Protein AF-E0U7B2-F1 (afdb_monomer_lite)

Sequence (1190 aa):
MTLYLAHFDTKLRQDLELREPIKNCLAEYLFPDAKFTLGEINPDTVKAEDLRAYKGMSLQFASGKRMYFSERPVRDLLYPNASDGAAYGSLPFTPCQKFSEVRQARVLIIDDSTGASDGILPLQEAKKLVGDCYGKMSLELAEQLTSSKNAPIQFRLGIRPQNDCDVYRIAKGTLAPDRRLETLTSAVISGREKMKVGYDLILPTSSFKGRKGADAIKPGEYLLNIGIGVKAIAQYGKQSLGTQVLVNYPQGVEADILPILERKAKELANAQSDLHALAKHFLQNYQQRTITTEEEYLKDLDLSPEDTLAEEDAENIQKGERIFYDLLKTDLEHHGQLLEHPFVIDELKKFLQRQWMDIATGRAIKFQSALAQPSLDLGENEVCVPRMPNGAELIVTRSPLVNSNGVITLTNRHLPGLMHLEGTIHIHPETAAKHLQADFDGDRLAFERADKYPTLTAEIKESLLPQNRYPDVVKPDKVAYQGSFEEIATSAVKNDIGKIANQIMRAVSLRWETVLMPQEKKESYVGQVAKYYREILDKDASPDNHFSIPQKYKQTIQEIANLPQELTAQQIETALQQMRDIQYKIVGDLSNELQVAVDGPKSANRPNTAILNACREIGGYQPVAWLSGRDKSRNPQVYRTHPLESKNYSPIDRMIGVANEKWQENRLISRPVHQFREFFPSVKNPNLTEIAGEIKETYNDYLKKARTLTDLKTEHPELIEPYIEVTSATSQRKIYLTRLDRFGGLESGLLNPNKPCTLDLRVVKNTIEPEIPNTLLAVATLNIDEKLVEQPVGAIATSSVEQHNLKAGRSLIQASAITRPGITDGRIEGIYSELDEYVNMLRQQHPVNERRELAAALWHNAHTRDEYQTKKALLAFKLFPDEVIQQLSKLQFTELKVVGLHFPTNEHGNKQWRGEEVDCEIALHPIPDKSGQLEEKRIIKVENKVLAPLTNESPAMAVGTKFKASILAEPSSGVIATTPKGNTLKIGQIKNFAYRKHSWQGQEAKINIALVNNGRGRAIPLVTLDGNALGVLDKESEMNLKERNLLSAKGLTLVARLSNTPSTTAQVIVKPETVLYPWQQRELEKQMEAKRGVYRQQYEAYASDVGRNSSLAGASPHLIDVEVARLAYADTGDSHEVATILSQSDQVRQWRASVPNALSWDEYVNQAKEYVRYVQSAAKERSNQVSFER

Radius of gyration: 39.27 Å; chains: 1; bounding box: 117×91×112 Å

Structure (mmCIF, N/CA/C/O backbone):
data_AF-E0U7B2-F1
#
_entry.id   AF-E0U7B2-F1
#
loop_
_atom_site.group_PDB
_atom_site.id
_atom_site.type_symbol
_atom_site.label_atom_id
_atom_site.label_alt_id
_atom_site.label_comp_id
_atom_site.label_asym_id
_atom_site.label_entity_id
_atom_site.label_seq_id
_atom_site.pdbx_PDB_ins_code
_atom_site.Cartn_x
_atom_site.Cartn_y
_atom_site.Cartn_z
_atom_site.occupancy
_atom_site.B_iso_or_equiv
_atom_site.auth_seq_id
_atom_site.auth_comp_id
_atom_site.auth_asym_id
_atom_site.auth_atom_id
_atom_site.pdbx_PDB_model_num
ATOM 1 N N . MET A 1 1 ? 9.296 -26.436 -0.646 1.00 72.38 1 MET A N 1
ATOM 2 C CA . MET A 1 1 ? 10.727 -26.112 -0.577 1.00 72.38 1 MET A CA 1
ATOM 3 C C . MET A 1 1 ? 10.807 -24.756 0.112 1.00 72.38 1 MET A C 1
ATOM 5 O O . MET A 1 1 ? 10.079 -23.852 -0.303 1.00 72.38 1 MET A O 1
ATOM 9 N N . THR A 1 2 ? 11.508 -24.702 1.248 1.00 86.81 2 THR A N 1
ATOM 10 C CA . THR A 1 2 ? 11.641 -23.508 2.097 1.00 86.81 2 THR A CA 1
ATOM 11 C C . THR A 1 2 ? 13.084 -23.382 2.588 1.00 86.81 2 THR A C 1
ATOM 13 O O . THR A 1 2 ? 13.569 -24.246 3.320 1.00 86.81 2 THR A O 1
ATOM 16 N N . LEU A 1 3 ? 13.740 -22.278 2.238 1.00 90.56 3 LEU A N 1
ATOM 17 C CA . LEU A 1 3 ? 15.028 -21.853 2.779 1.00 90.56 3 LEU A CA 1
ATOM 18 C C . LEU A 1 3 ? 14.807 -20.996 4.034 1.00 90.56 3 LEU A C 1
ATOM 20 O O . LEU A 1 3 ? 13.928 -20.145 4.037 1.00 90.56 3 LEU A O 1
ATOM 24 N N . TYR A 1 4 ? 15.626 -21.173 5.071 1.00 91.19 4 TYR A N 1
ATOM 25 C CA . TYR A 1 4 ? 15.591 -20.339 6.278 1.00 91.19 4 TYR A CA 1
ATOM 26 C C . TYR A 1 4 ? 16.851 -19.481 6.377 1.00 91.19 4 TYR A C 1
ATOM 28 O O . TYR A 1 4 ? 17.958 -20.022 6.394 1.00 91.19 4 TYR A O 1
ATOM 36 N N . LEU A 1 5 ? 16.685 -18.163 6.483 1.00 91.50 5 LEU A N 1
ATOM 37 C CA . LEU A 1 5 ? 17.777 -17.213 6.681 1.00 91.50 5 LEU A CA 1
ATOM 38 C C . LEU A 1 5 ? 17.860 -16.810 8.151 1.00 91.50 5 LEU A C 1
ATOM 40 O O . LEU A 1 5 ? 16.911 -16.257 8.694 1.00 91.50 5 LEU A O 1
ATOM 44 N N . ALA A 1 6 ? 18.993 -17.069 8.804 1.00 93.62 6 ALA A N 1
ATOM 45 C CA . ALA A 1 6 ? 19.252 -16.510 10.132 1.00 93.62 6 ALA A CA 1
ATOM 46 C C . ALA A 1 6 ? 19.836 -15.095 10.013 1.00 93.62 6 ALA A C 1
ATOM 48 O O . ALA A 1 6 ? 20.694 -14.872 9.158 1.00 93.62 6 ALA A O 1
ATOM 49 N N . HIS A 1 7 ? 19.410 -14.166 10.874 1.00 94.38 7 HIS A N 1
ATOM 50 C CA . HIS A 1 7 ? 19.854 -12.766 10.819 1.00 94.38 7 HIS A CA 1
ATOM 51 C C . HIS A 1 7 ? 20.941 -12.464 11.856 1.00 94.38 7 HIS A C 1
ATOM 53 O O . HIS A 1 7 ? 20.918 -12.989 12.976 1.00 94.38 7 HIS A O 1
ATOM 59 N N . PHE A 1 8 ? 21.859 -11.561 11.513 1.00 95.06 8 PHE A N 1
ATOM 60 C CA . PHE A 1 8 ? 22.853 -11.012 12.436 1.00 95.06 8 PHE A CA 1
ATOM 61 C C . PHE A 1 8 ? 23.101 -9.517 12.174 1.00 95.06 8 PHE A C 1
ATOM 63 O O . PHE A 1 8 ? 22.940 -9.037 11.056 1.00 95.06 8 PHE A O 1
ATOM 70 N N . ASP A 1 9 ? 23.509 -8.777 13.204 1.00 93.19 9 ASP A N 1
ATOM 71 C CA . ASP A 1 9 ? 23.921 -7.372 13.101 1.00 93.19 9 ASP A CA 1
ATOM 72 C C . ASP A 1 9 ? 25.355 -7.292 12.557 1.00 93.19 9 ASP A C 1
ATOM 74 O O . ASP A 1 9 ? 26.285 -7.844 13.161 1.00 93.19 9 ASP A O 1
ATOM 78 N N . THR A 1 10 ? 25.560 -6.625 11.417 1.00 92.94 10 THR A N 1
ATOM 79 C CA . THR A 1 10 ? 26.874 -6.605 10.754 1.00 92.94 10 THR A CA 1
ATOM 80 C C . THR A 1 10 ? 27.918 -5.784 11.502 1.00 92.94 10 THR A C 1
ATOM 82 O O . THR A 1 10 ? 29.107 -6.076 11.379 1.00 92.94 10 THR A O 1
ATOM 85 N N . LYS A 1 11 ? 27.506 -4.789 12.294 1.00 89.56 11 LYS A N 1
ATOM 86 C CA . LYS A 1 11 ? 28.419 -3.923 13.049 1.00 89.56 11 LYS A CA 1
ATOM 87 C C . LYS A 1 11 ? 28.779 -4.532 14.398 1.00 89.56 11 LYS A C 1
ATOM 89 O O . LYS A 1 11 ? 29.959 -4.632 14.724 1.00 89.56 11 LYS A O 1
ATOM 94 N N . LEU A 1 12 ? 27.787 -5.014 15.153 1.00 87.94 12 LEU A N 1
ATOM 95 C CA . LEU A 1 12 ? 28.017 -5.721 16.422 1.00 87.94 12 LEU A CA 1
ATOM 96 C C . LEU A 1 12 ? 28.531 -7.145 16.247 1.00 87.94 12 LEU A C 1
ATOM 98 O O . LEU A 1 12 ? 29.043 -7.723 17.204 1.00 87.94 12 LEU A O 1
ATOM 102 N N . ARG A 1 13 ? 28.404 -7.724 15.048 1.00 88.88 13 ARG A N 1
ATOM 103 C CA . ARG A 1 13 ? 28.817 -9.105 14.755 1.00 88.88 13 ARG A CA 1
ATOM 104 C C . ARG A 1 13 ? 28.083 -10.108 15.649 1.00 88.88 13 ARG A C 1
ATOM 106 O O . ARG A 1 13 ? 28.686 -11.027 16.211 1.00 88.88 13 ARG A O 1
ATOM 113 N N . GLN A 1 14 ? 26.771 -9.934 15.781 1.00 88.94 14 GLN A N 1
ATOM 114 C CA . GLN A 1 14 ? 25.951 -10.686 16.726 1.00 88.94 14 GLN A CA 1
ATOM 115 C C . GLN A 1 14 ? 24.678 -11.238 16.078 1.00 88.94 14 GLN A C 1
ATOM 117 O O . GLN A 1 14 ? 23.971 -10.499 15.400 1.00 88.94 14 GLN A O 1
ATOM 122 N N . ASP A 1 15 ? 24.354 -12.507 16.349 1.00 92.31 15 ASP A N 1
ATOM 123 C CA . ASP A 1 15 ? 23.072 -13.108 15.962 1.00 92.31 15 ASP A CA 1
ATOM 124 C C . ASP A 1 15 ? 21.895 -12.327 16.565 1.00 92.31 15 ASP A C 1
ATOM 126 O O . ASP A 1 15 ? 21.910 -11.955 17.742 1.00 92.31 15 ASP A O 1
ATOM 130 N N . LEU A 1 16 ? 20.847 -12.132 15.767 1.00 90.62 16 LEU A N 1
ATOM 131 C CA . LEU A 1 16 ? 19.623 -11.451 16.194 1.00 90.62 16 LEU A CA 1
ATOM 132 C C . LEU A 1 16 ? 18.539 -12.408 16.699 1.00 90.62 16 LEU A C 1
ATOM 134 O O . LEU A 1 16 ? 17.477 -11.940 17.098 1.00 90.62 16 LEU A O 1
ATOM 138 N N . GLU A 1 17 ? 18.814 -13.718 16.694 1.00 88.00 17 GLU A N 1
ATOM 139 C CA . GLU A 1 17 ? 17.859 -14.783 17.042 1.00 88.00 17 GLU A CA 1
ATOM 140 C C . GLU A 1 17 ? 16.564 -14.716 16.211 1.00 88.00 17 GLU A C 1
ATOM 142 O O . GLU A 1 17 ? 15.483 -14.979 16.723 1.00 88.00 17 GLU A O 1
ATOM 147 N N . LEU A 1 18 ? 16.692 -14.364 14.926 1.00 87.62 18 LEU A N 1
ATOM 148 C CA . LEU A 1 18 ? 15.594 -14.315 13.958 1.00 87.62 18 LEU A CA 1
ATOM 149 C C . LEU A 1 18 ? 15.837 -15.287 12.810 1.00 87.62 18 LEU A C 1
ATOM 151 O O . LEU A 1 18 ? 16.980 -15.435 12.356 1.00 87.62 18 LEU A O 1
ATOM 155 N N . ARG A 1 19 ? 14.761 -15.909 12.326 1.00 87.94 19 ARG A N 1
ATOM 156 C CA . ARG A 1 19 ? 14.742 -16.782 11.151 1.00 87.94 19 ARG A CA 1
ATOM 157 C C . ARG A 1 19 ? 13.649 -16.368 10.170 1.00 87.94 19 ARG A C 1
ATOM 159 O O . ARG A 1 19 ? 12.468 -16.445 10.480 1.00 87.94 19 ARG A O 1
ATOM 166 N N . GLU A 1 20 ? 14.051 -16.001 8.961 1.00 87.50 20 GLU A N 1
ATOM 167 C CA . GLU A 1 20 ? 13.140 -15.632 7.876 1.00 87.50 20 GLU A CA 1
ATOM 168 C C . GLU A 1 20 ? 12.960 -16.808 6.893 1.00 87.50 20 GLU A C 1
ATOM 170 O O . GLU A 1 20 ? 13.958 -17.324 6.373 1.00 87.50 20 GLU A O 1
ATOM 175 N N . PRO A 1 21 ? 11.720 -17.266 6.628 1.00 86.06 21 PRO A N 1
ATOM 176 C CA . PRO A 1 21 ? 11.449 -18.324 5.660 1.00 86.06 21 PRO A CA 1
ATOM 177 C C . PRO A 1 21 ? 11.250 -17.781 4.234 1.00 86.06 21 PRO A C 1
ATOM 179 O O . PRO A 1 21 ? 10.289 -17.068 3.956 1.00 86.06 21 PRO A O 1
ATOM 182 N N . ILE A 1 22 ? 12.065 -18.240 3.283 1.00 85.25 22 ILE A N 1
ATOM 183 C CA . ILE A 1 22 ? 11.914 -17.973 1.847 1.00 85.25 22 ILE A CA 1
ATOM 184 C C . ILE A 1 22 ? 11.416 -19.233 1.143 1.00 85.25 22 ILE A C 1
ATOM 186 O O . ILE A 1 22 ? 12.109 -20.250 1.072 1.00 85.25 22 ILE A O 1
ATOM 190 N N . LYS A 1 23 ? 10.210 -19.172 0.578 1.00 85.31 23 LYS A N 1
ATOM 191 C CA . LYS A 1 23 ? 9.592 -20.309 -0.119 1.00 85.31 23 LYS A CA 1
ATOM 192 C C . LYS A 1 23 ? 9.936 -20.307 -1.604 1.00 85.31 23 LYS A C 1
ATOM 194 O O . LYS A 1 23 ? 9.918 -19.260 -2.246 1.00 85.31 23 LYS A O 1
ATOM 199 N N . ASN A 1 24 ? 10.133 -21.502 -2.166 1.00 90.81 24 ASN A N 1
ATOM 200 C CA . ASN A 1 24 ? 10.180 -21.728 -3.616 1.00 90.81 24 ASN A CA 1
ATOM 201 C C . ASN A 1 24 ? 11.214 -20.847 -4.357 1.00 90.81 24 ASN A C 1
ATOM 203 O O . ASN A 1 24 ? 10.909 -20.294 -5.414 1.00 90.81 24 ASN A O 1
ATOM 207 N N . CYS A 1 25 ? 12.420 -20.685 -3.812 1.00 92.00 25 CYS A N 1
ATOM 208 C CA . CYS A 1 25 ? 13.454 -19.832 -4.404 1.00 92.00 25 CYS A CA 1
ATOM 209 C C . CYS A 1 25 ? 14.521 -20.631 -5.172 1.00 92.00 25 CYS A C 1
ATOM 211 O O . CYS A 1 25 ? 14.677 -21.845 -5.018 1.00 92.00 25 CYS A O 1
ATOM 213 N N . LEU A 1 26 ? 15.289 -19.936 -6.016 1.00 95.75 26 LEU A N 1
ATOM 214 C CA . LEU A 1 26 ? 16.351 -20.551 -6.816 1.00 95.75 26 LEU A CA 1
ATOM 215 C C . LEU A 1 26 ? 17.573 -20.960 -5.987 1.00 95.75 26 LEU A C 1
ATOM 217 O O . LEU A 1 26 ? 18.252 -21.910 -6.365 1.00 95.75 26 LEU A O 1
ATOM 221 N N . ALA A 1 27 ? 17.861 -20.269 -4.883 1.00 95.81 27 ALA A N 1
ATOM 222 C CA . ALA A 1 27 ? 18.982 -20.578 -4.001 1.00 95.81 27 ALA A CA 1
ATOM 223 C C . ALA A 1 27 ? 18.856 -21.998 -3.433 1.00 95.81 27 ALA A C 1
ATOM 225 O O . ALA A 1 27 ? 19.819 -22.758 -3.484 1.00 95.81 27 ALA A O 1
ATOM 226 N N . GLU A 1 28 ? 17.654 -22.381 -2.994 1.00 94.19 28 GLU A N 1
ATOM 227 C CA . GLU A 1 28 ? 17.362 -23.730 -2.496 1.00 94.19 28 GLU A CA 1
ATOM 228 C C . GLU A 1 28 ? 17.499 -24.795 -3.596 1.00 94.19 28 GLU A C 1
ATOM 230 O O . GLU A 1 28 ? 18.041 -25.871 -3.358 1.00 94.19 28 GLU A O 1
ATOM 235 N N . TYR A 1 29 ? 17.063 -24.494 -4.824 1.00 95.81 29 TYR A N 1
ATOM 236 C CA . TYR A 1 29 ? 17.183 -25.425 -5.951 1.00 95.81 29 TYR A CA 1
ATOM 237 C C . TYR A 1 29 ? 18.633 -25.603 -6.437 1.00 95.81 29 TYR A C 1
ATOM 239 O O . TYR A 1 29 ? 19.066 -26.719 -6.736 1.00 95.81 29 TYR A O 1
ATOM 247 N N . LEU A 1 30 ? 19.385 -24.504 -6.556 1.00 96.25 30 LEU A N 1
ATOM 248 C CA . LEU A 1 30 ? 20.748 -24.502 -7.095 1.00 96.25 30 LEU A CA 1
ATOM 249 C C . LEU A 1 30 ? 21.775 -24.975 -6.065 1.00 96.25 30 LEU A C 1
ATOM 251 O O . LEU A 1 30 ? 22.728 -25.659 -6.437 1.00 96.25 30 LEU A O 1
ATOM 255 N N . PHE A 1 31 ? 21.577 -24.636 -4.790 1.00 96.00 31 PHE A N 1
ATOM 256 C CA . PHE A 1 31 ? 22.528 -24.888 -3.709 1.00 96.00 31 PHE A CA 1
ATOM 257 C C . PHE A 1 31 ? 21.844 -25.490 -2.468 1.00 96.00 31 PHE A C 1
ATOM 259 O O . PHE A 1 31 ? 21.923 -24.901 -1.391 1.00 96.00 31 PHE A O 1
ATOM 266 N N . PRO A 1 32 ? 21.211 -26.674 -2.580 1.00 92.94 32 PRO A N 1
ATOM 267 C CA . PRO A 1 32 ? 20.438 -27.271 -1.483 1.00 92.94 32 PRO A CA 1
ATOM 268 C C . PRO A 1 32 ? 21.268 -27.551 -0.219 1.00 92.94 32 PRO A C 1
ATOM 270 O O . PRO A 1 32 ? 20.725 -27.573 0.880 1.00 92.94 32 PRO A O 1
ATOM 273 N N . ASP A 1 33 ? 22.585 -27.731 -0.366 1.00 92.06 33 ASP A N 1
ATOM 274 C CA . ASP A 1 33 ? 23.500 -28.020 0.745 1.00 92.06 33 ASP A CA 1
ATOM 275 C C . ASP A 1 33 ? 24.195 -26.771 1.317 1.00 92.06 33 ASP A C 1
ATOM 277 O O . ASP A 1 33 ? 25.012 -26.897 2.228 1.00 92.06 33 ASP A O 1
ATOM 281 N N . ALA A 1 34 ? 23.957 -25.581 0.751 1.00 94.00 34 ALA A N 1
ATOM 282 C CA . ALA A 1 34 ? 24.547 -24.338 1.244 1.00 94.00 34 ALA A CA 1
ATOM 283 C C . ALA A 1 34 ? 23.663 -23.715 2.330 1.00 94.00 34 ALA A C 1
ATOM 285 O O . ALA A 1 34 ? 22.443 -23.625 2.179 1.00 94.00 34 ALA A O 1
ATOM 286 N N . LYS A 1 35 ? 24.274 -23.235 3.412 1.00 94.50 35 LYS A N 1
ATOM 287 C CA . LYS A 1 35 ? 23.597 -22.410 4.409 1.00 94.50 35 LYS A CA 1
ATOM 288 C C . LYS A 1 35 ? 23.727 -20.945 4.021 1.00 94.50 35 LYS A C 1
ATOM 290 O O . LYS A 1 35 ? 24.720 -20.501 3.441 1.00 94.50 35 LYS A O 1
ATOM 295 N N . PHE A 1 36 ? 22.688 -20.196 4.356 1.00 95.75 36 PHE A N 1
ATOM 296 C CA . PHE A 1 36 ? 22.609 -18.772 4.087 1.00 95.75 36 PHE A CA 1
ATOM 297 C C . PHE A 1 36 ? 22.228 -18.018 5.357 1.00 95.75 36 PHE A C 1
ATOM 299 O O . PHE A 1 36 ? 21.405 -18.483 6.148 1.00 95.75 36 PHE A O 1
ATOM 306 N N . THR A 1 37 ? 22.836 -16.852 5.554 1.00 95.75 37 THR A N 1
ATOM 307 C CA . THR A 1 37 ? 22.488 -15.914 6.629 1.00 95.75 37 THR A CA 1
ATOM 308 C C . THR A 1 37 ? 22.363 -14.501 6.077 1.00 95.75 37 THR A C 1
ATOM 310 O O . THR A 1 37 ? 22.941 -14.185 5.034 1.00 95.75 37 THR A O 1
ATOM 313 N N . LEU A 1 38 ? 21.576 -13.665 6.752 1.00 95.12 38 LEU A N 1
ATOM 314 C CA . LEU A 1 38 ? 21.330 -12.283 6.365 1.00 95.12 38 LEU A CA 1
ATOM 315 C C . LEU A 1 38 ? 22.021 -11.323 7.338 1.00 95.12 38 LEU A C 1
ATOM 317 O O . LEU A 1 38 ? 21.808 -11.384 8.549 1.00 95.12 38 LEU A O 1
ATOM 321 N N . GLY A 1 39 ? 22.856 -10.436 6.805 1.00 95.31 39 GLY A N 1
ATOM 322 C CA . GLY A 1 39 ? 23.438 -9.328 7.551 1.00 95.31 39 GLY A CA 1
ATOM 323 C C . GLY A 1 39 ? 22.518 -8.110 7.527 1.00 95.31 39 GLY A C 1
ATOM 324 O O . GLY A 1 39 ? 22.237 -7.576 6.454 1.00 95.31 39 GLY A O 1
ATOM 325 N N . GLU A 1 40 ? 22.085 -7.657 8.701 1.00 94.12 40 GLU A N 1
ATOM 326 C CA . GLU A 1 40 ? 21.317 -6.423 8.879 1.00 94.12 40 GLU A CA 1
ATOM 327 C C . GLU A 1 40 ? 22.239 -5.204 8.869 1.00 94.12 40 GLU A C 1
ATOM 329 O O . GLU A 1 40 ? 23.200 -5.139 9.641 1.00 94.12 40 GLU A O 1
ATOM 334 N N . ILE A 1 41 ? 21.924 -4.227 8.014 1.00 91.94 41 ILE A N 1
ATOM 335 C CA . ILE A 1 41 ? 22.726 -3.015 7.816 1.00 91.94 41 ILE A CA 1
ATOM 336 C C . ILE A 1 41 ? 21.883 -1.741 7.917 1.00 91.94 41 ILE A C 1
ATOM 338 O O . ILE A 1 41 ? 20.688 -1.731 7.615 1.00 91.94 41 ILE A O 1
ATOM 342 N N . ASN A 1 42 ? 22.544 -0.625 8.232 1.00 89.44 42 ASN A N 1
ATOM 343 C CA . ASN A 1 42 ? 22.033 0.698 7.894 1.00 89.44 42 ASN A CA 1
ATOM 344 C C . ASN A 1 42 ? 22.609 1.143 6.534 1.00 89.44 42 ASN A C 1
ATOM 346 O O . ASN A 1 42 ? 23.827 1.319 6.426 1.00 89.44 42 ASN A O 1
ATOM 350 N N . PRO A 1 43 ? 21.773 1.369 5.504 1.00 84.75 43 PRO A N 1
ATOM 351 C CA . PRO A 1 43 ? 22.235 1.766 4.173 1.00 84.75 43 PRO A CA 1
ATOM 352 C C . PRO A 1 43 ? 23.026 3.082 4.137 1.00 84.75 43 PRO A C 1
ATOM 354 O O . PRO A 1 43 ? 23.849 3.270 3.242 1.00 84.75 43 PRO A O 1
ATOM 357 N N . ASP A 1 44 ? 22.796 3.987 5.091 1.00 83.62 44 ASP A N 1
ATOM 358 C CA . ASP A 1 44 ? 23.397 5.324 5.079 1.00 83.62 44 ASP A CA 1
ATOM 359 C C . ASP A 1 44 ? 24.822 5.359 5.654 1.00 83.62 44 ASP A C 1
ATOM 361 O O . ASP A 1 44 ? 25.570 6.304 5.394 1.00 83.62 44 ASP A O 1
ATOM 365 N N . THR A 1 45 ? 25.215 4.350 6.437 1.00 86.62 45 THR A N 1
ATOM 366 C CA . THR A 1 45 ? 26.470 4.367 7.212 1.00 86.62 45 THR A CA 1
ATOM 367 C C . THR A 1 45 ? 27.326 3.111 7.049 1.00 86.62 45 THR A C 1
ATOM 369 O O . THR A 1 45 ? 28.457 3.107 7.536 1.00 86.62 45 THR A O 1
ATOM 372 N N . VAL A 1 46 ? 26.798 2.046 6.433 1.00 91.19 46 VAL A N 1
ATOM 373 C CA . VAL A 1 46 ? 27.501 0.766 6.281 1.00 91.19 46 VAL A CA 1
ATOM 374 C C . VAL A 1 46 ? 28.839 0.947 5.563 1.00 91.19 46 VAL A C 1
ATOM 376 O O . VAL A 1 46 ? 28.940 1.659 4.560 1.00 91.19 46 VAL A O 1
ATOM 379 N N . LYS A 1 47 ? 29.870 0.269 6.066 1.00 92.44 47 LYS A N 1
ATOM 380 C CA . LYS A 1 47 ? 31.209 0.230 5.473 1.00 92.44 47 LYS A CA 1
ATOM 381 C C . LYS A 1 47 ? 31.569 -1.189 5.047 1.00 92.44 47 LYS A C 1
ATOM 383 O O . LYS A 1 47 ? 31.033 -2.164 5.566 1.00 92.44 47 LYS A O 1
ATOM 388 N N . ALA A 1 48 ? 32.518 -1.317 4.120 1.00 94.44 48 ALA A N 1
ATOM 389 C CA . ALA A 1 48 ? 32.972 -2.622 3.635 1.00 94.44 48 ALA A CA 1
ATOM 390 C C . ALA A 1 48 ? 33.487 -3.524 4.777 1.00 94.44 48 ALA A C 1
ATOM 392 O O . ALA A 1 48 ? 33.216 -4.722 4.802 1.00 94.44 48 ALA A O 1
ATOM 393 N N . GLU A 1 49 ? 34.154 -2.937 5.773 1.00 92.56 49 GLU A N 1
ATOM 394 C CA . GLU A 1 49 ? 34.639 -3.632 6.972 1.00 92.56 49 GLU A CA 1
ATOM 395 C C . GLU A 1 49 ? 33.525 -4.283 7.811 1.00 92.56 49 GLU A C 1
ATOM 397 O O . GLU A 1 49 ? 33.762 -5.325 8.431 1.00 92.56 49 GLU A O 1
ATOM 402 N N . ASP A 1 50 ? 32.304 -3.737 7.793 1.00 92.75 50 ASP A N 1
ATOM 403 C CA . ASP A 1 50 ? 31.142 -4.302 8.492 1.00 92.75 50 ASP A CA 1
ATOM 404 C C . ASP A 1 50 ? 30.690 -5.620 7.839 1.00 92.75 50 ASP A C 1
ATOM 406 O O . ASP A 1 50 ? 30.194 -6.530 8.509 1.00 92.75 50 ASP A O 1
ATOM 410 N N . LEU A 1 51 ? 30.927 -5.762 6.531 1.00 95.75 51 LEU A N 1
ATOM 411 C CA . LEU A 1 51 ? 30.503 -6.900 5.713 1.00 95.75 51 LEU A CA 1
ATOM 412 C C . LEU A 1 51 ? 31.528 -8.044 5.660 1.00 95.75 51 LEU A C 1
ATOM 414 O O . LEU A 1 51 ? 31.347 -9.008 4.917 1.00 95.75 51 LEU A O 1
ATOM 418 N N . ARG A 1 52 ? 32.586 -7.984 6.478 1.00 94.44 52 ARG A N 1
ATOM 419 C CA . ARG A 1 52 ? 33.606 -9.042 6.576 1.00 94.44 52 ARG A CA 1
ATOM 420 C C . ARG A 1 52 ? 33.018 -10.396 6.997 1.00 94.44 52 ARG A C 1
ATOM 422 O O . ARG A 1 52 ? 31.959 -10.465 7.627 1.00 94.44 52 ARG A O 1
ATOM 429 N N . ALA A 1 53 ? 33.750 -11.482 6.745 1.00 95.31 53 ALA A N 1
ATOM 430 C CA . ALA A 1 53 ? 33.297 -12.848 7.024 1.00 95.31 53 ALA A CA 1
ATOM 431 C C . ALA A 1 53 ? 32.888 -13.084 8.494 1.00 95.31 53 ALA A C 1
ATOM 433 O O . ALA A 1 53 ? 33.627 -12.743 9.421 1.00 95.31 53 ALA A O 1
ATOM 434 N N . TYR A 1 54 ? 31.703 -13.660 8.714 1.00 95.00 54 TYR A N 1
ATOM 435 C CA . TYR A 1 54 ? 31.096 -13.931 10.020 1.00 95.00 54 TYR A CA 1
ATOM 436 C C . TYR A 1 54 ? 30.914 -15.433 10.235 1.00 95.00 54 TYR A C 1
ATOM 438 O O . TYR A 1 54 ? 30.306 -16.097 9.405 1.00 95.00 54 TYR A O 1
ATOM 446 N N . LYS A 1 55 ? 31.439 -15.987 11.339 1.00 94.50 55 LYS A N 1
ATOM 447 C CA . LYS A 1 55 ? 31.315 -17.422 11.689 1.00 94.50 55 LYS A CA 1
ATOM 448 C C . LYS A 1 55 ? 31.629 -18.385 10.523 1.00 94.50 55 LYS A C 1
ATOM 450 O O . LYS A 1 55 ? 30.954 -19.390 10.335 1.00 94.50 55 LYS A O 1
ATOM 455 N N . GLY A 1 56 ? 32.664 -18.071 9.739 1.00 93.75 56 GLY A N 1
ATOM 456 C CA . GLY A 1 56 ? 33.075 -18.871 8.577 1.00 93.75 56 GLY A CA 1
ATOM 457 C C . GLY A 1 56 ? 32.247 -18.653 7.303 1.00 93.75 56 GLY A C 1
ATOM 458 O O . GLY A 1 56 ? 32.513 -19.311 6.305 1.00 93.75 56 GLY A O 1
ATOM 459 N N . MET A 1 57 ? 31.283 -17.730 7.311 1.00 96.19 57 MET A N 1
ATOM 460 C CA . MET A 1 57 ? 30.489 -17.333 6.146 1.00 96.19 57 MET A CA 1
ATOM 461 C C . MET A 1 57 ? 30.978 -15.991 5.601 1.00 96.19 57 MET A C 1
ATOM 463 O O . MET A 1 57 ? 31.217 -15.065 6.373 1.00 96.19 57 MET A O 1
ATOM 467 N N . SER A 1 58 ? 31.111 -15.856 4.286 1.00 96.75 58 SER A N 1
ATOM 468 C CA . SER A 1 58 ? 31.488 -14.602 3.616 1.00 96.75 58 SER A CA 1
ATOM 469 C C . SER A 1 58 ? 30.328 -14.046 2.796 1.00 96.75 58 SER A C 1
ATOM 471 O O . SER A 1 58 ? 29.395 -14.780 2.466 1.00 96.75 58 SER A O 1
ATOM 473 N N . LEU A 1 59 ? 30.368 -12.749 2.479 1.00 97.62 59 LEU A N 1
ATOM 474 C CA . LEU A 1 59 ? 29.335 -12.099 1.680 1.00 97.62 59 LEU A CA 1
ATOM 475 C C . LEU A 1 59 ? 29.329 -12.684 0.259 1.00 97.62 59 LEU A C 1
ATOM 477 O O . LEU A 1 59 ? 30.332 -12.631 -0.453 1.00 97.62 59 LEU A O 1
ATOM 481 N N . GLN A 1 60 ? 28.190 -13.236 -0.157 1.00 97.00 60 GLN A N 1
ATOM 482 C CA . GLN A 1 60 ? 28.015 -13.862 -1.469 1.00 97.00 60 GLN A CA 1
ATOM 483 C C . GLN A 1 60 ? 27.083 -13.062 -2.377 1.00 97.00 60 GLN A C 1
ATOM 485 O O . GLN A 1 60 ? 27.370 -12.902 -3.559 1.00 97.00 60 GLN A O 1
ATOM 490 N N . PHE A 1 61 ? 26.001 -12.495 -1.850 1.00 95.94 61 PHE A N 1
ATOM 491 C CA . PHE A 1 61 ? 25.084 -11.685 -2.654 1.00 95.94 61 PHE A CA 1
ATOM 492 C C . PHE A 1 61 ? 24.661 -10.431 -1.898 1.00 95.94 61 PHE A C 1
ATOM 494 O O . PHE A 1 61 ? 24.597 -10.436 -0.671 1.00 95.94 61 PHE A O 1
ATOM 501 N N . ALA A 1 62 ? 24.341 -9.368 -2.631 1.00 92.12 62 ALA A N 1
ATOM 502 C CA . ALA A 1 62 ? 23.822 -8.128 -2.065 1.00 92.12 62 ALA A CA 1
ATOM 503 C C . ALA A 1 62 ? 22.633 -7.634 -2.892 1.00 92.12 62 ALA A C 1
ATOM 505 O O . ALA A 1 62 ? 22.643 -7.736 -4.117 1.00 92.12 62 ALA A O 1
ATOM 506 N N . SER A 1 63 ? 21.603 -7.110 -2.229 1.00 87.88 63 SER A N 1
ATOM 507 C CA . SER A 1 63 ? 20.459 -6.475 -2.886 1.00 87.88 63 SER A CA 1
ATOM 508 C C . SER A 1 63 ? 19.846 -5.413 -1.981 1.00 87.88 63 SER A C 1
ATOM 510 O O . SER A 1 63 ? 19.110 -5.730 -1.045 1.00 87.88 63 SER A O 1
ATOM 512 N N . GLY A 1 64 ? 20.129 -4.140 -2.263 1.00 83.44 64 GLY A N 1
ATOM 513 C CA . GLY A 1 64 ? 19.680 -3.036 -1.416 1.00 83.44 64 GLY A CA 1
ATOM 514 C C . GLY A 1 64 ? 20.171 -3.223 0.022 1.00 83.44 64 GLY A C 1
ATOM 515 O O . GLY A 1 64 ? 21.369 -3.340 0.255 1.00 83.44 64 GLY A O 1
ATOM 516 N N . LYS A 1 65 ? 19.245 -3.291 0.984 1.00 85.94 65 LYS A N 1
ATOM 517 C CA . LYS A 1 65 ? 19.566 -3.504 2.407 1.00 85.94 65 LYS A CA 1
ATOM 518 C C . LYS A 1 65 ? 19.898 -4.965 2.763 1.00 85.94 65 LYS A C 1
ATOM 520 O O . LYS A 1 65 ? 20.321 -5.223 3.882 1.00 85.94 65 LYS A O 1
ATOM 525 N N . ARG A 1 66 ? 19.691 -5.923 1.852 1.00 90.31 66 ARG A N 1
ATOM 526 C CA . ARG A 1 66 ? 19.812 -7.365 2.128 1.00 90.31 66 ARG A CA 1
ATOM 527 C C . ARG A 1 66 ? 21.201 -7.880 1.747 1.00 90.31 66 ARG A C 1
ATOM 529 O O . ARG A 1 66 ? 21.568 -7.850 0.571 1.00 90.31 66 ARG A O 1
ATOM 536 N N . MET A 1 67 ? 21.956 -8.359 2.737 1.00 95.19 67 MET A N 1
ATOM 537 C CA . MET A 1 67 ? 23.328 -8.860 2.582 1.00 95.19 67 MET A CA 1
ATOM 538 C C . MET A 1 67 ? 23.386 -10.359 2.874 1.00 95.19 67 MET A C 1
ATOM 540 O O . MET A 1 67 ? 23.275 -10.767 4.025 1.00 95.19 67 MET A O 1
ATOM 544 N N . TYR A 1 68 ? 23.553 -11.186 1.844 1.00 96.62 68 TYR A N 1
ATOM 545 C CA . TYR A 1 68 ? 23.486 -12.643 1.958 1.00 96.62 68 TYR A CA 1
ATOM 546 C C . TYR A 1 68 ? 24.879 -13.248 2.104 1.00 96.62 68 TYR A C 1
ATOM 548 O O . TYR A 1 68 ? 25.720 -13.144 1.205 1.00 96.62 68 TYR A O 1
ATOM 556 N N . PHE A 1 69 ? 25.097 -13.934 3.217 1.00 97.75 69 PHE A N 1
ATOM 557 C CA . PHE A 1 69 ? 26.332 -14.631 3.545 1.00 97.75 69 PHE A CA 1
ATOM 558 C C . PHE A 1 69 ? 26.159 -16.138 3.364 1.00 97.75 69 PHE A C 1
ATOM 560 O O . PHE A 1 69 ? 25.079 -16.672 3.608 1.00 97.75 69 PHE A O 1
ATOM 567 N N . SER A 1 70 ? 27.225 -16.830 2.963 1.00 97.31 70 SER A N 1
ATOM 568 C CA . SER A 1 70 ? 27.270 -18.297 2.916 1.00 97.31 70 SER A CA 1
ATOM 569 C C . SER A 1 70 ? 28.674 -18.808 3.225 1.00 97.31 70 SER A C 1
ATOM 571 O O . SER A 1 70 ? 29.667 -18.113 3.008 1.00 97.31 70 SER A O 1
ATOM 573 N N . GLU A 1 71 ? 28.766 -20.034 3.730 1.00 95.62 71 GLU A N 1
ATOM 574 C CA . GLU A 1 71 ? 30.023 -20.760 3.940 1.00 95.62 71 GLU A CA 1
ATOM 575 C C . GLU A 1 71 ? 30.643 -21.283 2.637 1.00 95.62 71 GLU A C 1
ATOM 577 O O . GLU A 1 71 ? 31.797 -21.712 2.623 1.00 95.62 71 GLU A O 1
ATOM 582 N N . ARG A 1 72 ? 29.891 -21.252 1.531 1.00 94.56 72 ARG A N 1
ATOM 583 C CA . ARG A 1 72 ? 30.361 -21.648 0.200 1.00 94.56 72 ARG A CA 1
ATOM 584 C C . ARG A 1 72 ? 30.471 -20.424 -0.716 1.00 94.56 72 ARG A C 1
ATOM 586 O O . ARG A 1 72 ? 29.615 -19.543 -0.644 1.00 94.56 72 ARG A O 1
ATOM 593 N N . PRO A 1 73 ? 31.446 -20.387 -1.647 1.00 94.38 73 PRO A N 1
ATOM 594 C CA . PRO A 1 73 ? 31.608 -19.298 -2.614 1.00 94.38 73 PRO A CA 1
ATOM 595 C C . PRO A 1 73 ? 30.584 -19.398 -3.763 1.00 94.38 73 PRO A C 1
ATOM 597 O O . PRO A 1 73 ? 30.928 -19.460 -4.942 1.00 94.38 73 PRO A O 1
ATOM 600 N N . VAL A 1 74 ? 29.297 -19.500 -3.427 1.00 95.94 74 VAL A N 1
ATOM 601 C CA . VAL A 1 74 ? 28.205 -19.731 -4.385 1.00 95.94 74 VAL A CA 1
ATOM 602 C C . VAL A 1 74 ? 27.988 -18.563 -5.343 1.00 95.94 74 VAL A C 1
ATOM 604 O O . VAL A 1 74 ? 27.459 -18.775 -6.436 1.00 95.94 74 VAL A O 1
ATOM 607 N N . ARG A 1 75 ? 28.436 -17.349 -4.989 1.00 95.56 75 ARG A N 1
ATOM 608 C CA . ARG A 1 75 ? 28.424 -16.204 -5.903 1.00 95.56 75 ARG A CA 1
ATOM 609 C C . ARG A 1 75 ? 29.225 -16.507 -7.148 1.00 95.56 75 ARG A C 1
ATOM 611 O O . ARG A 1 75 ? 28.678 -16.409 -8.234 1.00 95.56 75 ARG A O 1
ATOM 618 N N . ASP A 1 76 ? 30.481 -16.914 -6.996 1.00 94.56 76 ASP A N 1
ATOM 619 C CA . ASP A 1 76 ? 31.408 -17.100 -8.119 1.00 94.56 76 ASP A CA 1
ATOM 620 C C . ASP A 1 76 ? 30.952 -18.224 -9.055 1.00 94.56 76 ASP A C 1
ATOM 622 O O . ASP A 1 76 ? 31.281 -18.244 -10.242 1.00 94.56 76 ASP A O 1
ATOM 626 N N . LEU A 1 77 ? 30.120 -19.139 -8.545 1.00 94.88 77 LEU A N 1
ATOM 627 C CA . LEU A 1 77 ? 29.476 -20.168 -9.350 1.00 94.88 77 LEU A CA 1
ATOM 628 C C . LEU A 1 77 ? 28.447 -19.580 -10.335 1.00 94.88 77 LEU A C 1
ATOM 630 O O . LEU A 1 77 ? 28.384 -20.064 -11.466 1.00 94.88 77 LEU A O 1
ATOM 634 N N . LEU A 1 78 ? 27.702 -18.532 -9.960 1.00 94.31 78 LEU A N 1
ATOM 635 C CA . LEU A 1 78 ? 26.685 -17.872 -10.803 1.00 94.31 78 LEU A CA 1
ATOM 636 C C . LEU A 1 78 ? 27.187 -16.595 -11.493 1.00 94.31 78 LEU A C 1
ATOM 638 O O . LEU A 1 78 ? 26.934 -16.367 -12.677 1.00 94.31 78 LEU A O 1
ATOM 642 N N . TYR A 1 79 ? 27.898 -15.764 -10.744 1.00 93.69 79 TYR A N 1
ATOM 643 C CA . TYR A 1 79 ? 28.351 -14.424 -11.087 1.00 93.69 79 TYR A CA 1
ATOM 644 C C . TYR A 1 79 ? 29.863 -14.309 -10.832 1.00 93.69 79 TYR A C 1
ATOM 646 O O . TYR A 1 79 ? 30.271 -13.763 -9.807 1.00 93.69 79 TYR A O 1
ATOM 654 N N . PRO A 1 80 ? 30.720 -14.791 -11.756 1.00 90.69 80 PRO A N 1
ATOM 655 C CA . PRO A 1 80 ? 32.171 -14.630 -11.621 1.00 90.69 80 PRO A CA 1
ATOM 656 C C . PRO A 1 80 ? 32.607 -13.161 -11.516 1.00 90.69 80 PRO A C 1
ATOM 658 O O . PRO A 1 80 ? 33.616 -12.849 -10.893 1.00 90.69 80 PRO A O 1
ATOM 661 N N . ASN A 1 81 ? 31.840 -12.247 -12.118 1.00 89.38 81 ASN A N 1
ATOM 662 C CA . ASN A 1 81 ? 32.005 -10.816 -11.909 1.00 89.38 81 ASN A CA 1
ATOM 663 C C . ASN A 1 81 ? 31.244 -10.385 -10.646 1.00 89.38 81 ASN A C 1
ATOM 665 O O . ASN A 1 81 ? 30.013 -10.435 -10.611 1.00 89.38 81 ASN A O 1
ATOM 669 N N . ALA A 1 82 ? 31.973 -9.891 -9.645 1.00 89.88 82 ALA A N 1
ATOM 670 C CA . ALA A 1 82 ? 31.419 -9.409 -8.382 1.00 89.88 82 ALA A CA 1
ATOM 671 C C . ALA A 1 82 ? 30.327 -8.334 -8.570 1.00 89.88 82 ALA A C 1
ATOM 673 O O . ALA A 1 82 ? 29.334 -8.338 -7.847 1.00 89.88 82 ALA A O 1
ATOM 674 N N . SER A 1 83 ? 30.442 -7.477 -9.593 1.00 88.88 83 SER A N 1
ATOM 675 C CA . SER A 1 83 ? 29.426 -6.470 -9.934 1.00 88.88 83 SER A CA 1
ATOM 676 C C . SER A 1 83 ? 28.046 -7.088 -10.203 1.00 88.88 83 SER A C 1
ATOM 678 O O . SER A 1 83 ? 27.027 -6.496 -9.850 1.00 88.88 83 SER A O 1
ATOM 680 N N . ASP A 1 84 ? 27.993 -8.278 -10.808 1.00 88.81 84 ASP A N 1
ATOM 681 C CA . ASP A 1 84 ? 26.731 -8.966 -11.103 1.00 88.81 84 ASP A CA 1
ATOM 682 C C . ASP A 1 84 ? 26.103 -9.567 -9.831 1.00 88.81 84 ASP A C 1
ATOM 684 O O . ASP A 1 84 ? 24.878 -9.607 -9.713 1.00 88.81 84 ASP A O 1
ATOM 688 N N . GLY A 1 85 ? 26.920 -9.947 -8.840 1.00 89.56 85 GLY A N 1
ATOM 689 C CA . GLY A 1 85 ? 26.455 -10.423 -7.530 1.00 89.56 85 GLY A CA 1
ATOM 690 C C . GLY A 1 85 ? 25.746 -9.358 -6.683 1.00 89.56 85 GLY A C 1
ATOM 691 O O . GLY A 1 85 ? 24.970 -9.714 -5.798 1.00 89.56 85 GLY A O 1
ATOM 692 N N . ALA A 1 86 ? 25.979 -8.072 -6.970 1.00 87.69 86 ALA A N 1
ATOM 693 C CA . ALA A 1 86 ? 25.252 -6.947 -6.376 1.00 87.69 86 ALA A CA 1
ATOM 694 C C . ALA A 1 86 ? 24.072 -6.498 -7.257 1.00 87.69 86 ALA A C 1
ATOM 696 O O . ALA A 1 86 ? 22.978 -6.254 -6.758 1.00 87.69 86 ALA A O 1
ATOM 697 N N . ALA A 1 87 ? 24.251 -6.457 -8.583 1.00 84.25 87 ALA A N 1
ATOM 698 C CA . ALA A 1 87 ? 23.193 -6.050 -9.512 1.00 84.25 87 ALA A CA 1
ATOM 699 C C . ALA A 1 87 ? 22.020 -7.047 -9.586 1.00 84.25 87 ALA A C 1
ATOM 701 O O . ALA A 1 87 ? 20.884 -6.661 -9.874 1.00 84.25 87 ALA A O 1
ATOM 702 N N . TYR A 1 88 ? 22.297 -8.334 -9.357 1.00 87.50 88 TYR A N 1
ATOM 703 C CA . TYR A 1 88 ? 21.340 -9.437 -9.471 1.00 87.50 88 TYR A CA 1
ATOM 704 C C . TYR A 1 88 ? 21.329 -10.344 -8.231 1.00 87.50 88 TYR A C 1
ATOM 706 O O . TYR A 1 88 ? 20.882 -11.495 -8.302 1.00 87.50 88 TYR A O 1
ATOM 714 N N . GLY A 1 89 ? 21.811 -9.835 -7.092 1.00 89.31 89 GLY A N 1
ATOM 715 C CA . GLY A 1 89 ? 21.962 -10.603 -5.857 1.00 89.31 89 GLY A CA 1
ATOM 716 C C . GLY A 1 89 ? 20.651 -11.089 -5.241 1.00 89.31 89 GLY A C 1
ATOM 717 O O . GLY A 1 89 ? 20.656 -12.089 -4.532 1.00 89.31 89 GLY A O 1
ATOM 718 N N . SER A 1 90 ? 19.516 -10.458 -5.559 1.00 88.38 90 SER A N 1
ATOM 719 C CA . SER A 1 90 ? 18.185 -10.910 -5.124 1.00 88.38 90 SER A CA 1
ATOM 720 C C . SER A 1 90 ? 17.632 -12.088 -5.922 1.00 88.38 90 SER A C 1
ATOM 722 O O . SER A 1 90 ? 16.743 -12.782 -5.430 1.00 88.38 90 SER A O 1
ATOM 724 N N . LEU A 1 91 ? 18.116 -12.346 -7.145 1.00 91.00 91 LEU A N 1
ATOM 725 C CA . LEU A 1 91 ? 17.507 -13.359 -8.017 1.00 91.00 91 LEU A CA 1
ATOM 726 C C . LEU A 1 91 ? 17.514 -14.776 -7.426 1.00 91.00 91 LEU A C 1
ATOM 728 O O . LEU A 1 91 ? 16.491 -15.448 -7.562 1.00 91.00 91 LEU A O 1
ATOM 732 N N . PRO A 1 92 ? 18.586 -15.246 -6.753 1.00 94.69 92 PRO A N 1
ATOM 733 C CA . PRO A 1 92 ? 18.564 -16.545 -6.087 1.00 94.69 92 PRO A CA 1
ATOM 734 C C . PRO A 1 92 ? 17.502 -16.633 -4.981 1.00 94.69 92 PRO A C 1
ATOM 736 O O . PRO A 1 92 ? 16.902 -17.686 -4.792 1.00 94.69 92 PRO A O 1
ATOM 739 N N . PHE A 1 93 ? 17.240 -15.533 -4.276 1.00 93.25 93 PHE A N 1
ATOM 740 C CA . PHE A 1 93 ? 16.403 -15.507 -3.072 1.00 93.25 93 PHE A CA 1
ATOM 741 C C . PHE A 1 93 ? 14.976 -15.015 -3.323 1.00 93.25 93 PHE A C 1
ATOM 743 O O . PHE A 1 93 ? 14.176 -15.005 -2.400 1.00 93.25 93 PHE A O 1
ATOM 750 N N . THR A 1 94 ? 14.634 -14.629 -4.555 1.00 87.25 94 THR A N 1
ATOM 751 C CA . THR A 1 94 ? 13.279 -14.168 -4.883 1.00 87.25 94 THR A CA 1
ATOM 752 C C . THR A 1 94 ? 12.280 -15.319 -4.689 1.00 87.25 94 THR A C 1
ATOM 754 O O . THR A 1 94 ? 12.428 -16.346 -5.368 1.00 87.25 94 THR A O 1
ATOM 757 N N . PRO A 1 95 ? 11.268 -15.180 -3.813 1.00 86.69 95 PRO A N 1
ATOM 758 C CA . PRO A 1 95 ? 10.239 -16.198 -3.658 1.00 86.69 95 PRO A CA 1
ATOM 759 C C . PRO A 1 95 ? 9.402 -16.323 -4.937 1.00 86.69 95 PRO A C 1
ATOM 761 O O . PRO A 1 95 ? 9.186 -15.352 -5.666 1.00 86.69 95 PRO A O 1
ATOM 764 N N . CYS A 1 96 ? 8.945 -17.539 -5.231 1.00 85.75 96 CYS A N 1
ATOM 765 C CA . CYS A 1 96 ? 8.056 -17.821 -6.359 1.00 85.75 96 CYS A CA 1
ATOM 766 C C . CYS A 1 96 ? 6.743 -18.438 -5.863 1.00 85.75 96 CYS A C 1
ATOM 768 O O . CYS A 1 96 ? 6.726 -19.220 -4.910 1.00 85.75 96 CYS A O 1
ATOM 770 N N . GLN A 1 97 ? 5.638 -18.162 -6.554 1.00 85.50 97 GLN A N 1
ATOM 771 C CA . GLN A 1 97 ? 4.326 -18.734 -6.220 1.00 85.50 97 GLN A CA 1
ATOM 772 C C . GLN A 1 97 ? 4.362 -20.260 -6.291 1.00 85.50 97 GLN A C 1
ATOM 774 O O . GLN A 1 97 ? 3.856 -20.972 -5.424 1.00 85.50 97 GLN A O 1
ATOM 779 N N . LYS A 1 98 ? 5.020 -20.757 -7.337 1.00 88.94 98 LYS A N 1
ATOM 780 C CA . LYS A 1 98 ? 5.212 -22.171 -7.620 1.00 88.94 98 LYS A CA 1
ATOM 781 C C . LYS A 1 98 ? 6.609 -22.385 -8.170 1.00 88.94 98 LYS A C 1
ATOM 783 O O . LYS A 1 98 ? 7.144 -21.534 -8.878 1.00 88.94 98 LYS A O 1
ATOM 788 N N . PHE A 1 99 ? 7.168 -23.547 -7.866 1.00 93.88 99 PHE A N 1
ATOM 789 C CA . PHE A 1 99 ? 8.449 -23.991 -8.390 1.00 93.88 99 PHE A CA 1
ATOM 790 C C . PHE A 1 99 ? 8.301 -25.390 -8.979 1.00 93.88 99 PHE A C 1
ATOM 792 O O . PHE A 1 99 ? 7.560 -26.221 -8.450 1.00 93.88 99 PHE A O 1
ATOM 799 N N . SER A 1 100 ? 8.967 -25.664 -10.093 1.00 94.38 100 SER A N 1
ATOM 800 C CA . SER A 1 100 ? 8.926 -26.967 -10.759 1.00 94.38 100 SER A CA 1
ATOM 801 C C . SER A 1 100 ? 10.281 -27.292 -11.375 1.00 94.38 100 SER A C 1
ATOM 803 O O . SER A 1 100 ? 10.948 -26.415 -11.915 1.00 94.38 100 SER A O 1
ATOM 805 N N . GLU A 1 101 ? 10.696 -28.556 -11.298 1.00 95.62 101 GLU A N 1
ATOM 806 C CA . GLU A 1 101 ? 11.836 -29.062 -12.066 1.00 95.62 101 GLU A CA 1
ATOM 807 C C . GLU A 1 101 ? 11.305 -29.682 -13.363 1.00 95.62 101 GLU A C 1
ATOM 809 O O . GLU A 1 101 ? 10.487 -30.603 -13.322 1.00 95.62 101 GLU A O 1
ATOM 814 N N . VAL A 1 102 ? 11.758 -29.177 -14.509 1.00 95.06 102 VAL A N 1
ATOM 815 C CA . VAL A 1 102 ? 11.458 -29.743 -15.829 1.00 95.06 102 VAL A CA 1
ATOM 816 C C . VAL A 1 102 ? 12.695 -30.499 -16.293 1.00 95.06 102 VAL A C 1
ATOM 818 O O . VAL A 1 102 ? 13.769 -29.917 -16.456 1.00 95.06 102 VAL A O 1
ATOM 821 N N . ARG A 1 103 ? 12.560 -31.816 -16.453 1.00 93.25 103 ARG A N 1
ATOM 822 C CA . ARG A 1 103 ? 13.658 -32.704 -16.853 1.00 93.25 103 ARG A CA 1
ATOM 823 C C . ARG A 1 103 ? 13.688 -32.862 -18.361 1.00 93.25 103 ARG A C 1
ATOM 825 O O . ARG A 1 103 ? 12.636 -33.028 -18.966 1.00 93.25 103 ARG A O 1
ATOM 832 N N . GLN A 1 104 ? 14.894 -32.871 -18.929 1.00 91.12 104 GLN A N 1
ATOM 833 C CA . GLN A 1 104 ? 15.117 -33.009 -20.372 1.00 91.12 104 GLN A CA 1
ATOM 834 C C . GLN A 1 104 ? 14.272 -32.007 -21.185 1.00 91.12 104 GLN A C 1
ATOM 836 O O . GLN A 1 104 ? 13.694 -32.362 -22.208 1.00 91.12 104 GLN A O 1
ATOM 841 N N . ALA A 1 105 ? 14.177 -30.763 -20.705 1.00 93.31 105 ALA A N 1
ATOM 842 C CA . ALA A 1 105 ? 13.495 -29.688 -21.409 1.00 93.31 105 ALA A CA 1
ATOM 843 C C . ALA A 1 105 ? 14.266 -29.355 -22.687 1.00 93.31 105 ALA A C 1
ATOM 845 O O . ALA A 1 105 ? 15.474 -29.099 -22.631 1.00 93.31 105 ALA A O 1
ATOM 846 N N . ARG A 1 106 ? 13.579 -29.331 -23.829 1.00 93.00 106 ARG A N 1
ATOM 847 C CA . ARG A 1 106 ? 14.173 -28.916 -25.100 1.00 93.00 106 ARG A CA 1
ATOM 848 C C . ARG A 1 106 ? 14.075 -27.399 -25.222 1.00 93.00 106 ARG A C 1
ATOM 850 O O . ARG A 1 106 ? 12.980 -26.848 -25.338 1.00 93.00 106 ARG A O 1
ATOM 857 N N . VAL A 1 107 ? 15.216 -26.722 -25.166 1.00 95.38 107 VAL A N 1
ATOM 858 C CA . VAL A 1 107 ? 15.309 -25.260 -25.091 1.00 95.38 107 VAL A CA 1
ATOM 859 C C . VAL A 1 107 ? 16.050 -24.722 -26.310 1.00 95.38 107 VAL A C 1
ATOM 861 O O . VAL A 1 107 ? 17.165 -25.155 -26.592 1.00 95.38 107 VAL A O 1
ATOM 864 N N . LEU A 1 108 ? 15.453 -23.758 -27.009 1.00 95.62 108 LEU A N 1
ATOM 865 C CA . LEU A 1 108 ? 16.117 -22.991 -28.063 1.00 95.62 108 LEU A CA 1
ATOM 866 C C . LEU A 1 108 ? 16.570 -21.638 -27.511 1.00 95.62 108 LEU A C 1
ATOM 868 O O . LEU A 1 108 ? 15.751 -20.848 -27.040 1.00 95.62 108 LEU A O 1
ATOM 872 N N . ILE A 1 109 ? 17.866 -21.359 -27.587 1.00 97.00 109 ILE A N 1
ATOM 873 C CA . ILE A 1 109 ? 18.438 -20.065 -27.214 1.00 97.00 109 ILE A CA 1
ATOM 874 C C . ILE A 1 109 ? 18.610 -19.213 -28.470 1.00 97.00 109 ILE A C 1
ATOM 876 O O . ILE A 1 109 ? 19.215 -19.663 -29.445 1.00 97.00 109 ILE A O 1
ATOM 880 N N . ILE A 1 110 ? 18.095 -17.984 -28.437 1.00 97.19 110 ILE A N 1
ATOM 881 C CA . ILE A 1 110 ? 18.172 -17.024 -29.546 1.00 97.19 110 ILE A CA 1
ATOM 882 C C . ILE A 1 110 ? 18.836 -15.737 -29.057 1.00 97.19 110 ILE A C 1
ATOM 884 O O . ILE A 1 110 ? 18.527 -15.242 -27.976 1.00 97.19 110 ILE A O 1
ATOM 888 N N . ASP A 1 111 ? 19.733 -15.169 -29.854 1.00 96.38 111 ASP A N 1
ATOM 889 C CA . ASP A 1 111 ? 20.205 -13.801 -29.639 1.00 96.38 111 ASP A CA 1
ATOM 890 C C . ASP A 1 111 ? 19.096 -12.820 -30.035 1.00 96.38 111 ASP A C 1
ATOM 892 O O . ASP A 1 111 ? 18.731 -12.704 -31.203 1.00 96.38 111 ASP A O 1
ATOM 896 N N . ASP A 1 112 ? 18.536 -12.116 -29.060 1.00 94.19 112 ASP A N 1
ATOM 897 C CA . ASP A 1 112 ? 17.421 -11.190 -29.237 1.00 94.19 112 ASP A CA 1
ATOM 898 C C . ASP A 1 112 ? 17.796 -9.899 -29.984 1.00 94.19 112 ASP A C 1
ATOM 900 O O . ASP A 1 112 ? 16.930 -9.239 -30.566 1.00 94.19 112 ASP A O 1
ATOM 904 N N . SER A 1 113 ? 19.087 -9.566 -30.061 1.00 91.81 113 SER A N 1
ATOM 905 C CA . SER A 1 113 ? 19.569 -8.421 -30.834 1.00 91.81 113 SER A CA 1
ATOM 906 C C . SER A 1 113 ? 19.705 -8.754 -32.326 1.00 91.81 113 SER A C 1
ATOM 908 O O . SER A 1 113 ? 19.253 -7.978 -33.183 1.00 91.81 113 SER A O 1
ATOM 910 N N . THR A 1 114 ? 20.252 -9.933 -32.648 1.00 94.50 114 THR A N 1
ATOM 911 C CA . THR A 1 114 ? 20.595 -10.341 -34.025 1.00 94.50 114 THR A CA 1
ATOM 912 C C . THR A 1 114 ? 19.617 -11.334 -34.660 1.00 94.50 114 THR A C 1
ATOM 914 O O . THR A 1 114 ? 19.546 -11.420 -35.885 1.00 94.50 114 THR A O 1
ATOM 917 N N . GLY A 1 115 ? 18.854 -12.076 -33.858 1.00 93.94 115 GLY A N 1
ATOM 918 C CA . GLY A 1 115 ? 18.046 -13.221 -34.285 1.00 93.94 115 GLY A CA 1
ATOM 919 C C . GLY A 1 115 ? 18.849 -14.514 -34.482 1.00 93.94 115 GLY A C 1
ATOM 920 O O . GLY A 1 115 ? 18.308 -15.493 -34.997 1.00 93.94 115 GLY A O 1
ATOM 921 N N . ALA A 1 116 ? 20.139 -14.549 -34.125 1.00 96.25 116 ALA A N 1
ATOM 922 C CA . ALA A 1 116 ? 20.963 -15.743 -34.299 1.00 96.25 116 ALA A CA 1
ATOM 923 C C . ALA A 1 116 ? 20.429 -16.912 -33.455 1.00 96.25 116 ALA A C 1
ATOM 925 O O . ALA A 1 116 ? 20.128 -16.750 -32.276 1.00 96.25 116 ALA A O 1
ATOM 926 N N . SER A 1 117 ? 20.329 -18.092 -34.069 1.00 92.69 117 SER A N 1
ATOM 927 C CA . SER A 1 117 ? 19.802 -19.332 -33.473 1.00 92.69 117 SER A CA 1
ATOM 928 C C . SER A 1 117 ? 20.607 -20.562 -33.918 1.00 92.69 117 SER A C 1
ATOM 930 O O . SER A 1 117 ? 20.057 -21.641 -34.096 1.00 92.69 117 SER A O 1
ATOM 932 N N . ASP A 1 118 ? 21.903 -20.376 -34.188 1.00 91.19 118 ASP A N 1
ATOM 933 C CA . ASP A 1 118 ? 22.794 -21.399 -34.769 1.00 91.19 118 ASP A CA 1
ATOM 934 C C . ASP A 1 118 ? 22.288 -21.989 -36.104 1.00 91.19 118 ASP A C 1
ATOM 936 O O . ASP A 1 118 ? 22.406 -23.173 -36.397 1.00 91.19 118 ASP A O 1
ATOM 940 N N . GLY A 1 119 ? 21.652 -21.147 -36.926 1.00 86.81 119 GLY A N 1
ATOM 941 C CA . GLY A 1 119 ? 21.113 -21.548 -38.229 1.00 86.81 119 GLY A CA 1
ATOM 942 C C . GLY A 1 119 ? 19.815 -22.363 -38.173 1.00 86.81 119 GLY A C 1
ATOM 943 O O . GLY A 1 119 ? 19.337 -22.783 -39.224 1.00 86.81 119 GLY A O 1
ATOM 944 N N . ILE A 1 120 ? 19.220 -22.555 -36.989 1.00 87.69 120 ILE A N 1
ATOM 945 C CA . ILE A 1 120 ? 17.965 -23.304 -36.819 1.00 87.69 120 ILE A CA 1
ATOM 946 C C . ILE A 1 120 ? 16.785 -22.556 -37.451 1.00 87.69 120 ILE A C 1
ATOM 948 O O . ILE A 1 120 ? 15.932 -23.177 -38.084 1.00 87.69 120 ILE A O 1
ATOM 952 N N . LEU A 1 121 ? 16.738 -21.229 -37.299 1.00 88.94 121 LEU A N 1
ATOM 953 C CA . LEU A 1 121 ? 15.688 -20.366 -37.842 1.00 88.94 121 LEU A CA 1
ATOM 954 C C . LEU A 1 121 ? 16.270 -19.197 -38.650 1.00 88.94 121 LEU A C 1
ATOM 956 O O . LEU A 1 121 ? 17.337 -18.679 -38.299 1.00 88.94 121 LEU A O 1
ATOM 960 N N . PRO A 1 122 ? 15.548 -18.696 -39.671 1.00 91.44 122 PRO A N 1
ATOM 961 C CA . PRO A 1 122 ? 15.879 -17.430 -40.317 1.00 91.44 122 PRO A CA 1
ATOM 962 C C . PRO A 1 122 ? 15.917 -16.280 -39.303 1.00 91.44 122 PRO A C 1
ATOM 964 O O . PRO A 1 122 ? 15.005 -16.141 -38.488 1.00 91.44 122 PRO A O 1
ATOM 967 N N . LEU A 1 123 ? 16.931 -15.410 -39.390 1.00 92.75 123 LEU A N 1
ATOM 968 C CA . LEU A 1 123 ? 17.183 -14.347 -38.400 1.00 92.75 123 LEU A CA 1
ATOM 969 C C . LEU A 1 123 ? 15.949 -13.474 -38.113 1.00 92.75 123 LEU A C 1
ATOM 971 O O . LEU A 1 123 ? 15.639 -13.184 -36.961 1.00 92.75 123 LEU A O 1
ATOM 975 N N . GLN A 1 124 ? 15.217 -13.079 -39.158 1.00 90.38 124 GLN A N 1
ATOM 976 C CA . GLN A 1 124 ? 14.034 -12.222 -39.020 1.00 90.38 124 GLN A CA 1
ATOM 977 C C . GLN A 1 124 ? 12.854 -12.942 -38.360 1.00 90.38 124 GLN A C 1
ATOM 979 O O . GLN A 1 124 ? 12.092 -12.324 -37.622 1.00 90.38 124 GLN A O 1
ATOM 984 N N . GLU A 1 125 ? 12.701 -14.244 -38.595 1.00 89.75 125 GLU A N 1
ATOM 985 C CA . GLU A 1 125 ? 11.650 -15.043 -37.961 1.00 89.75 125 GLU A CA 1
ATOM 986 C C . GLU A 1 125 ? 11.995 -15.333 -36.500 1.00 89.75 125 GLU A C 1
ATOM 988 O O . GLU A 1 125 ? 11.150 -15.163 -35.622 1.00 89.75 125 GLU A O 1
ATOM 993 N N . ALA A 1 126 ? 13.257 -15.678 -36.231 1.00 92.00 126 ALA A N 1
ATOM 994 C CA . ALA A 1 126 ? 13.792 -15.883 -34.891 1.00 92.00 126 ALA A CA 1
ATOM 995 C C . ALA A 1 126 ? 13.604 -14.640 -34.011 1.00 92.00 126 ALA A C 1
ATOM 997 O O . ALA A 1 126 ? 13.117 -14.741 -32.886 1.00 92.00 126 ALA A O 1
ATOM 998 N N . LYS A 1 127 ? 13.900 -13.450 -34.549 1.00 92.94 127 LYS A N 1
ATOM 999 C CA . LYS A 1 127 ? 13.765 -12.177 -33.831 1.00 92.94 127 LYS A CA 1
ATOM 1000 C C . LYS A 1 127 ? 12.321 -11.846 -33.435 1.00 92.94 127 LYS A C 1
ATOM 1002 O O . LYS A 1 127 ? 12.112 -11.121 -32.474 1.00 92.94 127 LYS A O 1
ATOM 1007 N N . LYS A 1 128 ? 11.310 -12.401 -34.114 1.00 91.94 128 LYS A N 1
ATOM 1008 C CA . LYS A 1 128 ? 9.892 -12.250 -33.721 1.00 91.94 128 LYS A CA 1
ATOM 1009 C C . LYS A 1 128 ? 9.467 -13.177 -32.579 1.00 91.94 128 LYS A C 1
ATOM 1011 O O . LYS A 1 128 ? 8.363 -13.032 -32.053 1.00 91.94 128 LYS A O 1
ATOM 1016 N N . LEU A 1 129 ? 10.290 -14.164 -32.224 1.00 93.00 129 LEU A N 1
ATOM 1017 C CA . LEU A 1 129 ? 10.008 -15.106 -31.138 1.00 93.00 129 LEU A CA 1
ATOM 1018 C C . LEU A 1 129 ? 10.562 -14.630 -29.793 1.00 93.00 129 LEU A C 1
ATOM 1020 O O . LEU A 1 129 ? 10.107 -15.117 -28.764 1.00 93.00 129 LEU A O 1
ATOM 1024 N N . VAL A 1 130 ? 11.500 -13.684 -29.791 1.00 95.19 130 VAL A N 1
ATOM 1025 C CA . VAL A 1 130 ? 12.192 -13.209 -28.588 1.00 95.19 130 VAL A CA 1
ATOM 1026 C C . VAL A 1 130 ? 12.266 -11.682 -28.526 1.00 95.19 130 VAL A C 1
ATOM 1028 O O . VAL A 1 130 ? 11.978 -10.989 -29.496 1.00 95.19 130 VAL A O 1
ATOM 1031 N N . GLY A 1 131 ? 12.641 -11.153 -27.367 1.00 93.06 131 GLY A N 1
ATOM 1032 C CA . GLY A 1 131 ? 12.957 -9.741 -27.138 1.00 93.06 131 GLY A CA 1
ATOM 1033 C C . GLY A 1 131 ? 13.802 -9.590 -25.872 1.00 93.06 131 GLY A C 1
ATOM 1034 O O . GLY A 1 131 ? 14.174 -10.603 -25.277 1.00 93.06 131 GLY A O 1
ATOM 1035 N N . ASP A 1 132 ? 14.074 -8.359 -25.429 1.00 91.31 132 ASP A N 1
ATOM 1036 C CA . ASP A 1 132 ? 14.862 -8.120 -24.208 1.00 91.31 132 ASP A CA 1
ATOM 1037 C C . ASP A 1 132 ? 14.194 -8.782 -22.992 1.00 91.31 132 ASP A C 1
ATOM 1039 O O . ASP A 1 132 ? 13.156 -8.331 -22.513 1.00 91.31 132 ASP A O 1
ATOM 1043 N N . CYS A 1 133 ? 14.778 -9.886 -22.518 1.00 94.44 133 CYS A N 1
ATOM 1044 C CA . CYS A 1 133 ? 14.251 -10.750 -21.460 1.00 94.44 133 CYS A CA 1
ATOM 1045 C C . CYS A 1 133 ? 12.875 -11.383 -21.745 1.00 94.44 133 CYS A C 1
ATOM 1047 O O . CYS A 1 133 ? 12.221 -11.863 -20.817 1.00 94.44 133 CYS A O 1
ATOM 1049 N N . TYR A 1 134 ? 12.445 -11.420 -23.005 1.00 97.50 134 TYR A N 1
ATOM 1050 C CA . TYR A 1 134 ? 11.184 -12.015 -23.436 1.00 97.50 134 TYR A CA 1
ATOM 1051 C C . TYR A 1 134 ? 11.400 -13.299 -24.243 1.00 97.50 134 TYR A C 1
ATOM 1053 O O . TYR A 1 134 ? 12.126 -13.295 -25.239 1.00 97.50 134 TYR A O 1
ATOM 1061 N N . GLY A 1 135 ? 10.722 -14.379 -23.848 1.00 97.38 135 GLY A N 1
ATOM 1062 C CA . GLY A 1 135 ? 10.747 -15.669 -24.535 1.00 97.38 135 GLY A CA 1
ATOM 1063 C C . GLY A 1 135 ? 9.368 -16.313 -24.714 1.00 97.38 135 GLY A C 1
ATOM 1064 O O . GLY A 1 135 ? 8.325 -15.734 -24.396 1.00 97.38 135 GLY A O 1
ATOM 1065 N N . LYS A 1 136 ? 9.365 -17.556 -25.206 1.00 97.38 136 LYS A N 1
ATOM 1066 C CA . LYS A 1 136 ? 8.159 -18.363 -25.456 1.00 97.38 136 LYS A CA 1
ATOM 1067 C C . LYS A 1 136 ? 8.190 -19.683 -24.702 1.00 97.38 136 LYS A C 1
ATOM 1069 O O . LYS A 1 136 ? 9.262 -20.239 -24.475 1.00 97.38 136 LYS A O 1
ATOM 1074 N N . MET A 1 137 ? 7.012 -20.210 -24.385 1.00 97.38 137 MET A N 1
ATOM 1075 C CA . MET A 1 137 ? 6.841 -21.560 -23.846 1.00 97.38 137 MET A CA 1
ATOM 1076 C C . MET A 1 137 ? 5.765 -22.340 -24.603 1.00 97.38 137 MET A C 1
ATOM 1078 O O . MET A 1 137 ? 4.860 -21.746 -25.193 1.00 97.38 137 MET A O 1
ATOM 1082 N N . SER A 1 138 ? 5.874 -23.668 -24.614 1.00 96.06 138 SER A N 1
ATOM 1083 C CA . SER A 1 138 ? 4.846 -24.532 -25.201 1.00 96.06 138 SER A CA 1
ATOM 1084 C C . SER A 1 138 ? 3.532 -24.435 -24.415 1.00 96.06 138 SER A C 1
ATOM 1086 O O . SER A 1 138 ? 3.525 -24.078 -23.233 1.00 96.06 138 SER A O 1
ATOM 1088 N N . LEU A 1 139 ? 2.403 -24.770 -25.051 1.00 95.81 139 LEU A N 1
ATOM 1089 C CA . LEU A 1 139 ? 1.104 -24.754 -24.366 1.00 95.81 139 LEU A CA 1
ATOM 1090 C C . LEU A 1 139 ? 1.040 -25.811 -23.252 1.00 95.81 139 LEU A C 1
ATOM 1092 O O . LEU A 1 139 ? 0.414 -25.578 -22.222 1.00 95.81 139 LEU A O 1
ATOM 1096 N N . GLU A 1 140 ? 1.707 -26.953 -23.447 1.00 93.44 140 GLU A N 1
ATOM 1097 C CA . GLU A 1 140 ? 1.844 -28.010 -22.437 1.00 93.44 140 GLU A CA 1
ATOM 1098 C C . GLU A 1 140 ? 2.577 -27.496 -21.191 1.00 93.44 140 GLU A C 1
ATOM 1100 O O . GLU A 1 140 ? 2.101 -27.676 -20.070 1.00 93.44 140 GLU A O 1
ATOM 1105 N N . LEU A 1 141 ? 3.704 -26.798 -21.376 1.00 95.12 141 LEU A N 1
ATOM 1106 C CA . LEU A 1 141 ? 4.452 -26.233 -20.257 1.00 95.12 141 LEU A CA 1
ATOM 1107 C C . LEU A 1 141 ? 3.674 -25.096 -19.579 1.00 95.12 141 LEU A C 1
ATOM 1109 O O . LEU A 1 141 ? 3.662 -25.014 -18.351 1.00 95.12 141 LEU A O 1
ATOM 1113 N N . ALA A 1 142 ? 2.981 -24.255 -20.351 1.00 95.88 142 ALA A N 1
ATOM 1114 C CA . ALA A 1 142 ? 2.098 -23.222 -19.812 1.00 95.88 142 ALA A CA 1
ATOM 1115 C C . ALA A 1 142 ? 1.014 -23.821 -18.899 1.00 95.88 142 ALA A C 1
ATOM 1117 O O . ALA A 1 142 ? 0.866 -23.384 -17.754 1.00 95.88 142 ALA A O 1
ATOM 1118 N N . GLU A 1 143 ? 0.325 -24.868 -19.366 1.00 95.31 143 GLU A N 1
ATOM 1119 C CA . GLU A 1 143 ? -0.702 -25.589 -18.608 1.00 95.31 143 GLU A CA 1
ATOM 1120 C C . GLU A 1 143 ? -0.111 -26.236 -17.349 1.00 95.31 143 GLU A C 1
ATOM 1122 O O . GLU A 1 143 ? -0.677 -26.109 -16.265 1.00 95.31 143 GLU A O 1
ATOM 1127 N N . GLN A 1 144 ? 1.076 -26.843 -17.439 1.00 94.31 144 GLN A N 1
ATOM 1128 C CA . GLN A 1 144 ? 1.760 -27.415 -16.278 1.00 94.31 144 GLN A CA 1
ATOM 1129 C C . GLN A 1 144 ? 2.107 -26.357 -15.217 1.00 94.31 144 GLN A C 1
ATOM 1131 O O . GLN A 1 144 ? 1.982 -26.615 -14.012 1.00 94.31 144 GLN A O 1
ATOM 1136 N N . LEU A 1 145 ? 2.585 -25.181 -15.632 1.00 93.81 145 LEU A N 1
ATOM 1137 C CA . LEU A 1 145 ? 3.050 -24.138 -14.718 1.00 93.81 145 LEU A CA 1
ATOM 1138 C C . LEU A 1 145 ? 1.890 -23.344 -14.116 1.00 93.81 145 LEU A C 1
ATOM 1140 O O . LEU A 1 145 ? 1.881 -23.138 -12.902 1.00 93.81 145 LEU A O 1
ATOM 1144 N N . THR A 1 146 ? 0.903 -22.972 -14.931 1.00 92.00 146 THR A N 1
ATOM 1145 C CA . THR A 1 146 ? -0.149 -22.004 -14.574 1.00 92.00 146 THR A CA 1
ATOM 1146 C C . THR A 1 146 ? -1.547 -22.606 -14.457 1.00 92.00 146 THR A C 1
ATOM 1148 O O . THR A 1 146 ? -2.431 -21.974 -13.894 1.00 92.00 146 THR A O 1
ATOM 1151 N N . SER A 1 147 ? -1.764 -23.836 -14.931 1.00 92.31 147 SER A N 1
ATOM 1152 C CA . SER A 1 147 ? -3.100 -24.418 -15.171 1.00 92.31 147 SER A CA 1
ATOM 1153 C C . SER A 1 147 ? -3.890 -23.741 -16.305 1.00 92.31 147 SER A C 1
ATOM 1155 O O . SER A 1 147 ? -5.071 -24.027 -16.476 1.00 92.31 147 SER A O 1
ATOM 1157 N N . SER A 1 148 ? -3.244 -22.881 -17.104 1.00 92.75 148 SER A N 1
ATOM 1158 C CA . SER A 1 148 ? -3.802 -22.224 -18.292 1.00 92.75 148 SER A CA 1
ATOM 1159 C C . SER A 1 148 ? -2.853 -22.361 -19.488 1.00 92.75 148 SER A C 1
ATOM 1161 O O . SER A 1 148 ? -1.633 -22.303 -19.354 1.00 92.75 148 SER A O 1
ATOM 1163 N N . LYS A 1 149 ? -3.410 -22.516 -20.695 1.00 94.81 149 LYS A N 1
ATOM 1164 C CA . LYS A 1 149 ? -2.637 -22.511 -21.956 1.00 94.81 149 LYS A CA 1
ATOM 1165 C C . LYS A 1 149 ? -2.380 -21.109 -22.499 1.00 94.81 149 LYS A C 1
ATOM 1167 O O . LYS A 1 149 ? -1.633 -20.962 -23.458 1.00 94.81 149 LYS A O 1
ATOM 1172 N N . ASN A 1 150 ? -3.006 -20.102 -21.902 1.00 94.88 150 ASN A N 1
ATOM 1173 C CA . ASN A 1 150 ? -3.104 -18.751 -22.443 1.00 94.88 150 ASN A CA 1
ATOM 1174 C C . ASN A 1 150 ? -2.413 -17.701 -21.575 1.00 94.88 150 ASN A C 1
ATOM 1176 O O . ASN A 1 150 ? -2.401 -16.535 -21.957 1.00 94.88 150 ASN A O 1
ATOM 1180 N N . ALA A 1 151 ? -1.861 -18.095 -20.425 1.00 93.06 151 ALA A N 1
ATOM 1181 C CA . ALA A 1 151 ? -1.333 -17.177 -19.428 1.00 93.06 151 ALA A CA 1
ATOM 1182 C C . ALA A 1 151 ? 0.194 -17.018 -19.552 1.00 93.06 151 ALA A C 1
ATOM 1184 O O . ALA A 1 151 ? 0.944 -17.961 -19.268 1.00 93.06 151 ALA A O 1
ATOM 1185 N N . PRO A 1 152 ? 0.695 -15.837 -19.960 1.00 96.38 152 PRO A N 1
ATOM 1186 C CA . PRO A 1 152 ? 2.103 -15.501 -19.818 1.00 96.38 152 PRO A CA 1
ATOM 1187 C C . PRO A 1 152 ? 2.531 -15.432 -18.357 1.00 96.38 152 PRO A C 1
ATOM 1189 O O . PRO A 1 152 ? 1.721 -15.204 -17.462 1.00 96.38 152 PRO A O 1
ATOM 1192 N N . ILE A 1 153 ? 3.827 -15.596 -18.114 1.00 95.00 153 ILE A N 1
ATOM 1193 C CA . ILE A 1 153 ? 4.395 -15.572 -16.764 1.00 95.00 153 ILE A CA 1
ATOM 1194 C C . ILE A 1 153 ? 5.643 -14.705 -16.691 1.00 95.00 153 ILE A C 1
ATOM 1196 O O . ILE A 1 153 ? 6.407 -14.624 -17.651 1.00 95.00 153 ILE A O 1
ATOM 1200 N N . GLN A 1 154 ? 5.898 -14.126 -15.519 1.00 96.19 154 GLN A N 1
ATOM 1201 C CA . GLN A 1 154 ? 7.241 -13.706 -15.130 1.00 96.19 154 GLN A CA 1
ATOM 1202 C C . GLN A 1 154 ? 7.929 -14.884 -14.439 1.00 96.19 154 GLN A C 1
ATOM 1204 O O . GLN A 1 154 ? 7.392 -15.446 -13.481 1.00 96.19 154 GLN A O 1
ATOM 1209 N N . PHE A 1 155 ? 9.130 -15.242 -14.886 1.00 95.75 155 PHE A N 1
ATOM 1210 C CA . PHE A 1 155 ? 9.818 -16.439 -14.410 1.00 95.75 155 PHE A CA 1
ATOM 1211 C C . PHE A 1 155 ? 11.165 -16.146 -13.744 1.00 95.75 155 PHE A C 1
ATOM 1213 O O . PHE A 1 155 ? 11.798 -15.099 -13.941 1.00 95.75 155 PHE A O 1
ATOM 1220 N N . ARG A 1 156 ? 11.614 -17.122 -12.956 1.00 95.75 156 ARG A N 1
ATOM 1221 C CA . ARG A 1 156 ? 12.984 -17.284 -12.464 1.00 95.75 156 ARG A CA 1
ATOM 1222 C C . ARG A 1 156 ? 13.438 -18.689 -12.837 1.00 95.75 156 ARG A C 1
ATOM 1224 O O . ARG A 1 156 ? 12.720 -19.641 -12.567 1.00 95.75 156 ARG A O 1
ATOM 1231 N N . LEU A 1 157 ? 14.585 -18.833 -13.489 1.00 97.62 157 LEU A N 1
ATOM 1232 C CA . LEU A 1 157 ? 15.067 -20.126 -13.975 1.00 97.62 157 LEU A CA 1
ATOM 1233 C C . LEU A 1 157 ? 16.499 -20.374 -13.517 1.00 97.62 157 LEU A C 1
ATOM 1235 O O . LEU A 1 157 ? 17.349 -19.493 -13.625 1.00 97.62 157 LEU A O 1
ATOM 1239 N N . GLY A 1 158 ? 16.760 -21.582 -13.025 1.00 97.06 158 GLY A N 1
ATOM 1240 C CA . GLY A 1 158 ? 18.074 -22.043 -12.595 1.00 97.06 158 GLY A CA 1
ATOM 1241 C C . GLY A 1 158 ? 18.490 -23.327 -13.302 1.00 97.06 158 GLY A C 1
ATOM 1242 O O . GLY A 1 158 ? 17.679 -24.231 -13.508 1.00 97.06 158 GLY A O 1
ATOM 1243 N N . ILE A 1 159 ? 19.774 -23.421 -13.635 1.00 97.06 159 ILE A N 1
ATOM 1244 C CA . ILE A 1 159 ? 20.388 -24.580 -14.287 1.00 97.06 159 ILE A CA 1
ATOM 1245 C C . ILE A 1 159 ? 21.577 -25.026 -13.441 1.00 97.06 159 ILE A C 1
ATOM 1247 O O . ILE A 1 159 ? 22.443 -24.213 -13.110 1.00 97.06 159 ILE A O 1
ATOM 1251 N N . ARG A 1 160 ? 21.602 -26.311 -13.080 1.00 96.31 160 ARG A N 1
ATOM 1252 C CA . ARG A 1 160 ? 22.737 -26.960 -12.411 1.00 96.31 160 ARG A CA 1
ATOM 1253 C C . ARG A 1 160 ? 23.693 -27.542 -13.468 1.00 96.31 160 ARG A C 1
ATOM 1255 O O . ARG A 1 160 ? 23.211 -27.882 -14.550 1.00 96.31 160 ARG A O 1
ATOM 1262 N N . PRO A 1 161 ? 24.998 -27.686 -13.166 1.00 95.62 161 PRO A N 1
ATOM 1263 C CA . PRO A 1 161 ? 25.951 -28.356 -14.046 1.00 95.62 161 PRO A CA 1
ATOM 1264 C C . PRO A 1 161 ? 25.446 -29.720 -14.529 1.00 95.62 161 PRO A C 1
ATOM 1266 O O . PRO A 1 161 ? 25.028 -30.553 -13.722 1.00 95.62 161 PRO A O 1
ATOM 1269 N N . GLN A 1 162 ? 25.472 -29.933 -15.841 1.00 93.81 162 GLN A N 1
ATOM 1270 C CA . GLN A 1 162 ? 25.011 -31.137 -16.532 1.00 93.81 162 GLN A CA 1
ATOM 1271 C C . GLN A 1 162 ? 25.642 -31.239 -17.931 1.00 93.81 162 GLN A C 1
ATOM 1273 O O . GLN A 1 162 ? 26.416 -30.375 -18.342 1.00 93.81 162 GLN A O 1
ATOM 1278 N N . ASN A 1 163 ? 25.302 -32.293 -18.676 1.00 84.81 163 ASN A N 1
ATOM 1279 C CA . ASN A 1 163 ? 25.707 -32.422 -20.077 1.00 84.81 163 ASN A CA 1
ATOM 1280 C C . ASN A 1 163 ? 25.230 -31.195 -20.877 1.00 84.81 163 ASN A C 1
ATOM 1282 O O . ASN A 1 163 ? 24.133 -30.697 -20.641 1.00 84.81 163 ASN A O 1
ATOM 1286 N N . ASP A 1 164 ? 26.079 -30.686 -21.771 1.00 77.56 164 ASP A N 1
ATOM 1287 C CA . ASP A 1 164 ? 25.851 -29.481 -22.590 1.00 77.56 164 ASP A CA 1
ATOM 1288 C C . ASP A 1 164 ? 25.753 -28.144 -21.817 1.00 77.56 164 ASP A C 1
ATOM 1290 O O . ASP A 1 164 ? 25.651 -27.076 -22.424 1.00 77.56 164 ASP A O 1
ATOM 1294 N N . CYS A 1 165 ? 25.849 -28.164 -20.480 1.00 88.38 165 CYS A N 1
ATOM 1295 C CA . CYS A 1 165 ? 25.945 -26.977 -19.627 1.00 88.38 165 CYS A CA 1
ATOM 1296 C C . CYS A 1 165 ? 26.677 -27.310 -18.315 1.00 88.38 165 CYS A C 1
ATOM 1298 O O . CYS A 1 165 ? 26.051 -27.608 -17.302 1.00 88.38 165 CYS A O 1
ATOM 1300 N N . ASP A 1 166 ? 28.005 -27.228 -18.312 1.00 91.88 166 ASP A N 1
ATOM 1301 C CA . ASP A 1 166 ? 28.892 -27.616 -17.201 1.00 91.88 166 ASP A CA 1
ATOM 1302 C C . ASP A 1 166 ? 28.977 -26.597 -16.047 1.00 91.88 166 ASP A C 1
ATOM 1304 O O . ASP A 1 166 ? 29.608 -26.854 -15.020 1.00 91.88 166 ASP A O 1
ATOM 1308 N N . VAL A 1 167 ? 28.310 -25.450 -16.179 1.00 94.44 167 VAL A N 1
ATOM 1309 C CA . VAL A 1 167 ? 28.281 -24.376 -15.178 1.00 94.44 167 VAL A CA 1
ATOM 1310 C C . VAL A 1 167 ? 26.877 -24.133 -14.631 1.00 94.44 167 VAL A C 1
ATOM 1312 O O . VAL A 1 167 ? 25.870 -24.417 -15.280 1.00 94.44 167 VAL A O 1
ATOM 1315 N N . TYR A 1 168 ? 26.805 -23.542 -13.435 1.00 95.81 168 TYR A N 1
ATOM 1316 C CA . TYR A 1 168 ? 25.547 -23.020 -12.906 1.00 95.81 168 TYR A CA 1
ATOM 1317 C C . TYR A 1 168 ? 25.100 -21.803 -13.720 1.00 95.81 168 TYR A C 1
ATOM 1319 O O . TYR A 1 168 ? 25.905 -20.916 -14.019 1.00 95.81 168 TYR A O 1
ATOM 1327 N N . ARG A 1 169 ? 23.807 -21.726 -14.045 1.00 96.31 169 ARG A N 1
ATOM 1328 C CA . ARG A 1 169 ? 23.222 -20.572 -14.745 1.00 96.31 169 ARG A CA 1
ATOM 1329 C C . ARG A 1 169 ? 21.929 -20.120 -14.091 1.00 96.31 169 ARG A C 1
ATOM 1331 O O . ARG A 1 169 ? 21.189 -20.922 -13.523 1.00 96.31 169 ARG A O 1
ATOM 1338 N N . ILE A 1 170 ? 21.657 -18.827 -14.225 1.00 96.06 170 ILE A N 1
ATOM 1339 C CA . ILE A 1 170 ? 20.423 -18.191 -13.778 1.00 96.06 170 ILE A CA 1
ATOM 1340 C C . ILE A 1 170 ? 19.862 -17.296 -14.879 1.00 96.06 170 ILE A C 1
ATOM 1342 O O . ILE A 1 170 ? 20.600 -16.548 -15.532 1.00 96.06 170 ILE A O 1
ATOM 1346 N N . ALA A 1 171 ? 18.551 -17.374 -15.071 1.00 95.94 171 ALA A N 1
ATOM 1347 C CA . ALA A 1 171 ? 17.815 -16.571 -16.026 1.00 95.94 171 ALA A CA 1
ATOM 1348 C C . ALA A 1 171 ? 16.549 -15.977 -15.400 1.00 95.94 171 ALA A C 1
ATOM 1350 O O . ALA A 1 171 ? 15.956 -16.534 -14.472 1.00 95.94 171 ALA A O 1
ATOM 1351 N N . LYS A 1 172 ? 16.135 -14.824 -15.923 1.00 94.75 172 LYS A N 1
ATOM 1352 C CA . LYS A 1 172 ? 14.867 -14.173 -15.593 1.00 94.75 172 LYS A CA 1
ATOM 1353 C C . LYS A 1 172 ? 14.241 -13.576 -16.845 1.00 94.75 172 LYS A C 1
ATOM 1355 O O . LYS A 1 172 ? 14.943 -13.276 -17.813 1.00 94.75 172 LYS A O 1
ATOM 1360 N N . GLY A 1 173 ? 12.944 -13.331 -16.782 1.00 95.38 173 GLY A N 1
ATOM 1361 C CA . GLY A 1 173 ? 12.240 -12.649 -17.852 1.00 95.38 173 GLY A CA 1
ATOM 1362 C C . GLY A 1 173 ? 10.756 -12.946 -17.834 1.00 95.38 173 GLY A C 1
ATOM 1363 O O . GLY A 1 173 ? 10.206 -13.341 -16.800 1.00 95.38 173 GLY A O 1
ATOM 1364 N N . THR A 1 174 ? 10.143 -12.806 -19.003 1.00 97.62 174 THR A N 1
ATOM 1365 C CA . THR A 1 174 ? 8.759 -13.200 -19.251 1.00 97.62 174 THR A CA 1
ATOM 1366 C C . THR A 1 174 ? 8.671 -14.297 -20.314 1.00 97.62 174 THR A C 1
ATOM 1368 O O . THR A 1 174 ? 9.509 -14.380 -21.213 1.00 97.62 174 THR A O 1
ATOM 1371 N N . LEU A 1 175 ? 7.674 -15.173 -20.187 1.00 97.94 175 LEU A N 1
ATOM 1372 C CA . LEU A 1 175 ? 7.378 -16.249 -21.136 1.00 97.94 175 LEU A CA 1
ATOM 1373 C C . LEU A 1 175 ? 5.925 -16.148 -21.575 1.00 97.94 175 LEU A C 1
ATOM 1375 O O . LEU A 1 175 ? 5.038 -16.152 -20.724 1.00 97.94 175 LEU A O 1
ATOM 1379 N N . ALA A 1 176 ? 5.682 -16.112 -22.884 1.00 97.06 176 ALA A N 1
ATOM 1380 C CA . ALA A 1 176 ? 4.337 -16.220 -23.444 1.00 97.06 176 ALA A CA 1
ATOM 1381 C C . ALA A 1 176 ? 4.098 -17.612 -24.056 1.00 97.06 176 ALA A C 1
ATOM 1383 O O . ALA A 1 176 ? 4.968 -18.102 -24.785 1.00 97.06 176 ALA A O 1
ATOM 1384 N N . PRO A 1 177 ? 2.932 -18.238 -23.819 1.00 96.75 177 PRO A N 1
ATOM 1385 C CA . PRO A 1 177 ? 2.522 -19.431 -24.547 1.00 96.75 177 PRO A CA 1
ATOM 1386 C C . PRO A 1 177 ? 2.488 -19.184 -26.057 1.00 96.75 177 PRO A C 1
ATOM 1388 O O . PRO A 1 177 ? 2.032 -18.134 -26.515 1.00 96.75 177 PRO A O 1
ATOM 1391 N N . ASP A 1 178 ? 2.975 -20.140 -26.845 1.00 94.06 178 ASP A N 1
ATOM 1392 C CA . ASP A 1 178 ? 2.932 -20.047 -28.303 1.00 94.06 178 ASP A CA 1
ATOM 1393 C C . ASP A 1 178 ? 2.884 -21.433 -28.946 1.00 94.06 178 ASP A C 1
ATOM 1395 O O . ASP A 1 178 ? 3.809 -22.239 -28.827 1.00 94.06 178 ASP A O 1
ATOM 1399 N N . ARG A 1 179 ? 1.794 -21.709 -29.669 1.00 91.12 179 ARG A N 1
ATOM 1400 C CA . ARG A 1 179 ? 1.548 -23.014 -30.294 1.00 91.12 179 ARG A CA 1
ATOM 1401 C C . ARG A 1 179 ? 2.625 -23.409 -31.305 1.00 91.12 179 ARG A C 1
ATOM 1403 O O . ARG A 1 179 ? 2.837 -24.597 -31.527 1.00 91.12 179 ARG A O 1
ATOM 1410 N N . ARG A 1 180 ? 3.329 -22.444 -31.912 1.00 89.25 180 ARG A N 1
ATOM 1411 C CA . ARG A 1 180 ? 4.381 -22.736 -32.900 1.00 89.25 180 ARG A CA 1
ATOM 1412 C C . ARG A 1 180 ? 5.477 -23.626 -32.319 1.00 89.25 180 ARG A C 1
ATOM 1414 O O . ARG A 1 180 ? 6.035 -24.433 -33.059 1.00 89.25 180 ARG A O 1
ATOM 1421 N N . LEU A 1 181 ? 5.739 -23.528 -31.013 1.00 91.81 181 LEU A N 1
ATOM 1422 C CA . LEU A 1 181 ? 6.756 -24.326 -30.326 1.00 91.81 181 LEU A CA 1
ATOM 1423 C C . LEU A 1 181 ? 6.477 -25.828 -30.392 1.00 91.81 181 LEU A C 1
ATOM 1425 O O . LEU A 1 181 ? 7.426 -26.594 -30.411 1.00 91.81 181 LEU A O 1
ATOM 1429 N N . GLU A 1 182 ? 5.220 -26.262 -30.496 1.00 87.19 182 GLU A N 1
ATOM 1430 C CA . GLU A 1 182 ? 4.863 -27.690 -30.558 1.00 87.19 182 GLU A CA 1
ATOM 1431 C C . GLU A 1 182 ? 5.293 -28.351 -31.877 1.00 87.19 182 GLU A C 1
ATOM 1433 O O . GLU A 1 182 ? 5.490 -29.562 -31.943 1.00 87.19 182 GLU A O 1
ATOM 1438 N N . THR A 1 183 ? 5.442 -27.555 -32.937 1.00 84.12 183 THR A N 1
ATOM 1439 C CA . THR A 1 183 ? 5.786 -28.032 -34.286 1.00 84.12 183 THR A CA 1
ATOM 1440 C C . THR A 1 183 ? 7.166 -27.587 -34.752 1.00 84.12 183 THR A C 1
ATOM 1442 O O . THR A 1 183 ? 7.673 -28.109 -35.742 1.00 84.12 183 THR A O 1
ATOM 1445 N N . LEU A 1 184 ? 7.769 -26.606 -34.078 1.00 82.75 184 LEU A N 1
ATOM 1446 C CA . LEU A 1 184 ? 9.058 -26.047 -34.459 1.00 82.75 184 LEU A CA 1
ATOM 1447 C C . LEU A 1 184 ? 10.179 -27.052 -34.170 1.00 82.75 184 LEU A C 1
ATOM 1449 O O . LEU A 1 184 ? 10.373 -27.470 -33.032 1.00 82.75 184 LEU A O 1
ATOM 1453 N N . THR A 1 185 ? 10.937 -27.434 -35.193 1.00 72.38 185 THR A N 1
ATOM 1454 C CA . THR A 1 185 ? 12.076 -28.349 -35.048 1.00 72.38 185 THR A CA 1
ATOM 1455 C C . THR A 1 185 ? 13.239 -27.891 -35.910 1.00 72.38 185 THR A C 1
ATOM 1457 O O . THR A 1 185 ? 13.017 -27.445 -37.035 1.00 72.38 185 THR A O 1
ATOM 1460 N N . SER A 1 186 ? 14.468 -28.111 -35.451 1.00 66.25 186 SER A N 1
ATOM 1461 C CA . SER A 1 186 ? 15.648 -28.162 -36.315 1.00 66.25 186 SER A CA 1
ATOM 1462 C C . SER A 1 186 ? 15.458 -29.269 -37.367 1.00 66.25 186 SER A C 1
ATOM 1464 O O . SER A 1 186 ? 15.434 -30.458 -37.055 1.00 66.25 186 SER A O 1
ATOM 1466 N N . ALA A 1 187 ? 15.217 -28.915 -38.630 1.00 53.28 187 ALA A N 1
ATOM 1467 C CA . ALA A 1 187 ? 15.073 -29.912 -39.687 1.00 53.28 187 ALA A CA 1
ATOM 1468 C C . ALA A 1 187 ? 16.440 -30.577 -39.960 1.00 53.28 187 ALA A C 1
ATOM 1470 O O . ALA A 1 187 ? 17.283 -29.968 -40.607 1.00 53.28 187 ALA A O 1
ATOM 1471 N N . VAL A 1 188 ? 16.619 -31.801 -39.428 1.00 46.47 188 VAL A N 1
ATOM 1472 C CA . VAL A 1 188 ? 17.579 -32.901 -39.724 1.00 46.47 188 VAL A CA 1
ATOM 1473 C C . VAL A 1 188 ? 18.065 -33.524 -38.402 1.00 46.47 188 VAL A C 1
ATOM 1475 O O . VAL A 1 188 ? 19.055 -33.092 -37.826 1.00 46.47 188 VAL A O 1
ATOM 1478 N N . ILE A 1 189 ? 17.424 -34.611 -37.954 1.00 43.22 189 ILE A N 1
ATOM 1479 C CA . ILE A 1 189 ? 18.128 -35.669 -37.211 1.00 43.22 189 ILE A CA 1
ATOM 1480 C C . ILE A 1 189 ? 17.852 -36.992 -37.916 1.00 43.22 189 ILE A C 1
ATOM 1482 O O . ILE A 1 189 ? 16.797 -37.615 -37.801 1.00 43.22 189 ILE A O 1
ATOM 1486 N N . SER A 1 190 ? 18.857 -37.392 -38.681 1.00 41.19 190 SER A N 1
ATOM 1487 C CA . SER A 1 190 ? 19.116 -38.742 -39.138 1.00 41.19 190 SER A CA 1
ATOM 1488 C C . SER A 1 190 ? 19.149 -39.719 -37.953 1.00 41.19 190 SER A C 1
ATOM 1490 O O . SER A 1 190 ? 20.081 -39.741 -37.154 1.00 41.19 190 SER A O 1
ATOM 1492 N N . GLY A 1 191 ? 18.132 -40.578 -37.868 1.00 44.06 191 GLY A N 1
ATOM 1493 C CA . GLY A 1 191 ? 18.288 -41.949 -37.374 1.00 44.06 191 GLY A CA 1
ATOM 1494 C C . GLY A 1 191 ? 18.690 -42.165 -35.910 1.00 44.06 191 GLY A C 1
ATOM 1495 O O . GLY A 1 191 ? 19.352 -43.163 -35.633 1.00 44.06 191 GLY A O 1
ATOM 1496 N N . ARG A 1 192 ? 18.288 -41.308 -34.962 1.00 40.94 192 ARG A N 1
ATOM 1497 C CA . ARG A 1 192 ? 18.351 -41.634 -33.521 1.00 40.94 192 ARG A CA 1
ATOM 1498 C C . ARG A 1 192 ? 16.971 -41.523 -32.870 1.00 40.94 192 ARG A C 1
ATOM 1500 O O . ARG A 1 192 ? 16.154 -40.698 -33.264 1.00 40.94 192 ARG A O 1
ATOM 1507 N N . GLU A 1 193 ? 16.700 -42.441 -31.948 1.00 47.00 193 GLU A N 1
ATOM 1508 C CA . GLU A 1 193 ? 15.381 -42.750 -31.386 1.00 47.00 193 GLU A CA 1
ATOM 1509 C C . GLU A 1 193 ? 14.662 -41.559 -30.718 1.00 47.00 193 GLU A C 1
ATOM 1511 O O . GLU A 1 193 ? 15.287 -40.707 -30.095 1.00 47.00 193 GLU A O 1
ATOM 1516 N N . LYS A 1 194 ? 13.321 -41.563 -30.845 1.00 49.09 194 LYS A N 1
ATOM 1517 C CA . LYS A 1 194 ? 12.282 -40.810 -30.104 1.00 49.09 194 LYS A CA 1
ATOM 1518 C C . LYS A 1 194 ? 12.750 -39.578 -29.296 1.00 49.09 194 LYS A C 1
ATOM 1520 O O . LYS A 1 194 ? 12.665 -39.579 -28.070 1.00 49.09 194 LYS A O 1
ATOM 1525 N N . MET A 1 195 ? 13.134 -38.490 -29.965 1.00 55.56 195 MET A N 1
ATOM 1526 C CA . MET A 1 195 ? 13.147 -37.158 -29.337 1.00 55.56 195 MET A CA 1
ATOM 1527 C C . MET A 1 195 ? 11.764 -36.491 -29.405 1.00 55.56 195 MET A C 1
ATOM 1529 O O . MET A 1 195 ? 10.998 -36.725 -30.342 1.00 55.56 195 MET A O 1
ATOM 1533 N N . LYS A 1 196 ? 11.444 -35.663 -28.399 1.00 61.81 196 LYS A N 1
ATOM 1534 C CA . LYS A 1 196 ? 10.224 -34.839 -28.345 1.00 61.81 196 LYS A CA 1
ATOM 1535 C C . LYS A 1 196 ? 10.206 -33.871 -29.541 1.00 61.81 196 LYS A C 1
ATOM 1537 O O . LYS A 1 196 ? 11.164 -33.130 -29.751 1.00 61.81 196 LYS A O 1
ATOM 1542 N N . VAL A 1 197 ? 9.134 -33.902 -30.336 1.00 75.25 197 VAL A N 1
ATOM 1543 C CA . VAL A 1 197 ? 8.887 -32.927 -31.416 1.00 75.25 197 VAL A CA 1
ATOM 1544 C C . VAL A 1 197 ? 8.510 -31.587 -30.776 1.00 75.25 197 VAL A C 1
ATOM 1546 O O . VAL A 1 197 ? 7.759 -31.575 -29.804 1.00 75.25 197 VAL A O 1
ATOM 1549 N N . GLY A 1 198 ? 9.035 -30.480 -31.304 1.00 86.75 198 GLY A N 1
ATOM 1550 C CA . GLY A 1 198 ? 8.836 -29.149 -30.729 1.00 86.75 198 GLY A CA 1
ATOM 1551 C C . GLY A 1 198 ? 9.884 -28.743 -29.685 1.00 86.75 198 GLY A C 1
ATOM 1552 O O . GLY A 1 198 ? 10.741 -29.545 -29.314 1.00 86.75 198 GLY A O 1
ATOM 1553 N N . TYR A 1 199 ? 9.798 -27.502 -29.208 1.00 93.75 199 TYR A N 1
ATOM 1554 C CA . TYR A 1 199 ? 10.558 -26.955 -28.079 1.00 93.75 199 TYR A CA 1
ATOM 1555 C C . TYR A 1 199 ? 9.641 -26.750 -26.869 1.00 93.75 199 TYR A C 1
ATOM 1557 O O . TYR A 1 199 ? 8.478 -26.380 -27.017 1.00 93.75 199 TYR A O 1
ATOM 1565 N N . ASP A 1 200 ? 10.172 -26.927 -25.663 1.00 95.75 200 ASP A N 1
ATOM 1566 C CA . ASP A 1 200 ? 9.480 -26.552 -24.426 1.00 95.75 200 ASP A CA 1
ATOM 1567 C C . ASP A 1 200 ? 9.599 -25.049 -24.162 1.00 95.75 200 ASP A C 1
ATOM 1569 O O . ASP A 1 200 ? 8.640 -24.409 -23.728 1.00 95.75 200 ASP A O 1
ATOM 1573 N N . LEU A 1 201 ? 10.776 -24.485 -24.455 1.00 97.19 201 LEU A N 1
ATOM 1574 C CA . LEU A 1 201 ? 11.107 -23.081 -24.235 1.00 97.19 201 LEU A CA 1
ATOM 1575 C C . LEU A 1 201 ? 11.906 -22.503 -25.404 1.00 97.19 201 LEU A C 1
ATOM 1577 O O . LEU A 1 201 ? 12.799 -23.152 -25.948 1.00 97.19 201 LEU A O 1
ATOM 1581 N N . ILE A 1 202 ? 11.644 -21.235 -25.711 1.00 97.75 202 ILE A N 1
ATOM 1582 C CA . ILE A 1 202 ? 12.549 -20.369 -26.468 1.00 97.75 202 ILE A CA 1
ATOM 1583 C C . ILE A 1 202 ? 12.952 -19.226 -25.542 1.00 97.75 202 ILE A C 1
ATOM 1585 O O . ILE A 1 202 ? 12.083 -18.504 -25.053 1.00 97.75 202 ILE A O 1
ATOM 1589 N N . LEU A 1 203 ? 14.250 -19.060 -25.291 1.00 97.88 203 LEU A N 1
ATOM 1590 C CA . LEU A 1 203 ? 14.771 -18.032 -24.390 1.00 97.88 203 LEU A CA 1
ATOM 1591 C C . LEU A 1 203 ? 15.741 -17.096 -25.119 1.00 97.88 203 LEU A C 1
ATOM 1593 O O . LEU A 1 203 ? 16.578 -17.570 -25.893 1.00 97.88 203 LEU A O 1
ATOM 1597 N N . PRO A 1 204 ? 15.684 -15.783 -24.848 1.00 97.31 204 PRO A N 1
ATOM 1598 C CA . PRO A 1 204 ? 16.672 -14.852 -25.360 1.00 97.31 204 PRO A CA 1
ATOM 1599 C C . PRO A 1 204 ? 17.987 -14.956 -24.584 1.00 97.31 204 PRO A C 1
ATOM 1601 O O . PRO A 1 204 ? 18.000 -15.246 -23.382 1.00 97.31 204 PRO A O 1
ATOM 1604 N N . THR A 1 205 ? 19.103 -14.620 -25.229 1.00 96.31 205 THR A N 1
ATOM 1605 C CA . THR A 1 205 ? 20.395 -14.480 -24.540 1.00 96.31 205 THR A CA 1
ATOM 1606 C C . THR A 1 205 ? 20.343 -13.438 -23.419 1.00 96.31 205 THR A C 1
ATOM 1608 O O . THR A 1 205 ? 20.927 -13.655 -22.355 1.00 96.31 205 THR A O 1
ATOM 1611 N N . SER A 1 206 ? 19.576 -12.355 -23.595 1.00 94.31 206 SER A N 1
ATOM 1612 C CA . SER A 1 206 ? 19.398 -11.308 -22.582 1.00 94.31 206 SER A CA 1
ATOM 1613 C C . SER A 1 206 ? 18.729 -11.789 -21.290 1.00 94.31 206 SER A C 1
ATOM 1615 O O . SER A 1 206 ? 18.941 -11.172 -20.242 1.00 94.31 206 SER A O 1
ATOM 1617 N N . SER A 1 207 ? 17.995 -12.911 -21.289 1.00 95.88 207 SER A N 1
ATOM 1618 C CA . SER A 1 207 ? 17.400 -13.469 -20.064 1.00 95.88 207 SER A CA 1
ATOM 1619 C C . SER A 1 207 ? 18.439 -13.969 -19.057 1.00 95.88 207 SER A C 1
ATOM 1621 O O . SER A 1 207 ? 18.154 -13.979 -17.857 1.00 95.88 207 SER A O 1
ATOM 1623 N N . PHE A 1 208 ? 19.640 -14.357 -19.495 1.00 95.25 208 PHE A N 1
ATOM 1624 C CA . PHE A 1 208 ? 20.682 -14.917 -18.629 1.00 95.25 208 PHE A CA 1
ATOM 1625 C C . PHE A 1 208 ? 21.485 -13.802 -17.944 1.00 95.25 208 PHE A C 1
ATOM 1627 O O . PHE A 1 208 ? 22.048 -12.928 -18.599 1.00 95.25 208 PHE A O 1
ATOM 1634 N N . LYS A 1 209 ? 21.525 -13.802 -16.602 1.00 90.62 209 LYS A N 1
ATOM 1635 C CA . LYS A 1 209 ? 22.048 -12.662 -15.811 1.00 90.62 209 LYS A CA 1
ATOM 1636 C C . LYS A 1 209 ? 23.438 -12.867 -15.209 1.00 90.62 209 LYS A C 1
ATOM 1638 O O . LYS A 1 209 ? 23.997 -11.926 -14.656 1.00 90.62 209 LYS A O 1
ATOM 1643 N N . GLY A 1 210 ? 24.013 -14.057 -15.356 1.00 86.94 210 GLY A N 1
ATOM 1644 C CA . GLY A 1 210 ? 25.371 -14.389 -14.920 1.00 86.94 210 GLY A CA 1
ATOM 1645 C C . GLY A 1 210 ? 26.179 -15.061 -16.024 1.00 86.94 210 GLY A C 1
ATOM 1646 O O . GLY A 1 210 ? 25.646 -15.311 -17.104 1.00 86.94 210 GLY A O 1
ATOM 1647 N N . ARG A 1 211 ? 27.458 -15.357 -15.749 1.00 89.56 211 ARG A N 1
ATOM 1648 C CA . ARG A 1 211 ? 28.374 -16.025 -16.699 1.00 89.56 211 ARG A CA 1
ATOM 1649 C C . ARG A 1 211 ? 28.402 -15.346 -18.082 1.00 89.56 211 ARG A C 1
ATOM 1651 O O . ARG A 1 211 ? 28.102 -15.973 -19.087 1.00 89.56 211 ARG A O 1
ATOM 1658 N N . LYS A 1 212 ? 28.708 -14.045 -18.131 1.00 85.88 212 LYS A N 1
ATOM 1659 C CA . LYS A 1 212 ? 28.815 -13.267 -19.385 1.00 85.88 212 LYS A CA 1
ATOM 1660 C C . LYS A 1 212 ? 30.174 -13.484 -20.074 1.00 85.88 212 LYS A C 1
ATOM 1662 O O . LYS A 1 212 ? 31.096 -14.032 -19.477 1.00 85.88 212 LYS A O 1
ATOM 1667 N N . GLY A 1 213 ? 30.325 -12.997 -21.307 1.00 85.56 213 GLY A N 1
ATOM 1668 C CA . GLY A 1 213 ? 31.585 -13.082 -22.056 1.00 85.56 213 GLY A CA 1
ATOM 1669 C C . GLY A 1 213 ? 31.826 -14.482 -22.624 1.00 85.56 213 GLY A C 1
ATOM 1670 O O . GLY A 1 213 ? 30.931 -15.044 -23.245 1.00 85.56 213 GLY A O 1
ATOM 1671 N N . ALA A 1 214 ? 33.019 -15.046 -22.420 1.00 85.00 214 ALA A N 1
ATOM 1672 C CA . ALA A 1 214 ? 33.379 -16.367 -22.951 1.00 85.00 214 ALA A CA 1
ATOM 1673 C C . ALA A 1 214 ? 32.478 -17.506 -22.427 1.00 85.00 214 ALA A C 1
ATOM 1675 O O . ALA A 1 214 ? 32.197 -18.446 -23.168 1.00 85.00 214 ALA A O 1
ATOM 1676 N N . ASP A 1 215 ? 31.980 -17.375 -21.192 1.00 88.19 215 ASP A N 1
ATOM 1677 C CA . ASP A 1 215 ? 31.079 -18.340 -20.548 1.00 88.19 215 ASP A CA 1
ATOM 1678 C C . ASP A 1 215 ? 29.594 -18.102 -20.892 1.00 88.19 215 ASP A C 1
ATOM 1680 O O . ASP A 1 215 ? 28.720 -18.815 -20.376 1.00 88.19 215 ASP A O 1
ATOM 1684 N N . ALA A 1 216 ? 29.275 -17.103 -21.727 1.00 92.19 216 ALA A N 1
ATOM 1685 C CA . ALA A 1 216 ? 27.898 -16.806 -22.112 1.00 92.19 216 ALA A CA 1
ATOM 1686 C C . ALA A 1 216 ? 27.243 -18.028 -22.760 1.00 92.19 216 ALA A C 1
ATOM 1688 O O . ALA A 1 216 ? 27.872 -18.768 -23.520 1.00 92.19 216 ALA A O 1
ATOM 1689 N N . ILE A 1 217 ? 25.963 -18.248 -22.448 1.00 94.00 217 ILE A N 1
ATOM 1690 C CA . ILE A 1 217 ? 25.196 -19.276 -23.148 1.00 94.00 217 ILE A CA 1
ATOM 1691 C C . ILE A 1 217 ? 25.093 -18.873 -24.620 1.00 94.00 217 ILE A C 1
ATOM 1693 O O . ILE A 1 217 ? 24.788 -17.721 -24.936 1.00 94.00 217 ILE A O 1
ATOM 1697 N N . LYS A 1 218 ? 25.421 -19.801 -25.514 1.00 94.56 218 LYS A N 1
ATOM 1698 C CA . LYS A 1 218 ? 25.440 -19.531 -26.950 1.00 94.56 218 LYS A CA 1
ATOM 1699 C C . LYS A 1 218 ? 24.039 -19.751 -27.527 1.00 94.56 218 LYS A C 1
ATOM 1701 O O . LYS A 1 218 ? 23.284 -20.555 -26.982 1.00 94.56 218 LYS A O 1
ATOM 1706 N N . PRO A 1 219 ? 23.670 -19.056 -28.613 1.00 96.00 219 PRO A N 1
ATOM 1707 C CA . PRO A 1 219 ? 22.490 -19.430 -29.376 1.00 96.00 219 PRO A CA 1
ATOM 1708 C C . PRO A 1 219 ? 22.591 -20.874 -29.875 1.00 96.00 219 PRO A C 1
ATOM 1710 O O . PRO A 1 219 ? 23.684 -21.320 -30.222 1.00 96.00 219 PRO A O 1
ATOM 1713 N N . GLY A 1 220 ? 21.466 -21.584 -29.909 1.00 93.69 220 GLY A N 1
ATOM 1714 C CA . GLY A 1 220 ? 21.414 -22.990 -30.307 1.00 93.69 220 GLY A CA 1
ATOM 1715 C C . GLY A 1 220 ? 20.404 -23.810 -29.508 1.00 93.69 220 GLY A C 1
ATOM 1716 O O . GLY A 1 220 ? 19.670 -23.288 -28.665 1.00 93.69 220 GLY A O 1
ATOM 1717 N N . GLU A 1 221 ? 20.352 -25.105 -29.803 1.00 91.69 221 GLU A N 1
ATOM 1718 C CA . GLU A 1 221 ? 19.453 -26.063 -29.160 1.00 91.69 221 GLU A CA 1
ATOM 1719 C C . GLU A 1 221 ? 20.133 -26.778 -27.989 1.00 91.69 221 GLU A C 1
ATOM 1721 O O . GLU A 1 221 ? 21.276 -27.219 -28.091 1.00 91.69 221 GLU A O 1
ATOM 1726 N N . TYR A 1 222 ? 19.396 -26.928 -26.889 1.00 92.94 222 TYR A N 1
ATOM 1727 C CA . TYR A 1 222 ? 19.863 -27.577 -25.672 1.00 92.94 222 TYR A CA 1
ATOM 1728 C C . TYR A 1 222 ? 18.814 -28.539 -25.111 1.00 92.94 222 TYR A C 1
ATOM 1730 O O . TYR A 1 222 ? 17.610 -28.287 -25.200 1.00 92.94 222 TYR A O 1
ATOM 1738 N N . LEU A 1 223 ? 19.282 -29.606 -24.457 1.00 92.94 223 LEU A N 1
ATOM 1739 C CA . LEU A 1 223 ? 18.453 -30.521 -23.676 1.00 92.94 223 LEU A CA 1
ATOM 1740 C C . LEU A 1 223 ? 18.832 -30.415 -22.195 1.00 92.9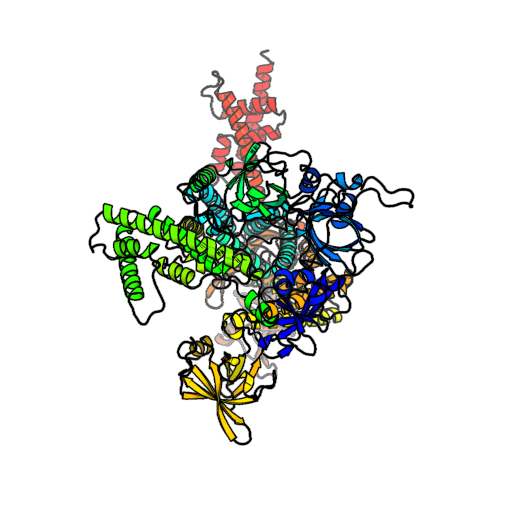4 223 LEU A C 1
ATOM 1742 O O . LEU A 1 223 ? 19.868 -30.920 -21.771 1.00 92.94 223 LEU A O 1
ATOM 1746 N N . LEU A 1 224 ? 18.011 -29.725 -21.402 1.00 94.44 224 LEU A N 1
ATOM 1747 C CA . LEU A 1 224 ? 18.402 -29.251 -20.071 1.00 94.44 224 LEU A CA 1
ATOM 1748 C C . LEU A 1 224 ? 17.438 -29.731 -18.991 1.00 94.44 224 LEU A C 1
ATOM 1750 O O . LEU A 1 224 ? 16.222 -29.663 -19.143 1.00 94.44 224 LEU A O 1
ATOM 1754 N N . ASN A 1 225 ? 17.965 -30.141 -17.840 1.00 95.75 225 ASN A N 1
ATOM 1755 C CA . ASN A 1 225 ? 17.182 -30.166 -16.608 1.00 95.75 225 ASN A CA 1
ATOM 1756 C C . ASN A 1 225 ? 17.194 -28.760 -15.998 1.00 95.75 225 ASN A C 1
ATOM 1758 O O . ASN A 1 225 ? 18.265 -28.223 -15.695 1.00 95.75 225 ASN A O 1
ATOM 1762 N N . ILE A 1 226 ? 16.018 -28.159 -15.826 1.00 96.62 226 ILE A N 1
ATOM 1763 C CA . ILE A 1 226 ? 15.863 -26.777 -15.360 1.00 96.62 226 ILE A CA 1
ATOM 1764 C C . ILE A 1 226 ? 14.945 -26.713 -14.142 1.00 96.62 226 ILE A C 1
ATOM 1766 O O . ILE A 1 226 ? 13.941 -27.418 -14.068 1.00 96.62 226 ILE A O 1
ATOM 1770 N N . GLY A 1 227 ? 15.273 -25.840 -13.194 1.00 97.38 227 GLY A N 1
ATOM 1771 C CA . GLY A 1 227 ? 14.342 -25.415 -12.153 1.00 97.38 227 GLY A CA 1
ATOM 1772 C C . GLY A 1 227 ? 13.686 -24.118 -12.594 1.00 97.38 227 GLY A C 1
ATOM 1773 O O . GLY A 1 227 ? 14.398 -23.150 -12.856 1.00 97.38 227 GLY A O 1
ATOM 1774 N N . ILE A 1 228 ? 12.361 -24.089 -12.695 1.00 97.56 228 ILE A N 1
ATOM 1775 C CA . ILE A 1 228 ? 11.593 -22.907 -13.086 1.00 97.56 228 ILE A CA 1
ATOM 1776 C C . ILE A 1 228 ? 10.622 -22.511 -11.973 1.00 97.56 228 ILE A C 1
ATOM 1778 O O . ILE A 1 228 ? 9.795 -23.299 -11.512 1.00 97.56 228 ILE A O 1
ATOM 1782 N N . GLY A 1 229 ? 10.749 -21.266 -11.533 1.00 95.31 229 GLY A N 1
ATOM 1783 C CA . GLY A 1 229 ? 9.858 -20.596 -10.605 1.00 95.31 229 GLY A CA 1
ATOM 1784 C C . GLY A 1 229 ? 8.935 -19.634 -11.345 1.00 95.31 229 GLY A C 1
ATOM 1785 O O . GLY A 1 229 ? 9.392 -18.811 -12.142 1.00 95.31 229 GLY A O 1
ATOM 1786 N N . VAL A 1 230 ? 7.637 -19.721 -11.061 1.00 94.12 230 VAL A N 1
ATOM 1787 C CA . VAL A 1 230 ? 6.633 -18.746 -11.501 1.00 94.12 230 VAL A CA 1
ATOM 1788 C C . VAL A 1 230 ? 6.615 -17.616 -10.471 1.00 94.12 230 VAL A C 1
ATOM 1790 O O . VAL A 1 230 ? 6.091 -17.797 -9.371 1.00 94.12 230 VAL A O 1
ATOM 1793 N N . LYS A 1 231 ? 7.216 -16.465 -10.803 1.00 87.88 231 LYS A N 1
ATOM 1794 C CA . LYS A 1 231 ? 7.151 -15.262 -9.952 1.00 87.88 231 LYS A CA 1
ATOM 1795 C C . LYS A 1 231 ? 5.768 -14.622 -10.062 1.00 87.88 231 LYS A C 1
ATOM 1797 O O . LYS A 1 231 ? 5.144 -14.323 -9.050 1.00 87.88 231 LYS A O 1
ATOM 1802 N N . ALA A 1 232 ? 5.298 -14.445 -11.293 1.00 86.44 232 ALA A N 1
ATOM 1803 C CA . ALA A 1 232 ? 4.029 -13.806 -11.621 1.00 86.44 232 ALA A CA 1
ATOM 1804 C C . ALA A 1 232 ? 3.302 -14.591 -12.703 1.00 86.44 232 ALA A C 1
ATOM 1806 O O . ALA A 1 232 ? 3.956 -15.072 -13.630 1.00 86.44 232 ALA A O 1
ATOM 1807 N N . ILE A 1 233 ? 1.974 -14.609 -12.651 1.00 89.62 233 ILE A N 1
ATOM 1808 C CA . ILE A 1 233 ? 1.129 -14.913 -13.807 1.00 89.62 233 ILE A CA 1
ATOM 1809 C C . ILE A 1 233 ? 0.599 -13.572 -14.341 1.00 89.62 233 ILE A C 1
ATOM 1811 O O . ILE A 1 233 ? 0.368 -12.632 -13.575 1.00 89.62 233 ILE A O 1
ATOM 1815 N N . ALA A 1 234 ? 0.544 -13.423 -15.663 1.00 89.88 234 ALA A N 1
ATOM 1816 C CA . ALA A 1 234 ? 0.109 -12.193 -16.304 1.00 89.88 234 ALA A CA 1
ATOM 1817 C C . ALA A 1 234 ? -1.394 -11.997 -16.114 1.00 89.88 234 ALA A C 1
ATOM 1819 O O . ALA A 1 234 ? -2.197 -12.849 -16.472 1.00 89.88 234 ALA A O 1
ATOM 1820 N N . GLN A 1 235 ? -1.766 -10.822 -15.615 1.00 85.06 235 GLN A N 1
ATOM 1821 C CA . GLN A 1 235 ? -3.147 -10.461 -15.323 1.00 85.06 235 GLN A CA 1
ATOM 1822 C C . GLN A 1 235 ? -3.432 -9.014 -15.691 1.00 85.06 235 GLN A C 1
ATOM 1824 O O . GLN A 1 235 ? -2.542 -8.159 -15.675 1.00 85.06 235 GLN A O 1
ATOM 1829 N N . TYR A 1 236 ? -4.702 -8.716 -15.955 1.00 86.25 236 TYR A N 1
ATOM 1830 C CA . TYR A 1 236 ? -5.157 -7.333 -15.972 1.00 86.25 236 TYR A CA 1
ATOM 1831 C C . TYR A 1 236 ? -5.271 -6.829 -14.534 1.00 86.25 236 TYR A C 1
ATOM 1833 O O . TYR A 1 236 ? -5.862 -7.481 -13.685 1.00 86.25 236 TYR A O 1
ATOM 1841 N N . GLY A 1 237 ? -4.682 -5.675 -14.255 1.00 83.00 237 GLY A N 1
ATOM 1842 C CA . GLY A 1 237 ? -4.699 -5.032 -12.948 1.00 83.00 237 GLY A CA 1
ATOM 1843 C C . GLY A 1 237 ? -5.207 -3.599 -13.030 1.00 83.00 237 GLY A C 1
ATOM 1844 O O . GLY A 1 237 ? -5.712 -3.143 -14.060 1.00 83.00 237 GLY A O 1
ATOM 1845 N N . LYS A 1 238 ? -5.058 -2.875 -11.919 1.00 82.44 238 LYS A N 1
ATOM 1846 C CA . LYS A 1 238 ? -5.286 -1.431 -11.844 1.00 82.44 238 LYS A CA 1
ATOM 1847 C C . LYS A 1 238 ? -4.063 -0.748 -11.258 1.00 82.44 238 LYS A C 1
ATOM 1849 O O . LYS A 1 238 ? -3.597 -1.140 -10.193 1.00 82.44 238 LYS A O 1
ATOM 1854 N N . GLN A 1 239 ? -3.612 0.316 -11.904 1.00 83.31 239 GLN A N 1
ATOM 1855 C CA . GLN A 1 239 ? -2.538 1.177 -11.425 1.00 83.31 239 GLN A CA 1
ATOM 1856 C C . GLN A 1 239 ? -3.090 2.568 -11.136 1.00 83.31 239 GLN A C 1
ATOM 1858 O O . GLN A 1 239 ? -3.963 3.064 -11.851 1.00 83.31 239 GLN A O 1
ATOM 1863 N N . SER A 1 240 ? -2.628 3.185 -10.051 1.00 87.12 240 SER A N 1
ATOM 1864 C CA . SER A 1 240 ? -2.987 4.566 -9.761 1.00 87.12 240 SER A CA 1
ATOM 1865 C C . SER A 1 240 ? -2.206 5.515 -10.669 1.00 87.12 240 SER A C 1
ATOM 1867 O O . SER A 1 240 ? -1.034 5.274 -10.939 1.00 87.12 240 SER A O 1
ATOM 1869 N N . LEU A 1 241 ? -2.840 6.588 -11.148 1.00 86.38 241 LEU A N 1
ATOM 1870 C CA . LEU A 1 241 ? -2.071 7.675 -11.766 1.00 86.38 241 LEU A CA 1
ATOM 1871 C C . LEU A 1 241 ? -1.299 8.459 -10.697 1.00 86.38 241 LEU A C 1
ATOM 1873 O O . LEU A 1 241 ? -0.117 8.759 -10.858 1.00 86.38 241 LEU A O 1
ATOM 1877 N N . GLY A 1 242 ? -1.977 8.765 -9.585 1.00 89.44 242 GLY A N 1
ATOM 1878 C CA . GLY A 1 242 ? -1.377 9.401 -8.417 1.00 89.44 242 GLY A CA 1
ATOM 1879 C C . GLY A 1 242 ? -0.761 10.775 -8.698 1.00 89.44 242 GLY A C 1
ATOM 1880 O O . GLY A 1 242 ? -0.933 11.380 -9.759 1.00 89.44 242 GLY A O 1
ATOM 1881 N N . THR A 1 243 ? -0.012 11.284 -7.720 1.00 91.62 243 THR A N 1
ATOM 1882 C CA . THR A 1 243 ? 0.535 12.646 -7.781 1.00 91.62 243 THR A CA 1
ATOM 1883 C C . THR A 1 243 ? 1.628 12.811 -8.829 1.00 91.62 243 THR A C 1
ATOM 1885 O O . THR A 1 243 ? 1.764 13.895 -9.377 1.00 91.62 243 THR A O 1
ATOM 1888 N N . GLN A 1 244 ? 2.414 11.767 -9.114 1.00 89.06 244 GLN A N 1
ATOM 1889 C CA . GLN A 1 244 ? 3.563 11.873 -10.021 1.00 89.06 244 GLN A CA 1
ATOM 1890 C C . GLN A 1 244 ? 3.129 12.114 -11.471 1.00 89.06 244 GLN A C 1
ATOM 1892 O O . GLN A 1 244 ? 3.789 12.868 -12.179 1.00 89.06 244 GLN A O 1
ATOM 1897 N N . VAL A 1 245 ? 1.994 11.536 -11.887 1.00 93.56 245 VAL A N 1
ATOM 1898 C CA . VAL A 1 245 ? 1.394 11.787 -13.202 1.00 93.56 245 VAL A CA 1
ATOM 1899 C C . VAL A 1 245 ? 0.578 13.077 -13.179 1.00 93.56 245 VAL A C 1
ATOM 1901 O O . VAL A 1 245 ? 0.861 13.995 -13.947 1.00 93.56 245 VAL A O 1
ATOM 1904 N N . LEU A 1 246 ? -0.406 13.174 -12.278 1.00 96.31 246 LEU A N 1
ATOM 1905 C CA . LEU A 1 246 ? -1.438 14.219 -12.325 1.00 96.31 246 LEU A CA 1
ATOM 1906 C C . LEU A 1 246 ? -0.920 15.628 -12.013 1.00 96.31 246 LEU A C 1
ATOM 1908 O O . LEU A 1 246 ? -1.536 16.602 -12.433 1.00 96.31 246 LEU A O 1
ATOM 1912 N N . VAL A 1 247 ? 0.232 15.766 -11.345 1.00 95.56 247 VAL A N 1
ATOM 1913 C CA . VAL A 1 247 ? 0.853 17.084 -11.120 1.00 95.56 247 VAL A CA 1
ATOM 1914 C C . VAL A 1 247 ? 1.223 17.787 -12.432 1.00 95.56 247 VAL A C 1
ATOM 1916 O O . VAL A 1 247 ? 1.348 19.005 -12.444 1.00 95.56 247 VAL A O 1
ATOM 1919 N N . ASN A 1 248 ? 1.381 17.049 -13.538 1.00 96.62 248 ASN A N 1
ATOM 1920 C CA . ASN A 1 248 ? 1.782 17.607 -14.831 1.00 96.62 248 ASN A CA 1
ATOM 1921 C C . ASN A 1 248 ? 0.618 18.192 -15.648 1.00 96.62 248 ASN A C 1
ATOM 1923 O O . ASN A 1 248 ? 0.896 18.930 -16.587 1.00 96.62 248 ASN A O 1
ATOM 1927 N N . TYR A 1 249 ? -0.637 17.881 -15.304 1.00 97.56 249 TYR A N 1
ATOM 1928 C CA . TYR A 1 249 ? -1.795 18.062 -16.193 1.00 97.56 249 TYR A CA 1
ATOM 1929 C C . TYR A 1 249 ? -2.920 18.878 -15.531 1.00 97.56 249 TYR A C 1
ATOM 1931 O O . TYR A 1 249 ? -3.942 18.312 -15.133 1.00 97.56 249 TYR A O 1
ATOM 1939 N N . PRO A 1 250 ? -2.740 20.194 -15.317 1.00 97.25 250 PRO A N 1
ATOM 1940 C CA . PRO A 1 250 ? -3.734 21.041 -14.660 1.00 97.25 250 PRO A CA 1
ATOM 1941 C C . PRO A 1 250 ? -5.099 21.064 -15.347 1.00 97.25 250 PRO A C 1
ATOM 1943 O O . PRO A 1 250 ? -6.112 21.040 -14.648 1.00 97.25 250 PRO A O 1
ATOM 1946 N N . GLN A 1 251 ? -5.148 21.121 -16.680 1.00 97.81 251 GLN A N 1
ATOM 1947 C CA . GLN A 1 251 ? -6.419 21.229 -17.402 1.00 97.81 251 GLN A CA 1
ATOM 1948 C C . GLN A 1 251 ? -7.181 19.904 -17.363 1.00 97.81 251 GLN A C 1
ATOM 1950 O O . GLN A 1 251 ? -8.375 19.881 -17.063 1.00 97.81 251 GLN A O 1
ATOM 1955 N N . GLY A 1 252 ? -6.478 18.793 -17.594 1.00 97.94 252 GLY A N 1
ATOM 1956 C CA . GLY A 1 252 ? -7.021 17.448 -17.459 1.00 97.94 252 GLY A CA 1
ATOM 1957 C C . GLY A 1 252 ? -7.486 17.158 -16.035 1.00 97.94 252 GLY A C 1
ATOM 1958 O O . GLY A 1 252 ? -8.544 16.555 -15.849 1.00 97.94 252 GLY A O 1
ATOM 1959 N N . VAL A 1 253 ? -6.746 17.629 -15.022 1.00 98.25 253 VAL A N 1
ATOM 1960 C CA . VAL A 1 253 ? -7.174 17.501 -13.625 1.00 98.25 253 VAL A CA 1
ATOM 1961 C C . VAL A 1 253 ? -8.486 18.242 -13.389 1.00 98.25 253 VAL A C 1
ATOM 1963 O O . VAL A 1 253 ? -9.428 17.634 -12.887 1.00 98.25 253 VAL A O 1
ATOM 1966 N N . GLU A 1 254 ? -8.565 19.512 -13.780 1.00 97.94 254 GLU A N 1
ATOM 1967 C CA . GLU A 1 254 ? -9.758 20.339 -13.582 1.00 97.94 254 GLU A CA 1
ATOM 1968 C C . GLU A 1 254 ? -11.000 19.739 -14.255 1.00 97.94 254 GLU A C 1
ATOM 1970 O O . GLU A 1 254 ? -12.034 19.568 -13.612 1.00 97.94 254 GLU A O 1
ATOM 1975 N N . ALA A 1 255 ? -10.896 19.402 -15.542 1.00 98.12 255 ALA A N 1
ATOM 1976 C CA . ALA A 1 255 ? -12.050 19.033 -16.354 1.00 98.12 255 ALA A CA 1
ATOM 1977 C C . ALA A 1 255 ? -12.453 17.559 -16.214 1.00 98.12 255 ALA A C 1
ATOM 1979 O O . ALA A 1 255 ? -13.644 17.256 -16.145 1.00 98.12 255 ALA A O 1
ATOM 1980 N N . ASP A 1 256 ? -11.483 16.641 -16.157 1.00 98.31 256 ASP A N 1
ATOM 1981 C CA . ASP A 1 256 ? -11.767 15.204 -16.229 1.00 98.31 256 ASP A CA 1
ATOM 1982 C C . ASP A 1 256 ? -11.602 14.498 -14.869 1.00 98.31 256 ASP A C 1
ATOM 1984 O O . ASP A 1 256 ? -12.301 13.522 -14.587 1.00 98.31 256 ASP A O 1
ATOM 1988 N N . ILE A 1 257 ? -10.691 14.962 -14.000 1.00 98.25 257 ILE A N 1
ATOM 1989 C CA . ILE A 1 257 ? -10.349 14.263 -12.746 1.00 98.25 257 ILE A CA 1
ATOM 1990 C C . ILE A 1 257 ? -11.161 14.755 -11.548 1.00 98.25 257 ILE A C 1
ATOM 1992 O O . ILE A 1 257 ? -11.721 13.924 -10.824 1.00 98.25 257 ILE A O 1
ATOM 1996 N N . LEU A 1 258 ? -11.245 16.071 -11.318 1.00 98.25 258 LEU A N 1
ATOM 1997 C CA . LEU A 1 258 ? -11.959 16.628 -10.164 1.00 98.25 258 LEU A CA 1
ATOM 1998 C C . LEU A 1 258 ? -13.420 16.158 -10.089 1.00 98.25 258 LEU A C 1
ATOM 2000 O O . LEU A 1 258 ? -13.795 15.681 -9.017 1.00 98.25 258 LEU A O 1
ATOM 2004 N N . PRO A 1 259 ? -14.217 16.117 -11.180 1.00 98.12 259 PRO A N 1
ATOM 2005 C CA . PRO A 1 259 ? -15.595 15.622 -11.103 1.00 98.12 259 PRO A CA 1
ATOM 2006 C C . PRO A 1 259 ? -15.697 14.166 -10.615 1.00 98.12 259 PRO A C 1
ATOM 2008 O O . PRO A 1 259 ? -16.634 13.780 -9.906 1.00 98.12 259 PRO A O 1
ATOM 2011 N N . ILE A 1 260 ? -14.712 13.327 -10.958 1.00 97.44 260 ILE A N 1
ATOM 2012 C CA . ILE A 1 260 ? -14.641 11.939 -10.485 1.00 97.44 260 ILE A CA 1
ATOM 2013 C C . ILE A 1 260 ? -14.323 11.908 -8.986 1.00 97.44 260 ILE A C 1
ATOM 2015 O O . ILE A 1 260 ? -14.945 11.140 -8.243 1.00 97.44 260 ILE A O 1
ATOM 2019 N N . LEU A 1 261 ? -13.362 12.722 -8.544 1.00 97.81 261 LEU A N 1
ATOM 2020 C CA . LEU A 1 261 ? -12.950 12.805 -7.145 1.00 97.81 261 LEU A CA 1
ATOM 2021 C C . LEU A 1 261 ? -14.043 13.398 -6.256 1.00 97.81 261 LEU A C 1
ATOM 2023 O O . LEU A 1 261 ? -14.287 12.854 -5.186 1.00 97.81 261 LEU A O 1
ATOM 2027 N N . GLU A 1 262 ? -14.757 14.426 -6.708 1.00 98.12 262 GLU A N 1
ATOM 2028 C CA . GLU A 1 262 ? -15.887 15.031 -5.996 1.00 98.12 262 GLU A CA 1
ATOM 2029 C C . GLU A 1 262 ? -17.004 14.020 -5.748 1.00 98.12 262 GLU A C 1
ATOM 2031 O O . GLU A 1 262 ? -17.513 13.901 -4.629 1.00 98.12 262 GLU A O 1
ATOM 2036 N N . ARG A 1 263 ? -17.359 13.232 -6.770 1.00 96.81 263 ARG A N 1
ATOM 2037 C CA . ARG A 1 263 ? -18.341 12.153 -6.624 1.00 96.81 263 ARG A CA 1
ATOM 2038 C C . ARG A 1 263 ? -17.880 11.120 -5.597 1.00 96.81 263 ARG A C 1
ATOM 2040 O O . ARG A 1 263 ? -18.651 10.779 -4.702 1.00 96.81 263 ARG A O 1
ATOM 2047 N N . LYS A 1 264 ? -16.626 10.662 -5.682 1.00 95.19 264 LYS A N 1
ATOM 2048 C CA . LYS A 1 264 ? -16.047 9.705 -4.722 1.00 95.19 264 LYS A CA 1
ATOM 2049 C C . LYS A 1 264 ? -15.984 10.275 -3.301 1.00 95.19 264 LYS A C 1
ATOM 2051 O O . LYS A 1 264 ? -16.323 9.574 -2.354 1.00 95.19 264 LYS A O 1
ATOM 2056 N N . ALA A 1 265 ? -15.605 11.543 -3.147 1.00 97.19 265 ALA A N 1
ATOM 2057 C CA . ALA A 1 265 ? -15.571 12.246 -1.868 1.00 97.19 265 ALA A CA 1
ATOM 2058 C C . ALA A 1 265 ? -16.972 12.366 -1.261 1.00 97.19 265 ALA A C 1
ATOM 2060 O O . ALA A 1 265 ? -17.148 12.114 -0.073 1.00 97.19 265 ALA A O 1
ATOM 2061 N N . LYS A 1 266 ? -17.989 12.674 -2.075 1.00 95.62 266 LYS A N 1
ATOM 2062 C CA . LYS A 1 266 ? -19.392 12.715 -1.643 1.00 95.62 266 LYS A CA 1
ATOM 2063 C C . LYS A 1 266 ? -19.900 11.338 -1.214 1.00 95.62 266 LYS A C 1
ATOM 2065 O O . LYS A 1 266 ? -20.549 11.228 -0.176 1.00 95.62 266 LYS A O 1
ATOM 2070 N N . GLU A 1 267 ? -19.609 10.292 -1.986 1.00 92.38 267 GLU A N 1
ATOM 2071 C CA . GLU A 1 267 ? -19.945 8.905 -1.632 1.00 92.38 267 GLU A CA 1
ATOM 2072 C C . GLU A 1 267 ? -19.309 8.506 -0.291 1.00 92.38 267 GLU A C 1
ATOM 2074 O O . GLU A 1 267 ? -20.003 8.000 0.594 1.00 92.38 267 GLU A O 1
ATOM 2079 N N . LEU A 1 268 ? -18.020 8.807 -0.105 1.00 95.00 268 LEU A N 1
ATOM 2080 C CA . LEU A 1 268 ? -17.289 8.499 1.121 1.00 95.00 268 LEU A CA 1
ATOM 2081 C C . LEU A 1 268 ? -17.798 9.308 2.321 1.00 95.00 268 LEU A C 1
ATOM 2083 O O . LEU A 1 268 ? -18.040 8.733 3.380 1.00 95.00 268 LEU A O 1
ATOM 2087 N N . ALA A 1 269 ? -18.032 10.612 2.155 1.00 94.25 269 ALA A N 1
ATOM 2088 C CA . ALA A 1 269 ? -18.563 11.483 3.204 1.00 94.25 269 ALA A CA 1
ATOM 2089 C C . ALA A 1 269 ? -19.954 11.044 3.685 1.00 94.25 269 ALA A C 1
ATOM 2091 O O . ALA A 1 269 ? -20.242 11.107 4.879 1.00 94.25 269 ALA A O 1
ATOM 2092 N N . ASN A 1 270 ? -20.800 10.543 2.779 1.00 89.88 270 ASN A N 1
ATOM 2093 C CA . ASN A 1 270 ? -22.114 10.002 3.130 1.00 89.88 270 ASN A CA 1
ATOM 2094 C C . ASN A 1 270 ? -22.022 8.665 3.886 1.00 89.88 270 ASN A C 1
ATOM 2096 O O . ASN A 1 270 ? -22.908 8.352 4.678 1.00 89.88 270 ASN A O 1
ATOM 2100 N N . ALA A 1 271 ? -20.974 7.871 3.644 1.00 88.94 271 ALA A N 1
ATOM 2101 C CA . ALA A 1 271 ? -20.782 6.567 4.278 1.00 88.94 271 ALA A CA 1
ATOM 2102 C C . ALA A 1 271 ? -20.003 6.639 5.604 1.00 88.94 271 ALA A C 1
ATOM 2104 O O . ALA A 1 271 ? -20.237 5.820 6.485 1.00 88.94 271 ALA A O 1
ATOM 2105 N N . GLN A 1 272 ? -19.098 7.609 5.781 1.00 90.38 272 GLN A N 1
ATOM 2106 C CA . GLN A 1 272 ? -18.078 7.599 6.845 1.00 90.38 272 GLN A CA 1
ATOM 2107 C C . GLN A 1 272 ? -18.606 7.578 8.288 1.00 90.38 272 GLN A C 1
ATOM 2109 O O . GLN A 1 272 ? -17.865 7.209 9.198 1.00 90.38 272 GLN A O 1
ATOM 2114 N N . SER A 1 273 ? -19.856 7.995 8.508 1.00 84.75 273 SER A N 1
ATOM 2115 C CA . SER A 1 273 ? -20.489 8.021 9.836 1.00 84.75 273 SER A CA 1
ATOM 2116 C C . SER A 1 273 ? -21.504 6.894 10.057 1.00 84.75 273 SER A C 1
ATOM 2118 O O . SER A 1 273 ? -22.030 6.762 11.158 1.00 84.75 273 SER A O 1
ATOM 2120 N N . ASP A 1 274 ? -21.779 6.071 9.043 1.00 86.69 274 ASP A N 1
ATOM 2121 C CA . ASP A 1 274 ? -22.657 4.906 9.151 1.00 86.69 274 ASP A CA 1
ATOM 2122 C C . ASP A 1 274 ? -21.808 3.641 8.999 1.00 86.69 274 ASP A C 1
ATOM 2124 O O . ASP A 1 274 ? -21.289 3.343 7.925 1.00 86.69 274 ASP A O 1
ATOM 2128 N N . LEU A 1 275 ? -21.662 2.891 10.094 1.00 89.12 275 LEU A N 1
ATOM 2129 C CA . LEU A 1 275 ? -20.829 1.686 10.151 1.00 89.12 275 LEU A CA 1
ATOM 2130 C C . LEU A 1 275 ? -21.174 0.666 9.071 1.00 89.12 275 LEU A C 1
ATOM 2132 O O . LEU A 1 275 ? -20.283 0.091 8.452 1.00 89.12 275 LEU A O 1
ATOM 2136 N N . HIS A 1 276 ? -22.465 0.456 8.834 1.00 89.31 276 HIS A N 1
ATOM 2137 C CA . HIS A 1 276 ? -22.930 -0.512 7.858 1.00 89.31 276 HIS A CA 1
ATOM 2138 C C . HIS A 1 276 ? -22.697 0.003 6.430 1.00 89.31 276 HIS A C 1
ATOM 2140 O O . HIS A 1 276 ? -22.246 -0.753 5.568 1.00 89.31 276 HIS A O 1
ATOM 2146 N N . ALA A 1 277 ? -22.950 1.289 6.167 1.00 89.25 277 ALA A N 1
ATOM 2147 C CA . ALA A 1 277 ? -22.650 1.891 4.868 1.00 89.25 277 ALA A CA 1
ATOM 2148 C C . ALA A 1 277 ? -21.145 1.870 4.563 1.00 89.25 277 ALA A C 1
ATOM 2150 O O . ALA A 1 277 ? -20.755 1.517 3.451 1.00 89.25 277 ALA A O 1
ATOM 2151 N N . LEU A 1 278 ? -20.300 2.188 5.548 1.00 92.88 278 LEU A N 1
ATOM 2152 C CA . LEU A 1 278 ? -18.848 2.154 5.410 1.00 92.88 278 LEU A CA 1
ATOM 2153 C C . LEU A 1 278 ? -18.329 0.728 5.203 1.00 92.88 278 LEU A C 1
ATOM 2155 O O . LEU A 1 278 ? -17.481 0.516 4.340 1.00 92.88 278 LEU A O 1
ATOM 2159 N N . ALA A 1 279 ? -18.860 -0.255 5.934 1.00 93.00 279 ALA A N 1
ATOM 2160 C CA . ALA A 1 279 ? -18.512 -1.659 5.740 1.00 93.00 279 ALA A CA 1
ATOM 2161 C C . ALA A 1 279 ? -18.944 -2.162 4.349 1.00 93.00 279 ALA A C 1
ATOM 2163 O O . ALA A 1 279 ? -18.142 -2.777 3.650 1.00 93.00 279 ALA A O 1
ATOM 2164 N N . LYS A 1 280 ? -20.149 -1.813 3.869 1.00 90.62 280 LYS A N 1
ATOM 2165 C CA . LYS A 1 280 ? -20.557 -2.074 2.475 1.00 90.62 280 LYS A CA 1
ATOM 2166 C C . LYS A 1 280 ? -19.623 -1.396 1.469 1.00 90.62 280 LYS A C 1
ATOM 2168 O O . LYS A 1 280 ? -19.263 -2.013 0.470 1.00 90.62 280 LYS A O 1
ATOM 2173 N N . HIS A 1 281 ? -19.206 -0.156 1.729 1.00 91.31 281 HIS A N 1
ATOM 2174 C CA . HIS A 1 281 ? -18.262 0.554 0.868 1.00 91.31 281 HIS A CA 1
ATOM 2175 C C . HIS A 1 281 ? -16.893 -0.139 0.834 1.00 91.31 281 HIS A C 1
ATOM 2177 O O . HIS A 1 281 ? -16.304 -0.270 -0.238 1.00 91.31 281 HIS A O 1
ATOM 2183 N N . PHE A 1 282 ? -16.416 -0.655 1.972 1.00 91.69 282 PHE A N 1
ATOM 2184 C CA . PHE A 1 282 ? -15.224 -1.501 2.034 1.00 91.69 282 PHE A CA 1
ATOM 2185 C C . PHE A 1 282 ? -15.379 -2.750 1.155 1.00 91.69 282 PHE A C 1
ATOM 2187 O O . PHE A 1 282 ? -14.518 -2.997 0.313 1.00 91.69 282 PHE A O 1
ATOM 2194 N N . LEU A 1 283 ? -16.492 -3.489 1.277 1.00 90.69 283 LEU A N 1
ATOM 2195 C CA . LEU A 1 283 ? -16.750 -4.677 0.453 1.00 90.69 283 LEU A CA 1
ATOM 2196 C C . LEU A 1 283 ? -16.772 -4.347 -1.040 1.00 90.69 283 LEU A C 1
ATOM 2198 O O . LEU A 1 283 ? -16.142 -5.045 -1.826 1.00 90.69 283 LEU A O 1
ATOM 2202 N N . GLN A 1 284 ? -17.453 -3.267 -1.429 1.00 87.69 284 GLN A N 1
ATOM 2203 C CA . GLN A 1 284 ? -17.507 -2.808 -2.818 1.00 87.69 284 GLN A CA 1
ATOM 2204 C C . GLN A 1 284 ? -16.122 -2.422 -3.337 1.00 87.69 284 GLN A C 1
ATOM 2206 O O . GLN A 1 284 ? -15.776 -2.759 -4.464 1.00 87.69 284 GLN A O 1
ATOM 2211 N N . ASN A 1 285 ? -15.318 -1.730 -2.529 1.00 84.69 285 ASN A N 1
ATOM 2212 C CA . ASN A 1 285 ? -13.964 -1.338 -2.901 1.00 84.69 285 ASN A CA 1
ATOM 2213 C C . ASN A 1 285 ? -13.050 -2.561 -3.052 1.00 84.69 285 ASN A C 1
ATOM 2215 O O . ASN A 1 285 ? -12.301 -2.639 -4.024 1.00 84.69 285 ASN A O 1
ATOM 2219 N N . TYR A 1 286 ? -13.149 -3.526 -2.132 1.00 83.88 286 TYR A N 1
ATOM 2220 C CA . TYR A 1 286 ? -12.425 -4.792 -2.201 1.00 83.88 286 TYR A CA 1
ATOM 2221 C C . TYR A 1 286 ? -12.843 -5.591 -3.439 1.00 83.88 286 TYR A C 1
ATOM 2223 O O . TYR A 1 286 ? -12.000 -5.896 -4.270 1.00 83.88 286 TYR A O 1
ATOM 2231 N N . GLN A 1 287 ? -14.143 -5.809 -3.657 1.00 79.25 287 GLN A N 1
ATOM 2232 C CA . GLN A 1 287 ? -14.673 -6.475 -4.852 1.00 79.25 287 GLN A CA 1
ATOM 2233 C C . GLN A 1 287 ? -14.291 -5.750 -6.140 1.00 79.25 287 GLN A C 1
ATOM 2235 O O . GLN A 1 287 ? -13.948 -6.391 -7.115 1.00 79.25 287 GLN A O 1
ATOM 2240 N N . GLN A 1 288 ? -14.298 -4.420 -6.186 1.00 70.19 288 GLN A N 1
ATOM 2241 C CA . GLN A 1 288 ? -13.833 -3.688 -7.367 1.00 70.19 288 GLN A CA 1
ATOM 2242 C C . GLN A 1 288 ? -12.334 -3.833 -7.607 1.00 70.19 288 GLN A C 1
ATOM 2244 O O . GLN A 1 288 ? -11.897 -3.583 -8.729 1.00 70.19 288 GLN A O 1
ATOM 2249 N N . ARG A 1 289 ? -11.541 -4.185 -6.590 1.00 67.81 289 ARG A N 1
ATOM 2250 C CA . ARG A 1 289 ? -10.157 -4.625 -6.774 1.00 67.81 289 ARG A CA 1
ATOM 2251 C C . ARG A 1 289 ? -10.202 -6.053 -7.319 1.00 67.81 289 ARG A C 1
ATOM 2253 O O . ARG A 1 289 ? -9.924 -6.194 -8.503 1.00 67.81 289 ARG A O 1
ATOM 2260 N N . THR A 1 290 ? -10.753 -7.007 -6.560 1.00 57.84 290 THR A N 1
ATOM 2261 C CA . THR A 1 290 ? -10.786 -8.464 -6.825 1.00 57.84 290 THR A CA 1
ATOM 2262 C C . THR A 1 290 ? -11.555 -8.915 -8.073 1.00 57.84 290 THR A C 1
ATOM 2264 O O . THR A 1 290 ? -11.167 -9.883 -8.689 1.00 57.84 290 THR A O 1
ATOM 2267 N N . ILE A 1 291 ? -12.606 -8.237 -8.533 1.00 49.88 291 ILE A N 1
ATOM 2268 C CA . ILE A 1 291 ? -13.288 -8.526 -9.819 1.00 49.88 291 ILE A CA 1
ATOM 2269 C C . ILE A 1 291 ? -12.405 -8.092 -10.995 1.00 49.88 291 ILE A C 1
ATOM 2271 O O . ILE A 1 291 ? -12.483 -8.643 -12.090 1.00 49.88 291 ILE A O 1
ATOM 2275 N N . THR A 1 292 ? -11.530 -7.108 -10.776 1.00 45.41 292 THR A N 1
ATOM 2276 C CA . THR A 1 292 ? -10.442 -6.850 -11.725 1.00 45.41 292 THR A CA 1
ATOM 2277 C C . THR A 1 292 ? -9.341 -7.899 -11.613 1.00 45.41 292 THR A C 1
ATOM 2279 O O . THR A 1 292 ? -8.525 -7.981 -12.519 1.00 45.41 292 THR A O 1
ATOM 2282 N N . THR A 1 293 ? -9.320 -8.676 -10.528 1.00 41.88 293 THR A N 1
ATOM 2283 C CA . THR A 1 293 ? -8.218 -9.532 -10.093 1.00 41.88 293 THR A CA 1
ATOM 2284 C C . THR A 1 293 ? -8.685 -10.874 -9.519 1.00 41.88 293 THR A C 1
ATOM 2286 O O . THR A 1 293 ? -8.265 -11.284 -8.437 1.00 41.88 293 THR A O 1
ATOM 2289 N N . GLU A 1 294 ? -9.536 -11.602 -10.262 1.00 30.52 294 GLU A N 1
ATOM 2290 C CA . GLU A 1 294 ? -9.824 -13.017 -9.951 1.00 30.52 294 GLU A CA 1
ATOM 2291 C C . GLU A 1 294 ? -8.579 -13.904 -10.116 1.00 30.52 294 GLU A C 1
ATOM 2293 O O . GLU A 1 294 ? -8.559 -15.061 -9.720 1.00 30.52 294 GLU A O 1
ATOM 2298 N N . GLU A 1 295 ? -7.480 -13.301 -10.548 1.00 37.28 295 GLU A N 1
ATOM 2299 C CA . GLU A 1 295 ? -6.142 -13.711 -10.195 1.00 37.28 295 GLU A CA 1
ATOM 2300 C C . GLU A 1 295 ? -5.431 -12.426 -9.693 1.00 37.28 295 GLU A C 1
ATOM 2302 O O . GLU A 1 295 ? -5.371 -11.410 -10.397 1.00 37.28 295 GLU A O 1
ATOM 2307 N N . GLU A 1 296 ? -4.883 -12.417 -8.474 1.00 33.66 296 GLU A N 1
ATOM 2308 C CA . GLU A 1 296 ? -3.976 -11.368 -7.971 1.00 33.66 296 GLU A CA 1
ATOM 2309 C C . GLU A 1 296 ? -2.849 -12.033 -7.178 1.00 33.66 296 GLU A C 1
ATOM 2311 O O . GLU A 1 296 ? -2.998 -12.377 -6.010 1.00 33.66 296 GLU A O 1
ATOM 2316 N N . TYR A 1 297 ? -1.712 -12.197 -7.838 1.00 29.56 297 TYR A N 1
ATOM 2317 C CA . TYR A 1 297 ? -0.408 -12.131 -7.203 1.00 29.56 297 TYR A CA 1
ATOM 2318 C C . TYR A 1 297 ? 0.272 -10.906 -7.819 1.00 29.56 297 TYR A C 1
ATOM 2320 O O . TYR A 1 297 ? 0.262 -10.750 -9.042 1.00 29.56 297 TYR A O 1
ATOM 2328 N N . LEU A 1 298 ? 0.866 -10.064 -6.971 1.00 33.12 298 LEU A N 1
ATOM 2329 C CA . LEU A 1 298 ? 1.676 -8.883 -7.309 1.00 33.12 298 LEU A CA 1
ATOM 2330 C C . LEU A 1 298 ? 0.886 -7.600 -7.618 1.00 33.12 298 LEU A C 1
ATOM 2332 O O . LEU A 1 298 ? 0.697 -7.193 -8.769 1.00 33.12 298 LEU A O 1
ATOM 2336 N N . LYS A 1 299 ? 0.529 -6.895 -6.540 1.00 30.22 299 LYS A N 1
ATOM 2337 C CA . LYS A 1 299 ? 0.405 -5.430 -6.531 1.00 30.22 299 LYS A CA 1
ATOM 2338 C C . LYS A 1 299 ? 1.778 -4.789 -6.289 1.00 30.22 299 LYS A C 1
ATOM 2340 O O . LYS A 1 299 ? 1.943 -4.043 -5.337 1.00 30.22 299 LYS A O 1
ATOM 2345 N N . ASP A 1 300 ? 2.732 -5.034 -7.176 1.00 29.86 300 ASP A N 1
ATOM 2346 C CA . ASP A 1 300 ? 4.019 -4.334 -7.158 1.00 29.86 300 ASP A CA 1
ATOM 2347 C C . ASP A 1 300 ? 4.122 -3.511 -8.433 1.00 29.86 300 ASP A C 1
ATOM 2349 O O . ASP A 1 300 ? 4.325 -4.088 -9.496 1.00 29.86 300 ASP A O 1
ATOM 2353 N N . LEU A 1 301 ? 3.881 -2.196 -8.327 1.00 28.08 301 LEU A N 1
ATOM 2354 C CA . LEU A 1 301 ? 4.377 -1.126 -9.223 1.00 28.08 301 LEU A CA 1
ATOM 2355 C C . LEU A 1 301 ? 3.736 0.253 -8.947 1.00 28.08 301 LEU A C 1
ATOM 2357 O O . LEU A 1 301 ? 4.086 1.224 -9.618 1.00 28.08 301 LEU A O 1
ATOM 2361 N N . ASP A 1 302 ? 2.867 0.409 -7.937 1.00 26.75 302 ASP A N 1
ATOM 2362 C CA . ASP A 1 302 ? 2.497 1.743 -7.421 1.00 26.75 302 ASP A CA 1
ATOM 2363 C C . ASP A 1 302 ? 3.634 2.265 -6.521 1.00 26.75 302 ASP A C 1
ATOM 2365 O O . ASP A 1 302 ? 3.454 2.527 -5.336 1.00 26.75 302 ASP A O 1
ATOM 2369 N N . LEU A 1 303 ? 4.847 2.333 -7.082 1.00 27.52 303 LEU A N 1
ATOM 2370 C CA . LEU A 1 303 ? 6.034 2.804 -6.388 1.00 27.52 303 LEU A CA 1
ATOM 2371 C C . LEU A 1 303 ? 5.878 4.304 -6.153 1.00 27.52 303 LEU A C 1
ATOM 2373 O O . LEU A 1 303 ? 6.269 5.129 -6.981 1.00 27.52 303 LEU A O 1
ATOM 2377 N N . SER A 1 304 ? 5.355 4.668 -4.979 1.00 29.44 304 SER A N 1
ATOM 2378 C CA . SER A 1 304 ? 5.993 5.791 -4.320 1.00 29.44 304 SER A CA 1
ATOM 2379 C C . SER A 1 304 ? 7.427 5.354 -4.005 1.00 29.44 304 SER A C 1
ATOM 2381 O O . SER A 1 304 ? 7.665 4.187 -3.693 1.00 29.44 304 SER A O 1
ATOM 2383 N N . PRO A 1 305 ? 8.416 6.238 -4.116 1.00 28.45 305 PRO A N 1
ATOM 2384 C CA . PRO A 1 305 ? 9.806 5.851 -3.906 1.00 28.45 305 PRO A CA 1
ATOM 2385 C C . PRO A 1 305 ? 10.150 5.323 -2.502 1.00 28.45 305 PRO A C 1
ATOM 2387 O O . PRO A 1 305 ? 11.263 4.858 -2.281 1.00 28.45 305 PRO A O 1
ATOM 2390 N N . GLU A 1 306 ? 9.219 5.433 -1.553 1.00 25.34 306 GLU A N 1
ATOM 2391 C CA . GLU A 1 306 ? 9.308 4.854 -0.210 1.00 25.34 306 GLU A CA 1
ATOM 2392 C C . GLU A 1 306 ? 8.931 3.356 -0.204 1.00 25.34 306 GLU A C 1
ATOM 2394 O O . GLU A 1 306 ? 9.443 2.608 0.624 1.00 25.34 306 GLU A O 1
ATOM 2399 N N . ASP A 1 307 ? 8.138 2.889 -1.178 1.00 29.33 307 ASP A N 1
ATOM 2400 C CA . ASP A 1 307 ? 7.575 1.529 -1.233 1.00 29.33 307 ASP A CA 1
ATOM 2401 C C . ASP A 1 307 ? 8.503 0.490 -1.899 1.00 29.33 307 ASP A C 1
ATOM 2403 O O . ASP A 1 307 ? 8.226 -0.705 -1.850 1.00 29.33 307 ASP A O 1
ATOM 2407 N N . THR A 1 308 ? 9.648 0.894 -2.475 1.00 26.78 308 THR A N 1
ATOM 2408 C CA . THR A 1 308 ? 10.645 -0.037 -3.068 1.00 26.78 308 THR A CA 1
ATOM 2409 C C . THR A 1 308 ? 11.270 -1.030 -2.071 1.00 26.78 308 THR A C 1
ATOM 2411 O O . THR A 1 308 ? 12.112 -1.835 -2.458 1.00 26.78 308 THR A O 1
ATOM 2414 N N . LEU A 1 309 ? 10.904 -0.965 -0.789 1.00 26.39 309 LEU A N 1
ATOM 2415 C CA . LEU A 1 309 ? 11.432 -1.809 0.284 1.00 26.39 309 LEU A CA 1
ATOM 2416 C C . LEU A 1 309 ? 10.451 -2.894 0.766 1.00 26.39 309 LEU A C 1
ATOM 2418 O O . LEU A 1 309 ? 10.827 -3.653 1.646 1.00 26.39 309 LEU A O 1
ATOM 2422 N N . ALA A 1 310 ? 9.241 -2.991 0.203 1.00 29.59 310 ALA A N 1
ATOM 2423 C CA . ALA A 1 310 ? 8.129 -3.721 0.821 1.00 29.59 310 ALA A CA 1
ATOM 2424 C C . ALA A 1 310 ? 7.479 -4.800 -0.083 1.00 29.59 310 ALA A C 1
ATOM 2426 O O . ALA A 1 310 ? 6.270 -5.014 -0.008 1.00 29.59 310 ALA A O 1
ATOM 2427 N N . GLU A 1 311 ? 8.256 -5.489 -0.939 1.00 31.75 311 GLU A N 1
ATOM 2428 C CA . GLU A 1 311 ? 7.743 -6.600 -1.782 1.00 31.75 311 GLU A CA 1
ATOM 2429 C C . GLU A 1 311 ? 7.122 -7.738 -0.928 1.00 31.75 311 GLU A C 1
ATOM 2431 O O . GLU A 1 311 ? 6.184 -8.405 -1.360 1.00 31.75 311 GLU A O 1
ATOM 2436 N N . GLU A 1 312 ? 7.587 -7.937 0.313 1.00 31.25 312 GLU A N 1
ATOM 2437 C CA . GLU A 1 312 ? 7.091 -8.986 1.225 1.00 31.25 312 GLU A CA 1
ATOM 2438 C C . GLU A 1 312 ? 5.839 -8.569 2.030 1.00 31.25 312 GLU A C 1
ATOM 2440 O O . GLU A 1 312 ? 5.009 -9.414 2.380 1.00 31.25 312 GLU A O 1
ATOM 2445 N N . ASP A 1 313 ? 5.624 -7.268 2.258 1.00 31.42 313 ASP A N 1
ATOM 2446 C CA . ASP A 1 313 ? 4.455 -6.761 2.994 1.00 31.42 313 ASP A CA 1
ATOM 2447 C C . ASP A 1 313 ? 3.152 -6.913 2.190 1.00 31.42 313 ASP A C 1
ATOM 2449 O O . ASP A 1 313 ? 2.076 -7.109 2.764 1.00 31.42 313 ASP A O 1
ATOM 2453 N N . ALA A 1 314 ? 3.217 -6.854 0.857 1.00 32.09 314 ALA A N 1
ATOM 2454 C CA . ALA A 1 314 ? 2.038 -6.846 -0.008 1.00 32.09 314 ALA A CA 1
ATOM 2455 C C . ALA A 1 314 ? 1.245 -8.170 0.022 1.00 32.09 314 ALA A C 1
ATOM 2457 O O . ALA A 1 314 ? 0.013 -8.135 0.112 1.00 32.09 314 ALA A O 1
ATOM 2458 N N . GLU A 1 315 ? 1.916 -9.332 0.009 1.00 32.94 315 GLU A N 1
ATOM 2459 C CA . GLU A 1 315 ? 1.253 -10.648 0.089 1.00 32.94 315 GLU A CA 1
ATOM 2460 C C . GLU A 1 315 ? 0.553 -10.854 1.443 1.00 32.94 315 GLU A C 1
ATOM 2462 O O . GLU A 1 315 ? -0.598 -11.310 1.507 1.00 32.94 315 GLU A O 1
ATOM 2467 N N . ASN A 1 316 ? 1.211 -10.457 2.535 1.00 33.84 316 ASN A N 1
ATOM 2468 C CA . ASN A 1 316 ? 0.664 -10.559 3.887 1.00 33.84 316 ASN A CA 1
ATOM 2469 C C . ASN A 1 316 ? -0.499 -9.578 4.116 1.00 33.84 316 ASN A C 1
ATOM 2471 O O . ASN A 1 316 ? -1.520 -9.954 4.707 1.00 33.84 316 ASN A O 1
ATOM 2475 N N . ILE A 1 317 ? -0.409 -8.355 3.578 1.00 42.47 317 ILE A N 1
ATOM 2476 C CA . ILE A 1 317 ? -1.501 -7.371 3.588 1.00 42.47 317 ILE A CA 1
ATOM 2477 C C . ILE A 1 317 ? -2.712 -7.901 2.809 1.00 42.47 317 ILE A C 1
ATOM 2479 O O . ILE A 1 317 ? -3.838 -7.804 3.294 1.00 42.47 317 ILE A O 1
ATOM 2483 N N . GLN A 1 318 ? -2.512 -8.510 1.638 1.00 50.03 318 GLN A N 1
ATOM 2484 C CA . GLN A 1 318 ? -3.606 -8.976 0.781 1.00 50.03 318 GLN A CA 1
ATOM 2485 C C . GLN A 1 318 ? -4.325 -10.206 1.356 1.00 50.03 318 GLN A C 1
ATOM 2487 O O . GLN A 1 318 ? -5.558 -10.279 1.312 1.00 50.03 318 GLN A O 1
ATOM 2492 N N . LYS A 1 319 ? -3.587 -11.141 1.971 1.00 55.97 319 LYS A N 1
ATOM 2493 C CA . LYS A 1 319 ? -4.169 -12.284 2.694 1.00 55.97 319 LYS A CA 1
ATOM 2494 C C . LYS A 1 319 ? -4.953 -11.832 3.931 1.00 55.97 319 LYS A C 1
ATOM 2496 O O . LYS A 1 319 ? -6.047 -12.340 4.180 1.00 55.97 319 LYS A O 1
ATOM 2501 N N . GLY A 1 320 ? -4.426 -10.857 4.676 1.00 61.50 320 GLY A N 1
ATOM 2502 C CA . GLY A 1 320 ? -5.120 -10.234 5.806 1.00 61.50 320 GLY A CA 1
ATOM 2503 C C . GLY A 1 320 ? -6.391 -9.485 5.389 1.00 61.50 320 GLY A C 1
ATOM 2504 O O . GLY A 1 320 ? -7.441 -9.672 6.002 1.00 61.50 320 GLY A O 1
ATOM 2505 N N . GLU A 1 321 ? -6.328 -8.696 4.310 1.00 71.50 321 GLU A N 1
ATOM 2506 C CA . GLU A 1 321 ? -7.486 -7.987 3.749 1.00 71.50 321 GLU A CA 1
ATOM 2507 C C . GLU A 1 321 ? -8.552 -8.950 3.215 1.00 71.50 321 GLU A C 1
ATOM 2509 O O . GLU A 1 321 ? -9.737 -8.681 3.402 1.00 71.50 321 GLU A O 1
ATOM 2514 N N . ARG A 1 322 ? -8.165 -10.085 2.609 1.00 78.38 322 ARG A N 1
ATOM 2515 C CA . ARG A 1 322 ? -9.113 -11.123 2.165 1.00 78.38 322 ARG A CA 1
ATOM 2516 C C . ARG A 1 322 ? -9.897 -11.715 3.328 1.00 78.38 322 ARG A C 1
ATOM 2518 O O . ARG A 1 322 ? -11.119 -11.751 3.278 1.00 78.38 322 ARG A O 1
ATOM 2525 N N . ILE A 1 323 ? -9.200 -12.131 4.384 1.00 78.06 323 ILE A N 1
ATOM 2526 C CA . ILE A 1 323 ? -9.839 -12.665 5.594 1.00 78.06 323 ILE A CA 1
ATOM 2527 C C . ILE A 1 323 ? -10.808 -11.634 6.183 1.00 78.06 323 ILE A C 1
ATOM 2529 O O . ILE A 1 323 ? -11.929 -11.970 6.557 1.00 78.06 323 ILE A O 1
ATOM 2533 N N . PHE A 1 324 ? -10.392 -10.367 6.246 1.00 86.75 324 PHE A N 1
ATOM 2534 C CA . PHE A 1 324 ? -11.243 -9.293 6.744 1.00 86.75 324 PHE A CA 1
ATOM 2535 C C . PHE A 1 324 ? -12.462 -9.038 5.842 1.00 86.75 324 PHE A C 1
ATOM 2537 O O . PHE A 1 324 ? -13.559 -8.807 6.348 1.00 86.75 324 PHE A O 1
ATOM 2544 N N . TYR A 1 325 ? -12.297 -9.132 4.520 1.00 89.56 325 TYR A N 1
ATOM 2545 C CA . TYR A 1 325 ? -13.391 -9.081 3.553 1.00 89.56 325 TYR A CA 1
ATOM 2546 C C . TYR A 1 325 ? -14.386 -10.226 3.745 1.00 89.56 325 TYR A C 1
ATOM 2548 O O . TYR A 1 325 ? -15.577 -9.950 3.880 1.00 89.56 325 TYR A O 1
ATOM 2556 N N . ASP A 1 326 ? -13.923 -11.476 3.806 1.00 86.81 326 ASP A N 1
ATOM 2557 C CA . ASP A 1 326 ? -14.791 -12.648 3.971 1.00 86.81 326 ASP A CA 1
ATOM 2558 C C . ASP A 1 326 ? -15.566 -12.567 5.297 1.00 86.81 326 ASP A C 1
ATOM 2560 O O . ASP A 1 326 ? -16.770 -12.836 5.348 1.00 86.81 326 ASP A O 1
ATOM 2564 N N . LEU A 1 327 ? -14.904 -12.086 6.352 1.00 90.44 327 LEU A N 1
ATOM 2565 C CA . LEU A 1 327 ? -15.511 -11.816 7.649 1.00 90.44 327 LEU A CA 1
ATOM 2566 C C . LEU A 1 327 ? -16.602 -10.747 7.588 1.00 90.44 327 LEU A C 1
ATOM 2568 O O . LEU A 1 327 ? -17.730 -11.000 8.009 1.00 90.44 327 LEU A O 1
ATOM 2572 N N . LEU A 1 328 ? -16.285 -9.558 7.069 1.00 92.12 328 LEU A N 1
ATOM 2573 C CA . LEU A 1 328 ? -17.250 -8.464 6.978 1.00 92.12 328 LEU A CA 1
ATOM 2574 C C . LEU A 1 328 ? -18.417 -8.808 6.057 1.00 92.12 328 LEU A C 1
ATOM 2576 O O . LEU A 1 328 ? -19.555 -8.458 6.364 1.00 92.12 328 LEU A O 1
ATOM 2580 N N . LYS A 1 329 ? -18.142 -9.489 4.941 1.00 92.19 329 LYS A N 1
ATOM 2581 C CA . LYS A 1 329 ? -19.160 -9.939 3.995 1.00 92.19 329 LYS A CA 1
ATOM 2582 C C . LYS A 1 329 ? -20.143 -10.875 4.681 1.00 92.19 329 LYS A C 1
ATOM 2584 O O . LYS A 1 329 ? -21.338 -10.598 4.665 1.00 92.19 329 LYS A O 1
ATOM 2589 N N . THR A 1 330 ? -19.634 -11.919 5.332 1.00 91.88 330 THR A N 1
ATOM 2590 C CA . THR A 1 330 ? -20.469 -12.905 6.025 1.00 91.88 330 THR A CA 1
ATOM 2591 C C . THR A 1 330 ? -21.270 -12.255 7.152 1.00 91.88 330 THR A C 1
ATOM 2593 O O . THR A 1 330 ? -22.462 -12.513 7.292 1.00 91.88 330 THR A O 1
ATOM 2596 N N . ASP A 1 331 ? -20.657 -11.360 7.936 1.00 92.06 331 ASP A N 1
ATOM 2597 C CA . ASP A 1 331 ? -21.371 -10.673 9.017 1.00 92.06 331 ASP A CA 1
ATOM 2598 C C . ASP A 1 331 ? -22.517 -9.805 8.470 1.00 92.06 331 ASP A C 1
ATOM 2600 O O . ASP A 1 331 ? -23.634 -9.855 8.984 1.00 92.06 331 ASP A O 1
ATOM 2604 N N . LEU A 1 332 ? -22.271 -9.048 7.395 1.00 89.88 332 LEU A N 1
ATOM 2605 C CA . LEU A 1 332 ? -23.261 -8.170 6.764 1.00 89.88 332 LEU A CA 1
ATOM 2606 C C . LEU A 1 332 ? -24.390 -8.919 6.040 1.00 89.88 332 LEU A C 1
ATOM 2608 O O . LEU A 1 332 ? -25.509 -8.407 5.992 1.00 89.88 332 LEU A O 1
ATOM 2612 N N . GLU A 1 333 ? -24.115 -10.100 5.482 1.00 88.44 333 GLU A N 1
ATOM 2613 C CA . GLU A 1 333 ? -25.129 -10.975 4.873 1.00 88.44 333 GLU A CA 1
ATOM 2614 C C . GLU A 1 333 ? -26.095 -11.562 5.916 1.00 88.44 333 GLU A C 1
ATOM 2616 O O . GLU A 1 333 ? -27.224 -11.921 5.576 1.00 88.44 333 GLU A O 1
ATOM 2621 N N . HIS A 1 334 ? -25.684 -11.603 7.188 1.00 88.75 334 HIS A N 1
ATOM 2622 C CA . HIS A 1 334 ? -26.471 -12.153 8.286 1.00 88.75 334 HIS A CA 1
ATOM 2623 C C . HIS A 1 334 ? -26.884 -11.089 9.314 1.00 88.75 334 HIS A C 1
ATOM 2625 O O . HIS A 1 334 ? -27.971 -10.516 9.217 1.00 88.75 334 HIS A O 1
ATOM 2631 N N . HIS A 1 335 ? -26.050 -10.843 10.329 1.00 88.81 335 HIS A N 1
ATOM 2632 C CA . HIS A 1 335 ? -26.479 -10.217 11.583 1.00 88.81 335 HIS A CA 1
ATOM 2633 C C . HIS A 1 335 ? -25.706 -8.946 11.985 1.00 88.81 335 HIS A C 1
ATOM 2635 O O . HIS A 1 335 ? -26.118 -8.259 12.920 1.00 88.81 335 HIS A O 1
ATOM 2641 N N . GLY A 1 336 ? -24.598 -8.607 11.318 1.00 89.19 336 GLY A N 1
ATOM 2642 C CA . GLY A 1 336 ? -23.779 -7.427 11.630 1.00 89.19 336 GLY A CA 1
ATOM 2643 C C . GLY A 1 336 ? -23.279 -7.384 13.083 1.00 89.19 336 GLY A C 1
ATOM 2644 O O . GLY A 1 336 ? -23.179 -6.308 13.676 1.00 89.19 336 GLY A O 1
ATOM 2645 N N . GLN A 1 337 ? -23.035 -8.546 13.692 1.00 91.12 337 GLN A N 1
ATOM 2646 C CA . GLN A 1 337 ? -22.757 -8.715 15.120 1.00 91.12 337 GLN A CA 1
ATOM 2647 C C . GLN A 1 337 ? -21.392 -8.153 15.520 1.00 91.12 337 GLN A C 1
ATOM 2649 O O . GLN A 1 337 ? -21.220 -7.731 16.667 1.00 91.12 337 GLN A O 1
ATOM 2654 N N . LEU A 1 338 ? -20.433 -8.127 14.591 1.00 91.88 338 LEU A N 1
ATOM 2655 C CA . LEU A 1 338 ? -19.049 -7.724 14.825 1.00 91.88 338 LEU A CA 1
ATOM 2656 C C . LEU A 1 338 ? -18.721 -6.327 14.288 1.00 91.88 338 LEU A C 1
ATOM 2658 O O . LEU A 1 338 ? -17.615 -5.851 14.525 1.00 91.88 338 LEU A O 1
ATOM 2662 N N . LEU A 1 339 ? -19.659 -5.617 13.651 1.00 91.62 339 LEU A N 1
ATOM 2663 C CA . LEU A 1 339 ? -19.409 -4.278 13.085 1.00 91.62 339 LEU A CA 1
ATOM 2664 C C . LEU A 1 339 ? -18.869 -3.259 14.102 1.00 91.62 339 LEU A C 1
ATOM 2666 O O . LEU A 1 339 ? -18.089 -2.378 13.754 1.00 91.62 339 LEU A O 1
ATOM 2670 N N . GLU A 1 340 ? -19.266 -3.387 15.367 1.00 91.38 340 GLU A N 1
ATOM 2671 C CA . GLU A 1 340 ? -18.837 -2.504 16.461 1.00 91.38 340 GLU A CA 1
ATOM 2672 C C . GLU A 1 340 ? -17.650 -3.066 17.255 1.00 91.38 340 GLU A C 1
ATOM 2674 O O . GLU A 1 340 ? -17.260 -2.501 18.281 1.00 91.38 340 GLU A O 1
ATOM 2679 N N . HIS A 1 341 ? -17.091 -4.196 16.816 1.00 91.31 341 HIS A N 1
ATOM 2680 C CA . HIS A 1 341 ? -15.925 -4.799 17.440 1.00 91.31 341 HIS A CA 1
ATOM 2681 C C . HIS A 1 341 ? -14.699 -3.893 17.222 1.00 91.31 341 HIS A C 1
ATOM 2683 O O . HIS A 1 341 ? -14.465 -3.458 16.092 1.00 91.31 341 HIS A O 1
ATOM 2689 N N . PRO A 1 342 ? -13.864 -3.615 18.243 1.00 88.00 342 PRO A N 1
ATOM 2690 C CA . PRO A 1 342 ? -12.760 -2.663 18.107 1.00 88.00 342 PRO A CA 1
ATOM 2691 C C . PRO A 1 342 ? -11.774 -2.949 16.972 1.00 88.00 342 PRO A C 1
ATOM 2693 O O . PRO A 1 342 ? -11.287 -2.009 16.354 1.00 88.00 342 PRO A O 1
ATOM 2696 N N . PHE A 1 343 ? -11.508 -4.224 16.663 1.00 86.25 343 PHE A N 1
ATOM 2697 C CA . PHE A 1 343 ? -10.703 -4.590 15.490 1.00 86.25 343 PHE A CA 1
ATOM 2698 C C . PHE A 1 343 ? -11.366 -4.150 14.178 1.00 86.25 343 PHE A C 1
ATOM 2700 O O . PHE A 1 343 ? -10.713 -3.523 13.352 1.00 86.25 343 PHE A O 1
ATOM 2707 N N . VAL A 1 344 ? -12.667 -4.415 14.012 1.00 89.88 344 VAL A N 1
ATOM 2708 C CA . VAL A 1 344 ? -13.413 -4.023 12.809 1.00 89.88 344 VAL A CA 1
ATOM 2709 C C . VAL A 1 344 ? -13.434 -2.502 12.671 1.00 89.88 344 VAL A C 1
ATOM 2711 O O . VAL A 1 344 ? -13.163 -1.978 11.596 1.00 89.88 344 VAL A O 1
ATOM 2714 N N . ILE A 1 345 ? -13.669 -1.782 13.770 1.00 91.25 345 ILE A N 1
ATOM 2715 C CA . ILE A 1 345 ? -13.635 -0.316 13.793 1.00 91.25 345 ILE A CA 1
ATOM 2716 C C . ILE A 1 345 ? -12.258 0.228 13.400 1.00 91.25 345 ILE A C 1
ATOM 2718 O O . ILE A 1 345 ? -12.186 1.163 12.607 1.00 91.25 345 ILE A O 1
ATOM 2722 N N . ASP A 1 346 ? -11.170 -0.332 13.934 1.00 87.19 346 ASP A N 1
ATOM 2723 C CA . ASP A 1 346 ? -9.806 0.094 13.598 1.00 87.19 346 ASP A CA 1
ATOM 2724 C C . ASP A 1 346 ? -9.489 -0.140 12.112 1.00 87.19 346 ASP A C 1
ATOM 2726 O O . ASP A 1 346 ? -8.973 0.756 11.441 1.00 87.19 346 ASP A O 1
ATOM 2730 N N . GLU A 1 347 ? -9.872 -1.294 11.558 1.00 87.69 347 GLU A N 1
ATOM 2731 C CA . GLU A 1 347 ? -9.707 -1.579 10.128 1.00 87.69 347 GLU A CA 1
ATOM 2732 C C . GLU A 1 347 ? -10.567 -0.670 9.239 1.00 87.69 347 GLU A C 1
ATOM 2734 O O . GLU A 1 347 ? -10.069 -0.138 8.244 1.00 87.69 347 GLU A O 1
ATOM 2739 N N . LEU A 1 348 ? -11.816 -0.386 9.619 1.00 92.44 348 LEU A N 1
ATOM 2740 C CA . LEU A 1 348 ? -12.665 0.568 8.897 1.00 92.44 348 LEU A CA 1
ATOM 2741 C C . LEU A 1 348 ? -12.125 2.006 8.982 1.00 92.44 348 LEU A C 1
ATOM 2743 O O . LEU A 1 348 ? -12.179 2.732 7.989 1.00 92.44 348 LEU A O 1
ATOM 2747 N N . LYS A 1 349 ? -11.534 2.417 10.114 1.00 91.81 349 LYS A N 1
ATOM 2748 C CA . LYS A 1 349 ? -10.842 3.714 10.249 1.00 91.81 349 LYS A CA 1
ATOM 2749 C C . LYS A 1 349 ? -9.596 3.785 9.367 1.00 91.81 349 LYS A C 1
ATOM 2751 O O . LYS A 1 349 ? -9.382 4.797 8.700 1.00 91.81 349 LYS A O 1
ATOM 2756 N N . LYS A 1 350 ? -8.791 2.716 9.310 1.00 88.19 350 LYS A N 1
ATOM 2757 C CA . LYS A 1 350 ? -7.647 2.614 8.384 1.00 88.19 350 LYS A CA 1
ATOM 2758 C C . LYS A 1 350 ? -8.106 2.681 6.933 1.00 88.19 350 LYS A C 1
ATOM 2760 O O . LYS A 1 350 ? -7.481 3.382 6.141 1.00 88.19 350 LYS A O 1
ATOM 2765 N N . PHE A 1 351 ? -9.176 1.974 6.581 1.00 91.69 351 PHE A N 1
ATOM 2766 C CA . PHE A 1 351 ? -9.766 2.030 5.248 1.00 91.69 351 PHE A CA 1
ATOM 2767 C C . PHE A 1 351 ? -10.211 3.455 4.902 1.00 91.69 351 PHE A C 1
ATOM 2769 O O . PHE A 1 351 ? -9.784 3.983 3.878 1.00 91.69 351 PHE A O 1
ATOM 2776 N N . LEU A 1 352 ? -10.974 4.109 5.783 1.00 93.88 352 LEU A N 1
ATOM 2777 C CA . LEU A 1 352 ? -11.451 5.480 5.596 1.00 93.88 352 LEU A CA 1
ATOM 2778 C C . LEU A 1 352 ? -10.294 6.469 5.396 1.00 93.88 352 LEU A C 1
ATOM 2780 O O . LEU A 1 352 ? -10.297 7.234 4.433 1.00 93.88 352 LEU A O 1
ATOM 2784 N N . GLN A 1 353 ? -9.272 6.406 6.253 1.00 92.75 353 GLN A N 1
ATOM 2785 C CA . GLN A 1 353 ? -8.064 7.222 6.126 1.00 92.75 353 GLN A CA 1
ATOM 2786 C C . GLN A 1 353 ? -7.376 7.010 4.769 1.00 92.75 353 GLN A C 1
ATOM 2788 O O . GLN A 1 353 ? -6.985 7.974 4.110 1.00 92.75 353 GLN A O 1
ATOM 2793 N N . ARG A 1 354 ? -7.227 5.748 4.336 1.00 90.88 354 ARG A N 1
ATOM 2794 C CA . ARG A 1 354 ? -6.645 5.419 3.028 1.00 90.88 354 ARG A CA 1
ATOM 2795 C C . ARG A 1 354 ? -7.483 5.993 1.889 1.00 90.88 354 ARG A C 1
ATOM 2797 O O . ARG A 1 354 ? -6.900 6.564 0.982 1.00 90.88 354 ARG A O 1
ATOM 2804 N N . GLN A 1 355 ? -8.812 5.883 1.940 1.00 93.56 355 GLN A N 1
ATOM 2805 C CA . GLN A 1 355 ? -9.678 6.405 0.878 1.00 93.56 355 GLN A CA 1
ATOM 2806 C C . GLN A 1 355 ? -9.619 7.932 0.770 1.00 93.56 355 GLN A C 1
ATOM 2808 O O . GLN A 1 355 ? -9.504 8.446 -0.339 1.00 93.56 355 GLN A O 1
ATOM 2813 N N . TRP A 1 356 ? -9.608 8.658 1.891 1.00 96.38 356 TRP A N 1
ATOM 2814 C CA . TRP A 1 356 ? -9.423 10.112 1.864 1.00 96.38 356 TRP A CA 1
ATOM 2815 C C . TRP A 1 356 ? -8.057 10.517 1.308 1.00 96.38 356 TRP A C 1
ATOM 2817 O O . TRP A 1 356 ? -7.985 11.392 0.448 1.00 96.38 356 TRP A O 1
ATOM 2827 N N . MET A 1 357 ? -6.988 9.826 1.718 1.00 94.12 357 MET A N 1
ATOM 2828 C CA . MET A 1 357 ? -5.656 10.041 1.149 1.00 94.12 357 MET A CA 1
ATOM 2829 C C . MET A 1 357 ? -5.626 9.736 -0.355 1.00 94.12 357 MET A C 1
ATOM 2831 O O . MET A 1 357 ? -5.026 10.489 -1.119 1.00 94.12 357 MET A O 1
ATOM 2835 N N . ASP A 1 358 ? -6.284 8.663 -0.801 1.00 93.25 358 ASP A N 1
ATOM 2836 C CA . ASP A 1 358 ? -6.320 8.283 -2.213 1.00 93.25 358 ASP A CA 1
ATOM 2837 C C . ASP A 1 358 ? -7.053 9.324 -3.068 1.00 93.25 358 ASP A C 1
ATOM 2839 O O . ASP A 1 358 ? -6.631 9.604 -4.190 1.00 93.25 358 ASP A O 1
ATOM 2843 N N . ILE A 1 359 ? -8.129 9.918 -2.543 1.00 96.25 359 ILE A N 1
ATOM 2844 C CA . ILE A 1 359 ? -8.841 11.021 -3.200 1.00 96.25 359 ILE A CA 1
ATOM 2845 C C . ILE A 1 359 ? -7.931 12.252 -3.276 1.00 96.25 359 ILE A C 1
ATOM 2847 O O . ILE A 1 359 ? -7.715 12.780 -4.362 1.00 96.25 359 ILE A O 1
ATOM 2851 N N . ALA A 1 360 ? -7.336 12.656 -2.152 1.00 96.25 360 ALA A N 1
ATOM 2852 C CA . ALA A 1 360 ? -6.500 13.853 -2.058 1.00 96.25 360 ALA A CA 1
ATOM 2853 C C . ALA A 1 360 ? -5.242 13.800 -2.941 1.00 96.25 360 ALA A C 1
ATOM 2855 O O . ALA A 1 360 ? -4.783 14.814 -3.455 1.00 96.25 360 ALA A O 1
ATOM 2856 N N . THR A 1 361 ? -4.678 12.605 -3.129 1.00 92.06 361 THR A N 1
ATOM 2857 C CA . THR A 1 361 ? -3.436 12.385 -3.891 1.00 92.06 361 THR A CA 1
ATOM 2858 C C . THR A 1 361 ? -3.682 11.888 -5.317 1.00 92.06 361 THR A C 1
ATOM 2860 O O . THR A 1 361 ? -2.739 11.499 -6.009 1.00 92.06 361 THR A O 1
ATOM 2863 N N . GLY A 1 362 ? -4.943 11.838 -5.761 1.00 91.25 362 GLY A N 1
ATOM 2864 C CA . GLY A 1 362 ? -5.321 11.328 -7.080 1.00 91.25 362 GLY A CA 1
ATOM 2865 C C . GLY A 1 362 ? -5.102 9.820 -7.271 1.00 91.25 362 GLY A C 1
ATOM 2866 O O . GLY A 1 362 ? -5.374 9.289 -8.348 1.00 91.25 362 GLY A O 1
ATOM 2867 N N . ARG A 1 363 ? -4.669 9.081 -6.237 1.00 90.62 363 ARG A N 1
ATOM 2868 C CA . ARG A 1 363 ? -4.534 7.612 -6.277 1.00 90.62 363 ARG A CA 1
ATOM 2869 C C . ARG A 1 363 ? -5.877 6.897 -6.449 1.00 90.62 363 ARG A C 1
ATOM 2871 O O . ARG A 1 363 ? -5.900 5.723 -6.821 1.00 90.62 363 ARG A O 1
ATOM 2878 N N . ALA A 1 364 ? -6.995 7.583 -6.203 1.00 90.12 364 ALA A N 1
ATOM 2879 C CA . ALA A 1 364 ? -8.344 7.101 -6.487 1.00 90.12 364 ALA A CA 1
ATOM 2880 C C . ALA A 1 364 ? -8.654 7.001 -7.996 1.00 90.12 364 ALA A C 1
ATOM 2882 O O . ALA A 1 364 ? -9.620 6.329 -8.373 1.00 90.12 364 ALA A O 1
ATOM 2883 N N . ILE A 1 365 ? -7.843 7.635 -8.852 1.00 92.38 365 ILE A N 1
ATOM 2884 C CA . ILE A 1 365 ? -7.906 7.508 -10.309 1.00 92.38 365 ILE A CA 1
ATOM 2885 C C . ILE A 1 365 ? -7.078 6.299 -10.727 1.00 92.38 365 ILE A C 1
ATOM 2887 O O . ILE A 1 365 ? -5.868 6.249 -10.499 1.00 92.38 365 ILE A O 1
ATOM 2891 N N . LYS A 1 366 ? -7.753 5.303 -11.305 1.00 88.38 366 LYS A N 1
ATOM 2892 C CA . LYS A 1 366 ? -7.165 4.012 -11.660 1.00 88.38 366 LYS A CA 1
ATOM 2893 C C . LYS A 1 366 ? -7.206 3.805 -13.166 1.00 88.38 366 LYS A C 1
ATOM 2895 O O . LYS A 1 366 ? -8.288 3.815 -13.746 1.00 88.38 366 LYS A O 1
ATOM 2900 N N . PHE A 1 367 ? -6.043 3.571 -13.755 1.00 92.19 367 PHE A N 1
ATOM 2901 C CA . PHE A 1 367 ? -5.905 3.050 -15.111 1.00 92.19 367 PHE A CA 1
ATOM 2902 C C . PHE A 1 367 ? -5.780 1.531 -15.053 1.00 92.19 367 PHE A C 1
ATOM 2904 O O . PHE A 1 367 ? -5.403 0.973 -14.020 1.00 92.19 367 PHE A O 1
ATOM 2911 N N . GLN A 1 368 ? -6.129 0.851 -16.141 1.00 91.12 368 GLN A N 1
ATOM 2912 C CA . GLN A 1 368 ? -5.888 -0.586 -16.255 1.00 91.12 368 GLN A CA 1
ATOM 2913 C C . GLN A 1 368 ? -4.389 -0.830 -16.390 1.00 91.12 368 GLN A C 1
ATOM 2915 O O . GLN A 1 368 ? -3.669 0.051 -16.840 1.00 91.12 368 GLN A O 1
ATOM 2920 N N . SER A 1 369 ? -3.901 -1.996 -15.985 1.00 89.69 369 SER A N 1
ATOM 2921 C CA . SER A 1 369 ? -2.499 -2.364 -16.175 1.00 89.69 369 SER A CA 1
ATOM 2922 C C . SER A 1 369 ? -2.355 -3.795 -16.663 1.00 89.69 369 SER A C 1
ATOM 2924 O O . SER A 1 369 ? -3.198 -4.644 -16.383 1.00 89.69 369 SER A O 1
ATOM 2926 N N . ALA A 1 370 ? -1.297 -4.074 -17.412 1.00 92.12 370 ALA A N 1
ATOM 2927 C CA . ALA A 1 370 ? -1.028 -5.402 -17.956 1.00 92.12 370 ALA A CA 1
ATOM 2928 C C . ALA A 1 370 ? 0.477 -5.619 -18.116 1.00 92.12 370 ALA A C 1
ATOM 2930 O O . ALA A 1 370 ? 1.233 -4.648 -18.167 1.00 92.12 370 ALA A O 1
ATOM 2931 N N . LEU A 1 371 ? 0.901 -6.883 -18.177 1.00 93.62 371 LEU A N 1
ATOM 2932 C CA . LEU A 1 371 ? 2.300 -7.240 -18.411 1.00 93.62 371 LEU A CA 1
ATOM 2933 C C . LEU A 1 371 ? 2.722 -6.779 -19.812 1.00 93.62 371 LEU A C 1
ATOM 2935 O O . LEU A 1 371 ? 2.060 -7.114 -20.799 1.00 93.62 371 LEU A O 1
ATOM 2939 N N . ALA A 1 372 ? 3.807 -6.011 -19.891 1.00 95.62 372 ALA A N 1
ATOM 2940 C CA . ALA A 1 372 ? 4.367 -5.545 -21.150 1.00 95.62 372 ALA A CA 1
ATOM 2941 C C . ALA A 1 372 ? 4.963 -6.724 -21.922 1.00 95.62 372 ALA A C 1
ATOM 2943 O O . ALA A 1 372 ? 5.681 -7.551 -21.359 1.00 95.62 372 ALA A O 1
ATOM 2944 N N . GLN A 1 373 ? 4.678 -6.801 -23.219 1.00 96.50 373 GLN A N 1
ATOM 2945 C CA . GLN A 1 373 ? 5.204 -7.825 -24.120 1.00 96.50 373 GLN A CA 1
ATOM 2946 C C . GLN A 1 373 ? 5.652 -7.167 -25.436 1.00 96.50 373 GLN A C 1
ATOM 2948 O O . GLN A 1 373 ? 4.950 -6.288 -25.944 1.00 96.50 373 GLN A O 1
ATOM 2953 N N . PRO A 1 374 ? 6.787 -7.559 -26.032 1.00 96.50 374 PRO A N 1
ATOM 2954 C CA . PRO A 1 374 ? 7.226 -6.957 -27.283 1.00 96.50 374 PRO A CA 1
ATOM 2955 C C . PRO A 1 374 ? 6.449 -7.537 -28.471 1.00 96.50 374 PRO A C 1
ATOM 2957 O O . PRO A 1 374 ? 6.086 -8.716 -28.486 1.00 96.50 374 PRO A O 1
ATOM 2960 N N . SER A 1 375 ? 6.224 -6.720 -29.499 1.00 95.69 375 SER A N 1
ATOM 2961 C CA . SER A 1 375 ? 5.791 -7.190 -30.819 1.00 95.69 375 SER A CA 1
ATOM 2962 C C . SER A 1 375 ? 6.344 -6.290 -31.921 1.00 95.69 375 SER A C 1
ATOM 2964 O O . SER A 1 375 ? 6.022 -5.106 -31.981 1.00 95.69 375 SER A O 1
ATOM 2966 N N . LEU A 1 376 ? 7.145 -6.871 -32.818 1.00 94.50 376 LEU A N 1
ATOM 2967 C CA . LEU A 1 376 ? 7.663 -6.199 -34.018 1.00 94.50 376 LEU A CA 1
ATOM 2968 C C . LEU A 1 376 ? 6.630 -6.108 -35.152 1.00 94.50 376 LEU A C 1
ATOM 2970 O O . LEU A 1 376 ? 6.892 -5.481 -36.171 1.00 94.50 376 LEU A O 1
ATOM 2974 N N . ASP A 1 377 ? 5.466 -6.746 -35.000 1.00 94.88 377 ASP A N 1
ATOM 2975 C CA . ASP A 1 377 ? 4.383 -6.637 -35.980 1.00 94.88 377 ASP A CA 1
ATOM 2976 C C . ASP A 1 377 ? 3.531 -5.368 -35.766 1.00 94.88 377 ASP A C 1
ATOM 2978 O O . ASP A 1 377 ? 2.697 -5.054 -36.615 1.00 94.88 377 ASP A O 1
ATOM 2982 N N . LEU A 1 378 ? 3.713 -4.646 -34.652 1.00 97.25 378 LEU A N 1
ATOM 2983 C CA . LEU A 1 378 ? 3.056 -3.366 -34.353 1.00 97.25 378 LEU A CA 1
ATOM 2984 C C . LEU A 1 378 ? 3.889 -2.185 -34.865 1.00 97.25 378 LEU A C 1
ATOM 2986 O O . LEU A 1 378 ? 5.113 -2.213 -34.778 1.00 97.25 378 LEU A O 1
ATOM 2990 N N . GLY A 1 379 ? 3.230 -1.131 -35.344 1.00 97.12 379 GLY A N 1
ATOM 2991 C CA . GLY A 1 379 ? 3.879 0.159 -35.592 1.00 97.12 379 GLY A CA 1
ATOM 2992 C C . GLY A 1 379 ? 4.253 0.893 -34.296 1.00 97.12 379 GLY A C 1
ATOM 2993 O O . GLY A 1 379 ? 3.727 0.596 -33.225 1.00 97.12 379 GLY A O 1
ATOM 2994 N N . GLU A 1 380 ? 5.129 1.899 -34.384 1.00 96.75 380 GLU A N 1
ATOM 2995 C CA . GLU A 1 380 ? 5.584 2.672 -33.212 1.00 96.75 380 GLU A CA 1
ATOM 2996 C C . GLU A 1 380 ? 4.456 3.421 -32.477 1.00 96.75 380 GLU A C 1
ATOM 2998 O O . GLU A 1 380 ? 4.569 3.697 -31.282 1.00 96.75 380 GLU A O 1
ATOM 3003 N N . ASN A 1 381 ? 3.362 3.737 -33.173 1.00 96.88 381 ASN A N 1
ATOM 3004 C CA . ASN A 1 381 ? 2.168 4.395 -32.639 1.00 96.88 381 ASN A CA 1
ATOM 3005 C C . ASN A 1 381 ? 1.037 3.411 -32.281 1.00 96.88 381 ASN A C 1
ATOM 3007 O O . ASN A 1 381 ? -0.088 3.841 -32.009 1.00 96.88 381 ASN A O 1
ATOM 3011 N N . GLU A 1 382 ? 1.309 2.105 -32.300 1.00 98.31 382 GLU A N 1
ATOM 3012 C CA . GLU A 1 382 ? 0.326 1.050 -32.075 1.00 98.31 382 GLU A CA 1
ATOM 3013 C C . GLU A 1 382 ? 0.622 0.244 -30.803 1.00 98.31 382 GLU A C 1
ATOM 3015 O O . GLU A 1 382 ? 1.766 0.045 -30.391 1.00 98.31 382 GLU A O 1
ATOM 3020 N N . VAL A 1 383 ? -0.441 -0.283 -30.202 1.00 98.38 383 VAL A N 1
ATOM 3021 C CA . VAL A 1 383 ? -0.394 -1.299 -29.139 1.00 98.38 383 VAL A CA 1
ATOM 3022 C C . VAL A 1 383 ? -1.399 -2.396 -29.443 1.00 98.38 383 VAL A C 1
ATOM 3024 O O . VAL A 1 383 ? -2.375 -2.146 -30.134 1.00 98.38 383 VAL A O 1
ATOM 3027 N N . CYS A 1 384 ? -1.218 -3.596 -28.903 1.00 98.38 384 CYS A N 1
ATOM 3028 C CA . CYS A 1 384 ? -2.266 -4.614 -28.889 1.00 98.38 384 CYS A CA 1
ATOM 3029 C C . CYS A 1 384 ? -2.602 -4.966 -27.443 1.00 98.38 384 CYS A C 1
ATOM 3031 O O . CYS A 1 384 ? -1.850 -5.665 -26.764 1.00 98.38 384 CYS A O 1
ATOM 3033 N N . VAL A 1 385 ? -3.759 -4.498 -26.986 1.00 97.44 385 VAL A N 1
ATOM 3034 C CA . VAL A 1 385 ? -4.387 -4.909 -25.734 1.00 97.44 385 VAL A CA 1
ATOM 3035 C C . VAL A 1 385 ? -5.635 -5.719 -26.089 1.00 97.44 385 VAL A C 1
ATOM 3037 O O . VAL A 1 385 ? -6.638 -5.122 -26.497 1.00 97.44 385 VAL A O 1
ATOM 3040 N N . PRO A 1 386 ? -5.616 -7.056 -25.924 1.00 93.69 386 PRO A N 1
ATOM 3041 C CA . PRO A 1 386 ? -6.724 -7.923 -26.330 1.00 93.69 386 PRO A CA 1
ATOM 3042 C C . PRO A 1 386 ? -8.099 -7.487 -25.804 1.00 93.69 386 PRO A C 1
ATOM 3044 O O . PRO A 1 386 ? -9.098 -7.565 -26.514 1.00 93.69 386 PRO A O 1
ATOM 3047 N N . ARG A 1 387 ? -8.153 -6.963 -24.572 1.00 91.56 387 ARG A N 1
ATOM 3048 C CA . ARG A 1 387 ? -9.399 -6.543 -23.911 1.00 91.56 387 ARG A CA 1
ATOM 3049 C C . ARG A 1 387 ? -9.906 -5.149 -24.314 1.00 91.56 387 ARG A C 1
ATOM 3051 O O . ARG A 1 387 ? -11.011 -4.778 -23.921 1.00 91.56 387 ARG A O 1
ATOM 3058 N N . MET A 1 388 ? -9.121 -4.365 -25.056 1.00 94.69 388 MET A N 1
ATOM 3059 C CA . MET A 1 388 ? -9.521 -3.032 -25.529 1.00 94.69 388 MET A CA 1
ATOM 3060 C C . MET A 1 388 ? -10.145 -3.100 -26.924 1.00 94.69 388 MET A C 1
ATOM 3062 O O . MET A 1 388 ? -9.758 -3.965 -27.706 1.00 94.69 388 MET A O 1
ATOM 3066 N N . PRO A 1 389 ? -11.070 -2.193 -27.290 1.00 96.06 389 PRO A N 1
ATOM 3067 C CA . PRO A 1 389 ? -11.628 -2.162 -28.641 1.00 96.06 389 PRO A CA 1
ATOM 3068 C C . PRO A 1 389 ? -10.548 -1.907 -29.700 1.00 96.06 389 PRO A C 1
ATOM 3070 O O . PRO A 1 389 ? -9.652 -1.086 -29.494 1.00 96.06 389 PRO A O 1
ATOM 3073 N N . ASN A 1 390 ? -10.631 -2.594 -30.839 1.00 97.50 390 ASN A N 1
ATOM 3074 C CA . ASN A 1 390 ? -9.757 -2.325 -31.982 1.00 97.50 390 ASN A CA 1
ATOM 3075 C C . ASN A 1 390 ? -10.000 -0.899 -32.514 1.00 97.50 390 ASN A C 1
ATOM 3077 O O . ASN A 1 390 ? -11.146 -0.459 -32.596 1.00 97.50 390 ASN A O 1
ATOM 3081 N N . GLY A 1 391 ? -8.936 -0.181 -32.865 1.00 97.56 391 GLY A N 1
ATOM 3082 C CA . GLY A 1 391 ? -8.968 1.216 -33.305 1.00 97.56 391 GLY A CA 1
ATOM 3083 C C . GLY A 1 391 ? -9.134 2.252 -32.187 1.00 97.56 391 GLY A C 1
ATOM 3084 O O . GLY A 1 391 ? -9.122 3.445 -32.476 1.00 97.56 391 GLY A O 1
ATOM 3085 N N . ALA A 1 392 ? -9.286 1.841 -30.922 1.00 98.00 392 ALA A N 1
ATOM 3086 C CA . ALA A 1 392 ? -9.391 2.784 -29.810 1.00 98.00 392 ALA A CA 1
ATOM 3087 C C . ALA A 1 392 ? -8.048 3.471 -29.530 1.00 98.00 392 ALA A C 1
ATOM 3089 O O . ALA A 1 392 ? -7.015 2.810 -29.447 1.00 98.00 392 ALA A O 1
ATOM 3090 N N . GLU A 1 393 ? -8.072 4.782 -29.310 1.00 98.62 393 GLU A N 1
ATOM 3091 C CA . GLU A 1 393 ? -6.919 5.515 -28.790 1.00 98.62 393 GLU A CA 1
ATOM 3092 C C . GLU A 1 393 ? -6.807 5.305 -27.273 1.00 98.62 393 GLU A C 1
ATOM 3094 O O . GLU A 1 393 ? -7.788 5.440 -26.534 1.00 98.62 393 GLU A O 1
ATOM 3099 N N . LEU A 1 394 ? -5.609 4.959 -26.808 1.00 98.62 394 LEU A N 1
ATOM 3100 C CA . LEU A 1 394 ? -5.300 4.684 -25.410 1.00 98.62 394 LEU A CA 1
ATOM 3101 C C . LEU A 1 394 ? -4.252 5.674 -24.905 1.00 98.62 394 LEU A C 1
ATOM 3103 O O . LEU A 1 394 ? -3.246 5.893 -25.575 1.00 98.62 394 LEU A O 1
ATOM 3107 N N . ILE A 1 395 ? -4.449 6.216 -23.703 1.00 98.50 395 ILE A N 1
ATOM 3108 C CA . ILE A 1 395 ? -3.370 6.829 -22.921 1.00 98.50 395 ILE A CA 1
ATOM 3109 C C . ILE A 1 395 ? -2.550 5.686 -22.321 1.00 98.50 395 ILE A C 1
ATOM 3111 O O . ILE A 1 395 ? -3.141 4.766 -21.760 1.00 98.50 395 ILE A O 1
ATOM 3115 N N . VAL A 1 396 ? -1.220 5.740 -22.411 1.00 98.06 396 VAL A N 1
ATOM 3116 C CA . VAL A 1 396 ? -0.302 4.710 -21.903 1.00 98.06 396 VAL A CA 1
ATOM 3117 C C . VAL A 1 396 ? 0.831 5.355 -21.104 1.00 98.06 396 VAL A C 1
ATOM 3119 O O . VAL A 1 396 ? 1.399 6.363 -21.521 1.00 98.06 396 VAL A O 1
ATOM 3122 N N . THR A 1 397 ? 1.170 4.783 -19.949 1.00 95.12 397 THR A N 1
ATOM 3123 C CA . THR A 1 397 ? 2.277 5.244 -19.098 1.00 95.12 397 THR A CA 1
ATOM 3124 C C . THR A 1 397 ? 2.868 4.107 -18.255 1.00 95.12 397 THR A C 1
ATOM 3126 O O . THR A 1 397 ? 2.305 3.013 -18.184 1.00 95.12 397 THR A O 1
ATOM 3129 N N . ARG A 1 398 ? 4.000 4.361 -17.595 1.00 87.00 398 ARG A N 1
ATOM 3130 C CA . ARG A 1 398 ? 4.662 3.450 -16.655 1.00 87.00 398 ARG A CA 1
ATOM 3131 C C . ARG A 1 398 ? 5.098 4.217 -15.405 1.00 87.00 398 ARG A C 1
ATOM 3133 O O . ARG A 1 398 ? 5.502 5.373 -15.494 1.00 87.00 398 ARG A O 1
ATOM 3140 N N . SER A 1 399 ? 5.028 3.557 -14.249 1.00 75.88 399 SER A N 1
ATOM 3141 C CA . SER A 1 399 ? 5.564 4.083 -12.987 1.00 75.88 399 SER A CA 1
ATOM 3142 C C . SER A 1 399 ? 6.958 3.506 -12.692 1.00 75.88 399 SER A C 1
ATOM 3144 O O . SER A 1 399 ? 7.190 2.336 -12.999 1.00 75.88 399 SER A O 1
ATOM 3146 N N . PRO A 1 400 ? 7.857 4.271 -12.041 1.00 73.44 400 PRO A N 1
ATOM 3147 C CA . PRO A 1 400 ? 7.719 5.693 -11.714 1.00 73.44 400 PRO A CA 1
ATOM 3148 C C . PRO A 1 400 ? 7.814 6.580 -12.967 1.00 73.44 400 PRO A C 1
ATOM 3150 O O . PRO A 1 400 ? 8.600 6.309 -13.871 1.00 73.44 400 PRO A O 1
ATOM 3153 N N . LEU A 1 401 ? 7.042 7.671 -13.001 1.00 84.56 401 LEU A N 1
ATOM 3154 C CA . LEU A 1 401 ? 7.079 8.624 -14.114 1.00 84.56 401 LEU A CA 1
ATOM 3155 C C . LEU A 1 401 ? 8.257 9.598 -13.958 1.00 84.56 401 LEU A C 1
ATOM 3157 O O . LEU A 1 401 ? 8.291 10.379 -13.007 1.00 84.56 401 LEU A O 1
ATOM 3161 N N . VAL A 1 402 ? 9.192 9.617 -14.908 1.00 84.31 402 VAL A N 1
ATOM 3162 C CA . VAL A 1 402 ? 10.322 10.563 -14.862 1.00 84.31 402 VAL A CA 1
ATOM 3163 C C . VAL A 1 402 ? 9.845 12.011 -15.030 1.00 84.31 402 VAL A C 1
ATOM 3165 O O . VAL A 1 402 ? 10.108 12.857 -14.180 1.00 84.31 402 VAL A O 1
ATOM 3168 N N . ASN A 1 403 ? 9.112 12.286 -16.108 1.00 91.62 403 ASN A N 1
ATOM 3169 C CA . ASN A 1 403 ? 8.457 13.562 -16.401 1.00 91.62 403 ASN A CA 1
ATOM 3170 C C . ASN A 1 403 ? 7.296 13.323 -17.390 1.00 91.62 403 ASN A C 1
ATOM 3172 O O . ASN A 1 403 ? 7.026 12.178 -17.757 1.00 91.62 403 ASN A O 1
ATOM 3176 N N . SER A 1 404 ? 6.610 14.379 -17.840 1.00 94.31 404 SER A N 1
ATOM 3177 C CA . SER A 1 404 ? 5.434 14.257 -18.721 1.00 94.31 404 SER A CA 1
ATOM 3178 C C . SER A 1 404 ? 5.690 13.520 -20.044 1.00 94.31 404 SER A C 1
ATOM 3180 O O . SER A 1 404 ? 4.748 12.963 -20.596 1.00 94.31 404 SER A O 1
ATOM 3182 N N . ASN A 1 405 ? 6.939 13.418 -20.523 1.00 94.62 405 ASN A N 1
ATOM 3183 C CA . ASN A 1 405 ? 7.264 12.670 -21.745 1.00 94.62 405 ASN A CA 1
ATOM 3184 C C . ASN A 1 405 ? 6.916 11.170 -21.641 1.00 94.62 405 ASN A C 1
ATOM 3186 O O . ASN A 1 405 ? 6.767 10.511 -22.668 1.00 94.62 405 ASN A O 1
ATOM 3190 N N . GLY A 1 406 ? 6.799 10.638 -20.417 1.00 93.25 406 GLY A N 1
ATOM 3191 C CA . GLY A 1 406 ? 6.461 9.239 -20.135 1.00 93.25 406 GLY A CA 1
ATOM 3192 C C . GLY A 1 406 ? 4.965 8.909 -20.134 1.00 93.25 406 GLY A C 1
ATOM 3193 O O . GLY A 1 406 ? 4.574 7.823 -19.699 1.00 93.25 406 GLY A O 1
ATOM 3194 N N . VAL A 1 407 ? 4.112 9.837 -20.572 1.00 97.00 407 VAL A N 1
ATOM 3195 C CA . VAL A 1 407 ? 2.679 9.605 -20.783 1.00 97.00 407 VAL A CA 1
ATOM 3196 C C . VAL A 1 407 ? 2.379 9.868 -22.250 1.00 97.00 407 VAL A C 1
ATOM 3198 O O . VAL A 1 407 ? 2.535 10.988 -22.722 1.00 97.00 407 VAL A O 1
ATOM 3201 N N . ILE A 1 408 ? 1.969 8.835 -22.980 1.00 97.31 408 ILE A N 1
ATOM 3202 C CA . ILE A 1 408 ? 1.784 8.887 -24.435 1.00 97.31 408 ILE A CA 1
ATOM 3203 C C . ILE A 1 408 ? 0.393 8.418 -24.844 1.00 97.31 408 ILE A C 1
ATOM 3205 O O . ILE A 1 408 ? -0.355 7.875 -24.033 1.00 97.31 408 ILE A O 1
ATOM 3209 N N . THR A 1 409 ? 0.050 8.627 -26.114 1.00 98.06 409 THR A N 1
ATOM 3210 C CA . THR A 1 409 ? -1.176 8.093 -26.721 1.00 98.06 409 THR A CA 1
ATOM 3211 C C . THR A 1 409 ? -0.820 7.130 -27.846 1.00 98.06 409 THR A C 1
ATOM 3213 O O . THR A 1 409 ? 0.077 7.416 -28.637 1.00 98.06 409 THR A O 1
ATOM 3216 N N . LEU A 1 410 ? -1.476 5.970 -27.884 1.00 98.44 410 LEU A N 1
ATOM 3217 C CA . LEU A 1 410 ? -1.237 4.905 -28.865 1.00 98.44 410 LEU A CA 1
ATOM 3218 C C . LEU A 1 410 ? -2.573 4.351 -29.372 1.00 98.44 410 LEU A C 1
ATOM 3220 O O . LEU A 1 410 ? -3.566 4.339 -28.645 1.00 98.44 410 LEU A O 1
ATOM 3224 N N . THR A 1 411 ? -2.606 3.873 -30.615 1.00 98.56 411 THR A N 1
ATOM 3225 C CA . THR A 1 411 ? -3.807 3.261 -31.205 1.00 98.56 411 THR A CA 1
ATOM 3226 C C . THR A 1 411 ? -3.809 1.759 -30.954 1.00 98.56 411 THR A C 1
ATOM 3228 O O . THR A 1 411 ? -2.854 1.059 -31.285 1.00 98.56 411 THR A O 1
ATOM 3231 N N . ASN A 1 412 ? -4.892 1.235 -30.386 1.00 98.62 412 ASN A N 1
ATOM 3232 C CA . ASN A 1 412 ? -5.035 -0.194 -30.171 1.00 98.62 412 ASN A CA 1
ATOM 3233 C C . ASN A 1 412 ? -5.313 -0.919 -31.495 1.00 98.62 412 ASN A C 1
ATOM 3235 O O . ASN A 1 412 ? -6.344 -0.685 -32.122 1.00 98.62 412 ASN A O 1
ATOM 3239 N N . ARG A 1 413 ? -4.434 -1.836 -31.893 1.00 98.31 413 ARG A N 1
ATOM 3240 C CA . ARG A 1 413 ? -4.583 -2.720 -33.046 1.00 98.31 413 ARG A CA 1
ATOM 3241 C C . ARG A 1 413 ? -4.578 -4.171 -32.595 1.00 98.31 413 ARG A C 1
ATOM 3243 O O . ARG A 1 413 ? -3.597 -4.658 -32.046 1.00 98.31 413 ARG A O 1
ATOM 3250 N N . HIS A 1 414 ? -5.653 -4.895 -32.876 1.00 97.75 414 HIS A N 1
ATOM 3251 C CA . HIS A 1 414 ? -5.722 -6.329 -32.595 1.00 97.75 414 HIS A CA 1
ATOM 3252 C C . HIS A 1 414 ? -4.800 -7.125 -33.519 1.00 97.75 414 HIS A C 1
ATOM 3254 O O . HIS A 1 414 ? -4.851 -6.989 -34.742 1.00 97.75 414 HIS A O 1
ATOM 3260 N N . LEU A 1 415 ? -3.990 -8.003 -32.930 1.00 95.94 415 LEU A N 1
ATOM 3261 C CA . LEU A 1 415 ? -3.188 -8.992 -33.645 1.00 95.94 415 LEU A CA 1
ATOM 3262 C C . LEU A 1 415 ? -3.775 -10.381 -33.373 1.00 95.94 415 LEU A C 1
ATOM 3264 O O . LEU A 1 415 ? -3.658 -10.847 -32.240 1.00 95.94 415 LEU A O 1
ATOM 3268 N N . PRO A 1 416 ? -4.375 -11.077 -34.365 1.00 92.44 416 PRO A N 1
ATOM 3269 C CA . PRO A 1 416 ? -5.082 -12.344 -34.138 1.00 92.44 416 PRO A CA 1
ATOM 3270 C C . PRO A 1 416 ? -4.271 -13.389 -33.362 1.00 92.44 416 PRO A C 1
ATOM 3272 O O . PRO A 1 416 ? -4.805 -14.058 -32.482 1.00 92.44 416 PRO A O 1
ATOM 3275 N N . GLY A 1 417 ? -2.964 -13.478 -33.632 1.00 89.19 417 GLY A N 1
ATOM 3276 C CA . GLY A 1 417 ? -2.053 -14.397 -32.948 1.00 89.19 417 GLY A CA 1
ATOM 3277 C C . GLY A 1 417 ? -1.787 -14.076 -31.473 1.00 89.19 417 GLY A C 1
ATOM 3278 O O . GLY A 1 417 ? -1.236 -14.920 -30.786 1.00 89.19 417 GLY A O 1
ATOM 3279 N N . LEU A 1 418 ? -2.179 -12.901 -30.974 1.00 93.38 418 LEU A N 1
ATOM 3280 C CA . LEU A 1 418 ? -1.959 -12.457 -29.591 1.00 93.38 418 LEU A CA 1
ATOM 3281 C C . LEU A 1 418 ? -3.264 -12.333 -28.794 1.00 93.38 418 LEU A C 1
ATOM 3283 O O . LEU A 1 418 ? -3.227 -12.245 -27.574 1.00 93.38 418 LEU A O 1
ATOM 3287 N N . MET A 1 419 ? -4.424 -12.366 -29.460 1.00 94.25 419 MET A N 1
ATOM 3288 C CA . MET A 1 419 ? -5.732 -12.148 -28.820 1.00 94.25 419 MET A CA 1
ATOM 3289 C C . MET A 1 419 ? -6.102 -13.196 -27.767 1.00 94.25 419 MET A C 1
ATOM 3291 O O . MET A 1 419 ? -6.971 -12.945 -26.940 1.00 94.25 419 MET A O 1
ATOM 3295 N N . HIS A 1 420 ? -5.471 -14.368 -27.819 1.00 92.38 420 HIS A N 1
ATOM 3296 C CA . HIS A 1 420 ? -5.675 -15.432 -26.844 1.00 92.38 420 HIS A CA 1
ATOM 3297 C C . HIS A 1 420 ? -4.883 -15.215 -25.548 1.00 92.38 420 HIS A C 1
ATOM 3299 O O . HIS A 1 420 ? -5.173 -15.894 -24.574 1.00 92.38 420 HIS A O 1
ATOM 3305 N N . LEU A 1 421 ? -3.892 -14.314 -25.530 1.00 94.44 421 LEU A N 1
ATOM 3306 C CA . LEU A 1 421 ? -3.029 -14.102 -24.372 1.00 94.44 421 LEU A CA 1
ATOM 3307 C C . LEU A 1 421 ? -3.715 -13.227 -23.326 1.00 94.44 421 LEU A C 1
ATOM 3309 O O . LEU A 1 421 ? -4.123 -12.095 -23.591 1.00 94.44 421 LEU A O 1
ATOM 3313 N N . GLU A 1 422 ? -3.793 -13.745 -22.109 1.00 91.25 422 GLU A N 1
ATOM 3314 C CA . GLU A 1 422 ? -4.461 -13.082 -20.994 1.00 91.25 422 GLU A CA 1
ATOM 3315 C C . GLU A 1 422 ? -3.517 -12.098 -20.287 1.00 91.25 422 GLU A C 1
ATOM 3317 O O . GLU A 1 422 ? -2.308 -12.306 -20.208 1.00 91.25 422 GLU A O 1
ATOM 3322 N N . GLY A 1 423 ? -4.061 -10.982 -19.790 1.00 92.06 423 GLY A N 1
ATOM 3323 C CA . GLY A 1 423 ? -3.327 -10.077 -18.900 1.00 92.06 423 GLY A CA 1
ATOM 3324 C C . GLY A 1 423 ? -2.138 -9.328 -19.512 1.00 92.06 423 GLY A C 1
ATOM 3325 O O . GLY A 1 423 ? -1.248 -8.895 -18.774 1.00 92.06 423 GLY A O 1
ATOM 3326 N N . THR A 1 424 ? -2.112 -9.149 -20.837 1.00 95.44 424 THR A N 1
ATOM 3327 C CA . THR A 1 424 ? -0.992 -8.532 -21.568 1.00 95.44 424 THR A CA 1
ATOM 3328 C C . THR A 1 424 ? -1.337 -7.215 -22.261 1.00 95.44 424 THR A C 1
ATOM 3330 O O . THR A 1 424 ? -2.489 -6.933 -22.615 1.00 95.44 424 THR A O 1
ATOM 3333 N N . ILE A 1 425 ? -0.289 -6.415 -22.461 1.00 97.62 425 ILE A N 1
ATOM 3334 C CA . ILE A 1 425 ? -0.220 -5.295 -23.399 1.00 97.62 425 ILE A CA 1
ATOM 3335 C C . ILE A 1 425 ? 1.008 -5.495 -24.283 1.00 97.62 425 ILE A C 1
ATOM 3337 O O . ILE A 1 425 ? 2.143 -5.499 -23.804 1.00 97.62 425 ILE A O 1
ATOM 3341 N N . HIS A 1 426 ? 0.776 -5.665 -25.581 1.00 97.94 426 HIS A N 1
ATOM 3342 C CA . HIS A 1 426 ? 1.848 -5.768 -26.557 1.00 97.94 426 HIS A CA 1
ATOM 3343 C C . HIS A 1 426 ? 2.169 -4.398 -27.142 1.00 97.94 426 HIS A C 1
ATOM 3345 O O . HIS A 1 426 ? 1.260 -3.639 -27.482 1.00 97.94 426 HIS A O 1
ATOM 3351 N N . ILE A 1 427 ? 3.453 -4.095 -27.279 1.00 98.06 427 ILE A N 1
ATOM 3352 C CA . ILE A 1 427 ? 3.938 -2.792 -27.736 1.00 98.06 427 ILE A CA 1
ATOM 3353 C C . ILE A 1 427 ? 5.199 -2.967 -28.584 1.00 98.06 427 ILE A C 1
ATOM 3355 O O . ILE A 1 427 ? 5.955 -3.928 -28.405 1.00 98.06 427 ILE A O 1
ATOM 3359 N N . HIS A 1 428 ? 5.431 -2.038 -29.510 1.00 97.44 428 HIS A N 1
ATOM 3360 C CA . HIS A 1 428 ? 6.690 -1.990 -30.241 1.00 97.44 428 HIS A CA 1
ATOM 3361 C C . HIS A 1 428 ? 7.860 -1.746 -29.261 1.00 97.44 428 HIS A C 1
ATOM 3363 O O . HIS A 1 428 ? 7.788 -0.819 -28.445 1.00 97.44 428 HIS A O 1
ATOM 3369 N N . PRO A 1 429 ? 8.940 -2.552 -29.301 1.00 94.56 429 PRO A N 1
ATOM 3370 C CA . PRO A 1 429 ? 10.016 -2.480 -28.311 1.00 94.56 429 PRO A CA 1
ATOM 3371 C C . PRO A 1 429 ? 10.718 -1.118 -28.269 1.00 94.56 429 PRO A C 1
ATOM 3373 O O . PRO A 1 429 ? 11.059 -0.643 -27.188 1.00 94.56 429 PRO A O 1
ATOM 3376 N N . GLU A 1 430 ? 10.873 -0.445 -29.411 1.00 93.19 430 GLU A N 1
ATOM 3377 C CA . GLU A 1 430 ? 11.478 0.893 -29.443 1.00 93.19 430 GLU A CA 1
ATOM 3378 C C . GLU A 1 430 ? 10.581 1.944 -28.781 1.00 93.19 430 GLU A C 1
ATOM 3380 O O . GLU A 1 430 ? 11.078 2.794 -28.044 1.00 93.19 430 GLU A O 1
ATOM 3385 N N . THR A 1 431 ? 9.257 1.850 -28.958 1.00 94.62 431 THR A N 1
ATOM 3386 C CA . THR A 1 431 ? 8.298 2.749 -28.301 1.00 94.62 431 THR A CA 1
ATOM 3387 C C . THR A 1 431 ? 8.346 2.572 -26.787 1.00 94.62 431 THR A C 1
ATOM 3389 O O . THR A 1 431 ? 8.419 3.556 -26.048 1.00 94.62 431 THR A O 1
ATOM 3392 N N . ALA A 1 432 ? 8.361 1.319 -26.322 1.00 93.69 432 ALA A N 1
ATOM 3393 C CA . ALA A 1 432 ? 8.465 0.981 -24.906 1.00 93.69 432 ALA A CA 1
ATOM 3394 C C . ALA A 1 432 ? 9.750 1.548 -24.279 1.00 93.69 432 ALA A C 1
ATOM 3396 O O . ALA A 1 432 ? 9.687 2.248 -23.267 1.00 93.69 432 ALA A O 1
ATOM 3397 N N . ALA A 1 433 ? 10.901 1.323 -24.916 1.00 89.69 433 ALA A N 1
ATOM 3398 C CA . ALA A 1 433 ? 12.189 1.782 -24.411 1.00 89.69 433 ALA A CA 1
ATOM 3399 C C . ALA A 1 433 ? 12.331 3.314 -24.450 1.00 89.69 433 ALA A C 1
ATOM 3401 O O . ALA A 1 433 ? 12.752 3.924 -23.468 1.00 89.69 433 ALA A O 1
ATOM 3402 N N . LYS A 1 434 ? 11.968 3.953 -25.569 1.00 87.81 434 LYS A N 1
ATOM 3403 C CA . LYS A 1 434 ? 12.191 5.389 -25.793 1.00 87.81 434 LYS A CA 1
ATOM 3404 C C . LYS A 1 434 ? 11.241 6.270 -24.992 1.00 87.81 434 LYS A C 1
ATOM 3406 O O . LYS A 1 434 ? 11.665 7.284 -24.445 1.00 87.81 434 LYS A O 1
ATOM 3411 N N . HIS A 1 435 ? 9.963 5.902 -24.940 1.00 89.25 435 HIS A N 1
ATOM 3412 C CA . HIS A 1 435 ? 8.931 6.759 -24.360 1.00 89.25 435 HIS A CA 1
ATOM 3413 C C . HIS A 1 435 ? 8.542 6.356 -22.942 1.00 89.25 435 HIS A C 1
ATOM 3415 O O . HIS A 1 435 ? 8.204 7.227 -22.156 1.00 89.25 435 HIS A O 1
ATOM 3421 N N . LEU A 1 436 ? 8.613 5.069 -22.595 1.00 89.88 436 LEU A N 1
ATOM 3422 C CA . LEU A 1 436 ? 8.162 4.554 -21.293 1.00 89.88 436 LEU A CA 1
ATOM 3423 C C . LEU A 1 436 ? 9.316 4.024 -20.427 1.00 89.88 436 LEU A C 1
ATOM 3425 O O . LEU A 1 436 ? 9.085 3.516 -19.327 1.00 89.88 436 LEU A O 1
ATOM 3429 N N . GLN A 1 437 ? 10.551 4.085 -20.947 1.00 86.38 437 GLN A N 1
ATOM 3430 C CA . GLN A 1 437 ? 11.761 3.514 -20.343 1.00 86.38 437 GLN A CA 1
ATOM 3431 C C . GLN A 1 437 ? 11.623 2.019 -19.994 1.00 86.38 437 GLN A C 1
ATOM 3433 O O . GLN A 1 437 ? 12.345 1.522 -19.127 1.00 86.38 437 GLN A O 1
ATOM 3438 N N . ALA A 1 438 ? 10.674 1.321 -20.625 1.00 86.12 438 ALA A N 1
ATOM 3439 C CA . ALA A 1 438 ? 10.239 -0.029 -20.280 1.00 86.12 438 ALA A CA 1
ATOM 3440 C C . ALA A 1 438 ? 11.065 -1.114 -20.979 1.00 86.12 438 ALA A C 1
ATOM 3442 O O . ALA A 1 438 ? 11.495 -0.935 -22.120 1.00 86.12 438 ALA A O 1
ATOM 3443 N N . ASP A 1 439 ? 11.241 -2.237 -20.288 1.00 87.12 439 ASP A N 1
ATOM 3444 C CA . ASP A 1 439 ? 11.747 -3.500 -20.824 1.00 87.12 439 ASP A CA 1
ATOM 3445 C C . ASP A 1 439 ? 10.688 -4.613 -20.677 1.00 87.12 439 ASP A C 1
ATOM 3447 O O . ASP A 1 439 ? 9.516 -4.342 -20.409 1.00 87.12 439 ASP A O 1
ATOM 3451 N N . PHE A 1 440 ? 11.060 -5.872 -20.928 1.00 93.00 440 PHE A N 1
ATOM 3452 C CA . PHE A 1 440 ? 10.123 -7.002 -20.900 1.00 93.00 440 PHE A CA 1
ATOM 3453 C C . PHE A 1 440 ? 10.516 -8.076 -19.879 1.00 93.00 440 PHE A C 1
ATOM 3455 O O . PHE A 1 440 ? 10.132 -9.244 -20.008 1.00 93.00 440 PHE A O 1
ATOM 3462 N N . ASP A 1 441 ? 11.252 -7.690 -18.827 1.00 85.56 441 ASP A N 1
ATOM 3463 C CA . ASP A 1 441 ? 11.672 -8.599 -17.753 1.00 85.56 441 ASP A CA 1
ATOM 3464 C C . ASP A 1 441 ? 10.629 -8.773 -16.624 1.00 85.56 441 ASP A C 1
ATOM 3466 O O . ASP A 1 441 ? 10.784 -9.617 -15.724 1.00 85.56 441 ASP A O 1
ATOM 3470 N N . GLY A 1 442 ? 9.533 -8.014 -16.716 1.00 89.25 442 GLY A N 1
ATOM 3471 C CA . GLY A 1 442 ? 8.422 -7.999 -15.765 1.00 89.25 442 GLY A CA 1
ATOM 3472 C C . GLY A 1 442 ? 7.622 -6.696 -15.716 1.00 89.25 442 GLY A C 1
ATOM 3473 O O . GLY A 1 442 ? 6.653 -6.632 -14.960 1.00 89.25 442 GLY A O 1
ATOM 3474 N N . ASP A 1 443 ? 8.012 -5.672 -16.482 1.00 88.88 443 ASP A N 1
ATOM 3475 C CA . ASP A 1 443 ? 7.337 -4.376 -16.486 1.00 88.88 443 ASP A CA 1
ATOM 3476 C C . ASP A 1 443 ? 5.853 -4.476 -16.831 1.00 88.88 443 ASP A C 1
ATOM 3478 O O . ASP A 1 443 ? 5.420 -5.259 -17.681 1.00 88.88 443 ASP A O 1
ATOM 3482 N N . ARG A 1 444 ? 5.063 -3.615 -16.192 1.00 92.00 444 ARG A N 1
ATOM 3483 C CA . ARG A 1 444 ? 3.644 -3.436 -16.492 1.00 92.00 444 ARG A CA 1
ATOM 3484 C C . ARG A 1 444 ? 3.408 -2.018 -16.976 1.00 92.00 444 ARG A C 1
ATOM 3486 O O . ARG A 1 444 ? 3.998 -1.075 -16.451 1.00 92.00 444 ARG A O 1
ATOM 3493 N N . LEU A 1 445 ? 2.530 -1.873 -17.963 1.00 93.38 445 LEU A N 1
ATOM 3494 C CA . LEU A 1 445 ? 2.112 -0.565 -18.464 1.00 93.38 445 LEU A CA 1
ATOM 3495 C C . LEU A 1 445 ? 0.699 -0.272 -17.982 1.00 93.38 445 LEU A C 1
ATOM 3497 O O . LEU A 1 445 ? -0.167 -1.150 -18.033 1.00 93.38 445 LEU A O 1
ATOM 3501 N N . ALA A 1 446 ? 0.476 0.961 -17.538 1.00 94.31 446 ALA A N 1
ATOM 3502 C CA . ALA A 1 446 ? -0.842 1.489 -17.242 1.00 94.31 446 ALA A CA 1
ATOM 3503 C C . ALA A 1 446 ? -1.460 2.081 -18.508 1.00 94.31 446 ALA A C 1
ATOM 3505 O O . ALA A 1 446 ? -0.792 2.813 -19.237 1.00 94.31 446 ALA A O 1
ATOM 3506 N N . PHE A 1 447 ? -2.734 1.798 -18.756 1.00 96.31 447 PHE A N 1
ATOM 3507 C CA . PHE A 1 447 ? -3.459 2.302 -19.909 1.00 96.31 447 PHE A CA 1
ATOM 3508 C C . PHE A 1 447 ? -4.951 2.497 -19.636 1.00 96.31 447 PHE A C 1
ATOM 3510 O O . PHE A 1 447 ? -5.559 1.815 -18.810 1.00 96.31 447 PHE A O 1
ATOM 3517 N N . GLU A 1 448 ? -5.562 3.424 -20.364 1.00 97.06 448 GLU A N 1
ATOM 3518 C CA . GLU A 1 448 ? -7.013 3.606 -20.397 1.00 97.06 448 GLU A CA 1
ATOM 3519 C C . GLU A 1 448 ? -7.421 4.318 -21.691 1.00 97.06 448 GLU A C 1
ATOM 3521 O O . GLU A 1 448 ? -6.599 4.971 -22.336 1.00 97.06 448 GLU A O 1
ATOM 3526 N N . ARG A 1 449 ? -8.683 4.176 -22.101 1.00 97.81 449 ARG A N 1
ATOM 3527 C CA . ARG A 1 449 ? -9.185 4.834 -23.308 1.00 97.81 449 ARG A CA 1
ATOM 3528 C C . ARG A 1 449 ? -9.109 6.354 -23.186 1.00 97.81 449 ARG A C 1
ATOM 3530 O O . ARG A 1 449 ? -9.580 6.927 -22.203 1.00 97.81 449 ARG A O 1
ATOM 3537 N N . ALA A 1 450 ? -8.586 6.986 -24.228 1.00 97.88 450 ALA A N 1
ATOM 3538 C CA . ALA A 1 450 ? -8.431 8.432 -24.318 1.00 97.88 450 ALA A CA 1
ATOM 3539 C C . ALA A 1 450 ? -9.775 9.180 -24.254 1.00 97.88 450 ALA A C 1
ATOM 3541 O O . ALA A 1 450 ? -9.881 10.231 -23.628 1.00 97.88 450 ALA A O 1
ATOM 3542 N N . ASP A 1 451 ? -10.841 8.609 -24.816 1.00 97.31 451 ASP A N 1
ATOM 3543 C CA . ASP A 1 451 ? -12.165 9.242 -24.850 1.00 97.31 451 ASP A CA 1
ATOM 3544 C C . ASP A 1 451 ? -12.865 9.332 -23.483 1.00 97.31 451 ASP A C 1
ATOM 3546 O O . ASP A 1 451 ? -13.815 10.097 -23.331 1.00 97.31 451 ASP A O 1
ATOM 3550 N N . LYS A 1 452 ? -12.382 8.605 -22.466 1.00 97.00 452 LYS A N 1
ATOM 3551 C CA . LYS A 1 452 ? -12.820 8.789 -21.072 1.00 97.00 452 LYS A CA 1
ATOM 3552 C C . LYS A 1 452 ? -12.223 10.034 -20.415 1.00 97.00 452 LYS A C 1
ATOM 3554 O O . LYS A 1 452 ? -12.759 10.482 -19.405 1.00 97.00 452 LYS A O 1
ATOM 3559 N N . TYR A 1 453 ? -11.121 10.544 -20.958 1.00 98.06 453 TYR A N 1
ATOM 3560 C CA . TYR A 1 453 ? -10.366 11.675 -20.427 1.00 98.06 453 TYR A CA 1
ATOM 3561 C C . TYR A 1 453 ? -9.973 12.619 -21.576 1.00 98.06 453 TYR A C 1
ATOM 3563 O O . TYR A 1 453 ? -8.791 12.707 -21.931 1.00 98.06 453 TYR A O 1
ATOM 3571 N N . PRO A 1 454 ? -10.951 13.262 -22.240 1.00 98.06 454 PRO A N 1
ATOM 3572 C CA . PRO A 1 454 ? -10.704 14.019 -23.464 1.00 98.06 454 PRO A CA 1
ATOM 3573 C C . PRO A 1 454 ? -9.782 15.226 -23.243 1.00 98.06 454 PRO A C 1
ATOM 3575 O O . PRO A 1 454 ? -8.912 15.485 -24.077 1.00 98.06 454 PRO A O 1
ATOM 3578 N N . THR A 1 455 ? -9.923 15.932 -22.120 1.00 98.56 455 THR A N 1
ATOM 3579 C CA . THR A 1 455 ? -9.113 17.116 -21.801 1.00 98.56 455 THR A CA 1
ATOM 3580 C C . THR A 1 455 ? -7.699 16.709 -21.410 1.00 98.56 455 THR A C 1
ATOM 3582 O O . THR A 1 455 ? -6.731 17.259 -21.927 1.00 98.56 455 THR A O 1
ATOM 3585 N N . LEU A 1 456 ? -7.567 15.680 -20.569 1.00 98.38 456 LEU A N 1
ATOM 3586 C CA . LEU A 1 456 ? -6.274 15.105 -20.208 1.00 98.38 456 LEU A CA 1
ATOM 3587 C C . LEU A 1 456 ? -5.539 14.580 -21.447 1.00 98.38 456 LEU A C 1
ATOM 3589 O O . LEU A 1 456 ? -4.346 14.808 -21.592 1.00 98.38 456 LEU A O 1
ATOM 3593 N N . THR A 1 457 ? -6.242 13.912 -22.365 1.00 98.56 457 THR A N 1
ATOM 3594 C CA . THR A 1 457 ? -5.663 13.425 -23.627 1.00 98.56 457 THR A CA 1
ATOM 3595 C C . THR A 1 457 ? -5.142 14.580 -24.477 1.00 98.56 457 THR A C 1
ATOM 3597 O O . THR A 1 457 ? -4.034 14.496 -25.011 1.00 98.56 457 THR A O 1
ATOM 3600 N N . ALA A 1 458 ? -5.925 15.653 -24.619 1.00 98.56 458 ALA A N 1
ATOM 3601 C CA . ALA A 1 458 ? -5.513 16.831 -25.374 1.00 98.56 458 ALA A CA 1
ATOM 3602 C C . ALA A 1 458 ? -4.267 17.483 -24.755 1.00 98.56 458 ALA A C 1
ATOM 3604 O O . ALA A 1 458 ? -3.305 17.756 -25.470 1.00 98.56 458 ALA A O 1
ATOM 3605 N N . GLU A 1 459 ? -4.245 17.635 -23.430 1.00 98.25 459 GLU A N 1
ATOM 3606 C CA . GLU A 1 459 ? -3.117 18.207 -22.692 1.00 98.25 459 GLU A CA 1
ATOM 3607 C C . GLU A 1 459 ? -1.864 17.315 -22.756 1.00 98.25 459 GLU A C 1
ATOM 3609 O O . GLU A 1 459 ? -0.753 17.816 -22.921 1.00 98.25 459 GLU A O 1
ATOM 3614 N N . ILE A 1 460 ? -2.018 15.984 -22.721 1.00 98.12 460 ILE A N 1
ATOM 3615 C CA . ILE A 1 460 ? -0.918 15.035 -22.961 1.00 98.12 460 ILE A CA 1
ATOM 3616 C C . ILE A 1 460 ? -0.329 15.265 -24.356 1.00 98.12 460 ILE A C 1
ATOM 3618 O O . ILE A 1 460 ? 0.880 15.453 -24.486 1.00 98.12 460 ILE A O 1
ATOM 3622 N N . LYS A 1 461 ? -1.164 15.304 -25.401 1.00 97.75 461 LYS A N 1
ATOM 3623 C CA . LYS A 1 461 ? -0.704 15.545 -26.780 1.00 97.75 461 LYS A CA 1
ATOM 3624 C C . LYS A 1 461 ? -0.012 16.900 -26.918 1.00 97.75 461 LYS A C 1
ATOM 3626 O O . LY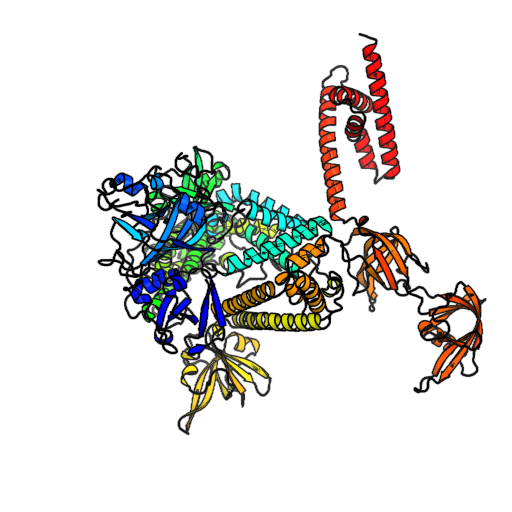S A 1 461 ? 1.026 16.979 -27.570 1.00 97.75 461 LYS A O 1
ATOM 3631 N N . GLU A 1 462 ? -0.540 17.936 -26.271 1.00 97.50 462 GLU A N 1
ATOM 3632 C CA . GLU A 1 462 ? 0.079 19.261 -26.220 1.00 97.50 462 GLU A CA 1
ATOM 3633 C C . GLU A 1 462 ? 1.448 19.222 -25.526 1.00 97.50 462 GLU A C 1
ATOM 3635 O O . GLU A 1 462 ? 2.408 19.802 -26.034 1.00 97.50 462 GLU A O 1
ATOM 3640 N N . SER A 1 463 ? 1.570 18.499 -24.409 1.00 95.12 463 SER A N 1
ATOM 3641 C CA . SER A 1 463 ? 2.830 18.361 -23.668 1.00 95.12 463 SER A CA 1
ATOM 3642 C C . SER A 1 463 ? 3.916 17.620 -24.454 1.00 95.12 463 SER A C 1
ATOM 3644 O O . SER A 1 463 ? 5.101 17.851 -24.226 1.00 95.12 463 SER A O 1
ATOM 3646 N N . LEU A 1 464 ? 3.524 16.769 -25.408 1.00 95.25 464 LEU A N 1
ATOM 3647 C CA . LEU A 1 464 ? 4.433 16.003 -26.264 1.00 95.25 464 LEU A CA 1
ATOM 3648 C C . LEU A 1 464 ? 4.863 16.753 -27.532 1.00 95.25 464 LEU A C 1
ATOM 3650 O O . LEU A 1 464 ? 5.740 16.267 -28.256 1.00 95.25 464 LEU A O 1
ATOM 3654 N N . LEU A 1 465 ? 4.285 17.929 -27.811 1.00 95.75 465 LEU A N 1
ATOM 3655 C CA . LEU A 1 465 ? 4.724 18.768 -28.926 1.00 95.75 465 LEU A CA 1
ATOM 3656 C C . LEU A 1 465 ? 6.207 19.149 -28.752 1.00 95.75 465 LEU A C 1
ATOM 3658 O O . LEU A 1 465 ? 6.635 19.412 -27.625 1.00 95.75 465 LEU A O 1
ATOM 3662 N N . PRO A 1 466 ? 7.005 19.226 -29.836 1.00 93.19 466 PRO A N 1
ATOM 3663 C CA . PRO A 1 466 ? 8.447 19.483 -29.753 1.00 93.19 466 PRO A CA 1
ATOM 3664 C C . PRO A 1 466 ? 8.845 20.708 -28.918 1.00 93.19 466 PRO A C 1
ATOM 3666 O O . PRO A 1 466 ? 9.878 20.685 -28.259 1.00 93.19 466 PRO A O 1
ATOM 3669 N N . GLN A 1 467 ? 8.026 21.760 -28.925 1.00 91.88 467 GLN A N 1
ATOM 3670 C CA . GLN A 1 467 ? 8.252 22.993 -28.169 1.00 91.88 467 GLN A CA 1
ATOM 3671 C C . GLN A 1 467 ? 7.900 22.903 -26.672 1.00 91.88 467 GLN A C 1
ATOM 3673 O O . GLN A 1 467 ? 8.346 23.748 -25.902 1.00 91.88 467 GLN A O 1
ATOM 3678 N N . ASN A 1 468 ? 7.109 21.905 -26.265 1.00 92.88 468 ASN A N 1
ATOM 3679 C CA . ASN A 1 468 ? 6.584 21.760 -24.902 1.00 92.88 468 ASN A CA 1
ATOM 3680 C C . ASN A 1 468 ? 7.214 20.590 -24.134 1.00 92.88 468 ASN A C 1
ATOM 3682 O O . ASN A 1 468 ? 7.237 20.613 -22.900 1.00 92.88 468 ASN A O 1
ATOM 3686 N N . ARG A 1 469 ? 7.693 19.570 -24.858 1.00 93.69 469 ARG A N 1
ATOM 3687 C CA . ARG A 1 469 ? 8.270 18.354 -24.279 1.00 93.69 469 ARG A CA 1
ATOM 3688 C C . ARG A 1 469 ? 9.615 18.622 -23.623 1.00 93.69 469 ARG A C 1
ATOM 3690 O O . ARG A 1 469 ? 10.459 19.335 -24.174 1.00 93.69 469 ARG A O 1
ATOM 3697 N N . TYR A 1 470 ? 9.858 17.957 -22.497 1.00 94.19 470 TYR A N 1
ATOM 3698 C CA . TYR A 1 470 ? 11.162 17.988 -21.843 1.00 94.19 470 TYR A CA 1
ATOM 3699 C C . TYR A 1 470 ? 12.248 17.396 -22.757 1.00 94.19 470 TYR A C 1
ATOM 3701 O O . TYR A 1 470 ? 11.931 16.585 -23.636 1.00 94.19 470 TYR A O 1
ATOM 3709 N N . PRO A 1 471 ? 13.529 17.753 -22.551 1.00 90.94 471 PRO A N 1
ATOM 3710 C CA . PRO A 1 471 ? 14.633 17.052 -23.193 1.00 90.94 471 PRO A CA 1
ATOM 3711 C C . PRO A 1 471 ? 14.545 15.542 -22.956 1.00 90.94 471 PRO A C 1
ATOM 3713 O O . PRO A 1 471 ? 14.157 15.100 -21.870 1.00 90.94 471 PRO A O 1
ATOM 3716 N N . ASP A 1 472 ? 14.912 14.759 -23.969 1.00 88.50 472 ASP A N 1
ATOM 3717 C CA . ASP A 1 472 ? 14.935 13.307 -23.839 1.00 88.50 472 ASP A CA 1
ATOM 3718 C C . ASP A 1 472 ? 15.965 12.883 -22.795 1.00 88.50 472 ASP A C 1
ATOM 3720 O O . ASP A 1 472 ? 17.089 13.388 -22.747 1.00 88.50 472 ASP A O 1
ATOM 3724 N N . VAL A 1 473 ? 15.547 11.946 -21.948 1.00 87.00 473 VAL A N 1
ATOM 3725 C CA . VAL A 1 473 ? 16.400 11.373 -20.914 1.00 87.00 473 VAL A CA 1
ATOM 3726 C C . VAL A 1 473 ? 17.449 10.508 -21.592 1.00 87.00 473 VAL A C 1
ATOM 3728 O O . VAL A 1 473 ? 17.121 9.547 -22.290 1.00 87.00 473 VAL A O 1
ATOM 3731 N N . VAL A 1 474 ? 18.717 10.841 -21.377 1.00 82.38 474 VAL A N 1
ATOM 3732 C CA . VAL A 1 474 ? 19.830 10.075 -21.936 1.00 82.38 474 VAL A CA 1
ATOM 3733 C C . VAL A 1 474 ? 20.238 9.027 -20.918 1.00 82.38 474 VAL A C 1
ATOM 3735 O O . VAL A 1 474 ? 20.710 9.355 -19.831 1.00 82.38 474 VAL A O 1
ATOM 3738 N N . LYS A 1 475 ? 20.066 7.754 -21.272 1.00 78.38 475 LYS A N 1
ATOM 3739 C CA . LYS A 1 475 ? 20.531 6.642 -20.445 1.00 78.38 475 LYS A CA 1
ATOM 3740 C C . LYS A 1 475 ? 22.052 6.507 -20.598 1.00 78.38 475 LYS A C 1
ATOM 3742 O O . LYS A 1 475 ? 22.497 6.181 -21.698 1.00 78.38 475 LYS A O 1
ATOM 3747 N N . PRO A 1 476 ? 22.855 6.766 -19.552 1.00 80.94 476 PRO A N 1
ATOM 3748 C CA . PRO A 1 476 ? 24.299 6.613 -19.651 1.00 80.94 476 PRO A CA 1
ATOM 3749 C C . PRO A 1 476 ? 24.685 5.135 -19.725 1.00 80.94 476 PRO A C 1
ATOM 3751 O O . PRO A 1 476 ? 23.991 4.266 -19.185 1.00 80.94 476 PRO A O 1
ATOM 3754 N N . ASP A 1 477 ? 25.837 4.859 -20.331 1.00 84.50 477 ASP A N 1
ATOM 3755 C CA . ASP A 1 477 ? 26.405 3.516 -20.335 1.00 84.50 477 ASP A CA 1
ATOM 3756 C C . ASP A 1 477 ? 26.657 3.024 -18.908 1.00 84.50 477 ASP A C 1
ATOM 3758 O O . ASP A 1 477 ? 27.084 3.766 -18.013 1.00 84.50 477 ASP A O 1
ATOM 3762 N N . LYS A 1 478 ? 26.379 1.738 -18.686 1.00 84.50 478 LYS A N 1
ATOM 3763 C CA . LYS A 1 478 ? 26.595 1.105 -17.385 1.00 84.50 478 LYS A CA 1
ATOM 3764 C C . LYS A 1 478 ? 28.091 0.959 -17.137 1.00 84.50 478 LYS A C 1
ATOM 3766 O O . LYS A 1 478 ? 28.800 0.350 -17.934 1.00 84.50 478 LYS A O 1
ATOM 3771 N N . VAL A 1 479 ? 28.545 1.458 -15.993 1.00 88.69 479 VAL A N 1
ATOM 3772 C CA . VAL A 1 479 ? 29.933 1.326 -15.547 1.00 88.69 479 VAL A CA 1
ATOM 3773 C C . VAL A 1 479 ? 30.003 0.197 -14.529 1.00 88.69 479 VAL A C 1
ATOM 3775 O O . VAL A 1 479 ? 29.237 0.180 -13.567 1.00 88.69 479 VAL A O 1
ATOM 3778 N N . ALA A 1 480 ? 30.901 -0.764 -14.740 1.00 84.31 480 ALA A N 1
ATOM 3779 C CA . ALA A 1 480 ? 31.098 -1.856 -13.793 1.00 84.31 480 ALA A CA 1
ATOM 3780 C C . ALA A 1 480 ? 31.684 -1.333 -12.475 1.00 84.31 480 ALA A C 1
ATOM 3782 O O . ALA A 1 480 ? 32.591 -0.495 -12.476 1.00 84.31 480 ALA A O 1
ATOM 3783 N N . TYR A 1 481 ? 31.202 -1.868 -11.357 1.00 87.44 481 TYR A N 1
ATOM 3784 C CA . TYR A 1 481 ? 31.793 -1.579 -10.058 1.00 87.44 481 TYR A CA 1
ATOM 3785 C C . TYR A 1 481 ? 33.234 -2.095 -9.954 1.00 87.44 481 TYR A C 1
ATOM 3787 O O . TYR A 1 481 ? 33.592 -3.093 -10.578 1.00 87.44 481 TYR A O 1
ATOM 3795 N N . GLN A 1 482 ? 34.043 -1.412 -9.144 1.00 87.00 482 GLN A N 1
ATOM 3796 C CA . GLN A 1 482 ? 35.440 -1.748 -8.866 1.00 87.00 482 GLN A CA 1
ATOM 3797 C C . GLN A 1 482 ? 35.634 -1.982 -7.363 1.00 87.00 482 GLN A C 1
ATOM 3799 O O . GLN A 1 482 ? 34.903 -1.403 -6.559 1.00 87.00 482 GLN A O 1
ATOM 3804 N N . GLY A 1 483 ? 36.633 -2.789 -7.004 1.00 91.31 483 GLY A N 1
ATOM 3805 C CA . GLY A 1 483 ? 36.984 -3.107 -5.616 1.00 91.31 483 GLY A CA 1
ATOM 3806 C C . GLY A 1 483 ? 36.569 -4.513 -5.178 1.00 91.31 483 GLY A C 1
ATOM 3807 O O . GLY A 1 483 ? 36.167 -5.353 -5.988 1.00 91.31 483 GLY A O 1
ATOM 3808 N N . SER A 1 484 ? 36.706 -4.768 -3.880 1.00 93.69 484 SER A N 1
ATOM 3809 C CA . SER A 1 484 ? 36.197 -5.964 -3.200 1.00 93.69 484 SER A CA 1
ATOM 3810 C C . SER A 1 484 ? 34.671 -6.029 -3.267 1.00 93.69 484 SER A C 1
ATOM 3812 O O . SER A 1 484 ? 33.995 -5.016 -3.438 1.00 93.69 484 SER A O 1
ATOM 3814 N N . PHE A 1 485 ? 34.087 -7.218 -3.114 1.00 94.75 485 PHE A N 1
ATOM 3815 C CA . PHE A 1 485 ? 32.634 -7.349 -3.222 1.00 94.75 485 PHE A CA 1
ATOM 3816 C C . PHE A 1 485 ? 31.884 -6.577 -2.128 1.00 94.75 485 PHE A C 1
ATOM 3818 O O . PHE A 1 485 ? 30.794 -6.074 -2.371 1.00 94.75 485 PHE A O 1
ATOM 3825 N N . GLU A 1 486 ? 32.487 -6.418 -0.956 1.00 95.44 486 GLU A N 1
ATOM 3826 C CA . GLU A 1 486 ? 31.989 -5.616 0.153 1.00 95.44 486 GLU A CA 1
ATOM 3827 C C . GLU A 1 486 ? 31.954 -4.112 -0.194 1.00 95.44 486 GLU A C 1
ATOM 3829 O O . GLU A 1 486 ? 30.960 -3.431 0.073 1.00 95.44 486 GLU A O 1
ATOM 3834 N N . GLU A 1 487 ? 32.989 -3.580 -0.856 1.00 93.88 487 GLU A N 1
ATOM 3835 C CA . GLU A 1 487 ? 32.998 -2.198 -1.376 1.00 93.88 487 GLU A CA 1
ATOM 3836 C C . GLU A 1 487 ? 31.938 -1.997 -2.467 1.00 93.88 487 GLU A C 1
ATOM 3838 O O . GLU A 1 487 ? 31.242 -0.979 -2.501 1.00 93.88 487 GLU A O 1
ATOM 3843 N N . ILE A 1 488 ? 31.757 -3.000 -3.329 1.00 92.31 488 ILE A N 1
ATOM 3844 C CA . ILE A 1 488 ? 30.717 -2.985 -4.361 1.00 92.31 488 ILE A CA 1
ATOM 3845 C C . ILE A 1 488 ? 29.327 -2.975 -3.718 1.00 92.31 488 ILE A C 1
ATOM 3847 O O . ILE A 1 488 ? 28.497 -2.132 -4.063 1.00 92.31 488 ILE A O 1
ATOM 3851 N N . ALA A 1 489 ? 29.080 -3.880 -2.768 1.00 92.56 489 ALA A N 1
ATOM 3852 C CA . ALA A 1 489 ? 27.804 -4.014 -2.080 1.00 92.56 489 ALA A CA 1
ATOM 3853 C C . ALA A 1 489 ? 27.421 -2.713 -1.370 1.00 92.56 489 ALA A C 1
ATOM 3855 O O . ALA A 1 489 ? 26.332 -2.201 -1.612 1.00 92.56 489 ALA A O 1
ATOM 3856 N N . THR A 1 490 ? 28.329 -2.127 -0.579 1.00 91.00 490 THR A N 1
ATOM 3857 C CA . THR A 1 490 ? 28.086 -0.848 0.117 1.00 91.00 490 THR A CA 1
ATOM 3858 C C . THR A 1 490 ? 27.803 0.305 -0.844 1.00 91.00 490 THR A C 1
ATOM 3860 O O . THR A 1 490 ? 26.913 1.119 -0.592 1.00 91.00 490 THR A O 1
ATOM 3863 N N . SER A 1 491 ? 28.492 0.355 -1.987 1.00 87.19 491 SER A N 1
ATOM 3864 C CA . SER A 1 491 ? 28.209 1.345 -3.026 1.00 87.19 491 SER A CA 1
ATOM 3865 C C . SER A 1 491 ? 26.815 1.157 -3.633 1.00 87.19 491 SER A C 1
ATOM 3867 O O . SER A 1 491 ? 26.102 2.142 -3.847 1.00 87.19 491 SER A O 1
ATOM 3869 N N . ALA A 1 492 ? 26.411 -0.087 -3.908 1.00 85.69 492 ALA A N 1
ATOM 3870 C CA . ALA A 1 492 ? 25.140 -0.443 -4.544 1.00 85.69 492 ALA A CA 1
ATOM 3871 C C . ALA A 1 492 ? 23.896 -0.237 -3.659 1.00 85.69 492 ALA A C 1
ATOM 3873 O O . ALA A 1 492 ? 22.787 -0.179 -4.186 1.00 85.69 492 ALA A O 1
ATOM 3874 N N . VAL A 1 493 ? 24.057 -0.092 -2.338 1.00 83.56 493 VAL A N 1
ATOM 3875 C CA . VAL A 1 493 ? 22.926 0.104 -1.411 1.00 83.56 493 VAL A CA 1
ATOM 3876 C C . VAL A 1 493 ? 22.269 1.486 -1.539 1.00 83.56 493 VAL A C 1
ATOM 3878 O O . VAL A 1 493 ? 21.072 1.628 -1.279 1.00 83.56 493 VAL A O 1
ATOM 3881 N N . LYS A 1 494 ? 23.025 2.524 -1.921 1.00 74.62 494 LYS A N 1
ATOM 3882 C CA . LYS A 1 494 ? 22.528 3.911 -1.932 1.00 74.62 494 LYS A CA 1
ATOM 3883 C C . LYS A 1 494 ? 21.446 4.118 -2.993 1.00 74.62 494 LYS A C 1
ATOM 3885 O O . LYS A 1 494 ? 21.680 3.867 -4.172 1.00 74.62 494 LYS A O 1
ATOM 3890 N N . ASN A 1 495 ? 20.299 4.661 -2.582 1.00 73.62 495 ASN A N 1
ATOM 3891 C CA . ASN A 1 495 ? 19.171 4.955 -3.464 1.00 73.62 495 ASN A CA 1
ATOM 3892 C C . ASN A 1 495 ? 18.642 6.386 -3.241 1.00 73.62 495 ASN A C 1
ATOM 3894 O O . ASN A 1 495 ? 18.157 6.717 -2.159 1.00 73.62 495 ASN A O 1
ATOM 3898 N N . ASP A 1 496 ? 18.697 7.217 -4.285 1.00 82.31 496 ASP A N 1
ATOM 3899 C CA . ASP A 1 496 ? 18.188 8.596 -4.278 1.00 82.31 496 ASP A CA 1
ATOM 3900 C C . ASP A 1 496 ? 16.936 8.795 -5.153 1.00 82.31 496 ASP A C 1
ATOM 3902 O O . ASP A 1 496 ? 16.445 9.921 -5.258 1.00 82.31 496 ASP A O 1
ATOM 3906 N N . ILE A 1 497 ? 16.367 7.719 -5.721 1.00 83.75 497 ILE A N 1
ATOM 3907 C CA . ILE A 1 497 ? 15.185 7.759 -6.607 1.00 83.75 497 ILE A CA 1
ATOM 3908 C C . ILE A 1 497 ? 14.074 8.603 -5.975 1.00 83.75 497 ILE A C 1
ATOM 3910 O O . ILE A 1 497 ? 13.527 9.502 -6.613 1.00 83.75 497 ILE A O 1
ATOM 3914 N N . GLY A 1 498 ? 13.787 8.381 -4.689 1.00 81.19 498 GLY A N 1
ATOM 3915 C CA . GLY A 1 498 ? 12.716 9.095 -4.003 1.00 81.19 498 GLY A CA 1
ATOM 3916 C C . GLY A 1 498 ? 12.951 10.550 -3.717 1.00 81.19 498 GLY A C 1
ATOM 3917 O O . GLY A 1 498 ? 12.051 11.376 -3.884 1.00 81.19 498 GLY A O 1
ATOM 3918 N N . LYS A 1 499 ? 14.184 10.879 -3.351 1.00 85.31 499 LYS A N 1
ATOM 3919 C CA . LYS A 1 499 ? 14.579 12.263 -3.122 1.00 85.31 499 LYS A CA 1
ATOM 3920 C C . LYS A 1 499 ? 14.481 13.049 -4.428 1.00 85.31 499 LYS A C 1
ATOM 3922 O O . LYS A 1 499 ? 13.965 14.163 -4.416 1.00 85.31 499 LYS A O 1
ATOM 3927 N N . ILE A 1 500 ? 14.921 12.462 -5.542 1.00 90.19 500 ILE A N 1
ATOM 3928 C CA . ILE A 1 500 ? 14.903 13.105 -6.860 1.00 90.19 500 ILE A CA 1
ATOM 3929 C C . ILE A 1 500 ? 13.467 13.222 -7.390 1.00 90.19 500 ILE A C 1
ATOM 3931 O O . ILE A 1 500 ? 13.057 14.315 -7.771 1.00 90.19 500 ILE A O 1
ATOM 3935 N N . ALA A 1 501 ? 12.658 12.158 -7.327 1.00 89.12 501 ALA A N 1
ATOM 3936 C CA . ALA A 1 501 ? 11.255 12.196 -7.755 1.00 89.12 501 ALA A CA 1
ATOM 3937 C C . ALA A 1 501 ? 10.425 13.229 -6.965 1.00 89.12 501 ALA A C 1
ATOM 3939 O O . ALA A 1 501 ? 9.611 13.954 -7.542 1.00 89.12 501 ALA A O 1
ATOM 3940 N N . ASN A 1 502 ? 10.665 13.364 -5.654 1.00 90.56 502 ASN A N 1
ATOM 3941 C CA . ASN A 1 502 ? 10.029 14.402 -4.838 1.00 90.56 502 ASN A CA 1
ATOM 3942 C C . ASN A 1 502 ? 10.470 15.815 -5.236 1.00 90.56 502 ASN A C 1
ATOM 3944 O O . ASN A 1 502 ? 9.639 16.723 -5.255 1.00 90.56 502 ASN A O 1
ATOM 3948 N N . GLN A 1 503 ? 11.742 16.011 -5.595 1.00 93.81 503 GLN A N 1
ATOM 3949 C CA . GLN A 1 503 ? 12.212 17.293 -6.124 1.00 93.81 503 GLN A CA 1
ATOM 3950 C C . GLN A 1 503 ? 11.599 17.619 -7.492 1.00 93.81 503 GLN A C 1
ATOM 3952 O O . GLN A 1 503 ? 11.211 18.766 -7.705 1.00 93.81 503 GLN A O 1
ATOM 3957 N N . ILE A 1 504 ? 11.436 16.629 -8.378 1.00 95.19 504 ILE A N 1
ATOM 3958 C CA . ILE A 1 504 ? 10.739 16.802 -9.662 1.00 95.19 504 ILE A CA 1
ATOM 3959 C C . ILE A 1 504 ? 9.291 17.234 -9.420 1.00 95.19 504 ILE A C 1
ATOM 3961 O O . ILE A 1 504 ? 8.874 18.268 -9.935 1.00 95.19 504 ILE A O 1
ATOM 3965 N N . MET A 1 505 ? 8.537 16.515 -8.578 1.00 93.94 505 MET A N 1
ATOM 3966 C CA . MET A 1 505 ? 7.157 16.900 -8.249 1.00 93.94 505 MET A CA 1
ATOM 3967 C C . MET A 1 505 ? 7.079 18.301 -7.633 1.00 93.94 505 MET A C 1
ATOM 3969 O O . MET A 1 505 ? 6.158 19.051 -7.958 1.00 93.94 505 MET A O 1
ATOM 3973 N N . ARG A 1 506 ? 8.045 18.686 -6.786 1.00 95.81 506 ARG A N 1
ATOM 3974 C CA . ARG A 1 506 ? 8.135 20.050 -6.245 1.00 95.81 506 ARG A CA 1
ATOM 3975 C C . ARG A 1 506 ? 8.300 21.076 -7.365 1.00 95.81 506 ARG A C 1
ATOM 3977 O O . ARG A 1 506 ? 7.538 22.034 -7.411 1.00 95.81 506 ARG A O 1
ATOM 3984 N N . ALA A 1 507 ? 9.251 20.862 -8.272 1.00 96.88 507 ALA A N 1
ATOM 3985 C CA . ALA A 1 507 ? 9.514 21.773 -9.382 1.00 96.88 507 ALA A CA 1
ATOM 3986 C C . ALA A 1 507 ? 8.297 21.913 -10.313 1.00 96.88 507 ALA A C 1
ATOM 3988 O O . ALA A 1 507 ? 7.906 23.030 -10.650 1.00 96.88 507 ALA A O 1
ATOM 3989 N N . VAL A 1 508 ? 7.630 20.805 -10.656 1.00 96.81 508 VAL A N 1
ATOM 3990 C CA . VAL A 1 508 ? 6.399 20.834 -11.467 1.00 96.81 508 VAL A CA 1
ATOM 3991 C C . VAL A 1 508 ? 5.264 21.560 -10.733 1.00 96.81 508 VAL A C 1
ATOM 3993 O O . VAL A 1 508 ? 4.571 22.378 -11.334 1.00 96.81 508 VAL A O 1
ATOM 3996 N N . SER A 1 509 ? 5.102 21.331 -9.426 1.00 96.19 509 SER A N 1
ATOM 3997 C CA . SER A 1 509 ? 4.078 22.018 -8.622 1.00 96.19 509 SER A CA 1
ATOM 3998 C C . SER A 1 509 ? 4.291 23.530 -8.616 1.00 96.19 509 SER A C 1
ATOM 4000 O O . SER A 1 509 ? 3.359 24.285 -8.884 1.00 96.19 509 SER A O 1
ATOM 4002 N N . LEU A 1 510 ? 5.529 23.968 -8.370 1.00 96.19 510 LEU A N 1
ATOM 4003 C CA . LEU A 1 510 ? 5.896 25.383 -8.357 1.00 96.19 510 LEU A CA 1
ATOM 4004 C C . LEU A 1 510 ? 5.810 26.019 -9.751 1.00 96.19 510 LEU A C 1
ATOM 4006 O O . LEU A 1 510 ? 5.464 27.192 -9.862 1.00 96.19 510 LEU A O 1
ATOM 4010 N N . ARG A 1 511 ? 6.063 25.254 -10.824 1.00 95.81 511 ARG A N 1
ATOM 4011 C CA . ARG A 1 511 ? 5.826 25.706 -12.203 1.00 95.81 511 ARG A CA 1
ATOM 4012 C C . ARG A 1 511 ? 4.352 26.051 -12.401 1.00 95.81 511 ARG A C 1
ATOM 4014 O O . ARG A 1 511 ? 4.052 27.147 -12.867 1.00 95.81 511 ARG A O 1
ATOM 4021 N N . TRP A 1 512 ? 3.439 25.154 -12.030 1.00 95.38 512 TRP A N 1
ATOM 4022 C CA . TRP A 1 512 ? 2.002 25.386 -12.206 1.00 95.38 512 TRP A CA 1
ATOM 4023 C C . TRP A 1 512 ? 1.423 26.422 -11.255 1.00 95.38 512 TRP A C 1
ATOM 4025 O O . TRP A 1 512 ? 0.487 27.126 -11.622 1.00 95.38 512 TRP A O 1
ATOM 4035 N N . GLU A 1 513 ? 2.009 26.584 -10.075 1.00 93.12 513 GLU A N 1
ATOM 4036 C CA . GLU A 1 513 ? 1.606 27.623 -9.134 1.00 93.12 513 GLU A CA 1
ATOM 4037 C C . GLU A 1 513 ? 1.673 29.029 -9.750 1.00 93.12 513 GLU A C 1
ATOM 4039 O O . GLU A 1 513 ? 0.750 29.815 -9.566 1.00 93.12 513 GLU A O 1
ATOM 4044 N N . THR A 1 514 ? 2.680 29.321 -10.578 1.00 94.06 514 THR A N 1
ATOM 4045 C CA . THR A 1 514 ? 2.774 30.615 -11.286 1.00 94.06 514 THR A CA 1
ATOM 4046 C C . THR A 1 514 ? 1.629 30.880 -12.279 1.00 94.06 514 THR A C 1
ATOM 4048 O O . THR A 1 514 ? 1.405 32.029 -12.656 1.00 94.06 514 THR A O 1
ATOM 4051 N N . VAL A 1 515 ? 0.922 29.831 -12.717 1.00 93.75 515 VAL A N 1
ATOM 4052 C CA . VAL A 1 515 ? -0.178 29.901 -13.693 1.00 93.75 515 VAL A CA 1
ATOM 4053 C C . VAL A 1 515 ? -1.531 29.899 -12.989 1.00 93.75 515 VAL A C 1
ATOM 4055 O O . VAL A 1 515 ? -2.423 30.655 -13.357 1.00 93.75 515 VAL A O 1
ATOM 4058 N N . LEU A 1 516 ? -1.690 29.032 -11.989 1.00 94.38 516 LEU A N 1
ATOM 4059 C CA . LEU A 1 516 ? -2.978 28.738 -11.357 1.00 94.38 516 LEU A CA 1
ATOM 4060 C C . LEU A 1 516 ? -3.300 29.646 -10.162 1.00 94.38 516 LEU A C 1
ATOM 4062 O O . LEU A 1 516 ? -4.412 29.582 -9.637 1.00 94.38 516 LEU A O 1
ATOM 4066 N N . MET A 1 517 ? -2.341 30.457 -9.715 1.00 94.38 517 MET A N 1
ATOM 4067 C CA . MET A 1 517 ? -2.505 31.363 -8.582 1.00 94.38 517 MET A CA 1
ATOM 4068 C C . MET A 1 517 ? -3.463 32.531 -8.883 1.00 94.38 517 MET A C 1
ATOM 4070 O O . MET A 1 517 ? -3.399 33.108 -9.973 1.00 94.38 517 MET A O 1
ATOM 4074 N N . PRO A 1 518 ? -4.292 32.950 -7.903 1.00 94.75 518 PRO A N 1
ATOM 4075 C CA . PRO A 1 518 ? -5.140 34.134 -8.020 1.00 94.75 518 PRO A CA 1
ATOM 4076 C C . PRO A 1 518 ? -4.351 35.417 -8.310 1.00 94.75 518 PRO A C 1
ATOM 4078 O O . PRO A 1 518 ? -3.250 35.622 -7.790 1.00 94.75 518 PRO A O 1
ATOM 4081 N N . GLN A 1 519 ? -4.934 36.313 -9.110 1.00 93.38 519 GLN A N 1
ATOM 4082 C CA . GLN A 1 519 ? -4.263 37.522 -9.599 1.00 93.38 519 GLN A CA 1
ATOM 4083 C C . GLN A 1 519 ? -3.757 38.417 -8.455 1.00 93.38 519 GLN A C 1
ATOM 4085 O O . GLN A 1 519 ? -2.652 38.948 -8.524 1.00 93.38 519 GLN A O 1
ATOM 4090 N N . GLU A 1 520 ? -4.529 38.530 -7.376 1.00 95.00 520 GLU A N 1
ATOM 4091 C CA . GLU A 1 520 ? -4.234 39.341 -6.193 1.00 95.00 520 GLU A CA 1
ATOM 4092 C C . GLU A 1 520 ? -3.053 38.828 -5.352 1.00 95.00 520 GLU A C 1
ATOM 4094 O O . GLU A 1 520 ? -2.564 39.539 -4.475 1.00 95.00 520 GLU A O 1
ATOM 4099 N N . LYS A 1 521 ? -2.580 37.598 -5.589 1.00 94.75 521 LYS A N 1
ATOM 4100 C CA . LYS A 1 521 ? -1.436 37.013 -4.870 1.00 94.75 521 LYS A CA 1
ATOM 4101 C C . LYS A 1 521 ? -0.115 37.166 -5.621 1.00 94.75 521 LYS A C 1
ATOM 4103 O O . LYS A 1 521 ? 0.942 37.135 -4.983 1.00 94.75 521 LYS A O 1
ATOM 4108 N N . LYS A 1 522 ? -0.165 37.382 -6.940 1.00 95.25 522 LYS A N 1
ATOM 4109 C CA . LYS A 1 522 ? 1.006 37.354 -7.829 1.00 95.25 522 LYS A CA 1
ATOM 4110 C C . LYS A 1 522 ? 2.101 38.343 -7.430 1.00 95.25 522 LYS A C 1
ATOM 4112 O O . LYS A 1 522 ? 3.261 37.954 -7.359 1.00 95.25 522 LYS A O 1
ATOM 4117 N N . GLU A 1 523 ? 1.750 39.593 -7.125 1.00 95.56 523 GLU A N 1
ATOM 4118 C CA . GLU A 1 523 ? 2.734 40.619 -6.743 1.00 95.56 523 GLU A CA 1
ATOM 4119 C C . GLU A 1 523 ? 3.510 40.220 -5.478 1.00 95.56 523 GLU A C 1
ATOM 4121 O O . GLU A 1 523 ? 4.741 40.202 -5.473 1.00 95.56 523 GLU A O 1
ATOM 4126 N N . SER A 1 524 ? 2.789 39.813 -4.427 1.00 94.38 524 SER A N 1
ATOM 4127 C CA . SER A 1 524 ? 3.398 39.388 -3.161 1.00 94.38 524 SER A CA 1
ATOM 4128 C C . SER A 1 524 ? 4.300 38.163 -3.325 1.00 94.38 524 SER A C 1
ATOM 4130 O O . SER A 1 524 ? 5.370 38.090 -2.719 1.00 94.38 524 SER A O 1
ATOM 4132 N N . TYR A 1 525 ? 3.900 37.232 -4.194 1.00 95.19 525 TYR A N 1
ATOM 4133 C CA . TYR A 1 525 ? 4.667 36.035 -4.504 1.00 95.19 525 TYR A CA 1
ATOM 4134 C C . TYR A 1 525 ? 5.967 36.376 -5.233 1.00 95.19 525 TYR A C 1
ATOM 4136 O O . TYR A 1 525 ? 7.037 35.925 -4.829 1.00 95.19 525 TYR A O 1
ATOM 4144 N N . VAL A 1 526 ? 5.904 37.234 -6.257 1.00 97.25 526 VAL A N 1
ATOM 4145 C CA . VAL A 1 526 ? 7.104 37.695 -6.969 1.00 97.25 526 VAL A CA 1
ATOM 4146 C C . VAL A 1 526 ? 8.052 38.423 -6.018 1.00 97.25 526 VAL A C 1
ATOM 4148 O O . VAL A 1 526 ? 9.250 38.144 -6.030 1.00 97.25 526 VAL A O 1
ATOM 4151 N N . GLY A 1 527 ? 7.530 39.280 -5.136 1.00 95.88 527 GLY A N 1
ATOM 4152 C CA . GLY A 1 527 ? 8.330 39.947 -4.106 1.00 95.88 527 GLY A CA 1
ATOM 4153 C C . GLY A 1 527 ? 9.038 38.969 -3.157 1.00 95.88 527 GLY A C 1
ATOM 4154 O O . GLY A 1 527 ? 10.223 39.147 -2.856 1.00 95.88 527 GLY A O 1
ATOM 4155 N N . GLN A 1 528 ? 8.351 37.905 -2.722 1.00 95.44 528 GLN A N 1
ATOM 4156 C CA . GLN A 1 528 ? 8.938 36.840 -1.900 1.00 95.44 528 GLN A CA 1
ATOM 4157 C C . GLN A 1 528 ? 10.062 36.104 -2.641 1.00 95.44 528 GLN A C 1
ATOM 4159 O O . GLN A 1 528 ? 11.144 35.923 -2.080 1.00 95.44 528 GLN A O 1
ATOM 4164 N N . VAL A 1 529 ? 9.833 35.700 -3.893 1.00 96.62 529 VAL A N 1
ATOM 4165 C CA . VAL A 1 529 ? 10.833 34.969 -4.688 1.00 96.62 529 VAL A CA 1
ATOM 4166 C C . VAL A 1 529 ? 12.036 35.855 -5.012 1.00 96.62 529 VAL A C 1
ATOM 4168 O O . VAL A 1 529 ? 13.171 35.402 -4.889 1.00 96.62 529 VAL A O 1
ATOM 4171 N N . ALA A 1 530 ? 11.827 37.134 -5.337 1.00 97.50 530 ALA A N 1
ATOM 4172 C CA . ALA A 1 530 ? 12.912 38.093 -5.547 1.00 97.50 530 ALA A CA 1
ATOM 4173 C C . ALA A 1 530 ? 13.783 38.250 -4.294 1.00 97.50 530 ALA A C 1
ATOM 4175 O O . ALA A 1 530 ? 15.011 38.265 -4.387 1.00 97.50 530 ALA A O 1
ATOM 4176 N N . LYS A 1 531 ? 13.167 38.304 -3.103 1.00 96.56 531 LYS A N 1
ATOM 4177 C CA . LYS A 1 531 ? 13.905 38.307 -1.834 1.00 96.56 531 LYS A CA 1
ATOM 4178 C C . LYS A 1 531 ? 14.714 37.023 -1.651 1.00 96.56 531 LYS A C 1
ATOM 4180 O O . LYS A 1 531 ? 15.901 37.108 -1.355 1.00 96.56 531 LYS A O 1
ATOM 4185 N N . TYR A 1 532 ? 14.098 35.866 -1.874 1.00 97.12 532 TYR A N 1
ATOM 4186 C CA . TYR A 1 532 ? 14.779 34.578 -1.779 1.00 97.12 532 TYR A CA 1
ATOM 4187 C C . TYR A 1 532 ? 15.974 34.482 -2.740 1.00 97.12 532 TYR A C 1
ATOM 4189 O O . TYR A 1 532 ? 17.051 34.034 -2.362 1.00 97.12 532 TYR A O 1
ATOM 4197 N N . TYR A 1 533 ? 15.827 34.952 -3.979 1.00 97.56 533 TYR A N 1
ATOM 4198 C CA . TYR A 1 533 ? 16.912 34.923 -4.957 1.00 97.56 533 TYR A CA 1
ATOM 4199 C C . TYR A 1 533 ? 18.049 35.900 -4.662 1.00 97.56 533 TYR A C 1
ATOM 4201 O O . TYR A 1 533 ? 19.186 35.578 -4.998 1.00 97.56 533 TYR A O 1
ATOM 4209 N N . ARG A 1 534 ? 17.802 37.014 -3.962 1.00 96.75 534 ARG A N 1
ATOM 4210 C CA . ARG A 1 534 ? 18.894 37.823 -3.392 1.00 96.75 534 ARG A CA 1
ATOM 4211 C C . ARG A 1 534 ? 19.711 37.017 -2.380 1.00 96.75 534 ARG A C 1
ATOM 4213 O O . ARG A 1 534 ? 20.924 36.938 -2.521 1.00 96.75 534 ARG A O 1
ATOM 4220 N N . GLU A 1 535 ? 19.046 36.320 -1.457 1.00 95.25 535 GLU A N 1
ATOM 4221 C CA . GLU A 1 535 ? 19.715 35.463 -0.462 1.00 95.25 535 GLU A CA 1
ATOM 4222 C C . GLU A 1 535 ? 20.512 34.320 -1.126 1.00 95.25 535 GLU A C 1
ATOM 4224 O O . GLU A 1 535 ? 21.623 34.001 -0.708 1.00 95.25 535 GLU A O 1
ATOM 4229 N N . ILE A 1 536 ? 19.983 33.721 -2.200 1.00 94.19 536 ILE A N 1
ATOM 4230 C CA . ILE A 1 536 ? 20.677 32.676 -2.972 1.00 94.19 536 ILE A CA 1
ATOM 4231 C C . ILE A 1 536 ? 21.899 33.222 -3.730 1.00 94.19 536 ILE A C 1
ATOM 4233 O O . ILE A 1 536 ? 22.909 32.525 -3.823 1.00 94.19 536 ILE A O 1
ATOM 4237 N N . LEU A 1 537 ? 21.842 34.450 -4.254 1.00 95.12 537 LEU A N 1
ATOM 4238 C CA . LEU A 1 537 ? 22.988 35.099 -4.902 1.00 95.12 537 LEU A CA 1
ATOM 4239 C C . LEU A 1 537 ? 24.079 35.470 -3.893 1.00 95.12 537 LEU A C 1
ATOM 4241 O O . LEU A 1 537 ? 25.253 35.231 -4.166 1.00 95.12 537 LEU A O 1
ATOM 4245 N N . ASP A 1 538 ? 23.702 35.971 -2.716 1.00 93.00 538 ASP A N 1
ATOM 4246 C CA . ASP A 1 538 ? 24.642 36.218 -1.616 1.00 93.00 538 ASP A CA 1
ATOM 4247 C C . ASP A 1 538 ? 25.324 34.909 -1.187 1.00 93.00 538 ASP A C 1
ATOM 4249 O O . ASP A 1 538 ? 26.534 34.859 -0.951 1.00 93.00 538 ASP A O 1
ATOM 4253 N N . LYS A 1 539 ? 24.552 33.816 -1.161 1.00 90.00 539 LYS A N 1
ATOM 4254 C CA . LYS A 1 539 ? 25.032 32.465 -0.864 1.00 90.00 539 LYS A CA 1
ATOM 4255 C C . LYS A 1 539 ? 26.016 31.932 -1.920 1.00 90.00 539 LYS A C 1
ATOM 4257 O O . LYS A 1 539 ? 26.967 31.260 -1.531 1.00 90.00 539 LYS A O 1
ATOM 4262 N N . ASP A 1 540 ? 25.807 32.218 -3.209 1.00 90.56 540 ASP A N 1
ATOM 4263 C CA . ASP A 1 540 ? 26.715 31.884 -4.333 1.00 90.56 540 ASP A CA 1
ATOM 4264 C C . ASP A 1 540 ? 27.998 32.731 -4.335 1.00 90.56 540 ASP A C 1
ATOM 4266 O O . ASP A 1 540 ? 29.048 32.262 -4.762 1.00 90.56 540 ASP A O 1
ATOM 4270 N N . ALA A 1 541 ? 27.926 33.976 -3.854 1.00 88.56 541 ALA A N 1
ATOM 4271 C CA . ALA A 1 541 ? 29.069 34.887 -3.777 1.00 88.56 541 ALA A CA 1
ATOM 4272 C C . ALA A 1 541 ? 29.952 34.672 -2.531 1.00 88.56 541 ALA A C 1
ATOM 4274 O O . ALA A 1 541 ? 31.062 35.206 -2.466 1.00 88.56 541 ALA A O 1
ATOM 4275 N N . SER A 1 542 ? 29.470 33.923 -1.534 1.00 86.31 542 SER A N 1
ATOM 4276 C CA . SER A 1 542 ? 30.178 33.697 -0.272 1.00 86.31 542 SER A CA 1
ATOM 4277 C C . SER A 1 542 ? 31.394 32.769 -0.453 1.00 86.31 542 SER A C 1
ATOM 4279 O O . SER A 1 542 ? 31.222 31.629 -0.887 1.00 86.31 542 SER A O 1
ATOM 4281 N N . PRO A 1 543 ? 32.615 33.198 -0.072 1.00 75.69 543 PRO A N 1
ATOM 4282 C CA . PRO A 1 543 ? 33.828 32.386 -0.213 1.00 75.69 543 PRO A CA 1
ATOM 4283 C C . PRO A 1 543 ? 33.884 31.177 0.737 1.00 75.69 543 PRO A C 1
ATOM 4285 O O . PRO A 1 543 ? 34.634 30.240 0.474 1.00 75.69 543 PRO A O 1
ATOM 4288 N N . ASP A 1 544 ? 33.079 31.170 1.804 1.00 73.81 544 ASP A N 1
ATOM 4289 C CA . ASP A 1 544 ? 33.044 30.104 2.816 1.00 73.81 544 ASP A CA 1
ATOM 4290 C C . ASP A 1 544 ? 32.031 28.990 2.482 1.00 73.81 544 ASP A C 1
ATOM 4292 O O . ASP A 1 544 ? 31.784 28.095 3.294 1.00 73.81 544 ASP A O 1
ATOM 4296 N N . ASN A 1 545 ? 31.407 29.035 1.299 1.00 69.06 545 ASN A N 1
ATOM 4297 C CA . ASN A 1 545 ? 30.301 28.158 0.937 1.00 69.06 545 ASN A CA 1
ATOM 4298 C C . ASN A 1 545 ? 30.584 27.326 -0.327 1.00 69.06 545 ASN A C 1
ATOM 4300 O O . ASN A 1 545 ? 31.056 27.828 -1.340 1.00 69.06 545 ASN A O 1
ATOM 4304 N N . HIS A 1 546 ? 30.232 26.038 -0.297 1.00 76.25 546 HIS A N 1
ATOM 4305 C CA . HIS A 1 546 ? 30.430 25.093 -1.410 1.00 76.25 546 HIS A CA 1
ATOM 4306 C C . HIS A 1 546 ? 29.282 25.078 -2.438 1.00 76.25 546 HIS A C 1
ATOM 4308 O O . HIS A 1 546 ? 29.229 24.206 -3.308 1.00 76.25 546 HIS A O 1
ATOM 4314 N N . PHE A 1 547 ? 28.328 26.000 -2.330 1.00 85.69 547 PHE A N 1
ATOM 4315 C CA . PHE A 1 547 ? 27.200 26.113 -3.250 1.00 85.69 547 PHE A CA 1
ATOM 4316 C C . PHE A 1 547 ? 27.538 27.059 -4.401 1.00 85.69 547 PHE A C 1
ATOM 4318 O O . PHE A 1 547 ? 27.949 28.187 -4.156 1.00 85.69 547 PHE A O 1
ATOM 4325 N N . SER A 1 548 ? 27.290 26.626 -5.640 1.00 88.75 548 SER A N 1
ATOM 4326 C CA . SER A 1 548 ? 27.341 27.513 -6.799 1.00 88.75 548 SER A CA 1
ATOM 4327 C C . SER A 1 548 ? 26.130 27.334 -7.709 1.00 88.75 548 SER A C 1
ATOM 4329 O O . SER A 1 548 ? 25.677 26.213 -7.954 1.00 88.75 548 SER A O 1
ATOM 4331 N N . ILE A 1 549 ? 25.612 28.450 -8.217 1.00 92.25 549 ILE A N 1
ATOM 4332 C CA . ILE A 1 549 ? 24.500 28.506 -9.160 1.00 92.25 549 ILE A CA 1
ATOM 4333 C C . ILE A 1 549 ? 25.023 28.167 -10.562 1.00 92.25 549 ILE A C 1
ATOM 4335 O O . ILE A 1 549 ? 25.843 28.910 -11.110 1.00 92.25 549 ILE A O 1
ATOM 4339 N N . PRO A 1 550 ? 24.514 27.105 -11.217 1.00 93.50 550 PRO A N 1
ATOM 4340 C CA . PRO A 1 550 ? 24.902 26.801 -12.588 1.00 93.50 550 PRO A CA 1
ATOM 4341 C C . PRO A 1 550 ? 24.569 27.958 -13.542 1.00 93.50 550 PRO A C 1
ATOM 4343 O O . PRO A 1 550 ? 23.483 28.542 -13.482 1.00 93.50 550 PRO A O 1
ATOM 4346 N N . GLN A 1 551 ? 25.475 28.245 -14.483 1.00 91.19 551 GLN A N 1
ATOM 4347 C CA . GLN A 1 551 ? 25.410 29.427 -15.357 1.00 91.19 551 GLN A CA 1
ATOM 4348 C C . GLN A 1 551 ? 24.067 29.592 -16.091 1.00 91.19 551 GLN A C 1
ATOM 4350 O O . GLN A 1 551 ? 23.579 30.707 -16.252 1.00 91.19 551 GLN A O 1
ATOM 4355 N N . LYS A 1 552 ? 23.429 28.480 -16.478 1.00 92.88 552 LYS A N 1
ATOM 4356 C CA . LYS A 1 552 ? 22.128 28.456 -17.172 1.00 92.88 552 LYS A CA 1
ATOM 4357 C C . LYS A 1 552 ? 20.935 28.986 -16.357 1.00 92.88 552 LYS A C 1
ATOM 4359 O O . LYS A 1 552 ? 19.877 29.236 -16.940 1.00 92.88 552 LYS A O 1
ATOM 4364 N N . TYR A 1 553 ? 21.094 29.114 -15.037 1.00 95.44 553 TYR A N 1
ATOM 4365 C CA . TYR A 1 553 ? 20.108 29.694 -14.119 1.00 95.44 553 TYR A CA 1
ATOM 4366 C C . TYR A 1 553 ? 20.488 31.113 -13.679 1.00 95.44 553 TYR A C 1
ATOM 4368 O O . TYR A 1 553 ? 19.609 31.925 -13.401 1.00 95.44 553 TYR A O 1
ATOM 4376 N N . LYS A 1 554 ? 21.792 31.410 -13.624 1.00 94.06 554 LYS A N 1
ATOM 4377 C CA . LYS A 1 554 ? 22.353 32.588 -12.949 1.00 94.06 554 LYS A CA 1
ATOM 4378 C C . LYS A 1 554 ? 21.786 33.913 -13.455 1.00 94.06 554 LYS A C 1
ATOM 4380 O O . LYS A 1 554 ? 21.341 34.716 -12.644 1.00 94.06 554 LYS A O 1
ATOM 4385 N N . GLN A 1 555 ? 21.734 34.109 -14.772 1.00 95.19 555 GLN A N 1
ATOM 4386 C CA . GLN A 1 555 ? 21.208 35.345 -15.359 1.00 95.19 555 GLN A CA 1
ATOM 4387 C C . GLN A 1 555 ? 19.734 35.575 -14.987 1.00 95.19 555 GLN A C 1
ATOM 4389 O O . GLN A 1 555 ? 19.378 36.636 -14.489 1.00 95.19 555 GLN A O 1
ATOM 4394 N N . THR A 1 556 ? 18.880 34.568 -15.172 1.00 95.94 556 THR A N 1
ATOM 4395 C CA . THR A 1 556 ? 17.443 34.683 -14.884 1.00 95.94 556 THR A CA 1
ATOM 4396 C C . THR A 1 556 ? 17.174 34.904 -13.391 1.00 95.94 556 THR A C 1
ATOM 4398 O O . THR A 1 556 ? 16.307 35.692 -13.024 1.00 95.94 556 THR A O 1
ATOM 4401 N N . ILE A 1 557 ? 17.951 34.257 -12.513 1.00 97.38 557 ILE A N 1
ATOM 4402 C CA . ILE A 1 557 ? 17.890 34.485 -11.061 1.00 97.38 557 ILE A CA 1
ATOM 4403 C C . ILE A 1 557 ? 18.264 35.936 -10.722 1.00 97.38 557 ILE A C 1
ATOM 4405 O O . ILE A 1 557 ? 17.571 36.566 -9.927 1.00 97.38 557 ILE A O 1
ATOM 4409 N N . GLN A 1 558 ? 19.318 36.483 -11.341 1.00 96.94 558 GLN A N 1
ATOM 4410 C CA . GLN A 1 558 ? 19.728 37.882 -11.159 1.00 96.94 558 GLN A CA 1
ATOM 4411 C C . GLN A 1 558 ? 18.653 38.867 -11.626 1.00 96.94 558 GLN A C 1
ATOM 4413 O O . GLN A 1 558 ? 18.372 39.835 -10.925 1.00 96.94 558 GLN A O 1
ATOM 4418 N N . GLU A 1 559 ? 18.025 38.613 -12.774 1.00 97.00 559 GLU A N 1
ATOM 4419 C CA . GLU A 1 559 ? 16.939 39.446 -13.303 1.00 97.00 559 GLU A CA 1
ATOM 4420 C C . GLU A 1 559 ? 15.760 39.536 -12.319 1.00 97.00 559 GLU A C 1
ATOM 4422 O O . GLU A 1 559 ? 15.288 40.635 -12.035 1.00 97.00 559 GLU A O 1
ATOM 4427 N N . ILE A 1 560 ? 15.343 38.410 -11.727 1.00 97.31 560 ILE A N 1
ATOM 4428 C CA . ILE A 1 560 ? 14.267 38.378 -10.722 1.00 97.31 560 ILE A CA 1
ATOM 4429 C C . ILE A 1 560 ? 14.714 39.030 -9.400 1.00 97.31 560 ILE A C 1
ATOM 4431 O O . ILE A 1 560 ? 13.958 39.785 -8.791 1.00 97.31 560 ILE A O 1
ATOM 4435 N N . ALA A 1 561 ? 15.940 38.765 -8.941 1.00 97.00 561 ALA A N 1
ATOM 4436 C CA . ALA A 1 561 ? 16.471 39.319 -7.692 1.00 97.00 561 ALA A CA 1
ATOM 4437 C C . ALA A 1 561 ? 16.584 40.857 -7.713 1.00 97.00 561 ALA A C 1
ATOM 4439 O O . ALA A 1 561 ? 16.419 41.505 -6.672 1.00 97.00 561 ALA A O 1
ATOM 4440 N N . ASN A 1 562 ? 16.828 41.427 -8.898 1.00 96.31 562 ASN A N 1
ATOM 4441 C CA . ASN A 1 562 ? 16.989 42.863 -9.141 1.00 96.31 562 ASN A CA 1
ATOM 4442 C C . ASN A 1 562 ? 15.667 43.607 -9.396 1.00 96.31 562 ASN A C 1
ATOM 4444 O O . ASN A 1 562 ? 15.690 44.799 -9.711 1.00 96.31 562 ASN A O 1
ATOM 4448 N N . LEU A 1 563 ? 14.516 42.936 -9.276 1.00 95.56 563 LEU A N 1
ATOM 4449 C CA . LEU A 1 563 ? 13.220 43.594 -9.417 1.00 95.56 563 LEU A CA 1
ATOM 4450 C C . LEU A 1 563 ? 13.029 44.699 -8.353 1.00 95.56 563 LEU A C 1
ATOM 4452 O O . LEU A 1 563 ? 13.425 44.513 -7.195 1.00 95.56 563 LEU A O 1
ATOM 4456 N N . PRO A 1 564 ? 12.416 45.842 -8.727 1.00 92.19 564 PRO A N 1
ATOM 4457 C CA . PRO A 1 564 ? 12.142 46.941 -7.804 1.00 92.19 564 PRO A CA 1
ATOM 4458 C C . PRO A 1 564 ? 11.099 46.555 -6.744 1.00 92.19 564 PRO A C 1
ATOM 4460 O O . PRO A 1 564 ? 10.424 45.534 -6.850 1.00 92.19 564 PRO A O 1
ATOM 4463 N N . GLN A 1 565 ? 10.966 47.384 -5.705 1.00 84.94 565 GLN A N 1
ATOM 4464 C CA . GLN A 1 565 ? 10.022 47.135 -4.609 1.00 84.94 565 GLN A CA 1
ATOM 4465 C C . GLN A 1 565 ? 8.552 47.252 -5.046 1.00 84.94 565 GLN A C 1
ATOM 4467 O O . GLN A 1 565 ? 7.726 46.476 -4.577 1.00 84.94 565 GLN A O 1
ATOM 4472 N N . GLU A 1 566 ? 8.241 48.194 -5.939 1.00 90.00 566 GLU A N 1
ATOM 4473 C CA . GLU A 1 566 ? 6.922 48.338 -6.565 1.00 90.00 566 GLU A CA 1
ATOM 4474 C C . GLU A 1 566 ? 6.967 47.742 -7.975 1.00 90.00 566 GLU A C 1
ATOM 4476 O O . GLU A 1 566 ? 7.819 48.124 -8.784 1.00 90.00 566 GLU A O 1
ATOM 4481 N N . LEU A 1 567 ? 6.074 46.794 -8.271 1.00 93.00 567 LEU A N 1
ATOM 4482 C CA . LEU A 1 567 ? 6.098 46.030 -9.517 1.00 93.00 567 LEU A CA 1
ATOM 4483 C C . LEU A 1 567 ? 4.964 46.448 -10.454 1.00 93.00 567 LEU A C 1
ATOM 4485 O O . LEU A 1 567 ? 3.797 46.505 -10.078 1.00 93.00 567 LEU A O 1
ATOM 4489 N N . THR A 1 568 ? 5.288 46.662 -11.727 1.00 94.62 568 THR A N 1
ATOM 4490 C CA . THR A 1 568 ? 4.271 46.787 -12.782 1.00 94.62 568 THR A CA 1
ATOM 4491 C C . THR A 1 568 ? 3.679 45.420 -13.138 1.00 94.62 568 THR A C 1
ATOM 4493 O O . THR A 1 568 ? 4.349 44.392 -13.024 1.00 94.62 568 THR A O 1
ATOM 4496 N N . ALA A 1 569 ? 2.452 45.393 -13.671 1.00 93.38 569 ALA A N 1
ATOM 4497 C CA . ALA A 1 569 ? 1.816 44.153 -14.134 1.00 93.38 569 ALA A CA 1
ATOM 4498 C C . ALA A 1 569 ? 2.686 43.378 -15.147 1.00 93.38 569 ALA A C 1
ATOM 4500 O O . ALA A 1 569 ? 2.789 42.156 -15.074 1.00 93.38 569 ALA A O 1
ATOM 4501 N N . GLN A 1 570 ? 3.376 44.090 -16.044 1.00 95.38 570 GLN A N 1
ATOM 4502 C CA . GLN A 1 570 ? 4.279 43.478 -17.020 1.00 95.38 570 GLN A CA 1
ATOM 4503 C C . GLN A 1 570 ? 5.498 42.819 -16.356 1.00 95.38 570 GLN A C 1
ATOM 4505 O O . GLN A 1 570 ? 5.906 41.732 -16.766 1.00 95.38 570 GLN A O 1
ATOM 4510 N N . GLN A 1 571 ? 6.083 43.455 -15.335 1.00 95.94 571 GLN A N 1
ATOM 4511 C CA . GLN A 1 571 ? 7.204 42.884 -14.580 1.00 95.94 571 GLN A CA 1
ATOM 4512 C C . GLN A 1 571 ? 6.778 41.641 -13.802 1.00 95.94 571 GLN A C 1
ATOM 4514 O O . GLN A 1 571 ? 7.521 40.664 -13.789 1.00 95.94 571 GLN A O 1
ATOM 4519 N N . ILE A 1 572 ? 5.579 41.653 -13.212 1.00 96.56 572 ILE A N 1
ATOM 4520 C CA . ILE A 1 572 ? 5.014 40.490 -12.518 1.00 96.56 572 ILE A CA 1
ATOM 4521 C C . ILE A 1 572 ? 4.902 39.306 -13.484 1.00 96.56 572 ILE A C 1
ATOM 4523 O O . ILE A 1 572 ? 5.457 38.244 -13.214 1.00 96.56 572 ILE A O 1
ATOM 4527 N N . GLU A 1 573 ? 4.249 39.483 -14.635 1.00 96.38 573 GLU A N 1
ATOM 4528 C CA . GLU A 1 573 ? 4.068 38.390 -15.603 1.00 96.38 573 GLU A CA 1
ATOM 4529 C C . GLU A 1 573 ? 5.396 37.906 -16.206 1.00 96.38 573 GLU A C 1
ATOM 4531 O O . GLU A 1 573 ? 5.603 36.702 -16.375 1.00 96.38 573 GLU A O 1
ATOM 4536 N N . THR A 1 574 ? 6.335 38.824 -16.463 1.00 97.06 574 THR A N 1
ATOM 4537 C CA . THR A 1 574 ? 7.684 38.471 -16.940 1.00 97.06 574 THR A CA 1
ATOM 4538 C C . THR A 1 574 ? 8.427 37.627 -15.904 1.00 97.06 574 THR A C 1
ATOM 4540 O O . THR A 1 574 ? 8.977 36.580 -16.245 1.00 97.06 574 THR A O 1
ATOM 4543 N N . ALA A 1 575 ? 8.387 38.026 -14.630 1.00 97.31 575 ALA A N 1
ATOM 4544 C CA . ALA A 1 575 ? 9.017 37.287 -13.542 1.00 97.31 575 ALA A CA 1
ATOM 4545 C C . ALA A 1 575 ? 8.390 35.895 -13.363 1.00 97.31 575 ALA A C 1
ATOM 4547 O O . ALA A 1 575 ? 9.109 34.909 -13.217 1.00 97.31 575 ALA A O 1
ATOM 4548 N N . LEU A 1 576 ? 7.060 35.781 -13.441 1.00 97.69 576 LEU A N 1
ATOM 4549 C CA . LEU A 1 576 ? 6.362 34.493 -13.373 1.00 97.69 576 LEU A CA 1
ATOM 4550 C C . LEU A 1 576 ? 6.727 33.571 -14.548 1.00 97.69 576 LEU A C 1
ATOM 4552 O O . LEU A 1 576 ? 6.897 32.368 -14.348 1.00 97.69 576 LEU A O 1
ATOM 4556 N N . GLN A 1 577 ? 6.883 34.100 -15.767 1.00 97.50 577 GLN A N 1
ATOM 4557 C CA . GLN A 1 577 ? 7.393 33.328 -16.908 1.00 97.50 577 GLN A CA 1
ATOM 4558 C C . GLN A 1 577 ? 8.831 32.850 -16.665 1.00 97.50 577 GLN A C 1
ATOM 4560 O O . GLN A 1 577 ? 9.120 31.668 -16.831 1.00 97.50 577 GLN A O 1
ATOM 4565 N N . GLN A 1 578 ? 9.715 33.729 -16.197 1.00 97.69 578 GLN A N 1
ATOM 4566 C CA . GLN A 1 578 ? 11.100 33.379 -15.876 1.00 97.69 578 GLN A CA 1
ATOM 4567 C C . GLN A 1 578 ? 11.192 32.297 -14.785 1.00 97.69 578 GLN A C 1
ATOM 4569 O O . GLN A 1 578 ? 11.985 31.361 -14.900 1.00 97.69 578 GLN A O 1
ATOM 4574 N N . MET A 1 579 ? 10.346 32.371 -13.752 1.00 97.31 579 MET A N 1
ATOM 4575 C CA . MET A 1 579 ? 10.238 31.332 -12.721 1.00 97.31 579 MET A CA 1
ATOM 4576 C C . MET A 1 579 ? 9.809 29.989 -13.323 1.00 97.31 579 MET A C 1
ATOM 4578 O O . MET A 1 579 ? 10.405 28.959 -13.001 1.00 97.31 579 MET A O 1
ATOM 4582 N N . ARG A 1 580 ? 8.826 29.980 -14.237 1.00 95.69 580 ARG A N 1
ATOM 4583 C CA . ARG A 1 580 ? 8.414 28.761 -14.956 1.00 95.69 580 ARG A CA 1
ATOM 4584 C C . ARG A 1 580 ? 9.555 28.147 -15.742 1.00 95.69 580 ARG A C 1
ATOM 4586 O O . ARG A 1 580 ? 9.731 26.931 -15.682 1.00 95.69 580 ARG A O 1
ATOM 4593 N N . ASP A 1 581 ? 10.328 28.969 -16.439 1.00 95.81 581 ASP A N 1
ATOM 4594 C CA . ASP A 1 581 ? 11.452 28.508 -17.250 1.00 95.81 581 ASP A CA 1
ATOM 4595 C C . ASP A 1 581 ? 12.561 27.910 -16.370 1.00 95.81 581 ASP A C 1
ATOM 4597 O O . ASP A 1 581 ? 13.154 26.888 -16.726 1.00 95.81 581 ASP A O 1
ATOM 4601 N N . ILE A 1 582 ? 12.813 28.490 -15.188 1.00 97.44 582 ILE A N 1
ATOM 4602 C CA . ILE A 1 582 ? 13.724 27.916 -14.188 1.00 97.44 582 ILE A CA 1
ATOM 4603 C C . ILE A 1 582 ? 13.222 26.541 -13.733 1.00 97.44 582 ILE A C 1
ATOM 4605 O O . ILE A 1 582 ? 13.985 25.575 -13.785 1.00 97.44 582 ILE A O 1
ATOM 4609 N N . GLN A 1 583 ? 11.951 26.419 -13.330 1.00 97.00 583 GLN A N 1
ATOM 4610 C CA . GLN A 1 583 ? 11.399 25.135 -12.878 1.00 97.00 583 GLN A CA 1
ATOM 4611 C C . GLN A 1 583 ? 11.399 24.080 -13.990 1.00 97.00 583 GLN A C 1
ATOM 4613 O O . GLN A 1 583 ? 11.701 22.915 -13.742 1.00 97.00 583 GLN A O 1
ATOM 4618 N N . TYR A 1 584 ? 11.115 24.481 -15.230 1.00 95.69 584 TYR A N 1
ATOM 4619 C CA . TYR A 1 584 ? 11.182 23.605 -16.396 1.00 95.69 584 TYR A CA 1
ATOM 4620 C C . TYR A 1 584 ? 12.594 23.033 -16.604 1.00 95.69 584 TYR A C 1
ATOM 4622 O O . TYR A 1 584 ? 12.758 21.824 -16.777 1.00 95.69 584 TYR A O 1
ATOM 4630 N N . LYS A 1 585 ? 13.625 23.882 -16.510 1.00 95.81 585 LYS A N 1
ATOM 4631 C CA . LYS A 1 585 ? 15.035 23.465 -16.589 1.00 95.81 585 LYS A CA 1
ATOM 4632 C C . LYS A 1 585 ? 15.431 22.538 -15.431 1.00 95.81 585 LYS A C 1
ATOM 4634 O O . LYS A 1 585 ? 16.107 21.543 -15.678 1.00 95.81 585 LYS A O 1
ATOM 4639 N N . ILE A 1 586 ? 14.963 22.813 -14.208 1.00 96.94 586 ILE A N 1
ATOM 4640 C CA . ILE A 1 586 ? 15.192 21.943 -13.040 1.00 96.94 586 ILE A CA 1
ATOM 4641 C C . ILE A 1 586 ? 14.638 20.536 -13.291 1.00 96.94 586 ILE A C 1
ATOM 4643 O O . ILE A 1 586 ? 15.336 19.556 -13.045 1.00 96.94 586 ILE A O 1
ATOM 4647 N N . VAL A 1 587 ? 13.412 20.414 -13.812 1.00 96.50 587 VAL A N 1
ATOM 4648 C CA . VAL A 1 587 ? 12.830 19.101 -14.142 1.00 96.50 587 VAL A CA 1
ATOM 4649 C C . VAL A 1 587 ? 13.681 18.370 -15.182 1.00 96.50 587 VAL A C 1
ATOM 4651 O O . VAL A 1 587 ? 13.940 17.181 -15.012 1.00 96.50 587 VAL A O 1
ATOM 4654 N N . GLY A 1 588 ? 14.160 19.066 -16.219 1.00 94.12 588 GLY A N 1
ATOM 4655 C CA . GLY A 1 588 ? 15.048 18.486 -17.233 1.00 94.12 588 GLY A CA 1
ATOM 4656 C C . GLY A 1 588 ? 16.352 17.929 -16.648 1.00 94.12 588 GLY A C 1
ATOM 4657 O O . GLY A 1 588 ? 16.723 16.796 -16.949 1.00 94.12 588 GLY A O 1
ATOM 4658 N N . ASP A 1 589 ? 17.007 18.679 -15.759 1.00 93.75 589 ASP A N 1
ATOM 4659 C CA . ASP A 1 589 ? 18.230 18.227 -15.081 1.00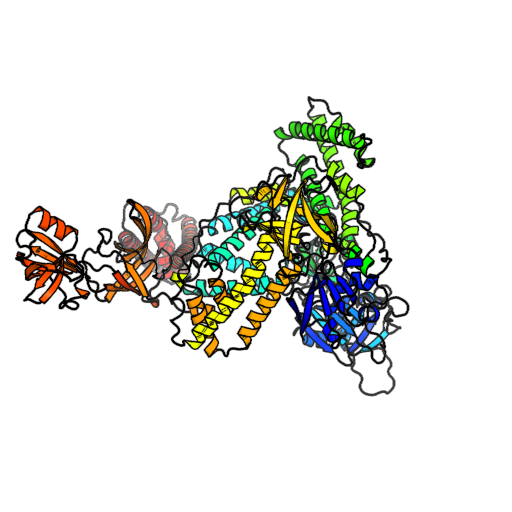 93.75 589 ASP A CA 1
ATOM 4660 C C . ASP A 1 589 ? 17.973 17.011 -14.193 1.00 93.75 589 ASP A C 1
ATOM 4662 O O . ASP A 1 589 ? 18.639 15.984 -14.315 1.00 93.75 589 ASP A O 1
ATOM 4666 N N . LEU A 1 590 ? 16.965 17.111 -13.324 1.00 95.12 590 LEU A N 1
ATOM 4667 C CA . LEU A 1 590 ? 16.626 16.051 -12.381 1.00 95.12 590 LEU A CA 1
ATOM 4668 C C . LEU A 1 590 ? 16.142 14.776 -13.083 1.00 95.12 590 LEU A C 1
ATOM 4670 O O . LEU A 1 590 ? 16.311 13.693 -12.532 1.00 95.12 590 LEU A O 1
ATOM 4674 N N . SER A 1 591 ? 15.572 14.878 -14.287 1.00 92.81 591 SER A N 1
ATOM 4675 C CA . SER A 1 591 ? 15.125 13.718 -15.068 1.00 92.81 591 SER A CA 1
ATOM 4676 C C . SER A 1 591 ? 16.287 12.789 -15.443 1.00 92.81 591 SER A C 1
ATOM 4678 O O . SER A 1 591 ? 16.161 11.571 -15.318 1.00 92.81 591 SER A O 1
ATOM 4680 N N . ASN A 1 592 ? 17.438 13.344 -15.841 1.00 90.31 592 ASN A N 1
ATOM 4681 C CA . ASN A 1 592 ? 18.638 12.549 -16.122 1.00 90.31 592 ASN A CA 1
ATOM 4682 C C . ASN A 1 592 ? 19.222 11.946 -14.839 1.00 90.31 592 ASN A C 1
ATOM 4684 O O . ASN A 1 592 ? 19.560 10.764 -14.807 1.00 90.31 592 ASN A O 1
ATOM 4688 N N . GLU A 1 593 ? 19.276 12.724 -13.756 1.00 92.69 593 GLU A N 1
ATOM 4689 C CA . GLU A 1 593 ? 19.769 12.234 -12.463 1.00 92.69 593 GLU A CA 1
ATOM 4690 C C . GLU A 1 593 ? 18.881 11.121 -11.884 1.00 92.69 593 GLU A C 1
ATOM 4692 O O . GLU A 1 593 ? 19.384 10.171 -11.282 1.00 92.69 593 GLU A O 1
ATOM 4697 N N . LEU A 1 594 ? 17.563 11.188 -12.107 1.00 90.06 594 LEU A N 1
ATOM 4698 C CA . LEU A 1 594 ? 16.635 10.123 -11.733 1.00 90.06 594 LEU A CA 1
ATOM 4699 C C . LEU A 1 594 ? 16.944 8.833 -12.497 1.00 90.06 594 LEU A C 1
ATOM 4701 O O . LEU A 1 594 ? 16.969 7.766 -11.889 1.00 90.06 594 LEU A O 1
ATOM 4705 N N . GLN A 1 595 ? 17.232 8.918 -13.799 1.00 86.56 595 GLN A N 1
ATOM 4706 C CA . GLN A 1 595 ? 17.622 7.751 -14.592 1.00 86.56 595 GLN A CA 1
ATOM 4707 C C . GLN A 1 595 ? 18.932 7.133 -14.088 1.00 86.56 595 GLN A C 1
ATOM 4709 O O . GLN A 1 595 ? 19.017 5.913 -13.944 1.00 86.56 595 GLN A O 1
ATOM 4714 N N . VAL A 1 596 ? 19.927 7.961 -13.747 1.00 88.44 596 VAL A N 1
ATOM 4715 C CA . VAL A 1 596 ? 21.177 7.491 -13.127 1.00 88.44 596 VAL A CA 1
ATOM 4716 C C . VAL A 1 596 ? 20.895 6.780 -11.800 1.00 88.44 596 VAL A C 1
ATOM 4718 O O . VAL A 1 596 ? 21.472 5.727 -11.540 1.00 88.44 596 VAL A O 1
ATOM 4721 N N . ALA A 1 597 ? 19.989 7.313 -10.972 1.00 86.12 597 ALA A N 1
ATOM 4722 C CA . ALA A 1 597 ? 19.599 6.689 -9.708 1.00 86.12 597 ALA A CA 1
ATOM 4723 C C . ALA A 1 597 ? 18.893 5.336 -9.911 1.00 86.12 597 ALA A C 1
ATOM 4725 O O . ALA A 1 597 ? 19.189 4.385 -9.191 1.00 86.12 597 ALA A O 1
ATOM 4726 N N . VAL A 1 598 ? 18.004 5.231 -10.908 1.00 81.56 598 VAL A N 1
ATOM 4727 C CA . VAL A 1 598 ? 17.294 3.987 -11.267 1.00 81.56 598 VAL A CA 1
ATOM 4728 C C . VAL A 1 598 ? 18.263 2.895 -11.724 1.00 81.56 598 VAL A C 1
ATOM 4730 O O . VAL A 1 598 ? 18.115 1.734 -11.342 1.00 81.56 598 VAL A O 1
ATOM 4733 N N . ASP A 1 599 ? 19.286 3.252 -12.502 1.00 81.75 599 ASP A N 1
ATOM 4734 C CA . ASP A 1 599 ? 20.342 2.320 -12.911 1.00 81.75 599 ASP A CA 1
ATOM 4735 C C . ASP A 1 599 ? 21.414 2.105 -11.824 1.00 81.75 599 ASP A C 1
ATOM 4737 O O . ASP A 1 599 ? 22.275 1.235 -11.977 1.00 81.75 599 ASP A O 1
ATOM 4741 N N . GLY A 1 600 ? 21.340 2.850 -10.716 1.00 81.62 600 GLY A N 1
ATOM 4742 C CA . GLY A 1 600 ? 22.286 2.854 -9.603 1.00 81.62 600 GLY A CA 1
ATOM 4743 C C . GLY A 1 600 ? 22.634 1.471 -9.049 1.00 81.62 600 GLY A C 1
ATOM 4744 O O . GLY A 1 600 ? 23.813 1.243 -8.834 1.00 81.62 600 GLY A O 1
ATOM 4745 N N . PRO A 1 601 ? 21.695 0.519 -8.880 1.00 77.38 601 PRO A N 1
ATOM 4746 C CA . PRO A 1 601 ? 22.019 -0.849 -8.450 1.00 77.38 601 PRO A CA 1
ATOM 4747 C C . PRO A 1 601 ? 22.803 -1.680 -9.483 1.00 77.38 601 PRO A C 1
ATOM 4749 O O . PRO A 1 601 ? 23.411 -2.691 -9.142 1.00 77.38 601 PRO A O 1
ATOM 4752 N N . LYS A 1 602 ? 22.761 -1.296 -10.767 1.00 79.62 602 LYS A N 1
ATOM 4753 C CA . LYS A 1 602 ? 23.341 -2.035 -11.906 1.00 79.62 602 LYS A CA 1
ATOM 4754 C C . LYS A 1 602 ? 24.570 -1.337 -12.505 1.00 79.62 602 LYS A C 1
ATOM 4756 O O . LYS A 1 602 ? 25.110 -1.822 -13.500 1.00 79.62 602 LYS A O 1
ATOM 4761 N N . SER A 1 603 ? 24.968 -0.191 -11.960 1.00 86.69 603 SER A N 1
ATOM 4762 C CA . SER A 1 603 ? 26.021 0.672 -12.495 1.00 86.69 603 SER A CA 1
ATOM 4763 C C . SER A 1 603 ? 26.734 1.402 -11.362 1.00 86.69 603 SER A C 1
ATOM 4765 O O . SER A 1 603 ? 26.111 1.797 -10.386 1.00 86.69 603 SER A O 1
ATOM 4767 N N . ALA A 1 604 ? 28.033 1.652 -11.500 1.00 88.00 604 ALA A N 1
ATOM 4768 C CA . ALA A 1 604 ? 28.800 2.477 -10.570 1.00 88.00 604 ALA A CA 1
ATOM 4769 C C . ALA A 1 604 ? 28.482 3.982 -10.683 1.00 88.00 604 ALA A C 1
ATOM 4771 O O . ALA A 1 604 ? 28.846 4.748 -9.791 1.00 88.00 604 ALA A O 1
ATOM 4772 N N . ASN A 1 605 ? 27.785 4.415 -11.743 1.00 89.94 605 ASN A N 1
ATOM 4773 C CA . ASN A 1 605 ? 27.372 5.812 -11.907 1.00 89.94 605 ASN A CA 1
ATOM 4774 C C . ASN A 1 605 ? 26.441 6.243 -10.770 1.00 89.94 605 ASN A C 1
ATOM 4776 O O . ASN A 1 605 ? 25.564 5.486 -10.350 1.00 89.94 605 ASN A O 1
ATOM 4780 N N . ARG A 1 606 ? 26.608 7.470 -10.276 1.00 88.75 606 ARG A N 1
ATOM 4781 C CA . ARG A 1 606 ? 25.766 8.033 -9.217 1.00 88.75 606 ARG A CA 1
ATOM 4782 C C . ARG A 1 606 ? 25.226 9.396 -9.611 1.00 88.75 606 ARG A C 1
ATOM 4784 O O . ARG A 1 606 ? 25.907 10.098 -10.360 1.00 88.75 606 ARG A O 1
ATOM 4791 N N . PRO A 1 607 ? 24.038 9.764 -9.099 1.00 91.19 607 PRO A N 1
ATOM 4792 C CA . PRO A 1 607 ? 23.510 11.096 -9.308 1.00 91.19 607 PRO A CA 1
ATOM 4793 C C . PRO A 1 607 ? 24.517 12.169 -8.892 1.00 91.19 607 PRO A C 1
ATOM 4795 O O . PRO A 1 607 ? 25.203 12.042 -7.873 1.00 91.19 607 PRO A O 1
ATOM 4798 N N . ASN A 1 608 ? 24.605 13.238 -9.671 1.00 91.81 608 ASN A N 1
ATOM 4799 C CA . ASN A 1 608 ? 25.499 14.347 -9.409 1.00 91.81 608 ASN A CA 1
ATOM 4800 C C . ASN A 1 608 ? 24.960 15.208 -8.259 1.00 91.81 608 ASN A C 1
ATOM 4802 O O . ASN A 1 608 ? 24.074 16.049 -8.432 1.00 91.81 608 ASN A O 1
ATOM 4806 N N . THR A 1 609 ? 25.550 15.046 -7.075 1.00 90.12 609 THR A N 1
ATOM 4807 C CA . THR A 1 609 ? 25.150 15.763 -5.857 1.00 90.12 609 THR A CA 1
ATOM 4808 C C . THR A 1 609 ? 25.186 17.288 -6.008 1.00 90.12 609 THR A C 1
ATOM 4810 O O . THR A 1 609 ? 24.369 17.971 -5.392 1.00 90.12 609 THR A O 1
ATOM 4813 N N . ALA A 1 610 ? 26.080 17.845 -6.834 1.00 91.06 610 ALA A N 1
ATOM 4814 C CA . ALA A 1 610 ? 26.126 19.287 -7.077 1.00 91.06 610 ALA A CA 1
ATOM 4815 C C . ALA A 1 610 ? 24.885 19.767 -7.848 1.00 91.06 610 ALA A C 1
ATOM 4817 O O . ALA A 1 610 ? 24.298 20.782 -7.478 1.00 91.06 610 ALA A O 1
ATOM 4818 N N . ILE A 1 611 ? 24.431 19.005 -8.852 1.00 92.75 611 ILE A N 1
ATOM 4819 C CA . ILE A 1 611 ? 23.192 19.290 -9.597 1.00 92.75 611 ILE A CA 1
ATOM 4820 C C . ILE A 1 611 ? 21.978 19.151 -8.677 1.00 92.75 611 ILE A C 1
ATOM 4822 O O . ILE A 1 611 ? 21.134 20.049 -8.644 1.00 92.75 611 ILE A O 1
ATOM 4826 N N . LEU A 1 612 ? 21.913 18.072 -7.888 1.00 93.69 612 LEU A N 1
ATOM 4827 C CA . LEU A 1 612 ? 20.818 17.848 -6.941 1.00 93.69 612 LEU A CA 1
ATOM 4828 C C . LEU A 1 612 ? 20.719 18.978 -5.909 1.00 93.69 612 LEU A C 1
ATOM 4830 O O . LEU A 1 612 ? 19.631 19.496 -5.663 1.00 93.69 612 LEU A O 1
ATOM 4834 N N . ASN A 1 613 ? 21.846 19.397 -5.329 1.00 92.56 613 ASN A N 1
ATOM 4835 C CA . ASN A 1 613 ? 21.880 20.507 -4.380 1.00 92.56 613 ASN A CA 1
ATOM 4836 C C . ASN A 1 613 ? 21.512 21.833 -5.057 1.00 92.56 613 ASN A C 1
ATOM 4838 O O . ASN A 1 613 ? 20.679 22.561 -4.524 1.00 92.56 613 ASN A O 1
ATOM 4842 N N . ALA A 1 614 ? 22.055 22.129 -6.243 1.00 93.31 614 ALA A N 1
ATOM 4843 C CA . ALA A 1 614 ? 21.714 23.334 -6.998 1.00 93.31 614 ALA A CA 1
ATOM 4844 C C . ALA A 1 614 ? 20.205 23.433 -7.273 1.00 93.31 614 ALA A C 1
ATOM 4846 O O . ALA A 1 614 ? 19.577 24.435 -6.935 1.00 93.31 614 ALA A O 1
ATOM 4847 N N . CYS A 1 615 ? 19.603 22.370 -7.809 1.00 95.62 615 CYS A N 1
ATOM 4848 C CA . CYS A 1 615 ? 18.168 22.305 -8.089 1.00 95.62 615 CYS A CA 1
ATOM 4849 C C . CYS A 1 615 ? 17.321 22.428 -6.814 1.00 95.62 615 CYS A C 1
ATOM 4851 O O . CYS A 1 615 ? 16.298 23.123 -6.801 1.00 95.62 615 CYS A O 1
ATOM 4853 N N . ARG A 1 616 ? 17.756 21.790 -5.719 1.00 94.75 616 ARG A N 1
ATOM 4854 C CA . ARG A 1 616 ? 17.063 21.850 -4.430 1.00 94.75 616 ARG A CA 1
ATOM 4855 C C . ARG A 1 616 ? 17.020 23.268 -3.866 1.00 94.75 616 ARG A C 1
ATOM 4857 O O . ARG A 1 616 ? 15.962 23.660 -3.378 1.00 94.75 616 ARG A O 1
ATOM 4864 N N . GLU A 1 617 ? 18.123 24.006 -3.913 1.00 94.25 617 GLU A N 1
ATOM 4865 C CA . GLU A 1 617 ? 18.182 25.381 -3.406 1.00 94.25 617 GLU A CA 1
ATOM 4866 C C . GLU A 1 617 ? 17.463 26.343 -4.367 1.00 94.25 617 GLU A C 1
ATOM 4868 O O . GLU A 1 617 ? 16.572 27.069 -3.953 1.00 94.25 617 GLU A O 1
ATOM 4873 N N . ILE A 1 618 ? 17.728 26.295 -5.677 1.00 94.88 618 ILE A N 1
ATOM 4874 C CA . ILE A 1 618 ? 17.104 27.222 -6.644 1.00 94.88 618 ILE A CA 1
ATOM 4875 C C . ILE A 1 618 ? 15.574 27.071 -6.679 1.00 94.88 618 ILE A C 1
ATOM 4877 O O . ILE A 1 618 ? 14.844 28.062 -6.745 1.00 94.88 618 ILE A O 1
ATOM 4881 N N . GLY A 1 619 ? 15.065 25.839 -6.611 1.00 92.38 619 GLY A N 1
ATOM 4882 C CA . GLY A 1 619 ? 13.627 25.570 -6.555 1.00 92.38 619 GLY A CA 1
ATOM 4883 C C . GLY A 1 619 ? 13.035 25.612 -5.142 1.00 92.38 619 GLY A C 1
ATOM 4884 O O . GLY A 1 619 ? 11.930 25.113 -4.952 1.00 92.38 619 GLY A O 1
ATOM 4885 N N . GLY A 1 620 ? 13.784 26.082 -4.139 1.00 91.69 620 GLY A N 1
ATOM 4886 C CA . GLY A 1 620 ? 13.442 26.000 -2.716 1.00 91.69 620 GLY A CA 1
ATOM 4887 C C . GLY A 1 620 ? 12.728 27.224 -2.135 1.00 91.69 620 GLY A C 1
ATOM 4888 O O . GLY A 1 620 ? 12.556 27.283 -0.921 1.00 91.69 620 GLY A O 1
ATOM 4889 N N . TYR A 1 621 ? 12.307 28.185 -2.963 1.00 93.12 621 TYR A N 1
ATOM 4890 C CA . TYR A 1 621 ? 11.736 29.465 -2.510 1.00 93.12 621 TYR A CA 1
ATOM 4891 C C . TYR A 1 621 ? 10.375 29.354 -1.806 1.00 93.12 621 TYR A C 1
ATOM 4893 O O . TYR A 1 621 ? 9.948 30.294 -1.132 1.00 93.12 621 TYR A O 1
ATOM 4901 N N . GLN A 1 622 ? 9.681 28.224 -1.961 1.00 90.81 622 GLN A N 1
ATOM 4902 C CA . GLN A 1 622 ? 8.403 27.965 -1.310 1.00 90.81 622 GLN A CA 1
ATOM 4903 C C . GLN A 1 622 ? 8.239 26.472 -0.987 1.00 90.81 622 GLN A C 1
ATOM 4905 O O . GLN A 1 622 ? 8.519 25.621 -1.838 1.00 90.81 622 GLN A O 1
ATOM 4910 N N . PRO A 1 623 ? 7.779 26.121 0.229 1.00 91.25 623 PRO A N 1
ATOM 4911 C CA . PRO A 1 623 ? 7.454 24.742 0.562 1.00 91.25 623 PRO A CA 1
ATOM 4912 C C . PRO A 1 623 ? 6.233 24.242 -0.221 1.00 91.25 623 PRO A C 1
ATOM 4914 O O . PRO A 1 623 ? 5.314 24.997 -0.528 1.00 91.25 623 PRO A O 1
ATOM 4917 N N . VAL A 1 624 ? 6.210 22.933 -0.473 1.00 93.38 624 VAL A N 1
ATOM 4918 C CA . VAL A 1 624 ? 5.053 22.203 -1.006 1.00 93.38 624 VAL A CA 1
ATOM 4919 C C . VAL A 1 624 ? 4.630 21.198 0.065 1.00 93.38 624 VAL A C 1
ATOM 4921 O O . VAL A 1 624 ? 5.167 20.092 0.143 1.00 93.38 624 VAL A O 1
ATOM 4924 N N . ALA A 1 625 ? 3.737 21.632 0.961 1.00 90.00 625 ALA A N 1
ATOM 4925 C CA . ALA A 1 625 ? 3.465 20.965 2.243 1.00 90.00 625 ALA A CA 1
ATOM 4926 C C . ALA A 1 625 ? 2.960 19.518 2.094 1.00 90.00 625 ALA A C 1
ATOM 4928 O O . ALA A 1 625 ? 3.313 18.636 2.879 1.00 90.00 625 ALA A O 1
ATOM 4929 N N . TRP A 1 626 ? 2.184 19.244 1.045 1.00 92.94 626 TRP A N 1
ATOM 4930 C CA . TRP A 1 626 ? 1.604 17.925 0.820 1.00 92.94 626 TRP A CA 1
ATOM 4931 C C . TRP A 1 626 ? 2.638 16.848 0.446 1.00 92.94 626 TRP A C 1
ATOM 4933 O O . TRP A 1 626 ? 2.366 15.664 0.650 1.00 92.94 626 TRP A O 1
ATOM 4943 N N . LEU A 1 627 ? 3.833 17.217 -0.049 1.00 90.31 627 LEU A N 1
ATOM 4944 C CA . LEU A 1 627 ? 4.885 16.249 -0.402 1.00 90.31 627 LEU A CA 1
ATOM 4945 C C . LEU A 1 627 ? 5.382 15.471 0.819 1.00 90.31 627 LEU A C 1
ATOM 4947 O O . LEU A 1 627 ? 5.564 14.259 0.721 1.00 90.31 627 LEU A O 1
ATOM 4951 N N . SER A 1 628 ? 5.589 16.160 1.945 1.00 84.25 628 SER A N 1
ATOM 4952 C CA . SER A 1 628 ? 5.939 15.537 3.224 1.00 84.25 628 SER A CA 1
ATOM 4953 C C . SER A 1 628 ? 4.699 15.053 3.972 1.00 84.25 628 SER A C 1
ATOM 4955 O O . SER A 1 628 ? 4.738 13.989 4.579 1.00 84.25 628 SER A O 1
ATOM 4957 N N . GLY A 1 629 ? 3.585 15.790 3.905 1.00 84.12 629 GLY A N 1
ATOM 4958 C CA . GLY A 1 629 ? 2.355 15.446 4.624 1.00 84.12 629 GLY A CA 1
ATOM 4959 C C . GLY A 1 629 ? 1.710 14.122 4.193 1.00 84.12 629 GLY A C 1
ATOM 4960 O O . GLY A 1 629 ? 1.044 13.480 5.001 1.00 84.12 629 GLY A O 1
ATOM 4961 N N . ARG A 1 630 ? 1.913 13.680 2.943 1.00 85.00 630 ARG A N 1
ATOM 4962 C CA . ARG A 1 630 ? 1.379 12.398 2.441 1.00 85.00 630 ARG A CA 1
ATOM 4963 C C . ARG A 1 630 ? 2.162 11.161 2.911 1.00 85.00 630 ARG A C 1
ATOM 4965 O O . ARG A 1 630 ? 1.643 10.053 2.767 1.00 85.00 630 ARG A O 1
ATOM 4972 N N . ASP A 1 631 ? 3.384 11.332 3.426 1.00 77.62 631 ASP A N 1
ATOM 4973 C CA . ASP A 1 631 ? 4.192 10.235 3.975 1.00 77.62 631 ASP A CA 1
ATOM 4974 C C . ASP A 1 631 ? 3.544 9.756 5.280 1.00 77.62 631 ASP A C 1
ATOM 4976 O O . ASP A 1 631 ? 3.572 10.436 6.310 1.00 77.62 631 ASP A O 1
ATOM 4980 N N . LYS A 1 632 ? 2.930 8.571 5.223 1.00 68.06 632 LYS A N 1
ATOM 4981 C CA . LYS A 1 632 ? 2.195 7.978 6.346 1.00 68.06 632 LYS A CA 1
ATOM 4982 C C . LYS A 1 632 ? 3.109 7.515 7.475 1.00 68.06 632 LYS A C 1
ATOM 4984 O O . LYS A 1 632 ? 2.627 7.432 8.603 1.00 68.06 632 LYS A O 1
ATOM 4989 N N . SER A 1 633 ? 4.377 7.211 7.189 1.00 63.66 633 SER A N 1
ATOM 4990 C CA . SER A 1 633 ? 5.344 6.809 8.215 1.00 63.66 633 SER A CA 1
ATOM 4991 C C . SER A 1 633 ? 5.647 7.980 9.151 1.00 63.66 633 SER A C 1
ATOM 4993 O O . SER A 1 633 ? 5.734 7.806 10.364 1.00 63.66 633 SER A O 1
ATOM 4995 N N . ARG A 1 634 ? 5.698 9.195 8.593 1.00 67.44 634 ARG A N 1
ATOM 4996 C CA . ARG A 1 634 ? 5.928 10.438 9.338 1.00 67.44 634 ARG A CA 1
ATOM 4997 C C . ARG A 1 634 ? 4.644 11.082 9.850 1.00 67.44 634 ARG A C 1
ATOM 4999 O O . ARG A 1 634 ? 4.652 11.673 10.924 1.00 67.44 634 ARG A O 1
ATOM 5006 N N . ASN A 1 635 ? 3.543 10.970 9.104 1.00 78.12 635 ASN A N 1
ATOM 5007 C CA . ASN A 1 635 ? 2.288 11.678 9.381 1.00 78.12 635 ASN A CA 1
ATOM 5008 C C . ASN A 1 635 ? 1.069 10.732 9.467 1.00 78.12 635 ASN A C 1
ATOM 5010 O O . ASN A 1 635 ? 0.092 10.899 8.729 1.00 78.12 635 ASN A O 1
ATOM 5014 N N . PRO A 1 636 ? 1.050 9.754 10.395 1.00 81.50 636 PRO A N 1
ATOM 5015 C CA . PRO A 1 636 ? -0.013 8.747 10.478 1.00 81.50 636 PRO A CA 1
ATOM 5016 C C . PRO A 1 636 ? -1.383 9.302 10.907 1.00 81.50 636 PRO A C 1
ATOM 5018 O O . PRO A 1 636 ? -2.373 8.568 10.867 1.00 81.50 636 PRO A O 1
ATOM 5021 N N . GLN A 1 637 ? -1.458 10.569 11.331 1.00 88.62 637 GLN A N 1
ATOM 5022 C CA . GLN A 1 637 ? -2.685 11.226 11.804 1.00 88.62 637 GLN A CA 1
ATOM 5023 C C . GLN A 1 637 ? -3.458 11.972 10.704 1.00 88.62 637 GLN A C 1
ATOM 5025 O O . GLN A 1 637 ? -4.630 12.309 10.898 1.00 88.62 637 GLN A O 1
ATOM 5030 N N . VAL A 1 638 ? -2.852 12.170 9.528 1.00 92.56 638 VAL A N 1
ATOM 5031 C CA . VAL A 1 638 ? -3.515 12.812 8.384 1.00 92.56 638 VAL A CA 1
ATOM 5032 C C . VAL A 1 638 ? -4.719 11.977 7.944 1.00 92.56 638 VAL A C 1
ATOM 5034 O O . VAL A 1 638 ? -4.622 10.762 7.772 1.00 92.56 638 VAL A O 1
ATOM 5037 N N . TYR A 1 639 ? -5.865 12.639 7.794 1.00 93.94 639 TYR A N 1
ATOM 5038 C CA . TYR A 1 639 ? -7.208 12.087 7.600 1.00 93.94 639 TYR A CA 1
ATOM 5039 C C . TYR A 1 639 ? -7.705 11.133 8.702 1.00 93.94 639 TYR A C 1
ATOM 5041 O O . TYR A 1 639 ? -8.718 10.456 8.511 1.00 93.94 639 TYR A O 1
ATOM 5049 N N . ARG A 1 640 ? -7.047 11.109 9.871 1.00 90.75 640 ARG A N 1
ATOM 5050 C CA . ARG A 1 640 ? -7.610 10.564 11.120 1.00 90.75 640 ARG A CA 1
ATOM 5051 C C . ARG A 1 640 ? -8.132 11.663 12.022 1.00 90.75 640 ARG A C 1
ATOM 5053 O O . ARG A 1 640 ? -9.289 11.593 12.410 1.00 90.75 640 ARG A O 1
ATOM 5060 N N . THR A 1 641 ? -7.287 12.647 12.321 1.00 92.06 641 THR A N 1
ATOM 5061 C CA . THR A 1 641 ? -7.603 13.743 13.251 1.00 92.06 641 THR A CA 1
ATOM 5062 C C . THR A 1 641 ? -7.553 15.115 12.585 1.00 92.06 641 THR A C 1
ATOM 5064 O O . THR A 1 641 ? -8.187 16.048 13.065 1.00 92.06 641 THR A O 1
ATOM 5067 N N . HIS A 1 642 ? -6.846 15.254 11.461 1.00 94.31 642 HIS A N 1
ATOM 5068 C CA . HIS A 1 642 ? -6.788 16.493 10.685 1.00 94.31 642 HIS A CA 1
ATOM 5069 C C . HIS A 1 642 ? -6.613 16.204 9.184 1.00 94.31 642 HIS A C 1
ATOM 5071 O O . HIS A 1 642 ? -6.092 15.144 8.832 1.00 94.31 642 HIS A O 1
ATOM 5077 N N . PRO A 1 643 ? -7.018 17.113 8.280 1.00 96.06 643 PRO A N 1
ATOM 5078 C CA . PRO A 1 643 ? -6.828 16.936 6.842 1.00 96.06 643 PRO A CA 1
ATOM 5079 C C . PRO A 1 643 ? -5.357 17.083 6.414 1.00 96.06 643 PRO A C 1
ATOM 5081 O O . PRO A 1 643 ? -4.503 17.518 7.194 1.00 96.06 643 PRO A O 1
ATOM 5084 N N . LEU A 1 644 ? -5.063 16.722 5.161 1.00 95.56 644 LEU A N 1
ATOM 5085 C CA . LEU A 1 644 ? -3.763 16.972 4.535 1.00 95.56 644 LEU A CA 1
ATOM 5086 C C . LEU A 1 644 ? -3.597 18.471 4.263 1.00 95.56 644 LEU A C 1
ATOM 5088 O O . LEU A 1 644 ? -4.494 19.115 3.717 1.00 95.56 644 LEU A O 1
ATOM 5092 N N . GLU A 1 645 ? -2.449 19.027 4.636 1.00 93.69 645 GLU A N 1
ATOM 5093 C CA . GLU A 1 645 ? -2.164 20.446 4.444 1.00 93.69 645 GLU A CA 1
ATOM 5094 C C . GLU A 1 645 ? -1.922 20.778 2.965 1.00 93.69 645 GLU A C 1
ATOM 5096 O O . GLU A 1 645 ? -1.137 20.117 2.283 1.00 93.69 645 GLU A O 1
ATOM 5101 N N . SER A 1 646 ? -2.571 21.840 2.489 1.00 90.88 646 SER A N 1
ATOM 5102 C CA . SER A 1 646 ? -2.383 22.406 1.155 1.00 90.88 646 SER A CA 1
ATOM 5103 C C . SER A 1 646 ? -2.352 23.931 1.262 1.00 90.88 646 SER A C 1
ATOM 5105 O O . SER A 1 646 ? -3.228 24.541 1.876 1.00 90.88 646 SER A O 1
ATOM 5107 N N . LYS A 1 647 ? -1.281 24.528 0.730 1.00 87.56 647 LYS A N 1
ATOM 5108 C CA . LYS A 1 647 ? -0.999 25.976 0.765 1.00 87.56 647 LYS A CA 1
ATOM 5109 C C . LYS A 1 647 ? -0.645 26.548 -0.610 1.00 87.56 647 LYS A C 1
ATOM 5111 O O . LYS A 1 647 ? -0.481 27.758 -0.730 1.00 87.56 647 LYS A O 1
ATOM 5116 N N . ASN A 1 648 ? -0.490 25.688 -1.613 1.00 92.25 648 ASN A N 1
ATOM 5117 C CA . ASN A 1 648 ? -0.085 26.046 -2.967 1.00 92.25 648 ASN A CA 1
ATOM 5118 C C . ASN A 1 648 ? -1.303 25.956 -3.905 1.00 92.25 648 ASN A C 1
ATOM 5120 O O . ASN A 1 648 ? -2.415 25.651 -3.476 1.00 92.25 648 ASN A O 1
ATOM 5124 N N . TYR A 1 649 ? -1.092 26.211 -5.197 1.00 93.19 649 TYR A N 1
ATOM 5125 C CA . TYR A 1 649 ? -2.158 26.242 -6.209 1.00 93.19 649 TYR A CA 1
ATOM 5126 C C . TYR A 1 649 ? -1.990 25.176 -7.302 1.00 93.19 649 TYR A C 1
ATOM 5128 O O . TYR A 1 649 ? -2.565 25.312 -8.379 1.00 93.19 649 TYR A O 1
ATOM 5136 N N . SER A 1 650 ? -1.184 24.132 -7.067 1.00 94.56 650 SER A N 1
ATOM 5137 C CA . SER A 1 650 ? -0.931 23.090 -8.070 1.00 94.56 650 SER A CA 1
ATOM 5138 C C . SER A 1 650 ? -2.181 22.231 -8.342 1.00 94.56 650 SER A C 1
ATOM 5140 O O . SER A 1 650 ? -3.139 22.258 -7.563 1.00 94.56 650 SER A O 1
ATOM 5142 N N . PRO A 1 651 ? -2.183 21.397 -9.399 1.00 96.19 651 PRO A N 1
ATOM 5143 C CA . PRO A 1 651 ? -3.279 20.454 -9.642 1.00 96.19 651 PRO A CA 1
ATOM 5144 C C . PRO A 1 651 ? -3.540 19.523 -8.451 1.00 96.19 651 PRO A C 1
ATOM 5146 O O . PRO A 1 651 ? -4.685 19.177 -8.165 1.00 96.19 651 PRO A O 1
ATOM 5149 N N . ILE A 1 652 ? -2.486 19.153 -7.714 1.00 96.94 652 ILE A N 1
ATOM 5150 C CA . ILE A 1 652 ? -2.611 18.317 -6.516 1.00 96.94 652 ILE A CA 1
ATOM 5151 C C . ILE A 1 652 ? -3.308 19.080 -5.389 1.00 96.94 652 ILE A C 1
ATOM 5153 O O . ILE A 1 652 ? -4.181 18.522 -4.735 1.00 96.94 652 ILE A O 1
ATOM 5157 N N . ASP A 1 653 ? -2.990 20.361 -5.198 1.00 96.62 653 ASP A N 1
ATOM 5158 C CA . ASP A 1 653 ? -3.639 21.201 -4.186 1.00 96.62 653 ASP A CA 1
ATOM 5159 C C . ASP A 1 653 ? -5.149 21.324 -4.429 1.00 96.62 653 ASP A C 1
ATOM 5161 O O . ASP A 1 653 ? -5.932 21.256 -3.483 1.00 96.62 653 ASP A O 1
ATOM 5165 N N . ARG A 1 654 ? -5.582 21.396 -5.694 1.00 96.12 654 ARG A N 1
ATOM 5166 C CA . ARG A 1 654 ? -7.014 21.373 -6.045 1.00 96.12 654 ARG A CA 1
ATOM 5167 C C . ARG A 1 654 ? -7.684 20.053 -5.656 1.00 96.12 654 ARG A C 1
ATOM 5169 O O . ARG A 1 654 ? -8.760 20.067 -5.060 1.00 96.12 654 ARG A O 1
ATOM 5176 N N . MET A 1 655 ? -7.034 18.914 -5.917 1.00 97.81 655 MET A N 1
ATOM 5177 C CA . MET A 1 655 ? -7.537 17.598 -5.489 1.00 97.81 655 MET A CA 1
ATOM 5178 C C . MET A 1 655 ? -7.608 17.474 -3.959 1.00 97.81 655 MET A C 1
ATOM 5180 O O . MET A 1 655 ? -8.584 16.944 -3.424 1.00 97.81 655 MET A O 1
ATOM 5184 N N . ILE A 1 656 ? -6.606 17.998 -3.246 1.00 98.19 656 ILE A N 1
ATOM 5185 C CA . ILE A 1 656 ? -6.614 18.075 -1.780 1.00 98.19 656 ILE A CA 1
ATOM 5186 C C . ILE A 1 656 ? -7.778 18.948 -1.304 1.00 98.19 656 ILE A C 1
ATOM 5188 O O . ILE A 1 656 ? -8.466 18.565 -0.361 1.00 98.19 656 ILE A O 1
ATOM 5192 N N . GLY A 1 657 ? -8.044 20.073 -1.975 1.00 97.06 657 GLY A N 1
ATOM 5193 C CA . GLY A 1 657 ? -9.195 20.938 -1.715 1.00 97.06 657 GLY A CA 1
ATOM 5194 C C . GLY A 1 657 ? -10.520 20.174 -1.737 1.00 97.06 657 GLY A C 1
ATOM 5195 O O . GLY A 1 657 ? -11.260 20.224 -0.756 1.00 97.06 657 GLY A O 1
ATOM 5196 N N . VAL A 1 658 ? -10.769 19.382 -2.788 1.00 97.19 658 VAL A N 1
ATOM 5197 C CA . VAL A 1 658 ? -11.970 18.528 -2.906 1.00 97.19 658 VAL A CA 1
ATOM 5198 C C . VAL A 1 658 ? -12.094 17.546 -1.738 1.00 97.19 658 VAL A C 1
ATOM 5200 O O . VAL A 1 658 ? -13.172 17.387 -1.160 1.00 97.19 658 VAL A O 1
ATOM 5203 N N . ALA A 1 659 ? -10.997 16.878 -1.369 1.00 97.38 659 ALA A N 1
ATOM 5204 C CA . ALA A 1 659 ? -11.000 15.943 -0.248 1.00 97.38 659 ALA A CA 1
ATOM 5205 C C . ALA A 1 659 ? -11.273 16.665 1.082 1.00 97.38 659 ALA A C 1
ATOM 5207 O O . ALA A 1 659 ? -12.140 16.251 1.850 1.00 97.38 659 ALA A O 1
ATOM 5208 N N . ASN A 1 660 ? -10.565 17.765 1.335 1.00 97.69 660 ASN A N 1
ATOM 5209 C CA . ASN A 1 660 ? -10.624 18.518 2.584 1.00 97.69 660 ASN A CA 1
ATOM 5210 C C . ASN A 1 660 ? -11.980 19.191 2.807 1.00 97.69 660 ASN A C 1
ATOM 5212 O O . ASN A 1 660 ? -12.434 19.245 3.945 1.00 97.69 660 ASN A O 1
ATOM 5216 N N . GLU A 1 661 ? -12.643 19.663 1.749 1.00 97.12 661 GLU A N 1
ATOM 5217 C CA . GLU A 1 661 ? -13.968 20.289 1.843 1.00 97.12 661 GLU A CA 1
ATOM 5218 C C . GLU A 1 661 ? -15.033 19.311 2.368 1.00 97.12 661 GLU A C 1
ATOM 5220 O O . GLU A 1 661 ? -15.955 19.701 3.086 1.00 97.12 661 GLU A O 1
ATOM 5225 N N . LYS A 1 662 ? -14.921 18.024 2.010 1.00 95.62 662 LYS A N 1
ATOM 5226 C CA . LYS A 1 662 ? -15.885 16.981 2.400 1.00 95.62 662 LYS A CA 1
ATOM 5227 C C . LYS A 1 662 ? -15.433 16.150 3.601 1.00 95.62 662 LYS A C 1
ATOM 5229 O O . LYS A 1 662 ? -16.261 15.456 4.199 1.00 95.62 662 LYS A O 1
ATOM 5234 N N . TRP A 1 663 ? -14.149 16.188 3.945 1.00 96.31 663 TRP A N 1
ATOM 5235 C CA . TRP A 1 663 ? -13.603 15.425 5.059 1.00 96.31 663 TRP A CA 1
ATOM 5236 C C . TRP A 1 663 ? -14.135 15.935 6.400 1.00 96.31 663 TRP A C 1
ATOM 5238 O O . TRP A 1 663 ? -14.209 17.136 6.656 1.00 96.31 663 TRP A O 1
ATOM 5248 N N . GLN A 1 664 ? -14.472 14.999 7.284 1.00 93.31 664 GLN A N 1
ATOM 5249 C CA . GLN A 1 664 ? -14.788 15.268 8.683 1.00 93.31 664 GLN A CA 1
ATOM 5250 C C . GLN A 1 664 ? -14.200 14.148 9.539 1.00 93.31 664 GLN A C 1
ATOM 5252 O O . GLN A 1 664 ? -14.085 13.006 9.086 1.00 93.31 664 GLN A O 1
ATOM 5257 N N . GLU A 1 665 ? -13.857 14.453 10.790 1.00 91.50 665 GLU A N 1
ATOM 5258 C CA . GLU A 1 665 ? -13.462 13.412 11.734 1.00 91.50 665 GLU A CA 1
ATOM 5259 C C . GLU A 1 665 ? -14.621 12.420 11.927 1.00 91.50 665 GLU A C 1
ATOM 5261 O O . GLU A 1 665 ? -15.768 12.795 12.194 1.00 91.50 665 GLU A O 1
ATOM 5266 N N . ASN A 1 666 ? -14.327 11.133 11.742 1.00 88.00 666 ASN A N 1
ATOM 5267 C CA . ASN A 1 666 ? -15.340 10.088 11.807 1.00 88.00 666 ASN A CA 1
ATOM 5268 C C . ASN A 1 666 ? -15.808 9.866 13.250 1.00 88.00 666 ASN A C 1
ATOM 5270 O O . ASN A 1 666 ? -15.026 9.921 14.195 1.00 88.00 666 ASN A O 1
ATOM 5274 N N . ARG A 1 667 ? -17.088 9.527 13.415 1.00 85.56 667 ARG A N 1
ATOM 5275 C CA . ARG A 1 667 ? -17.704 9.267 14.727 1.00 85.56 667 ARG A CA 1
ATOM 5276 C C . ARG A 1 667 ? -17.868 7.771 15.005 1.00 85.56 667 ARG A C 1
ATOM 5278 O O . ARG A 1 667 ? -18.815 7.363 15.670 1.00 85.56 667 ARG A O 1
ATOM 5285 N N . LEU A 1 668 ? -16.973 6.939 14.463 1.00 87.50 668 LEU A N 1
ATOM 5286 C CA . LEU A 1 668 ? -17.035 5.487 14.640 1.00 87.50 668 LEU A CA 1
ATOM 5287 C C . LEU A 1 668 ? -16.595 5.120 16.063 1.00 87.50 668 LEU A C 1
ATOM 5289 O O . LEU A 1 668 ? -15.431 5.311 16.443 1.00 87.50 668 LEU A O 1
ATOM 5293 N N . ILE A 1 669 ? -17.534 4.570 16.830 1.00 84.75 669 ILE A N 1
ATOM 5294 C CA . ILE A 1 669 ? -17.353 4.166 18.226 1.00 84.75 669 ILE A CA 1
ATOM 5295 C C . ILE A 1 669 ? -17.392 2.639 18.301 1.00 84.75 669 ILE A C 1
ATOM 5297 O O . ILE A 1 669 ? -18.299 2.003 17.768 1.00 84.75 669 ILE A O 1
ATOM 5301 N N . SER A 1 670 ? -16.410 2.051 18.980 1.00 88.38 670 SER A N 1
ATOM 5302 C CA . SER A 1 670 ? -16.377 0.616 19.260 1.00 88.38 670 SER A CA 1
ATOM 5303 C C . SER A 1 670 ? -17.058 0.279 20.583 1.00 88.38 670 SER A C 1
ATOM 5305 O O . SER A 1 670 ? -16.937 1.036 21.548 1.00 88.38 670 SER A O 1
ATOM 5307 N N . ARG A 1 671 ? -17.679 -0.900 20.672 1.00 87.94 671 ARG A N 1
ATOM 5308 C CA . ARG A 1 671 ? -18.105 -1.472 21.958 1.00 87.94 671 ARG A CA 1
ATOM 5309 C C . ARG A 1 671 ? -16.909 -2.090 22.703 1.00 87.94 671 ARG A C 1
ATOM 5311 O O . ARG A 1 671 ? -15.959 -2.534 22.056 1.00 87.94 671 ARG A O 1
ATOM 5318 N N . PRO A 1 672 ? -16.935 -2.155 24.046 1.00 86.62 672 PRO A N 1
ATOM 5319 C CA . PRO A 1 672 ? -15.924 -2.883 24.814 1.00 86.62 672 PRO A CA 1
ATOM 5320 C C . PRO A 1 672 ? -15.817 -4.355 24.383 1.00 86.62 672 PRO A C 1
ATOM 5322 O O . PRO A 1 672 ? -16.841 -4.999 24.153 1.00 86.62 672 PRO A O 1
ATOM 5325 N N . VAL A 1 673 ? -14.599 -4.911 24.296 1.00 86.81 673 VAL A N 1
ATOM 5326 C CA . VAL A 1 673 ? -14.397 -6.269 23.742 1.00 86.81 673 VAL A CA 1
ATOM 5327 C C . VAL A 1 673 ? -15.081 -7.366 24.564 1.00 86.81 673 VAL A C 1
ATOM 5329 O O . VAL A 1 673 ? -15.541 -8.347 23.988 1.00 86.81 673 VAL A O 1
ATOM 5332 N N . HIS A 1 674 ? -15.213 -7.224 25.889 1.00 86.50 674 HIS A N 1
ATOM 5333 C CA . HIS A 1 674 ? -15.858 -8.248 26.723 1.00 86.50 674 HIS A CA 1
ATOM 5334 C C . HIS A 1 674 ? -17.329 -8.468 26.372 1.00 86.50 674 HIS A C 1
ATOM 5336 O O . HIS A 1 674 ? -17.842 -9.559 26.594 1.00 86.50 674 HIS A O 1
ATOM 5342 N N . GLN A 1 675 ? -17.997 -7.487 25.760 1.00 89.62 675 GLN A N 1
ATOM 5343 C CA . GLN A 1 675 ? -19.376 -7.643 25.282 1.00 89.62 675 GLN A CA 1
ATOM 5344 C C . GLN A 1 675 ? -19.496 -8.586 24.080 1.00 89.62 675 GLN A C 1
ATOM 5346 O O . GLN A 1 675 ? -20.603 -8.946 23.693 1.00 89.62 675 GLN A O 1
ATOM 5351 N N . PHE A 1 676 ? -18.379 -8.979 23.470 1.00 90.94 676 PHE A N 1
ATOM 5352 C CA . PHE A 1 676 ? -18.341 -9.962 22.390 1.00 90.94 676 PHE A CA 1
ATOM 5353 C C . PHE A 1 676 ? -17.955 -11.352 22.896 1.00 90.94 676 PHE A C 1
ATOM 5355 O O . PHE A 1 676 ? -17.903 -12.287 22.105 1.00 90.94 676 PHE A O 1
ATOM 5362 N N . ARG A 1 677 ? -17.691 -11.520 24.199 1.00 89.19 677 ARG A N 1
ATOM 5363 C CA . ARG A 1 677 ? -17.207 -12.778 24.780 1.00 89.19 677 ARG A CA 1
ATOM 5364 C C . ARG A 1 677 ? -18.122 -13.968 24.478 1.00 89.19 677 ARG A C 1
ATOM 5366 O O . ARG A 1 677 ? -17.610 -15.023 24.133 1.00 89.19 677 ARG A O 1
ATOM 5373 N N . GLU A 1 678 ? -19.436 -13.761 24.521 1.00 90.00 678 GLU A N 1
ATOM 5374 C CA . GLU A 1 678 ? -20.459 -14.786 24.245 1.00 90.00 678 GLU A CA 1
ATOM 5375 C C . GLU A 1 678 ? -20.703 -15.035 22.743 1.00 90.00 678 GLU A C 1
ATOM 5377 O O . GLU A 1 678 ? -21.647 -15.720 22.367 1.00 90.00 678 GLU A O 1
ATOM 5382 N N . PHE A 1 679 ? -19.870 -14.480 21.853 1.00 91.56 679 PHE A N 1
ATOM 5383 C CA . PHE A 1 679 ? -19.918 -14.813 20.425 1.00 91.56 679 PHE A CA 1
ATOM 5384 C C . PHE A 1 679 ? -19.567 -16.291 20.182 1.00 91.56 679 PHE A C 1
ATOM 5386 O O . PHE A 1 679 ? -20.122 -16.932 19.288 1.00 91.56 679 PHE A O 1
ATOM 5393 N N . PHE A 1 680 ? -18.685 -16.843 21.019 1.00 90.44 680 PHE A N 1
ATOM 5394 C CA . PHE A 1 680 ? -18.459 -18.278 21.131 1.00 90.44 680 PHE A CA 1
ATOM 5395 C C . PHE A 1 680 ? -19.061 -18.815 22.435 1.00 90.44 680 PHE A C 1
ATOM 5397 O O . PHE A 1 680 ? -19.118 -18.091 23.430 1.00 90.44 680 PHE A O 1
ATOM 5404 N N . PRO A 1 681 ? -19.499 -20.087 22.451 1.00 87.50 681 PRO A N 1
ATOM 5405 C CA . PRO A 1 681 ? -19.927 -20.740 23.677 1.00 87.50 681 PRO A CA 1
ATOM 5406 C C . PRO A 1 681 ? -18.737 -21.017 24.601 1.00 87.50 681 PRO A C 1
ATOM 5408 O O . PRO A 1 681 ? -17.645 -21.362 24.145 1.00 87.50 681 PRO A O 1
ATOM 5411 N N . SER A 1 682 ? -18.991 -20.966 25.912 1.00 84.62 682 SER A N 1
ATOM 5412 C CA . SER A 1 682 ? -17.982 -21.297 26.925 1.00 84.62 682 SER A CA 1
ATOM 5413 C C . SER A 1 682 ? -17.371 -22.690 26.730 1.00 84.62 682 SER A C 1
ATOM 5415 O O . SER A 1 682 ? -18.072 -23.695 26.569 1.00 84.62 682 SER A O 1
ATOM 5417 N N . VAL A 1 683 ? -16.039 -22.750 26.783 1.00 85.00 683 VAL A N 1
ATOM 5418 C CA . VAL A 1 683 ? -15.277 -23.998 26.662 1.00 85.00 683 VAL A CA 1
ATOM 5419 C C . VAL A 1 683 ? -15.213 -24.695 28.014 1.00 85.00 683 VAL A C 1
ATOM 5421 O O . VAL A 1 683 ? -14.791 -24.113 29.011 1.00 85.00 683 VAL A O 1
ATOM 5424 N N . LYS A 1 684 ? -15.636 -25.962 28.052 1.00 84.00 684 LYS A N 1
ATOM 5425 C CA . LYS A 1 684 ? -15.617 -26.793 29.270 1.00 84.00 684 LYS A CA 1
ATOM 5426 C C . LYS A 1 684 ? -14.303 -27.555 29.462 1.00 84.00 684 LYS A C 1
ATOM 5428 O O . LYS A 1 684 ? -14.077 -28.085 30.544 1.00 84.00 684 LYS A O 1
ATOM 5433 N N . ASN A 1 685 ? -13.466 -27.635 28.427 1.00 84.38 685 ASN A N 1
ATOM 5434 C CA . ASN A 1 685 ? -12.198 -28.357 28.441 1.00 84.38 685 ASN A CA 1
ATOM 5435 C C . ASN A 1 685 ? -11.069 -27.481 29.035 1.00 84.38 685 ASN A C 1
ATOM 5437 O O . ASN A 1 685 ? -10.650 -26.512 28.390 1.00 84.38 685 ASN A O 1
ATOM 5441 N N . PRO A 1 686 ? -10.556 -27.792 30.242 1.00 85.00 686 PRO A N 1
ATOM 5442 C CA . PRO A 1 686 ? -9.522 -26.982 30.884 1.00 85.00 686 PRO A CA 1
ATOM 5443 C C . PRO A 1 686 ? -8.177 -27.041 30.146 1.00 85.00 686 PRO A C 1
ATOM 5445 O O . PRO A 1 686 ? -7.511 -26.016 30.058 1.00 85.00 686 PRO A O 1
ATOM 5448 N N . ASN A 1 687 ? -7.821 -28.180 29.540 1.00 86.38 687 ASN A N 1
ATOM 5449 C CA . ASN A 1 687 ? -6.561 -28.340 28.806 1.00 86.38 687 ASN A CA 1
ATOM 5450 C C . ASN A 1 687 ? -6.497 -27.406 27.584 1.00 86.38 687 ASN A C 1
ATOM 5452 O O . ASN A 1 687 ? -5.528 -26.683 27.385 1.00 86.38 687 ASN A O 1
ATOM 5456 N N . LEU A 1 688 ? -7.578 -27.338 26.799 1.00 83.69 688 LEU A N 1
ATOM 5457 C CA . LEU A 1 688 ? -7.652 -26.405 25.665 1.00 83.69 688 LEU A CA 1
ATOM 5458 C C . LEU A 1 688 ? -7.646 -24.937 26.108 1.00 83.69 688 LEU A C 1
ATOM 5460 O O . LEU A 1 688 ? -7.160 -24.076 25.379 1.00 83.69 688 LEU A O 1
ATOM 5464 N N . THR A 1 689 ? -8.165 -24.643 27.303 1.00 85.38 689 THR A N 1
ATOM 5465 C CA . THR A 1 689 ? -8.127 -23.289 27.872 1.00 85.38 689 THR A CA 1
ATOM 5466 C C . THR A 1 689 ? -6.703 -22.878 28.256 1.00 85.38 689 THR A C 1
ATOM 5468 O O . THR A 1 689 ? -6.332 -21.722 28.045 1.00 85.38 689 THR A O 1
ATOM 5471 N N . GLU A 1 690 ? -5.907 -23.818 28.774 1.00 87.31 690 GLU A N 1
ATOM 5472 C CA . GLU A 1 690 ? -4.486 -23.634 29.091 1.00 87.31 690 GLU A CA 1
ATOM 5473 C C . GLU A 1 690 ? -3.652 -23.443 27.818 1.00 87.31 690 GLU A C 1
ATOM 5475 O O . GLU A 1 690 ? -2.993 -22.413 27.684 1.00 87.31 690 GLU A O 1
ATOM 5480 N N . ILE A 1 691 ? -3.806 -24.327 26.823 1.00 86.50 691 ILE A N 1
ATOM 5481 C CA . ILE A 1 691 ? -3.163 -24.202 25.500 1.00 86.50 691 ILE A CA 1
ATOM 5482 C C . ILE A 1 691 ? -3.503 -22.853 24.847 1.00 86.50 691 ILE A C 1
ATOM 5484 O O . ILE A 1 691 ? -2.631 -22.156 24.329 1.00 86.50 691 ILE A O 1
ATOM 5488 N N . ALA A 1 692 ? -4.770 -22.431 24.899 1.00 85.50 692 ALA A N 1
ATOM 5489 C CA . ALA A 1 692 ? -5.181 -21.120 24.403 1.00 85.50 692 ALA A CA 1
ATOM 5490 C C . ALA A 1 692 ? -4.497 -19.963 25.156 1.00 85.50 692 ALA A C 1
ATOM 5492 O O . ALA A 1 692 ? -4.226 -18.913 24.571 1.00 85.50 692 ALA A O 1
ATOM 5493 N N . GLY A 1 693 ? -4.244 -20.128 26.456 1.00 85.25 693 GLY A N 1
ATOM 5494 C CA . GLY A 1 693 ? -3.469 -19.187 27.259 1.00 85.25 693 GLY A CA 1
ATOM 5495 C C . GLY A 1 693 ? -2.027 -19.083 26.765 1.00 85.25 693 GLY A C 1
ATOM 5496 O O . GLY A 1 693 ? -1.569 -17.983 26.467 1.00 85.25 693 GLY A O 1
ATOM 5497 N N . GLU A 1 694 ? -1.350 -20.217 26.586 1.00 87.38 694 GLU A N 1
ATOM 5498 C CA . GLU A 1 694 ? 0.035 -20.280 26.097 1.00 87.38 694 GLU A CA 1
ATOM 5499 C C . GLU A 1 694 ? 0.193 -19.682 24.693 1.00 87.38 694 GLU A C 1
ATOM 5501 O O . GLU A 1 694 ? 1.095 -18.873 24.454 1.00 87.38 694 GLU A O 1
ATOM 5506 N N . ILE A 1 695 ? -0.720 -20.014 23.772 1.00 87.44 695 ILE A N 1
ATOM 5507 C CA . ILE A 1 695 ? -0.741 -19.448 22.416 1.00 87.44 695 ILE A CA 1
ATOM 5508 C C . ILE A 1 695 ? -0.883 -17.927 22.468 1.00 87.44 695 ILE A C 1
ATOM 5510 O O . ILE A 1 695 ? -0.183 -17.197 21.761 1.00 87.44 695 ILE A O 1
ATOM 5514 N N . LYS A 1 696 ? -1.787 -17.431 23.318 1.00 83.88 696 LYS A N 1
ATOM 5515 C CA . LYS A 1 696 ? -2.019 -15.998 23.484 1.00 83.88 696 LYS A CA 1
ATOM 5516 C C . LYS A 1 696 ? -0.790 -15.282 24.035 1.00 83.88 696 LYS A C 1
ATOM 5518 O O . LYS A 1 696 ? -0.468 -14.209 23.526 1.00 83.88 696 LYS A O 1
ATOM 5523 N N . GLU A 1 697 ? -0.130 -15.830 25.050 1.00 85.31 697 GLU A N 1
ATOM 5524 C CA . GLU A 1 697 ? 1.076 -15.218 25.616 1.00 85.31 697 GLU A CA 1
ATOM 5525 C C . GLU A 1 697 ? 2.220 -15.212 24.595 1.00 85.31 697 GLU A C 1
ATOM 5527 O O . GLU A 1 697 ? 2.770 -14.148 24.311 1.00 85.31 697 GLU A O 1
ATOM 5532 N N . THR A 1 698 ? 2.463 -16.336 23.913 1.00 87.75 698 THR A N 1
ATOM 5533 C CA . THR A 1 698 ? 3.489 -16.443 22.860 1.00 87.75 698 THR A CA 1
ATOM 5534 C C . THR A 1 698 ? 3.256 -15.431 21.734 1.00 87.75 698 THR A C 1
ATOM 5536 O O . THR A 1 698 ? 4.160 -14.697 21.333 1.00 87.75 698 THR A O 1
ATOM 5539 N N . TYR A 1 699 ? 2.019 -15.329 21.241 1.00 84.44 699 TYR A N 1
ATOM 5540 C CA . TYR A 1 699 ? 1.660 -14.369 20.199 1.00 84.44 699 TYR A CA 1
ATOM 5541 C C . TYR A 1 699 ? 1.831 -12.912 20.655 1.00 84.44 699 TYR A C 1
ATOM 5543 O O . TYR A 1 699 ? 2.319 -12.060 19.904 1.00 84.44 699 TYR A O 1
ATOM 5551 N N . ASN A 1 700 ? 1.432 -12.606 21.894 1.00 81.06 700 ASN A N 1
ATOM 5552 C CA . ASN A 1 700 ? 1.601 -11.273 22.463 1.00 81.06 700 ASN A CA 1
ATOM 5553 C C . ASN A 1 700 ? 3.077 -10.915 22.636 1.00 81.06 700 ASN A C 1
ATOM 5555 O O . ASN A 1 700 ? 3.419 -9.749 22.442 1.00 81.06 700 ASN A O 1
ATOM 5559 N N . ASP A 1 701 ? 3.940 -11.881 22.944 1.00 86.12 701 ASP A N 1
ATOM 5560 C CA . ASP A 1 701 ? 5.378 -11.661 23.056 1.00 86.12 701 ASP A CA 1
ATOM 5561 C C . ASP A 1 701 ? 5.997 -11.256 21.717 1.00 86.12 701 ASP A C 1
ATOM 5563 O O . ASP A 1 701 ? 6.737 -10.270 21.673 1.00 86.12 701 ASP A O 1
ATOM 5567 N N . TYR A 1 702 ? 5.640 -11.919 20.612 1.00 85.25 702 TYR A N 1
ATOM 5568 C CA . TYR A 1 702 ? 6.054 -11.496 19.266 1.00 85.25 702 TYR A CA 1
ATOM 5569 C C . TYR A 1 702 ? 5.598 -10.067 18.951 1.00 85.25 702 TYR A C 1
ATOM 5571 O O . TYR A 1 702 ? 6.408 -9.214 18.579 1.00 85.25 702 TYR A O 1
ATOM 5579 N N . LEU A 1 703 ? 4.310 -9.764 19.162 1.00 82.00 703 LEU A N 1
ATOM 5580 C CA . LEU A 1 703 ? 3.777 -8.422 18.910 1.00 82.00 703 LEU A CA 1
ATOM 5581 C C . LEU A 1 703 ? 4.412 -7.352 19.796 1.00 82.00 703 LEU A C 1
ATOM 5583 O O . LEU A 1 703 ? 4.621 -6.226 19.343 1.00 82.00 703 LEU A O 1
ATOM 5587 N N . LYS A 1 704 ? 4.675 -7.671 21.065 1.00 85.25 704 LYS A N 1
ATOM 5588 C CA . LYS A 1 704 ? 5.324 -6.763 22.008 1.00 85.25 704 LYS A CA 1
ATOM 5589 C C . LYS A 1 704 ? 6.750 -6.481 21.558 1.00 85.25 704 LYS A C 1
ATOM 5591 O O . LYS A 1 704 ? 7.113 -5.315 21.491 1.00 85.25 704 LYS A O 1
ATOM 5596 N N . LYS A 1 705 ? 7.517 -7.512 21.183 1.00 87.50 705 LYS A N 1
ATOM 5597 C CA . LYS A 1 705 ? 8.877 -7.359 20.644 1.00 87.50 705 LYS A CA 1
ATOM 5598 C C . LYS A 1 705 ? 8.889 -6.440 19.421 1.00 87.50 705 LYS A C 1
ATOM 5600 O O . LYS A 1 705 ? 9.584 -5.428 19.452 1.00 87.50 705 LYS A O 1
ATOM 5605 N N . ALA A 1 706 ? 8.078 -6.734 18.400 1.00 85.50 706 ALA A N 1
ATOM 5606 C CA . ALA A 1 706 ? 8.023 -5.927 17.180 1.00 85.50 706 ALA A CA 1
ATOM 5607 C C . ALA A 1 706 ? 7.624 -4.470 17.468 1.00 85.50 706 ALA A C 1
ATOM 5609 O O . ALA A 1 706 ? 8.317 -3.550 17.049 1.00 85.50 706 ALA A O 1
ATOM 5610 N N . ARG A 1 707 ? 6.560 -4.247 18.254 1.00 82.94 707 ARG A N 1
ATOM 5611 C CA . ARG A 1 707 ? 6.090 -2.891 18.590 1.00 82.94 707 ARG A CA 1
ATOM 5612 C C . ARG A 1 707 ? 7.083 -2.104 19.411 1.00 82.94 707 ARG A C 1
ATOM 5614 O O . ARG A 1 707 ? 7.312 -0.950 19.098 1.00 82.94 707 ARG A O 1
ATOM 5621 N N . THR A 1 708 ? 7.678 -2.711 20.435 1.00 88.62 708 THR A N 1
ATOM 5622 C CA . THR A 1 708 ? 8.693 -2.028 21.238 1.00 88.62 708 THR A CA 1
ATOM 5623 C C . THR A 1 708 ? 9.836 -1.545 20.351 1.00 88.62 708 THR A C 1
ATOM 5625 O O . THR A 1 708 ? 10.283 -0.419 20.519 1.00 88.62 708 THR A O 1
ATOM 5628 N N . LEU A 1 709 ? 10.261 -2.342 19.367 1.00 90.19 709 LEU A N 1
ATOM 5629 C CA . LEU A 1 709 ? 11.258 -1.909 18.392 1.00 90.19 709 LEU A CA 1
ATOM 5630 C C . LEU A 1 709 ? 10.738 -0.799 17.463 1.00 90.19 709 LEU A C 1
ATOM 5632 O O . LEU A 1 709 ? 11.437 0.190 17.265 1.00 90.19 709 LEU A O 1
ATOM 5636 N N . THR A 1 710 ? 9.520 -0.918 16.927 1.00 85.31 710 THR A N 1
ATOM 5637 C CA . THR A 1 710 ? 8.910 0.117 16.073 1.00 85.31 710 THR A CA 1
ATOM 5638 C C . THR A 1 710 ? 8.747 1.455 16.799 1.00 85.31 710 THR A C 1
ATOM 5640 O O . THR A 1 710 ? 9.112 2.493 16.249 1.00 85.31 710 THR A O 1
ATOM 5643 N N . ASP A 1 711 ? 8.228 1.438 18.026 1.00 86.25 711 ASP A N 1
ATOM 5644 C CA . ASP A 1 711 ? 8.006 2.628 18.849 1.00 86.25 711 ASP A CA 1
ATOM 5645 C C . ASP A 1 711 ? 9.355 3.285 19.175 1.00 86.25 711 ASP A C 1
ATOM 5647 O O . ASP A 1 711 ? 9.538 4.471 18.909 1.00 86.25 711 ASP A O 1
ATOM 5651 N N . LEU A 1 712 ? 10.349 2.498 19.611 1.00 90.31 712 LEU A N 1
ATOM 5652 C CA . LEU A 1 712 ? 11.705 2.996 19.860 1.00 90.31 712 LEU A CA 1
ATOM 5653 C C . LEU A 1 712 ? 12.348 3.595 18.611 1.00 90.31 712 LEU A C 1
ATOM 5655 O O . LEU A 1 712 ? 12.943 4.661 18.696 1.00 90.31 712 LEU A O 1
ATOM 5659 N N . LYS A 1 713 ? 12.225 2.944 17.451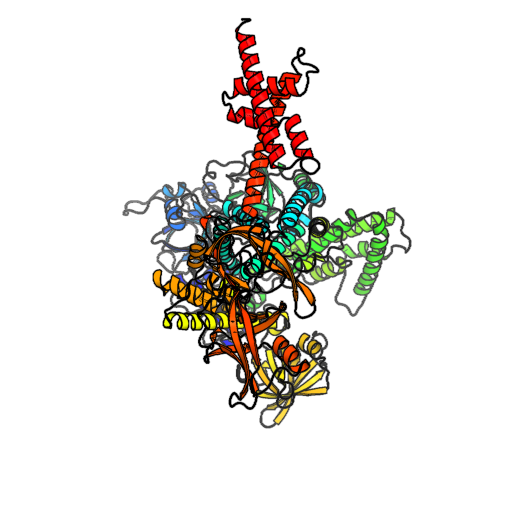 1.00 89.19 713 LYS A N 1
ATOM 5660 C CA . LYS A 1 713 ? 12.744 3.471 16.183 1.00 89.19 713 LYS A CA 1
ATOM 5661 C C . LYS A 1 713 ? 12.047 4.774 15.782 1.00 89.19 713 LYS A C 1
ATOM 5663 O O . LYS A 1 713 ? 12.691 5.670 15.249 1.00 89.19 713 LYS A O 1
ATOM 5668 N N . THR A 1 714 ? 10.745 4.888 16.035 1.00 83.75 714 THR A N 1
ATOM 5669 C CA . THR A 1 714 ? 9.964 6.093 15.719 1.00 83.75 714 THR A CA 1
ATOM 5670 C C . THR A 1 714 ? 10.354 7.257 16.631 1.00 83.75 714 THR A C 1
ATOM 5672 O O . THR A 1 714 ? 10.572 8.368 16.154 1.00 83.75 714 THR A O 1
ATOM 5675 N N . GLU A 1 715 ? 10.485 7.004 17.935 1.00 87.62 715 GLU A N 1
ATOM 5676 C CA . GLU A 1 715 ? 10.899 7.996 18.938 1.00 87.62 715 GLU A CA 1
ATOM 5677 C C . GLU A 1 715 ? 12.389 8.364 18.823 1.00 87.62 715 GLU A C 1
ATOM 5679 O O . GLU A 1 715 ? 12.798 9.497 19.099 1.00 87.62 715 GLU A O 1
ATOM 5684 N N . HIS A 1 716 ? 13.215 7.410 18.395 1.00 89.19 716 HIS A N 1
ATOM 5685 C CA . HIS A 1 716 ? 14.662 7.532 18.285 1.00 89.19 716 HIS A CA 1
ATOM 5686 C C . HIS A 1 716 ? 15.157 6.928 16.950 1.00 89.19 716 HIS A C 1
ATOM 5688 O O . HIS A 1 716 ? 15.726 5.834 16.932 1.00 89.19 716 HIS A O 1
ATOM 5694 N N . PRO A 1 717 ? 15.020 7.641 15.815 1.00 87.88 717 PRO A N 1
ATOM 5695 C CA . PRO A 1 717 ? 15.439 7.135 14.498 1.00 87.88 717 PRO A CA 1
ATOM 5696 C C . PRO A 1 717 ? 16.920 6.740 14.412 1.00 87.88 717 PRO A C 1
ATOM 5698 O O . PRO A 1 717 ? 17.299 5.887 13.615 1.00 87.88 717 PRO A O 1
ATOM 5701 N N . GLU A 1 718 ? 17.758 7.331 15.267 1.00 89.81 718 GLU A N 1
ATOM 5702 C CA . GLU A 1 718 ? 19.187 7.025 15.393 1.00 89.81 718 GLU A CA 1
ATOM 5703 C C . GLU A 1 718 ? 19.466 5.574 15.843 1.00 89.81 718 GLU A C 1
ATOM 5705 O O . GLU A 1 718 ? 20.563 5.071 15.608 1.00 89.81 718 GLU A O 1
ATOM 5710 N N . LEU A 1 719 ? 18.488 4.882 16.449 1.00 93.06 719 LEU A N 1
ATOM 5711 C CA . LEU A 1 719 ? 18.626 3.494 16.923 1.00 93.06 719 LEU A CA 1
ATOM 5712 C C . LEU A 1 719 ? 18.568 2.453 15.800 1.00 93.06 719 LEU A C 1
ATOM 5714 O O . LEU A 1 719 ? 18.604 1.256 16.074 1.00 93.06 719 LEU A O 1
ATOM 5718 N N . ILE A 1 720 ? 18.489 2.875 14.536 1.00 90.50 720 ILE A N 1
ATOM 5719 C CA . ILE A 1 720 ? 18.766 1.988 13.398 1.00 90.50 720 ILE A CA 1
ATOM 5720 C C . ILE A 1 720 ? 20.187 1.398 13.477 1.00 90.50 720 ILE A C 1
ATOM 5722 O O . ILE A 1 720 ? 20.426 0.299 12.988 1.00 90.50 720 ILE A O 1
ATOM 5726 N N . GLU A 1 721 ? 21.104 2.108 14.137 1.00 90.81 721 GLU A N 1
ATOM 5727 C CA . GLU A 1 721 ? 22.450 1.650 14.476 1.00 90.81 721 GLU A CA 1
ATOM 5728 C C . GLU A 1 721 ? 22.500 0.931 15.824 1.00 90.81 721 GLU A C 1
ATOM 5730 O O . GLU A 1 721 ? 21.658 1.191 16.687 1.00 90.81 721 GLU A O 1
ATOM 5735 N N . PRO A 1 722 ? 23.538 0.112 16.071 1.00 91.69 722 PRO A N 1
ATOM 5736 C CA . PRO A 1 722 ? 23.860 -0.336 17.415 1.00 91.69 722 PRO A CA 1
ATOM 5737 C C . PRO A 1 722 ? 23.948 0.822 18.409 1.00 91.69 722 PRO A C 1
ATOM 5739 O O . PRO A 1 722 ? 24.543 1.868 18.134 1.00 91.69 722 PRO A O 1
ATOM 5742 N N . TYR A 1 723 ? 23.380 0.610 19.590 1.00 92.88 723 TYR A N 1
ATOM 5743 C CA . TYR A 1 723 ? 23.248 1.642 20.609 1.00 92.88 723 TYR A CA 1
ATOM 5744 C C . TYR A 1 723 ? 23.454 1.069 22.010 1.00 92.88 723 TYR A C 1
ATOM 5746 O O . TYR A 1 723 ? 23.341 -0.138 22.238 1.00 92.88 723 TYR A O 1
ATOM 5754 N N . ILE A 1 724 ? 23.759 1.939 22.971 1.00 91.69 724 ILE A N 1
ATOM 5755 C CA . ILE A 1 724 ? 23.815 1.572 24.389 1.00 91.69 724 ILE A CA 1
ATOM 5756 C C . ILE A 1 724 ? 22.566 2.123 25.064 1.00 91.69 724 ILE A C 1
ATOM 5758 O O . ILE A 1 724 ? 22.333 3.331 25.089 1.00 91.69 724 ILE A O 1
ATOM 5762 N N . GLU A 1 725 ? 21.765 1.233 25.635 1.00 93.56 725 GLU A N 1
ATOM 5763 C CA . GLU A 1 725 ? 20.678 1.596 26.535 1.00 93.56 725 GLU A CA 1
ATOM 5764 C C . GLU A 1 725 ? 21.254 1.812 27.936 1.00 93.56 725 GLU A C 1
ATOM 5766 O O . GLU A 1 725 ? 21.762 0.875 28.554 1.00 93.56 725 GLU A O 1
ATOM 5771 N N . VAL A 1 726 ? 21.163 3.039 28.446 1.00 93.25 726 VAL A N 1
ATOM 5772 C CA . VAL A 1 726 ? 21.640 3.403 29.783 1.00 93.25 726 VAL A CA 1
ATOM 5773 C C . VAL A 1 726 ? 20.447 3.659 30.688 1.00 93.25 726 VAL A C 1
ATOM 5775 O O . VAL A 1 726 ? 19.656 4.568 30.447 1.00 93.25 726 VAL A O 1
ATOM 5778 N N . THR A 1 727 ? 20.348 2.898 31.772 1.00 94.56 727 THR A N 1
ATOM 5779 C CA . THR A 1 727 ? 19.337 3.067 32.817 1.00 94.56 727 THR A CA 1
ATOM 5780 C C . THR A 1 727 ? 19.964 3.709 34.051 1.00 94.56 727 THR A C 1
ATOM 5782 O O . THR A 1 727 ? 20.890 3.169 34.659 1.00 94.56 727 THR A O 1
ATOM 5785 N N . SER A 1 728 ? 19.447 4.874 34.440 1.00 90.81 728 SER A N 1
ATOM 5786 C CA . SER A 1 728 ? 19.867 5.590 35.647 1.00 90.81 728 SER A CA 1
ATOM 5787 C C . SER A 1 728 ? 19.548 4.775 36.904 1.00 90.81 728 SER A C 1
ATOM 5789 O O . SER A 1 728 ? 18.381 4.483 37.155 1.00 90.81 728 SER A O 1
ATOM 5791 N N . ALA A 1 729 ? 20.547 4.497 37.748 1.00 90.50 729 ALA A N 1
ATOM 5792 C CA . ALA A 1 729 ? 20.330 3.805 39.023 1.00 90.50 729 ALA A CA 1
ATOM 5793 C C . ALA A 1 729 ? 19.367 4.560 39.958 1.00 90.50 729 ALA A C 1
ATOM 5795 O O . ALA A 1 729 ? 18.564 3.948 40.658 1.00 90.50 729 ALA A O 1
ATOM 5796 N N . THR A 1 730 ? 19.403 5.897 39.941 1.00 87.56 730 THR A N 1
ATOM 5797 C CA . THR A 1 730 ? 18.583 6.733 40.830 1.00 87.56 730 THR A CA 1
ATOM 5798 C C . THR A 1 730 ? 17.153 6.908 40.323 1.00 87.56 730 THR A C 1
ATOM 5800 O O . THR A 1 730 ? 16.207 6.781 41.090 1.00 87.56 730 THR A O 1
ATOM 5803 N N . SER A 1 731 ? 16.980 7.247 39.041 1.00 88.56 731 SER A N 1
ATOM 5804 C CA . SER A 1 731 ? 15.666 7.633 38.500 1.00 88.56 731 SER A CA 1
ATOM 5805 C C . SER A 1 731 ? 14.957 6.522 37.735 1.00 88.56 731 SER A C 1
ATOM 5807 O O . SER A 1 731 ? 13.789 6.688 37.391 1.00 88.56 731 SER A O 1
ATOM 5809 N N . GLN A 1 732 ? 15.664 5.431 37.420 1.00 91.69 732 GLN A N 1
ATOM 5810 C CA . GLN A 1 732 ? 15.208 4.348 36.541 1.00 91.69 732 GLN A CA 1
ATOM 5811 C C . GLN A 1 732 ? 14.818 4.810 35.123 1.00 91.69 732 GLN A C 1
ATOM 5813 O O . GLN A 1 732 ? 14.269 4.039 34.339 1.00 91.69 732 GLN A O 1
ATOM 5818 N N . ARG A 1 733 ? 15.121 6.066 34.763 1.00 91.06 733 ARG A N 1
ATOM 5819 C CA . ARG A 1 733 ? 14.931 6.599 33.410 1.00 91.06 733 ARG A CA 1
ATOM 5820 C C . ARG A 1 733 ? 16.012 6.078 32.477 1.00 91.06 733 ARG A C 1
ATOM 5822 O O . ARG A 1 733 ? 17.147 5.846 32.910 1.00 91.06 733 ARG A O 1
ATOM 5829 N N . LYS A 1 734 ? 15.648 5.946 31.204 1.00 94.38 734 LYS A N 1
ATOM 5830 C CA . LYS A 1 734 ? 16.523 5.456 30.144 1.00 94.38 734 LYS A CA 1
ATOM 5831 C C . LYS A 1 734 ? 16.983 6.598 29.252 1.00 94.38 734 LYS A C 1
ATOM 5833 O O . LYS A 1 734 ? 16.198 7.479 28.928 1.00 94.38 734 LYS A O 1
ATOM 5838 N N . ILE A 1 735 ? 18.246 6.557 28.856 1.00 95.12 735 ILE A N 1
ATOM 5839 C CA . ILE A 1 735 ? 18.780 7.350 27.748 1.00 95.12 735 ILE A CA 1
ATOM 5840 C C . ILE A 1 735 ? 19.473 6.404 26.775 1.00 95.12 735 ILE A C 1
ATOM 5842 O O . ILE A 1 735 ? 19.940 5.334 27.174 1.00 95.12 735 ILE A O 1
ATOM 5846 N N . TYR A 1 736 ? 19.565 6.815 25.518 1.00 95.69 736 TYR A N 1
ATOM 5847 C CA . TYR A 1 736 ? 20.225 6.026 24.486 1.00 95.69 736 TYR A CA 1
ATOM 5848 C C . TYR A 1 736 ? 21.497 6.721 24.018 1.00 95.69 736 TYR A C 1
ATOM 5850 O O . TYR A 1 736 ? 21.481 7.916 23.708 1.00 95.69 736 TYR A O 1
ATOM 5858 N N . LEU A 1 737 ? 22.594 5.964 23.989 1.00 94.38 737 LEU A N 1
ATOM 5859 C CA . LEU A 1 737 ? 23.855 6.398 23.403 1.00 94.38 737 LEU A CA 1
ATOM 5860 C C . LEU A 1 737 ? 23.977 5.820 21.994 1.00 94.38 737 LEU A C 1
ATOM 5862 O O . LEU A 1 737 ? 23.856 4.610 21.809 1.00 94.38 737 LEU A O 1
ATOM 5866 N N . THR A 1 738 ? 24.215 6.683 21.019 1.00 93.69 738 THR A N 1
ATOM 5867 C CA . THR A 1 738 ? 24.262 6.393 19.584 1.00 93.69 738 THR A CA 1
ATOM 5868 C C . THR A 1 738 ? 25.642 6.743 19.021 1.00 93.69 738 THR A C 1
ATOM 5870 O O . THR A 1 738 ? 26.512 7.239 19.745 1.00 93.69 738 THR A O 1
ATOM 5873 N N . ARG A 1 739 ? 25.876 6.468 17.728 1.00 90.12 739 ARG A N 1
ATOM 5874 C CA . ARG A 1 739 ? 27.160 6.741 17.041 1.00 90.12 739 ARG A CA 1
ATOM 5875 C C . ARG A 1 739 ? 28.360 6.107 17.755 1.00 90.12 739 ARG A C 1
ATOM 5877 O O . ARG A 1 739 ? 29.411 6.727 17.929 1.00 90.12 739 ARG A O 1
ATOM 5884 N N . LEU A 1 740 ? 28.170 4.871 18.217 1.00 89.50 740 LEU A N 1
ATOM 5885 C CA . LEU A 1 740 ? 29.164 4.130 18.997 1.00 89.50 740 LEU A CA 1
ATOM 5886 C C . LEU A 1 740 ? 30.457 3.875 18.212 1.00 89.50 740 LEU A C 1
ATOM 5888 O O . LEU A 1 740 ? 31.519 3.742 18.810 1.00 89.50 740 LEU A O 1
ATOM 5892 N N . ASP A 1 741 ? 30.361 3.807 16.887 1.00 83.56 741 ASP A N 1
ATOM 5893 C CA . ASP A 1 741 ? 31.476 3.679 15.950 1.00 83.56 741 ASP A CA 1
ATOM 5894 C C . ASP A 1 741 ? 32.343 4.943 15.881 1.00 83.56 741 ASP A C 1
ATOM 5896 O O . ASP A 1 741 ? 33.549 4.849 15.684 1.00 83.56 741 ASP A O 1
ATOM 5900 N N . ARG A 1 742 ? 31.750 6.130 16.061 1.00 86.56 742 ARG A N 1
ATOM 5901 C CA . ARG A 1 742 ? 32.479 7.409 16.017 1.00 86.56 742 ARG A CA 1
ATOM 5902 C C . ARG A 1 742 ? 33.121 7.787 17.339 1.00 86.56 742 ARG A C 1
ATOM 5904 O O . ARG A 1 742 ? 34.188 8.388 17.362 1.00 86.56 742 ARG A O 1
ATOM 5911 N N . PHE A 1 743 ? 32.462 7.452 18.441 1.00 88.38 743 PHE A N 1
ATOM 5912 C CA . PHE A 1 743 ? 32.873 7.876 19.777 1.00 88.38 743 PHE A CA 1
ATOM 5913 C C . PHE A 1 743 ? 33.391 6.707 20.614 1.00 88.38 743 PHE A C 1
ATOM 5915 O O . PHE A 1 743 ? 33.071 6.628 21.792 1.00 88.38 743 PHE A O 1
ATOM 5922 N N . GLY A 1 744 ? 34.134 5.777 20.004 1.00 75.88 744 GLY A N 1
ATOM 5923 C CA . GLY A 1 744 ? 34.894 4.725 20.698 1.00 75.88 744 GLY A CA 1
ATOM 5924 C C . GLY A 1 744 ? 34.071 3.670 21.448 1.00 75.88 744 GLY A C 1
ATOM 5925 O O . GLY A 1 744 ? 34.643 2.764 22.047 1.00 75.88 744 GLY A O 1
ATOM 5926 N N . GLY A 1 745 ? 32.737 3.739 21.415 1.00 79.94 745 GLY A N 1
ATOM 5927 C CA . GLY A 1 745 ? 31.845 2.830 22.132 1.00 79.94 745 GLY A CA 1
ATOM 5928 C C . GLY A 1 745 ? 32.031 1.370 21.717 1.00 79.94 745 GLY A C 1
ATOM 5929 O O . GLY A 1 745 ? 32.195 0.516 22.586 1.00 79.94 745 GLY A O 1
ATOM 5930 N N . LEU A 1 746 ? 32.083 1.083 20.410 1.00 75.06 746 LEU A N 1
ATOM 5931 C CA . LEU A 1 746 ? 32.242 -0.288 19.888 1.00 75.06 746 LEU A CA 1
ATOM 5932 C C . LEU A 1 746 ? 33.605 -0.917 20.221 1.00 75.06 746 LEU A C 1
ATOM 5934 O O . LEU A 1 746 ? 33.692 -2.129 20.404 1.00 75.06 746 LEU A O 1
ATOM 5938 N N . GLU A 1 747 ? 34.652 -0.099 20.321 1.00 69.94 747 GLU A N 1
ATOM 5939 C CA . GLU A 1 747 ? 36.044 -0.536 20.515 1.00 69.94 747 GLU A CA 1
ATOM 5940 C C . GLU A 1 747 ? 36.473 -0.529 21.990 1.00 69.94 747 GLU A C 1
ATOM 5942 O O . GLU A 1 747 ? 37.482 -1.127 22.352 1.00 69.94 747 GLU A O 1
ATOM 5947 N N . SER A 1 748 ? 35.684 0.103 22.865 1.00 65.12 748 SER A N 1
ATOM 5948 C CA . SER A 1 748 ? 36.008 0.335 24.280 1.00 65.12 748 SER A CA 1
ATOM 5949 C C . SER A 1 748 ? 36.165 -0.920 25.152 1.00 65.12 748 SER A C 1
ATOM 5951 O O . SER A 1 748 ? 36.522 -0.799 26.322 1.00 65.12 748 SER A O 1
ATOM 5953 N N . GLY A 1 749 ? 35.848 -2.119 24.646 1.00 57.91 749 GLY A N 1
ATOM 5954 C CA . GLY A 1 749 ? 35.908 -3.378 25.404 1.00 57.91 749 GLY A CA 1
ATOM 5955 C C . GLY A 1 749 ? 34.895 -3.501 26.557 1.00 57.91 749 GLY A C 1
ATOM 5956 O O . GLY A 1 749 ? 34.782 -4.565 27.161 1.00 57.91 749 GLY A O 1
ATOM 5957 N N . LEU A 1 750 ? 34.109 -2.455 26.842 1.00 56.28 750 LEU A N 1
ATOM 5958 C CA . LEU A 1 750 ? 33.118 -2.398 27.932 1.00 56.28 750 LEU A CA 1
ATOM 5959 C C . LEU A 1 750 ? 31.885 -3.266 27.719 1.00 56.28 750 LEU A C 1
ATOM 5961 O O . LEU A 1 750 ? 31.051 -3.418 28.614 1.00 56.28 750 LEU A O 1
ATOM 5965 N N . LEU A 1 751 ? 31.716 -3.747 26.497 1.00 60.66 751 LEU A N 1
ATOM 5966 C CA . LEU A 1 751 ? 30.420 -4.105 25.966 1.00 60.66 751 LEU A CA 1
ATOM 5967 C C . LEU A 1 751 ? 30.437 -5.582 25.607 1.00 60.66 751 LEU A C 1
ATOM 5969 O O . LEU A 1 751 ? 30.568 -5.952 24.444 1.00 60.66 751 LEU A O 1
ATOM 5973 N N . ASN A 1 752 ? 30.301 -6.440 26.620 1.00 62.62 752 ASN A N 1
ATOM 5974 C CA . ASN A 1 752 ? 29.860 -7.803 26.356 1.00 62.62 752 ASN A CA 1
ATOM 5975 C C . ASN A 1 752 ? 28.390 -7.713 25.903 1.00 62.62 752 ASN A C 1
ATOM 5977 O O . ASN A 1 752 ? 27.548 -7.294 26.707 1.00 62.62 752 ASN A O 1
ATOM 5981 N N . PRO A 1 753 ? 28.064 -8.023 24.635 1.00 61.75 753 PRO A N 1
ATOM 5982 C CA . PRO A 1 753 ? 26.730 -7.781 24.103 1.00 61.75 753 PRO A CA 1
ATOM 5983 C C . PRO A 1 753 ? 25.666 -8.498 24.941 1.00 61.75 753 PRO A C 1
ATOM 5985 O O . PRO A 1 753 ? 25.882 -9.613 25.419 1.00 61.75 753 PRO A O 1
ATOM 5988 N N . ASN A 1 754 ? 24.511 -7.858 25.144 1.00 64.31 754 ASN A N 1
ATOM 5989 C CA . ASN A 1 754 ? 23.395 -8.378 25.948 1.00 64.31 754 ASN A CA 1
ATOM 5990 C C . ASN A 1 754 ? 23.678 -8.660 27.438 1.00 64.31 754 ASN A C 1
ATOM 5992 O O . ASN A 1 754 ? 22.807 -9.217 28.112 1.00 64.31 754 ASN A O 1
ATOM 5996 N N . LYS A 1 755 ? 24.824 -8.243 27.992 1.00 75.94 755 LYS A N 1
ATOM 5997 C CA . LYS A 1 755 ? 25.055 -8.264 29.443 1.00 75.94 755 LYS A CA 1
ATOM 5998 C C . LYS A 1 755 ? 25.110 -6.842 29.997 1.00 75.94 755 LYS A C 1
ATOM 6000 O O . LYS A 1 755 ? 25.907 -6.047 29.507 1.00 75.94 755 LYS A O 1
ATOM 6005 N N . PRO A 1 756 ? 24.291 -6.510 31.011 1.00 82.44 756 PRO A N 1
ATOM 6006 C CA . PRO A 1 756 ? 24.398 -5.220 31.671 1.00 82.44 756 PRO A CA 1
ATOM 6007 C C . PRO A 1 756 ? 25.757 -5.080 32.349 1.00 82.44 756 PRO A C 1
ATOM 6009 O O . PRO A 1 756 ? 26.195 -5.983 33.064 1.00 82.44 756 PRO A O 1
ATOM 6012 N N . CYS A 1 757 ? 26.394 -3.934 32.146 1.00 83.81 757 CYS A N 1
ATOM 6013 C CA . CYS A 1 757 ? 27.539 -3.492 32.924 1.00 83.81 757 CYS A CA 1
ATOM 6014 C C . CYS A 1 757 ? 27.187 -2.218 33.695 1.00 83.81 757 CYS A C 1
ATOM 6016 O O . CYS A 1 757 ? 26.288 -1.464 33.319 1.00 83.81 757 CYS A O 1
ATOM 6018 N N . THR A 1 758 ? 27.881 -1.997 34.804 1.00 86.81 758 THR A N 1
ATOM 6019 C CA . THR A 1 758 ? 27.715 -0.795 35.621 1.00 86.81 758 THR A CA 1
ATOM 6020 C C . THR A 1 758 ? 28.765 0.226 35.203 1.00 86.81 758 THR A C 1
ATOM 6022 O O . THR A 1 758 ? 29.952 -0.095 35.207 1.00 86.81 758 THR A O 1
ATOM 6025 N N . LEU A 1 759 ? 28.340 1.441 34.853 1.00 85.62 759 LEU A N 1
ATOM 6026 C CA . LEU A 1 759 ? 29.216 2.514 34.380 1.00 85.62 759 LEU A CA 1
ATOM 6027 C C . LEU A 1 759 ? 28.892 3.842 35.066 1.00 85.62 759 LEU A C 1
ATOM 6029 O O . LEU A 1 759 ? 27.724 4.186 35.269 1.00 85.62 759 LEU A O 1
ATOM 6033 N N . ASP A 1 760 ? 29.942 4.611 35.347 1.00 89.31 760 ASP A N 1
ATOM 6034 C CA . ASP A 1 760 ? 29.832 6.023 35.697 1.00 89.31 760 ASP A CA 1
ATOM 6035 C C . ASP A 1 760 ? 29.986 6.854 34.421 1.00 89.31 760 ASP A C 1
ATOM 6037 O O . ASP A 1 760 ? 30.989 6.748 33.711 1.00 89.31 760 ASP A O 1
ATOM 6041 N N . LEU A 1 761 ? 28.971 7.663 34.111 1.00 91.38 761 LEU A N 1
ATOM 6042 C CA . LEU A 1 761 ? 28.923 8.482 32.902 1.00 91.38 761 LEU A CA 1
ATOM 6043 C C . LEU A 1 761 ? 28.848 9.961 33.250 1.00 91.38 761 LEU A C 1
ATOM 6045 O O . LEU A 1 761 ? 28.023 10.375 34.063 1.00 91.38 761 LEU A O 1
ATOM 6049 N N . ARG A 1 762 ? 29.636 10.779 32.559 1.00 94.25 762 ARG A N 1
ATOM 6050 C CA . ARG A 1 762 ? 29.567 12.238 32.587 1.00 94.25 762 ARG A CA 1
ATOM 6051 C C . ARG A 1 762 ? 29.046 12.752 31.251 1.00 94.25 762 ARG A C 1
ATOM 6053 O O . ARG A 1 762 ? 29.586 12.441 30.195 1.00 94.25 762 ARG A O 1
ATOM 6060 N N . VAL A 1 763 ? 27.996 13.563 31.298 1.00 94.94 763 VAL A N 1
ATOM 6061 C CA . VAL A 1 763 ? 27.413 14.203 30.117 1.00 94.94 763 VAL A CA 1
ATOM 6062 C C . VAL A 1 763 ? 28.180 15.483 29.817 1.00 94.94 763 VAL A C 1
ATOM 6064 O O . VAL A 1 763 ? 28.259 16.379 30.662 1.00 94.94 763 VAL A O 1
ATOM 6067 N N . VAL A 1 764 ? 28.716 15.605 28.609 1.00 95.31 764 VAL A N 1
ATOM 6068 C CA . VAL A 1 764 ? 29.493 16.770 28.159 1.00 95.31 764 VAL A CA 1
ATOM 6069 C C . VAL A 1 764 ? 28.908 17.342 26.870 1.00 95.31 764 VAL A C 1
ATOM 6071 O O . VAL A 1 764 ? 28.115 16.685 26.199 1.00 95.31 764 VAL A O 1
ATOM 6074 N N . LYS A 1 765 ? 29.266 18.583 26.521 1.00 94.19 765 LYS A N 1
ATOM 6075 C CA . LYS A 1 765 ? 28.913 19.140 25.207 1.00 94.19 765 LYS A CA 1
ATOM 6076 C C . LYS A 1 765 ? 29.704 18.418 24.123 1.00 94.19 765 LYS A C 1
ATOM 6078 O O . LYS A 1 765 ? 30.880 18.122 24.325 1.00 94.19 765 LYS A O 1
ATOM 6083 N N . ASN A 1 766 ? 29.075 18.192 22.978 1.00 90.75 766 ASN A N 1
ATOM 6084 C CA . ASN A 1 766 ? 29.789 17.737 21.800 1.00 90.75 766 ASN A CA 1
ATOM 6085 C C . ASN A 1 766 ? 30.636 18.888 21.239 1.00 90.75 766 ASN A C 1
ATOM 6087 O O . ASN A 1 766 ? 30.123 19.800 20.598 1.00 90.75 766 ASN A O 1
ATOM 6091 N N . THR A 1 767 ? 31.932 18.858 21.540 1.00 88.00 767 THR A N 1
ATOM 6092 C CA . THR A 1 767 ? 32.939 19.765 20.968 1.00 88.00 767 THR A CA 1
ATOM 6093 C C . THR A 1 767 ? 33.881 19.047 20.005 1.00 88.00 767 THR A C 1
ATOM 6095 O O . THR A 1 767 ? 34.822 19.668 19.525 1.00 88.00 767 THR A O 1
ATOM 6098 N N . ILE A 1 768 ? 33.675 17.742 19.785 1.00 85.75 768 ILE A N 1
ATOM 6099 C CA . ILE A 1 768 ? 34.536 16.897 18.949 1.00 85.75 768 ILE A CA 1
ATOM 6100 C C . ILE A 1 768 ? 34.069 16.976 17.492 1.00 85.75 768 ILE A C 1
ATOM 6102 O O . ILE A 1 768 ? 34.872 17.288 16.624 1.00 85.75 768 ILE A O 1
ATOM 6106 N N . GLU A 1 769 ? 32.773 16.765 17.250 1.00 83.31 769 GLU A N 1
ATOM 6107 C CA . GLU A 1 769 ? 32.139 16.862 15.925 1.00 83.31 769 GLU A CA 1
ATOM 6108 C C . GLU A 1 769 ? 30.914 17.791 16.029 1.00 83.31 769 GLU A C 1
ATOM 6110 O O . GLU A 1 769 ? 29.786 17.312 16.158 1.00 83.31 769 GLU A O 1
ATOM 6115 N N . PRO A 1 770 ? 31.081 19.126 16.081 1.00 76.75 770 PRO A N 1
ATOM 6116 C CA . PRO A 1 770 ? 29.963 20.059 16.267 1.00 76.75 770 PRO A CA 1
ATOM 6117 C C . PRO A 1 770 ? 28.943 20.053 15.112 1.00 76.75 770 PRO A C 1
ATOM 6119 O O . PRO A 1 770 ? 27.846 20.586 15.262 1.00 76.75 770 PRO A O 1
ATOM 6122 N N . GLU A 1 771 ? 29.295 19.475 13.966 1.00 76.81 771 GLU A N 1
ATOM 6123 C CA . GLU A 1 771 ? 28.458 19.363 12.775 1.00 76.81 771 GLU A CA 1
ATOM 6124 C C . GLU A 1 771 ? 27.386 18.269 12.863 1.00 76.81 771 GLU A C 1
ATOM 6126 O O . GLU A 1 771 ? 26.405 18.320 12.115 1.00 76.81 771 GLU A O 1
ATOM 6131 N N . ILE A 1 772 ? 27.534 17.282 13.758 1.00 83.00 772 ILE A N 1
ATOM 6132 C CA . ILE A 1 772 ? 26.480 16.283 13.955 1.00 83.00 772 ILE A CA 1
ATOM 6133 C C . ILE A 1 772 ? 25.340 16.868 14.811 1.00 83.00 772 ILE A C 1
ATOM 6135 O O . ILE A 1 772 ? 25.598 17.608 15.760 1.00 83.00 772 ILE A O 1
ATOM 6139 N N . PRO A 1 773 ? 24.066 16.508 14.550 1.00 84.38 773 PRO A N 1
ATOM 6140 C CA . PRO A 1 773 ? 22.923 17.065 15.287 1.00 84.38 773 PRO A CA 1
ATOM 6141 C C . PRO A 1 773 ? 22.953 16.822 16.805 1.00 84.38 773 PRO A C 1
ATOM 6143 O O . PRO A 1 773 ? 22.359 17.577 17.575 1.00 84.38 773 PRO A O 1
ATOM 6146 N N . ASN A 1 774 ? 23.638 15.765 17.251 1.00 91.75 774 ASN A N 1
ATOM 6147 C CA . ASN A 1 774 ? 23.739 15.410 18.660 1.00 91.75 774 ASN A CA 1
ATOM 6148 C C . ASN A 1 774 ? 24.617 16.427 19.415 1.00 91.75 774 ASN A C 1
ATOM 6150 O O . ASN A 1 774 ? 25.839 16.465 19.266 1.00 91.75 774 ASN A O 1
ATOM 6154 N N . THR A 1 775 ? 23.996 17.222 20.286 1.00 91.94 775 THR A N 1
ATOM 6155 C CA . THR A 1 775 ? 24.674 18.306 21.022 1.00 91.94 775 THR A CA 1
ATOM 6156 C C . THR A 1 775 ? 25.424 17.848 22.279 1.00 91.94 775 THR A C 1
ATOM 6158 O O . THR A 1 775 ? 26.226 18.611 22.827 1.00 91.94 775 THR A O 1
ATOM 6161 N N . LEU A 1 776 ? 25.181 16.621 22.756 1.00 95.31 776 LEU A N 1
ATOM 6162 C CA . LEU A 1 776 ? 25.754 16.068 23.987 1.00 95.31 776 LEU A CA 1
ATOM 6163 C C . LEU A 1 776 ? 26.417 14.705 23.743 1.00 95.31 776 LEU A C 1
ATOM 6165 O O . LEU A 1 776 ? 25.901 13.884 22.986 1.00 95.31 776 LEU A O 1
ATOM 6169 N N . LEU A 1 777 ? 27.520 14.451 24.448 1.00 94.75 777 LEU A N 1
ATOM 6170 C CA . LEU A 1 777 ? 28.231 13.169 24.480 1.00 94.75 777 LEU A CA 1
ATOM 6171 C C . LEU A 1 777 ? 28.199 12.576 25.892 1.00 94.75 777 LEU A C 1
ATOM 6173 O O . LEU A 1 777 ? 28.174 13.315 26.883 1.00 94.75 777 LEU A O 1
ATOM 6177 N N . ALA A 1 778 ? 28.245 11.249 25.983 1.00 93.50 778 ALA A N 1
ATOM 6178 C CA . ALA A 1 778 ? 28.487 10.534 27.229 1.00 93.50 778 ALA A CA 1
ATOM 6179 C C . ALA A 1 778 ? 29.957 10.107 27.303 1.00 93.50 778 ALA A C 1
ATOM 6181 O O . ALA A 1 778 ? 30.453 9.406 26.422 1.00 93.50 778 ALA A O 1
ATOM 6182 N N . VAL A 1 779 ? 30.643 10.531 28.362 1.00 92.31 779 VAL A N 1
ATOM 6183 C CA . VAL A 1 779 ? 32.024 10.151 28.680 1.00 92.31 779 VAL A CA 1
ATOM 6184 C C . VAL A 1 779 ? 31.985 9.159 29.828 1.00 92.31 779 VAL A C 1
ATOM 6186 O O . VAL A 1 779 ? 31.429 9.473 30.878 1.00 92.31 779 VAL A O 1
ATOM 6189 N N . ALA A 1 780 ? 32.550 7.975 29.631 1.00 89.75 780 ALA A N 1
ATOM 6190 C CA . ALA A 1 780 ? 32.638 6.951 30.660 1.00 89.75 780 ALA A CA 1
ATOM 6191 C C . ALA A 1 780 ? 34.043 6.907 31.261 1.00 89.75 780 ALA A C 1
ATOM 6193 O O . ALA A 1 780 ? 35.031 7.103 30.550 1.00 89.75 780 ALA A O 1
ATOM 6194 N N . THR A 1 781 ? 34.131 6.610 32.557 1.00 85.38 781 THR A N 1
ATOM 6195 C CA . THR A 1 781 ? 35.404 6.329 33.233 1.00 85.38 781 THR A CA 1
ATOM 6196 C C . THR A 1 781 ? 35.658 4.825 33.228 1.00 85.38 781 THR A C 1
ATOM 6198 O O . THR A 1 781 ? 34.918 4.064 33.850 1.00 85.38 781 THR A O 1
ATOM 6201 N N . LEU A 1 782 ? 36.683 4.386 32.502 1.00 78.44 782 LEU A N 1
ATOM 6202 C CA . LEU A 1 782 ? 36.934 2.976 32.204 1.00 78.44 782 LEU A CA 1
ATOM 6203 C C . LEU A 1 782 ? 38.271 2.532 32.768 1.00 78.44 782 LEU A C 1
ATOM 6205 O O . LEU A 1 782 ? 39.218 3.310 32.773 1.00 78.44 782 LEU A O 1
ATOM 6209 N N . ASN A 1 783 ? 38.367 1.275 33.195 1.00 73.44 783 ASN A N 1
ATOM 6210 C CA . ASN A 1 783 ? 39.641 0.676 33.572 1.00 73.44 783 ASN A CA 1
ATOM 6211 C C . ASN A 1 783 ? 40.218 -0.080 32.367 1.00 73.44 783 ASN A C 1
ATOM 6213 O O . ASN A 1 783 ? 39.706 -1.139 32.007 1.00 73.44 783 ASN A O 1
ATOM 6217 N N . ILE A 1 784 ? 41.243 0.493 31.738 1.00 70.50 784 ILE A N 1
ATOM 6218 C CA . ILE A 1 784 ? 41.962 -0.079 30.594 1.00 70.50 784 ILE A CA 1
ATOM 6219 C C . ILE A 1 784 ? 43.420 -0.245 31.029 1.00 70.50 784 ILE A C 1
ATOM 6221 O O . ILE A 1 784 ? 44.045 0.729 31.444 1.00 70.50 784 ILE A O 1
ATOM 6225 N N . ASP A 1 785 ? 43.951 -1.470 30.977 1.00 73.06 785 ASP A N 1
ATOM 6226 C CA . ASP A 1 785 ? 45.328 -1.801 31.384 1.00 73.06 785 ASP A CA 1
ATOM 6227 C C . ASP A 1 785 ? 45.719 -1.253 32.774 1.00 73.06 785 ASP A C 1
ATOM 6229 O O . ASP A 1 785 ? 46.762 -0.622 32.951 1.00 73.06 785 ASP A O 1
ATOM 6233 N N . GLU A 1 786 ? 44.843 -1.455 33.767 1.00 76.12 786 GLU A N 1
ATOM 6234 C CA . GLU A 1 786 ? 44.998 -0.984 35.158 1.00 76.12 786 GLU A CA 1
ATOM 6235 C C . GLU A 1 786 ? 45.045 0.551 35.327 1.00 76.12 786 GLU A C 1
ATOM 6237 O O . GLU A 1 786 ? 45.375 1.057 36.404 1.00 76.12 786 GLU A O 1
ATOM 6242 N N . LYS A 1 787 ? 44.668 1.319 34.295 1.00 76.00 787 LYS A N 1
ATOM 6243 C CA . LYS A 1 787 ? 44.542 2.782 34.339 1.00 76.00 787 LYS A CA 1
ATOM 6244 C C . LYS A 1 787 ? 43.102 3.223 34.112 1.00 76.00 787 LYS A C 1
ATOM 6246 O O . LYS A 1 787 ? 42.419 2.755 33.204 1.00 76.00 787 LYS A O 1
ATOM 6251 N N . LEU A 1 788 ? 42.659 4.188 34.919 1.00 80.06 788 LEU A N 1
ATOM 6252 C CA . LEU A 1 788 ? 41.377 4.858 34.718 1.00 80.06 788 LEU A CA 1
ATOM 6253 C C . LEU A 1 788 ? 41.501 5.879 33.584 1.00 80.06 788 LEU A C 1
ATOM 6255 O O . LEU A 1 788 ? 42.246 6.852 33.698 1.00 80.06 788 LEU A O 1
ATOM 6259 N N . VAL A 1 789 ? 40.760 5.655 32.505 1.00 82.69 789 VAL A N 1
ATOM 6260 C CA . VAL A 1 789 ? 40.705 6.521 31.327 1.00 82.69 789 VAL A CA 1
ATOM 6261 C C . VAL A 1 789 ? 39.281 7.039 31.171 1.00 82.69 789 VAL A C 1
ATOM 6263 O O . VAL A 1 789 ? 38.329 6.263 31.138 1.00 82.69 789 VAL A O 1
ATOM 6266 N N . GLU A 1 790 ? 39.126 8.359 31.078 1.00 86.12 790 GLU A N 1
ATOM 6267 C CA . GLU A 1 790 ? 37.867 8.964 30.648 1.00 86.12 790 GLU A CA 1
ATOM 6268 C C . GLU A 1 790 ? 37.843 9.043 29.125 1.00 86.12 790 GLU A C 1
ATOM 6270 O O . GLU A 1 790 ? 38.680 9.724 28.531 1.00 86.12 790 GLU A O 1
ATOM 6275 N N . GLN A 1 791 ? 36.873 8.389 28.493 1.00 87.25 791 GLN A N 1
ATOM 6276 C CA . GLN A 1 791 ? 36.672 8.510 27.052 1.00 87.25 791 GLN A CA 1
ATOM 6277 C C . GLN A 1 791 ? 35.192 8.642 26.692 1.00 87.25 791 GLN A C 1
ATOM 6279 O O . GLN A 1 791 ? 34.336 8.098 27.399 1.00 87.25 791 GLN A O 1
ATOM 6284 N N . PRO A 1 792 ? 34.858 9.366 25.608 1.00 90.38 792 PRO A N 1
ATOM 6285 C CA . PRO A 1 792 ? 33.540 9.273 25.000 1.00 90.38 792 PRO A CA 1
ATOM 6286 C C . PRO A 1 792 ? 33.198 7.807 24.718 1.00 90.38 792 PRO A C 1
ATOM 6288 O O . PRO A 1 792 ? 34.073 7.032 24.345 1.00 90.38 792 PRO A O 1
ATOM 6291 N N . VAL A 1 793 ? 31.939 7.435 24.932 1.00 89.38 793 VAL A N 1
ATOM 6292 C CA . VAL A 1 793 ? 31.418 6.088 24.629 1.00 89.38 793 VAL A CA 1
ATOM 6293 C C . VAL A 1 793 ? 30.182 6.124 23.727 1.00 89.38 793 VAL A C 1
ATOM 6295 O O . VAL A 1 793 ? 29.629 5.081 23.387 1.00 89.38 793 VAL A O 1
ATOM 6298 N N . GLY A 1 794 ? 29.730 7.320 23.344 1.00 92.88 794 GLY A N 1
ATOM 6299 C CA . GLY A 1 794 ? 28.598 7.535 22.446 1.00 92.88 794 GLY A CA 1
ATOM 6300 C C . GLY A 1 794 ? 28.041 8.958 22.527 1.00 92.88 794 GLY A C 1
ATOM 6301 O O . GLY A 1 794 ? 28.210 9.663 23.529 1.00 92.88 794 GLY A O 1
ATOM 6302 N N . ALA A 1 795 ? 27.350 9.375 21.470 1.00 94.75 795 ALA A N 1
ATOM 6303 C CA . ALA A 1 795 ? 26.534 10.584 21.469 1.00 94.75 795 ALA A CA 1
ATOM 6304 C C . ALA A 1 795 ? 25.185 10.309 22.140 1.00 94.75 795 ALA A C 1
ATOM 6306 O O . ALA A 1 795 ? 24.668 9.206 22.045 1.00 94.75 795 ALA A O 1
ATOM 6307 N N . ILE A 1 796 ? 24.591 11.284 22.826 1.00 95.06 796 ILE A N 1
ATOM 6308 C CA . ILE A 1 796 ? 23.254 11.096 23.406 1.00 95.06 796 ILE A CA 1
ATOM 6309 C C . ILE A 1 796 ? 22.211 11.344 22.315 1.00 95.06 796 ILE A C 1
ATOM 6311 O O . ILE A 1 796 ? 22.268 12.376 21.639 1.00 95.06 796 ILE A O 1
ATOM 6315 N N . ALA A 1 797 ? 21.255 10.422 22.161 1.00 94.56 797 ALA A N 1
ATOM 6316 C CA . ALA A 1 797 ? 20.179 10.542 21.180 1.00 94.56 797 ALA A CA 1
ATOM 6317 C C . ALA A 1 797 ? 19.418 11.866 21.346 1.00 94.56 797 ALA A C 1
ATOM 6319 O O . ALA A 1 797 ? 19.067 12.252 22.467 1.00 94.56 797 ALA A O 1
ATOM 6320 N N . THR A 1 798 ? 19.131 12.550 20.235 1.00 92.56 798 THR A N 1
ATOM 6321 C CA . THR A 1 798 ? 18.560 13.911 20.255 1.00 92.56 798 THR A CA 1
ATOM 6322 C C . THR A 1 798 ? 17.252 13.974 21.051 1.00 92.56 798 THR A C 1
ATOM 6324 O O . THR A 1 798 ? 17.096 14.802 21.949 1.00 92.56 798 THR A O 1
ATOM 6327 N N . SER A 1 799 ? 16.362 13.006 20.840 1.00 89.88 799 SER A N 1
ATOM 6328 C CA . SER A 1 799 ? 15.100 12.911 21.575 1.00 89.88 799 SER A CA 1
ATOM 6329 C C . SER A 1 799 ? 15.270 12.543 23.053 1.00 89.88 799 SER A C 1
ATOM 6331 O O . SER A 1 799 ? 14.474 12.990 23.873 1.00 89.88 799 SER A O 1
ATOM 6333 N N . SER A 1 800 ? 16.329 11.823 23.452 1.00 92.94 800 SER A N 1
ATOM 6334 C CA . SER A 1 800 ? 16.645 11.628 24.882 1.00 92.94 800 SER A CA 1
ATOM 6335 C C . SER A 1 800 ? 17.046 12.944 25.561 1.00 92.94 800 SER A C 1
ATOM 6337 O O . SER A 1 800 ? 16.697 13.173 26.723 1.00 92.94 800 SER A O 1
ATOM 6339 N N . VAL A 1 801 ? 17.762 13.826 24.850 1.00 91.69 801 VAL A N 1
ATOM 6340 C CA . VAL A 1 801 ? 18.113 15.164 25.354 1.00 91.69 801 VAL A CA 1
ATOM 6341 C C . VAL A 1 801 ? 16.856 15.996 25.579 1.00 91.69 801 VAL A C 1
ATOM 6343 O O . VAL A 1 801 ? 16.708 16.582 26.652 1.00 91.69 801 VAL A O 1
ATOM 6346 N N . GLU A 1 802 ? 15.940 15.998 24.614 1.00 90.44 802 GLU A N 1
ATOM 6347 C CA . GLU A 1 802 ? 14.676 16.736 24.680 1.00 90.44 802 GLU A CA 1
ATOM 6348 C C . GLU A 1 802 ? 13.742 16.187 25.768 1.00 90.44 802 GLU A C 1
ATOM 6350 O O . GLU A 1 802 ? 13.328 16.928 26.663 1.00 90.44 802 GLU A O 1
ATOM 6355 N N . GLN A 1 803 ? 13.476 14.877 25.759 1.00 90.25 803 GLN A N 1
ATOM 6356 C CA . GLN A 1 803 ? 12.546 14.202 26.673 1.00 90.25 803 GLN A CA 1
ATOM 6357 C C . GLN A 1 803 ? 12.928 14.371 28.148 1.00 90.25 803 GLN A C 1
ATOM 6359 O O . GLN A 1 803 ? 12.072 14.360 29.038 1.00 90.25 803 GLN A O 1
ATOM 6364 N N . HIS A 1 804 ? 14.223 14.495 28.438 1.00 90.38 804 HIS A N 1
ATOM 6365 C CA . HIS A 1 804 ? 14.730 14.600 29.805 1.00 90.38 804 HIS A CA 1
ATOM 6366 C C . HIS A 1 804 ? 15.397 15.942 30.116 1.00 90.38 804 HIS A C 1
ATOM 6368 O O . HIS A 1 804 ? 15.909 16.108 31.226 1.00 90.38 804 HIS A O 1
ATOM 6374 N N . ASN A 1 805 ? 15.350 16.904 29.185 1.00 91.00 805 ASN A N 1
ATOM 6375 C CA . ASN A 1 805 ? 15.985 18.220 29.296 1.00 91.00 805 ASN A CA 1
ATOM 6376 C C . ASN A 1 805 ? 17.438 18.113 29.808 1.00 91.00 805 ASN A C 1
ATOM 6378 O O . ASN A 1 805 ? 17.837 18.763 30.785 1.00 91.00 805 ASN A O 1
ATOM 6382 N N . LEU A 1 806 ? 18.201 17.192 29.208 1.00 91.12 806 LEU A N 1
ATOM 6383 C CA . LEU A 1 806 ? 19.566 16.881 29.630 1.00 91.12 806 LEU A CA 1
ATOM 6384 C C . LEU A 1 806 ? 20.494 18.062 29.340 1.00 91.12 806 LEU A C 1
ATOM 6386 O O . LEU A 1 806 ? 20.368 18.754 28.335 1.00 91.12 806 LEU A O 1
ATOM 6390 N N . LYS A 1 807 ? 21.455 18.287 30.238 1.00 92.56 807 LYS A N 1
ATOM 6391 C CA . LYS A 1 807 ? 22.450 19.357 30.120 1.00 92.56 807 LYS A CA 1
ATOM 6392 C C . LYS A 1 807 ? 23.836 18.809 30.425 1.00 92.56 807 LYS A C 1
ATOM 6394 O O . LYS A 1 807 ? 23.979 17.911 31.258 1.00 92.56 807 LYS A O 1
ATOM 6399 N N . ALA A 1 808 ? 24.847 19.390 29.785 1.00 91.75 808 ALA A N 1
ATOM 6400 C CA . ALA A 1 808 ? 26.242 19.110 30.101 1.00 91.75 808 ALA A CA 1
ATOM 6401 C C . ALA A 1 808 ? 26.545 19.380 31.590 1.00 91.75 808 ALA A C 1
ATOM 6403 O O . ALA A 1 808 ? 25.964 20.282 32.195 1.00 91.75 808 ALA A O 1
ATOM 6404 N N . GLY A 1 809 ? 27.451 18.591 32.168 1.00 89.56 809 GLY A N 1
ATOM 6405 C CA . GLY A 1 809 ? 27.829 18.628 33.585 1.00 89.56 809 GLY A CA 1
ATOM 6406 C C . GLY A 1 809 ? 27.041 17.669 34.486 1.00 89.56 809 GLY A C 1
ATOM 6407 O O . GLY A 1 809 ? 27.352 17.559 35.668 1.00 89.56 809 GLY A O 1
ATOM 6408 N N . ARG A 1 810 ? 26.034 16.961 33.958 1.00 90.06 810 ARG A N 1
ATOM 6409 C CA . ARG A 1 810 ? 25.325 15.888 34.677 1.00 90.06 810 ARG A CA 1
ATOM 6410 C C . ARG A 1 810 ? 26.188 14.625 34.740 1.00 90.06 810 ARG A C 1
ATOM 6412 O O . ARG A 1 810 ? 26.817 14.282 33.743 1.00 90.06 810 ARG A O 1
ATOM 6419 N N . SER A 1 811 ? 26.122 13.899 35.855 1.00 91.38 811 SER A N 1
ATOM 6420 C CA . SER A 1 811 ? 26.712 12.562 35.982 1.00 91.38 811 SER A CA 1
ATOM 6421 C C . SER A 1 811 ? 25.649 11.515 36.305 1.00 91.38 811 SER A C 1
ATOM 6423 O O . SER A 1 811 ? 24.711 11.782 37.059 1.00 91.38 811 SER A O 1
ATOM 6425 N N . LEU A 1 812 ? 25.799 10.327 35.733 1.00 90.00 812 LEU A N 1
ATOM 6426 C CA . LEU A 1 812 ? 25.029 9.130 36.039 1.00 90.00 812 LEU A CA 1
ATOM 6427 C C . LEU A 1 812 ? 25.983 8.151 36.718 1.00 90.00 812 LEU A C 1
ATOM 6429 O O . LEU A 1 812 ? 26.847 7.587 36.057 1.00 90.00 812 LEU A O 1
ATOM 6433 N N . ILE A 1 813 ? 25.844 8.002 38.032 1.00 90.69 813 ILE A N 1
ATOM 6434 C CA . ILE A 1 813 ? 26.685 7.116 38.840 1.00 90.69 813 ILE A CA 1
ATOM 6435 C C . ILE A 1 813 ? 26.022 5.744 38.925 1.00 90.69 813 ILE A C 1
ATOM 6437 O O . ILE A 1 813 ? 24.809 5.655 39.142 1.00 90.69 813 ILE A O 1
ATOM 6441 N N . GLN A 1 814 ? 26.816 4.695 38.741 1.00 89.25 814 GLN A N 1
ATOM 6442 C CA . GLN A 1 814 ? 26.409 3.296 38.743 1.00 89.25 814 GLN A CA 1
ATOM 6443 C C . GLN A 1 814 ? 25.245 2.995 37.789 1.00 89.25 814 GLN A C 1
ATOM 6445 O O . GLN A 1 814 ? 24.369 2.185 38.090 1.00 89.25 814 GLN A O 1
ATOM 6450 N N . ALA A 1 815 ? 25.207 3.656 36.632 1.00 90.12 815 ALA A N 1
ATOM 6451 C CA . ALA A 1 815 ? 24.173 3.401 35.643 1.00 90.12 815 ALA A CA 1
ATOM 6452 C C . ALA A 1 815 ? 24.340 2.000 35.044 1.00 90.12 815 ALA A C 1
ATOM 6454 O O . ALA A 1 815 ? 25.454 1.567 34.758 1.00 90.12 815 ALA A O 1
ATOM 6455 N N . SER A 1 816 ? 23.224 1.307 34.823 1.00 91.25 816 SER A N 1
ATOM 6456 C CA . SER A 1 816 ? 23.231 0.042 34.089 1.00 91.25 816 SER A CA 1
ATOM 6457 C C . SER A 1 816 ? 23.257 0.346 32.598 1.00 91.25 816 SER A C 1
ATOM 6459 O O . SER A 1 816 ? 22.330 0.977 32.094 1.00 91.25 816 SER A O 1
ATOM 6461 N N . ALA A 1 817 ? 24.269 -0.130 31.889 1.00 89.62 817 ALA A N 1
ATOM 6462 C CA . ALA A 1 817 ? 24.424 0.036 30.452 1.00 89.62 817 ALA A CA 1
ATOM 6463 C C . ALA A 1 817 ? 24.357 -1.323 29.748 1.00 89.62 817 ALA A C 1
ATOM 6465 O O . ALA A 1 817 ? 25.018 -2.273 30.161 1.00 89.62 817 ALA A O 1
ATOM 6466 N N . ILE A 1 818 ? 23.541 -1.426 28.698 1.00 89.38 818 ILE A N 1
ATOM 6467 C CA . ILE A 1 818 ? 23.410 -2.635 27.876 1.00 89.38 818 ILE A CA 1
ATOM 6468 C C . ILE A 1 818 ? 23.548 -2.245 26.409 1.00 89.38 818 ILE A C 1
ATOM 6470 O O . ILE A 1 818 ? 22.763 -1.442 25.905 1.00 89.38 818 ILE A O 1
ATOM 6474 N N . THR A 1 819 ? 24.492 -2.864 25.706 1.00 89.19 819 THR A N 1
ATOM 6475 C CA . THR A 1 819 ? 24.600 -2.728 24.248 1.00 89.19 819 THR A CA 1
ATOM 6476 C C . THR A 1 819 ? 23.511 -3.527 23.563 1.00 89.19 819 THR A C 1
ATOM 6478 O O . THR A 1 819 ? 23.301 -4.705 23.871 1.00 89.19 819 THR A O 1
ATOM 6481 N N . ARG A 1 820 ? 22.828 -2.879 22.625 1.00 90.75 820 ARG A N 1
ATOM 6482 C CA . ARG A 1 820 ? 21.745 -3.439 21.830 1.00 90.75 820 ARG A CA 1
ATOM 6483 C C . ARG A 1 820 ? 22.096 -3.356 20.341 1.00 90.75 820 ARG A C 1
ATOM 6485 O O . ARG A 1 820 ? 22.660 -2.346 19.917 1.00 90.75 820 ARG A O 1
ATOM 6492 N N . PRO A 1 821 ? 21.749 -4.388 19.554 1.00 91.88 821 PRO A N 1
ATOM 6493 C CA . PRO A 1 821 ? 21.854 -4.319 18.102 1.00 91.88 821 PRO A CA 1
ATOM 6494 C C . PRO A 1 821 ? 20.896 -3.287 17.521 1.00 91.88 821 PRO A C 1
ATOM 6496 O O . PRO A 1 821 ? 19.879 -2.958 18.147 1.00 91.88 821 PRO A O 1
ATOM 6499 N N . GLY A 1 822 ? 21.213 -2.840 16.309 1.00 92.19 822 GLY A N 1
ATOM 6500 C CA . GLY A 1 822 ? 20.413 -1.872 15.573 1.00 92.19 822 GLY A CA 1
ATOM 6501 C C . GLY A 1 822 ? 18.969 -2.330 15.360 1.00 92.19 822 GLY A C 1
ATOM 6502 O O . GLY A 1 822 ? 18.637 -3.524 15.354 1.00 92.19 822 GLY A O 1
ATOM 6503 N N . ILE A 1 823 ? 18.078 -1.354 15.219 1.00 93.31 823 ILE A N 1
ATOM 6504 C CA . ILE A 1 823 ? 16.655 -1.549 14.948 1.00 93.31 823 ILE A CA 1
ATOM 6505 C C . ILE A 1 823 ? 16.389 -1.255 13.467 1.00 93.31 823 ILE A C 1
ATOM 6507 O O . ILE A 1 823 ? 15.884 -0.195 13.086 1.00 93.31 823 ILE A O 1
ATOM 6511 N N . THR A 1 824 ? 16.767 -2.201 12.610 1.00 88.94 824 THR A N 1
ATOM 6512 C CA . THR A 1 824 ? 16.524 -2.136 11.163 1.00 88.94 824 THR A CA 1
ATOM 6513 C C . THR A 1 824 ? 15.083 -2.527 10.814 1.00 88.94 824 THR A C 1
ATOM 6515 O O . THR A 1 824 ? 14.381 -3.142 11.619 1.00 88.94 824 THR A O 1
ATOM 6518 N N . ASP A 1 825 ? 14.626 -2.150 9.612 1.00 83.62 825 ASP A N 1
ATOM 6519 C CA . ASP A 1 825 ? 13.326 -2.608 9.086 1.00 83.62 825 ASP A CA 1
ATOM 6520 C C . ASP A 1 825 ? 13.307 -4.137 8.943 1.00 83.62 825 ASP A C 1
ATOM 6522 O O . ASP A 1 825 ? 12.421 -4.778 9.500 1.00 83.62 825 ASP A O 1
ATOM 6526 N N . GLY A 1 826 ? 14.362 -4.717 8.353 1.00 82.94 826 GLY A N 1
ATOM 6527 C CA . GLY A 1 826 ? 14.504 -6.167 8.170 1.00 82.94 826 GLY A CA 1
ATOM 6528 C C . GLY A 1 826 ? 14.423 -6.958 9.478 1.00 82.94 826 GLY A C 1
ATOM 6529 O O . GLY A 1 826 ? 13.801 -8.015 9.538 1.00 82.94 826 GLY A O 1
ATOM 6530 N N . ARG A 1 827 ? 14.934 -6.406 10.587 1.00 88.06 827 ARG A N 1
ATOM 6531 C CA . ARG A 1 827 ? 14.777 -7.013 11.915 1.00 88.06 827 ARG A CA 1
ATOM 6532 C C . ARG A 1 827 ? 13.323 -7.018 12.396 1.00 88.06 827 ARG A C 1
ATOM 6534 O O . ARG A 1 827 ? 12.887 -7.988 13.012 1.00 88.06 827 ARG A O 1
ATOM 6541 N N . ILE A 1 828 ? 12.583 -5.933 12.176 1.00 86.31 828 ILE A N 1
ATOM 6542 C CA . ILE A 1 828 ? 11.165 -5.840 12.555 1.00 86.31 828 ILE A CA 1
ATOM 6543 C C . ILE A 1 828 ? 10.325 -6.774 11.668 1.00 86.31 828 ILE A C 1
ATOM 6545 O O . ILE A 1 828 ? 9.492 -7.517 12.186 1.00 86.31 828 ILE A O 1
ATOM 6549 N N . GLU A 1 829 ? 10.580 -6.776 10.360 1.00 82.12 829 GLU A N 1
ATOM 6550 C CA . GLU A 1 829 ? 9.947 -7.650 9.361 1.00 82.12 829 GLU A CA 1
ATOM 6551 C C . GLU A 1 829 ? 10.215 -9.134 9.650 1.00 82.12 829 GLU A C 1
ATOM 6553 O O . GLU A 1 829 ? 9.291 -9.948 9.621 1.00 82.12 829 GLU A O 1
ATOM 6558 N N . GLY A 1 830 ? 11.442 -9.487 10.046 1.00 83.19 830 GLY A N 1
ATOM 6559 C CA . GLY A 1 830 ? 11.803 -10.842 10.464 1.00 83.19 830 GLY A CA 1
ATOM 6560 C C . GLY A 1 830 ? 10.978 -11.339 11.657 1.00 83.19 830 GLY A C 1
ATOM 6561 O O . GLY A 1 830 ? 10.514 -12.477 11.651 1.00 83.19 830 GLY A O 1
ATOM 6562 N N . ILE A 1 831 ? 10.698 -10.478 12.648 1.00 85.12 831 ILE A N 1
ATOM 6563 C CA . ILE A 1 831 ? 9.825 -10.829 13.789 1.00 85.12 831 ILE A CA 1
ATOM 6564 C C . ILE A 1 831 ? 8.388 -11.099 13.321 1.00 85.12 831 ILE A C 1
ATOM 6566 O O . ILE A 1 831 ? 7.736 -12.016 13.826 1.00 85.12 831 ILE A O 1
ATOM 6570 N N . TYR A 1 832 ? 7.870 -10.307 12.377 1.00 82.50 832 TYR A N 1
ATOM 6571 C CA . TYR A 1 832 ? 6.539 -10.545 11.810 1.00 82.50 832 TYR A CA 1
ATOM 6572 C C . TYR A 1 832 ? 6.493 -11.824 10.967 1.00 82.50 832 TYR A C 1
ATOM 6574 O O . TYR A 1 832 ? 5.517 -12.566 11.057 1.00 82.50 832 TYR A O 1
ATOM 6582 N N . SER A 1 833 ? 7.562 -12.132 10.234 1.00 80.25 833 SER A N 1
ATOM 6583 C CA . SER A 1 833 ? 7.682 -13.369 9.457 1.00 80.25 833 SER A CA 1
ATOM 6584 C C . SER A 1 833 ? 7.674 -14.617 10.347 1.00 80.25 833 SER A C 1
ATOM 6586 O O . SER A 1 833 ? 6.934 -15.563 10.072 1.00 80.25 833 SER A O 1
ATOM 6588 N N . GLU A 1 834 ? 8.410 -14.607 11.466 1.00 84.25 834 GLU A N 1
ATOM 6589 C CA . GLU A 1 834 ? 8.351 -15.686 12.465 1.00 84.25 834 GLU A CA 1
ATOM 6590 C C . GLU A 1 834 ? 6.961 -15.815 13.098 1.00 84.25 834 GLU A C 1
ATOM 6592 O O . GLU A 1 834 ? 6.474 -16.925 13.326 1.00 84.25 834 GLU A O 1
ATOM 6597 N N . LEU A 1 835 ? 6.294 -14.688 13.365 1.00 83.69 835 LEU A N 1
ATOM 6598 C CA . LEU A 1 835 ? 4.928 -14.686 13.880 1.00 83.69 835 LEU A CA 1
ATOM 6599 C C . LEU A 1 835 ? 3.953 -15.341 12.893 1.00 83.69 835 LEU A C 1
ATOM 6601 O O . LEU A 1 835 ? 3.094 -16.124 13.305 1.00 83.69 835 LEU A O 1
ATOM 6605 N N . ASP A 1 836 ? 4.080 -15.048 11.600 1.00 78.06 836 ASP A N 1
ATOM 6606 C CA . ASP A 1 836 ? 3.251 -15.658 10.562 1.00 78.06 836 ASP A CA 1
ATOM 6607 C C . ASP A 1 836 ? 3.549 -17.155 10.401 1.00 78.06 836 ASP A C 1
ATOM 6609 O O . ASP A 1 836 ? 2.627 -17.953 10.203 1.00 78.06 836 ASP A O 1
ATOM 6613 N N . GLU A 1 837 ? 4.807 -17.579 10.537 1.00 82.44 837 GLU A N 1
ATOM 6614 C CA . GLU A 1 837 ? 5.170 -18.998 10.569 1.00 82.44 837 GLU A CA 1
ATOM 6615 C C . GLU A 1 837 ? 4.577 -19.711 11.789 1.00 82.44 837 GLU A C 1
ATOM 6617 O O . GLU A 1 837 ? 3.943 -20.757 11.633 1.00 82.44 837 GLU A O 1
ATOM 6622 N N . TYR A 1 838 ? 4.689 -19.114 12.978 1.00 85.56 838 TYR A N 1
ATOM 6623 C CA . TYR A 1 838 ? 4.074 -19.619 14.204 1.00 85.56 838 TYR A CA 1
ATOM 6624 C C . TYR A 1 838 ? 2.557 -19.800 14.042 1.00 85.56 838 TYR A C 1
ATOM 6626 O O . TYR A 1 838 ? 2.015 -20.863 14.353 1.00 85.56 838 TYR A O 1
ATOM 6634 N N . VAL A 1 839 ? 1.866 -18.806 13.469 1.00 81.12 839 VAL A N 1
ATOM 6635 C CA . VAL A 1 839 ? 0.424 -18.884 13.177 1.00 81.12 839 VAL A CA 1
ATOM 6636 C C . VAL A 1 839 ? 0.109 -19.999 12.174 1.00 81.12 839 VAL A C 1
ATOM 6638 O O . VAL A 1 839 ? -0.847 -20.753 12.370 1.00 81.12 839 VAL A O 1
ATOM 6641 N N . ASN A 1 840 ? 0.893 -20.135 11.100 1.00 78.81 840 ASN A N 1
ATOM 6642 C CA . ASN A 1 840 ? 0.688 -21.188 10.102 1.00 78.81 840 ASN A CA 1
ATOM 6643 C C . ASN A 1 840 ? 0.928 -22.592 10.683 1.00 78.81 840 ASN A C 1
ATOM 6645 O O . ASN A 1 840 ? 0.170 -23.512 10.376 1.00 78.81 840 ASN A O 1
ATOM 6649 N N . MET A 1 841 ? 1.941 -22.748 11.537 1.00 85.31 841 MET A N 1
ATOM 6650 C CA . MET A 1 841 ? 2.258 -23.994 12.234 1.00 85.31 841 MET A CA 1
ATOM 6651 C C . MET A 1 841 ? 1.098 -24.428 13.137 1.00 85.31 841 MET A C 1
ATOM 6653 O O . MET A 1 841 ? 0.609 -25.552 12.997 1.00 85.31 841 MET A O 1
ATOM 6657 N N . LEU A 1 842 ? 0.571 -23.521 13.969 1.00 83.44 842 LEU A N 1
ATOM 6658 C CA . LEU A 1 842 ? -0.574 -23.816 14.837 1.00 83.44 842 LEU A CA 1
ATOM 6659 C C . LEU A 1 842 ? -1.807 -24.246 14.037 1.00 83.44 842 LEU A C 1
ATOM 6661 O O . LEU A 1 842 ? -2.499 -25.196 14.403 1.00 83.44 842 LEU A O 1
ATOM 6665 N N . ARG A 1 843 ? -2.067 -23.595 12.897 1.00 75.62 843 ARG A N 1
ATOM 6666 C CA . ARG A 1 843 ? -3.174 -23.982 12.012 1.00 75.62 843 ARG A CA 1
ATOM 6667 C C . ARG A 1 843 ? -3.023 -25.406 11.483 1.00 75.62 843 ARG A C 1
ATOM 6669 O O . ARG A 1 843 ? -4.028 -26.089 11.337 1.00 75.62 843 ARG A O 1
ATOM 6676 N N . GLN A 1 844 ? -1.810 -25.864 11.181 1.00 78.38 844 GLN A N 1
ATOM 6677 C CA . GLN A 1 844 ? -1.581 -27.201 10.622 1.00 78.38 844 GLN A CA 1
ATOM 6678 C C . GLN A 1 844 ? -1.646 -28.315 11.675 1.00 78.38 844 GLN A C 1
ATOM 6680 O O . GLN A 1 844 ? -2.062 -29.423 11.344 1.00 78.38 844 GLN A O 1
ATOM 6685 N N . GLN A 1 845 ? -1.276 -28.032 12.927 1.00 82.94 845 GLN A N 1
ATOM 6686 C CA . GLN A 1 845 ? -1.157 -29.045 13.983 1.00 82.94 845 GLN A CA 1
ATOM 6687 C C . GLN A 1 845 ? -2.492 -29.555 14.545 1.00 82.94 845 GLN A C 1
ATOM 6689 O O . GLN A 1 845 ? -2.552 -30.695 15.000 1.00 82.94 845 GLN A O 1
ATOM 6694 N N . HIS A 1 846 ? -3.564 -28.759 14.501 1.00 73.44 846 HIS A N 1
ATOM 6695 C CA . HIS A 1 846 ? -4.847 -29.150 15.095 1.00 73.44 846 HIS A CA 1
ATOM 6696 C C . HIS A 1 846 ? -5.841 -29.693 14.050 1.00 73.44 846 HIS A C 1
ATOM 6698 O O . HIS A 1 846 ? -6.015 -29.067 12.998 1.00 73.44 846 HIS A O 1
ATOM 6704 N N . PRO A 1 847 ? -6.542 -30.814 14.312 1.00 73.38 847 PRO A N 1
ATOM 6705 C CA . PRO A 1 847 ? -7.643 -31.297 13.477 1.00 73.38 847 PRO A CA 1
ATOM 6706 C C . PRO A 1 847 ? -8.882 -30.388 13.582 1.00 73.38 847 PRO A C 1
ATOM 6708 O O . PRO A 1 847 ? -9.096 -29.721 14.591 1.00 73.38 847 PRO A O 1
ATOM 6711 N N . VAL A 1 848 ? -9.737 -30.385 12.551 1.00 69.19 848 VAL A N 1
ATOM 6712 C CA . VAL A 1 848 ? -10.869 -29.437 12.390 1.00 69.19 848 VAL A CA 1
ATOM 6713 C C . VAL A 1 848 ? -11.785 -29.348 13.622 1.00 69.19 848 VAL A C 1
ATOM 6715 O O . VAL A 1 848 ? -12.183 -28.254 14.013 1.00 69.19 848 VAL A O 1
ATOM 6718 N N . ASN A 1 849 ? -12.091 -30.475 14.270 1.00 68.75 849 ASN A N 1
ATOM 6719 C CA . ASN A 1 849 ? -12.981 -30.494 15.438 1.00 68.75 849 ASN A CA 1
ATOM 6720 C C . ASN A 1 849 ? -12.349 -29.842 16.681 1.00 68.75 849 ASN A C 1
ATOM 6722 O O . ASN A 1 849 ? -13.047 -29.164 17.431 1.00 68.75 849 ASN A O 1
ATOM 6726 N N . GLU A 1 850 ? -11.035 -29.990 16.875 1.00 78.31 850 GLU A N 1
ATOM 6727 C CA . GLU A 1 850 ? -10.308 -29.341 17.974 1.00 78.31 850 GLU A CA 1
ATOM 6728 C C . GLU A 1 850 ? -10.109 -27.845 17.717 1.00 78.31 850 GLU A C 1
ATOM 6730 O O . GLU A 1 850 ? -10.156 -27.053 18.658 1.00 78.31 850 GLU A O 1
ATOM 6735 N N . ARG A 1 851 ? -9.963 -27.430 16.448 1.00 81.88 851 ARG A N 1
ATOM 6736 C CA . ARG A 1 851 ? -9.827 -26.009 16.083 1.00 81.88 851 ARG A CA 1
ATOM 6737 C C . ARG A 1 851 ? -11.011 -25.176 16.547 1.00 81.88 851 ARG A C 1
ATOM 6739 O O . ARG A 1 851 ? -10.806 -24.068 17.026 1.00 81.88 851 ARG A O 1
ATOM 6746 N N . ARG A 1 852 ? -12.238 -25.701 16.463 1.00 83.56 852 ARG A N 1
ATOM 6747 C CA . ARG A 1 852 ? -13.436 -24.958 16.883 1.00 83.56 852 ARG A CA 1
ATOM 6748 C C . ARG A 1 852 ? -13.469 -24.707 18.392 1.00 83.56 852 ARG A C 1
ATOM 6750 O O . ARG A 1 852 ? -13.772 -23.593 18.816 1.00 83.56 852 ARG A O 1
ATOM 6757 N N . GLU A 1 853 ? -13.155 -25.718 19.201 1.00 87.00 853 GLU A N 1
ATOM 6758 C CA . GLU A 1 853 ? -13.078 -25.557 20.660 1.00 87.00 853 GLU A CA 1
ATOM 6759 C C . GLU A 1 853 ? -11.893 -24.675 21.069 1.00 87.00 853 GLU A C 1
ATOM 6761 O O . GLU A 1 853 ? -12.034 -23.822 21.944 1.00 87.00 853 GLU A O 1
ATOM 6766 N N . LEU A 1 854 ? -10.747 -24.813 20.398 1.00 87.12 854 LEU A N 1
ATOM 6767 C CA . LEU A 1 854 ? -9.580 -23.965 20.630 1.00 87.12 854 LEU A CA 1
ATOM 6768 C C . LEU A 1 854 ? -9.845 -22.501 20.240 1.00 87.12 854 LEU A C 1
ATOM 6770 O O . LEU A 1 854 ? -9.481 -21.595 20.989 1.00 87.12 854 LEU A O 1
ATOM 6774 N N . ALA A 1 855 ? -10.532 -22.254 19.121 1.00 87.56 855 ALA A N 1
ATOM 6775 C CA . ALA A 1 855 ? -10.961 -20.922 18.697 1.00 87.56 855 ALA A CA 1
ATOM 6776 C C . ALA A 1 855 ? -11.887 -20.280 19.737 1.00 87.56 855 ALA A C 1
ATOM 6778 O O . ALA A 1 855 ? -11.681 -19.122 20.103 1.00 87.56 855 ALA A O 1
ATOM 6779 N N . ALA A 1 856 ? -12.847 -21.040 20.278 1.00 89.44 856 ALA A N 1
ATOM 6780 C CA . ALA A 1 856 ? -13.702 -20.581 21.370 1.00 89.44 856 ALA A CA 1
ATOM 6781 C C . ALA A 1 856 ? -12.887 -20.256 22.637 1.00 89.44 856 ALA A C 1
ATOM 6783 O O . ALA A 1 856 ? -13.065 -19.190 23.230 1.00 89.44 856 ALA A O 1
ATOM 6784 N N . ALA A 1 857 ? -11.944 -21.119 23.031 1.00 89.38 857 ALA A N 1
ATOM 6785 C CA . ALA A 1 857 ? -11.098 -20.904 24.207 1.00 89.38 857 ALA A CA 1
ATOM 6786 C C . ALA A 1 857 ? -10.238 -19.638 24.059 1.00 89.38 857 ALA A C 1
ATOM 6788 O O . ALA A 1 857 ? -10.204 -18.789 24.954 1.00 89.38 857 ALA A O 1
ATOM 6789 N N . LEU A 1 858 ? -9.605 -19.464 22.896 1.00 87.50 858 LEU A N 1
ATOM 6790 C CA . LEU A 1 858 ? -8.839 -18.268 22.549 1.00 87.50 858 LEU A CA 1
ATOM 6791 C C . LEU A 1 858 ? -9.710 -17.018 22.531 1.00 87.50 858 LEU A C 1
ATOM 6793 O O . LEU A 1 858 ? -9.303 -15.988 23.068 1.00 87.50 858 LEU A O 1
ATOM 6797 N N . TRP A 1 859 ? -10.915 -17.105 21.967 1.00 88.56 859 TRP A N 1
ATOM 6798 C CA . TRP A 1 859 ? -11.868 -16.004 21.955 1.00 88.56 859 TRP A CA 1
ATOM 6799 C C . TRP A 1 859 ? -12.203 -15.552 23.378 1.00 88.56 859 TRP A C 1
ATOM 6801 O O . TRP A 1 859 ? -12.038 -14.374 23.699 1.00 88.56 859 TRP A O 1
ATOM 6811 N N . HIS A 1 860 ? -12.574 -16.473 24.270 1.00 87.25 860 HIS A N 1
ATOM 6812 C CA . HIS A 1 860 ? -12.854 -16.138 25.668 1.00 87.25 860 HIS A CA 1
ATOM 6813 C C . HIS A 1 860 ? -11.628 -15.582 26.405 1.00 87.25 860 HIS A C 1
ATOM 6815 O O . HIS A 1 860 ? -11.778 -14.648 27.195 1.00 87.25 860 HIS A O 1
ATOM 6821 N N . ASN A 1 861 ? -10.428 -16.111 26.139 1.00 82.06 861 ASN A N 1
ATOM 6822 C CA . ASN A 1 861 ? -9.178 -15.610 26.719 1.00 82.06 861 ASN A CA 1
ATOM 6823 C C . ASN A 1 861 ? -8.806 -14.212 26.200 1.00 82.06 861 ASN A C 1
ATOM 6825 O O . ASN A 1 861 ? -8.125 -13.453 26.900 1.00 82.06 861 ASN A O 1
ATOM 6829 N N . ALA A 1 862 ? -9.229 -13.859 24.987 1.00 79.38 862 ALA A N 1
ATOM 6830 C CA . ALA A 1 862 ? -8.935 -12.582 24.349 1.00 79.38 862 ALA A CA 1
ATOM 6831 C C . ALA A 1 862 ? -9.966 -11.475 24.663 1.00 79.38 862 ALA A C 1
ATOM 6833 O O . ALA A 1 862 ? -9.605 -10.298 24.629 1.00 79.38 862 ALA A O 1
ATOM 6834 N N . HIS A 1 863 ? -11.202 -11.837 25.028 1.00 85.31 863 HIS A N 1
ATOM 6835 C CA . HIS A 1 863 ? -12.323 -10.918 25.288 1.00 85.31 863 HIS A CA 1
ATOM 6836 C C . HIS A 1 863 ? -12.693 -10.851 26.788 1.00 85.31 863 HIS A C 1
ATOM 6838 O O . HIS A 1 863 ? -13.794 -11.225 27.193 1.00 85.31 863 HIS A O 1
ATOM 6844 N N . THR A 1 864 ? -11.766 -10.394 27.639 1.00 78.56 864 THR A N 1
ATOM 6845 C CA . THR A 1 864 ? -11.980 -10.184 29.098 1.00 78.56 864 THR A CA 1
ATOM 6846 C C . THR A 1 864 ? -12.233 -8.696 29.417 1.00 78.56 864 THR A C 1
ATOM 6848 O O . THR A 1 864 ? -12.434 -7.947 28.480 1.00 78.56 864 THR A O 1
ATOM 6851 N N . ARG A 1 865 ? -12.185 -8.201 30.667 1.00 72.88 865 ARG A N 1
ATOM 6852 C CA . ARG A 1 865 ? -12.379 -6.758 31.012 1.00 72.88 865 ARG A CA 1
ATOM 6853 C C . ARG A 1 865 ? -11.099 -5.891 31.093 1.00 72.88 865 ARG A C 1
ATOM 6855 O O . ARG A 1 865 ? -11.162 -4.743 31.511 1.00 72.88 865 ARG A O 1
ATOM 6862 N N . ASP A 1 866 ? -9.940 -6.461 30.802 1.00 63.25 866 ASP A N 1
ATOM 6863 C CA . ASP A 1 866 ? -8.613 -5.870 31.027 1.00 63.25 866 ASP A CA 1
ATOM 6864 C C . ASP A 1 866 ? -8.305 -4.673 30.083 1.00 63.25 866 ASP A C 1
ATOM 6866 O O . ASP A 1 866 ? -8.658 -4.697 28.911 1.00 63.25 866 ASP A O 1
ATOM 6870 N N . GLU A 1 867 ? -7.623 -3.616 30.533 1.00 43.34 867 GLU A N 1
ATOM 6871 C CA . GLU A 1 867 ? -7.581 -2.307 29.829 1.00 43.34 867 GLU A CA 1
ATOM 6872 C C . GLU A 1 867 ? -6.818 -2.287 28.472 1.00 43.34 867 GLU A C 1
ATOM 6874 O O . GLU A 1 867 ? -6.959 -1.353 27.685 1.00 43.34 867 GLU A O 1
ATOM 6879 N N . TYR A 1 868 ? -6.052 -3.331 28.123 1.00 49.69 868 TYR A N 1
ATOM 6880 C CA . TYR A 1 868 ? -5.122 -3.361 26.968 1.00 49.69 868 TYR A CA 1
ATOM 6881 C C . TYR A 1 868 ? -5.641 -4.072 25.691 1.00 49.69 868 TYR A C 1
ATOM 6883 O O . TYR A 1 868 ? -4.896 -4.762 24.987 1.00 49.69 868 TYR A O 1
ATOM 6891 N N . GLN A 1 869 ? -6.935 -3.984 25.381 1.00 52.38 869 GLN A N 1
ATOM 6892 C CA . GLN A 1 869 ? -7.614 -5.117 24.738 1.00 52.38 869 GLN A CA 1
ATOM 6893 C C . GLN A 1 869 ? -7.860 -5.143 23.230 1.00 52.38 869 GLN A C 1
ATOM 6895 O O . GLN A 1 869 ? -7.993 -6.239 22.679 1.00 52.38 869 GLN A O 1
ATOM 6900 N N . THR A 1 870 ? -7.872 -4.015 22.521 1.00 50.09 870 THR A N 1
ATOM 6901 C CA . THR A 1 870 ? -8.238 -4.013 21.085 1.00 50.09 870 THR A CA 1
ATOM 6902 C C . THR A 1 870 ? -7.322 -4.892 20.225 1.00 50.09 870 THR A C 1
ATOM 6904 O O . THR A 1 870 ? -7.760 -5.473 19.236 1.00 50.09 870 THR A O 1
ATOM 6907 N N . LYS A 1 871 ? -6.061 -5.057 20.642 1.00 51.56 871 LYS A N 1
ATOM 6908 C CA . LYS A 1 871 ? -5.033 -5.830 19.932 1.00 51.56 871 LYS A CA 1
ATOM 6909 C C . LYS A 1 871 ? -4.918 -7.297 20.390 1.00 51.56 871 LYS A C 1
ATOM 6911 O O . LYS A 1 871 ? -4.392 -8.095 19.624 1.00 51.56 871 LYS A O 1
ATOM 6916 N N . LYS A 1 872 ? -5.426 -7.666 21.580 1.00 57.69 872 LYS A N 1
ATOM 6917 C CA . LYS A 1 872 ? -5.466 -9.064 22.076 1.00 57.69 872 LYS A CA 1
ATOM 6918 C C . LYS A 1 872 ? -6.620 -9.855 21.442 1.00 57.69 872 LYS A C 1
ATOM 6920 O O . LYS A 1 872 ? -6.439 -11.016 21.095 1.00 57.69 872 LYS A O 1
ATOM 6925 N N . ALA A 1 873 ? -7.761 -9.201 21.205 1.00 59.69 873 ALA A N 1
ATOM 6926 C CA . ALA A 1 873 ? -8.912 -9.763 20.484 1.00 59.69 873 ALA A CA 1
ATOM 6927 C C . ALA A 1 873 ? -8.593 -10.161 19.025 1.00 59.69 873 ALA A C 1
ATOM 6929 O O . ALA A 1 873 ? -9.247 -11.035 18.465 1.00 59.69 873 ALA A O 1
ATOM 6930 N N . LEU A 1 874 ? -7.543 -9.572 18.434 1.00 67.38 874 LEU A N 1
ATOM 6931 C CA . LEU A 1 874 ? -7.059 -9.839 17.071 1.00 67.38 874 LEU A CA 1
ATOM 6932 C C . LEU A 1 874 ? -6.629 -11.297 16.844 1.00 67.38 874 LEU A C 1
ATOM 6934 O O . LEU A 1 874 ? -6.691 -11.799 15.724 1.00 67.38 874 LEU A O 1
ATOM 6938 N N . LEU A 1 875 ? -6.161 -11.955 17.905 1.00 74.38 875 LEU A N 1
ATOM 6939 C CA . LEU A 1 875 ? -5.563 -13.284 17.850 1.00 74.38 875 LEU A CA 1
ATOM 6940 C C . LEU A 1 875 ? -6.523 -14.320 17.260 1.00 74.38 875 LEU A C 1
ATOM 6942 O O . LEU A 1 875 ? -6.145 -15.066 16.363 1.00 74.38 875 LEU A O 1
ATOM 6946 N N . ALA A 1 876 ? -7.775 -14.327 17.720 1.00 74.81 876 ALA A N 1
ATOM 6947 C CA . ALA A 1 876 ? -8.773 -15.282 17.252 1.00 74.81 876 ALA A CA 1
ATOM 6948 C C . ALA A 1 876 ? -9.101 -15.075 15.763 1.00 74.81 876 ALA A C 1
ATOM 6950 O O . ALA A 1 876 ? -9.115 -16.043 15.006 1.00 74.81 876 ALA A O 1
ATOM 6951 N N . PHE A 1 877 ? -9.246 -13.817 15.322 1.00 78.19 877 PHE A N 1
ATOM 6952 C CA . PHE A 1 877 ? -9.430 -13.476 13.905 1.00 78.19 877 PHE A CA 1
ATOM 6953 C C . PHE A 1 877 ? -8.249 -13.916 13.035 1.00 78.19 877 PHE A C 1
ATOM 6955 O O . PHE A 1 877 ? -8.435 -14.296 11.883 1.00 78.19 877 PHE A O 1
ATOM 6962 N N . LYS A 1 878 ? -7.024 -13.864 13.572 1.00 73.81 878 LYS A N 1
ATOM 6963 C CA . LYS A 1 878 ? -5.814 -14.235 12.837 1.00 73.81 878 LYS A CA 1
ATOM 6964 C C . LYS A 1 878 ? -5.525 -15.726 12.836 1.00 73.81 878 LYS A C 1
ATOM 6966 O O . LYS A 1 878 ? -5.051 -16.204 11.816 1.00 73.81 878 LYS A O 1
ATOM 6971 N N . LEU A 1 879 ? -5.769 -16.476 13.907 1.00 77.50 879 LEU A N 1
ATOM 6972 C CA . LEU A 1 879 ? -5.487 -17.917 13.904 1.00 77.50 879 LEU A CA 1
ATOM 6973 C C . LEU A 1 879 ? -6.616 -18.725 13.275 1.00 77.50 879 LEU A C 1
ATOM 6975 O O . LEU A 1 879 ? -6.323 -19.611 12.476 1.00 77.50 879 LEU A O 1
ATOM 6979 N N . PHE A 1 880 ? -7.866 -18.377 13.579 1.00 81.62 880 PHE A N 1
ATOM 6980 C CA . PHE A 1 880 ? -9.050 -19.172 13.248 1.00 81.62 880 PHE A CA 1
ATOM 6981 C C . PHE A 1 880 ? -10.118 -18.336 12.521 1.00 81.62 880 PHE A C 1
ATOM 6983 O O . PHE A 1 880 ? -11.255 -18.224 12.989 1.00 81.62 880 PHE A O 1
ATOM 6990 N N . PRO A 1 881 ? -9.757 -17.679 11.398 1.00 82.88 881 PRO A N 1
ATOM 6991 C CA . PRO A 1 881 ? -10.691 -16.832 10.665 1.00 82.88 881 PRO A CA 1
ATOM 6992 C C . PRO A 1 881 ? -11.898 -17.616 10.158 1.00 82.88 881 PRO A C 1
ATOM 6994 O O . PRO A 1 881 ? -13.017 -17.120 10.246 1.00 82.88 881 PRO A O 1
ATOM 6997 N N . ASP A 1 882 ? -11.688 -18.844 9.685 1.00 85.19 882 ASP A N 1
ATOM 6998 C CA . ASP A 1 882 ? -12.744 -19.678 9.115 1.00 85.19 882 ASP A CA 1
ATOM 6999 C C . ASP A 1 882 ? -13.761 -20.079 10.191 1.00 85.19 882 ASP A C 1
ATOM 7001 O O . ASP A 1 882 ? -14.968 -20.036 9.960 1.00 85.19 882 ASP A O 1
ATOM 7005 N N . GLU A 1 883 ? -13.299 -20.404 11.399 1.00 88.81 883 GLU A N 1
ATOM 7006 C CA . GLU A 1 883 ? -14.153 -20.739 12.536 1.00 88.81 883 GLU A CA 1
ATOM 7007 C C . GLU A 1 883 ? -14.960 -19.523 13.019 1.00 88.81 883 GLU A C 1
ATOM 7009 O O . GLU A 1 883 ? -16.141 -19.657 13.346 1.00 88.81 883 GLU A O 1
ATOM 7014 N N . VAL A 1 884 ? -14.358 -18.325 13.022 1.00 89.50 884 VAL A N 1
ATOM 7015 C CA . VAL A 1 884 ? -15.067 -17.064 13.308 1.00 89.50 884 VAL A CA 1
ATOM 7016 C C . VAL A 1 884 ? -16.124 -16.786 12.235 1.00 89.50 884 VAL A C 1
ATOM 7018 O O . VAL A 1 884 ? -17.264 -16.472 12.573 1.00 89.50 884 VAL A O 1
ATOM 7021 N N . ILE A 1 885 ? -15.778 -16.950 10.956 1.00 90.06 885 ILE A N 1
ATOM 7022 C CA . ILE A 1 885 ? -16.689 -16.760 9.819 1.00 90.06 885 ILE A CA 1
ATOM 7023 C C . ILE A 1 885 ? -17.871 -17.732 9.896 1.00 90.06 885 ILE A C 1
ATOM 7025 O O . ILE A 1 885 ? -19.020 -17.319 9.765 1.00 90.06 885 ILE A O 1
ATOM 7029 N N . GLN A 1 886 ? -17.629 -19.010 10.188 1.00 89.12 886 GLN A N 1
ATOM 7030 C CA . GLN A 1 886 ? -18.701 -19.997 10.353 1.00 89.12 886 GLN A CA 1
ATOM 7031 C C . GLN A 1 886 ? -19.677 -19.608 11.472 1.00 89.12 886 GLN A C 1
ATOM 7033 O O . GLN A 1 886 ? -20.890 -19.802 11.338 1.00 89.12 886 GLN A O 1
ATOM 7038 N N . GLN A 1 887 ? -19.167 -19.029 12.561 1.00 90.75 887 GLN A N 1
ATOM 7039 C CA . GLN A 1 887 ? -19.968 -18.600 13.704 1.00 90.75 887 GLN A CA 1
ATOM 7040 C C . GLN A 1 887 ? -20.892 -17.408 13.367 1.00 90.75 887 GLN A C 1
ATOM 7042 O O . GLN A 1 887 ? -21.954 -17.271 13.975 1.00 90.75 887 GLN A O 1
ATOM 7047 N N . LEU A 1 888 ? -20.560 -16.600 12.352 1.00 91.94 888 LEU A N 1
ATOM 7048 C CA . LEU A 1 888 ? -21.377 -15.466 11.891 1.00 91.94 888 LEU A CA 1
ATOM 7049 C C . LEU A 1 888 ? -22.686 -15.870 11.197 1.00 91.94 888 LEU A C 1
ATOM 7051 O O . LEU A 1 888 ? -23.613 -15.063 11.144 1.00 91.94 888 LEU A O 1
ATOM 7055 N N . SER A 1 889 ? -22.794 -17.114 10.716 1.00 87.69 889 SER A N 1
ATOM 7056 C CA . SER A 1 889 ? -23.990 -17.626 10.019 1.00 87.69 889 SER A CA 1
ATOM 7057 C C . SER A 1 889 ? -25.262 -17.659 10.876 1.00 87.69 889 SER A C 1
ATOM 7059 O O . SER A 1 889 ? -26.364 -17.831 10.355 1.00 87.69 889 SER A O 1
ATOM 7061 N N . LYS A 1 890 ? -25.122 -17.524 12.200 1.00 91.06 890 LYS A N 1
ATOM 7062 C CA . LYS A 1 890 ? -26.223 -17.519 13.166 1.00 91.06 890 LYS A CA 1
ATOM 7063 C C . LYS A 1 890 ? -26.069 -16.362 14.143 1.00 91.06 890 LYS A C 1
ATOM 7065 O O . LYS A 1 890 ? -24.955 -15.957 14.483 1.00 91.06 890 LYS A O 1
ATOM 7070 N N . LEU A 1 891 ? -27.196 -15.874 14.650 1.00 93.25 891 LEU A N 1
ATOM 7071 C CA . LEU A 1 891 ? -27.212 -14.938 15.766 1.00 93.25 891 LEU A CA 1
ATOM 7072 C C . LEU A 1 891 ? -26.658 -15.635 17.013 1.00 93.25 891 LEU A C 1
ATOM 7074 O O . LEU A 1 891 ? -27.233 -16.616 17.477 1.00 93.25 891 LEU A O 1
ATOM 7078 N N . GLN A 1 892 ? -25.555 -15.118 17.546 1.00 93.75 892 GLN A N 1
ATOM 7079 C CA . GLN A 1 892 ? -24.919 -15.612 18.769 1.00 93.75 892 GLN A CA 1
ATOM 7080 C C . GLN A 1 892 ? -25.403 -14.839 19.994 1.00 93.75 892 GLN A C 1
ATOM 7082 O O . GLN A 1 892 ? -25.559 -15.393 21.077 1.00 93.75 892 GLN A O 1
ATOM 7087 N N . PHE A 1 893 ? -25.699 -13.551 19.824 1.00 92.69 893 PHE A N 1
ATOM 7088 C CA . PHE A 1 893 ? -26.171 -12.685 20.902 1.00 92.69 893 PHE A CA 1
ATOM 7089 C C . PHE A 1 893 ? -27.680 -12.836 21.135 1.00 92.69 893 PHE A C 1
ATOM 7091 O O . PHE A 1 893 ? -28.455 -11.909 20.900 1.00 92.69 893 PHE A O 1
ATOM 7098 N N . THR A 1 894 ? -28.100 -14.020 21.587 1.00 93.50 894 THR A N 1
ATOM 7099 C CA . THR A 1 894 ? -29.512 -14.339 21.862 1.00 93.50 894 THR A CA 1
ATOM 7100 C C . THR A 1 894 ? -29.929 -14.059 23.301 1.00 93.50 894 THR A C 1
ATOM 7102 O O . THR A 1 894 ? -31.115 -13.906 23.575 1.00 93.50 894 THR A O 1
ATOM 7105 N N . GLU A 1 895 ? -28.979 -13.972 24.229 1.00 93.56 895 GLU A N 1
ATOM 7106 C CA . GLU A 1 895 ? -29.238 -13.682 25.639 1.00 93.56 895 GLU A CA 1
ATOM 7107 C C . GLU A 1 895 ? -28.686 -12.303 26.005 1.00 93.56 895 GLU A C 1
ATOM 7109 O O . GLU A 1 895 ? -27.477 -12.101 26.116 1.00 93.56 895 GLU A O 1
ATOM 7114 N N . LEU A 1 896 ? -29.584 -11.336 26.198 1.00 94.94 896 LEU A N 1
ATOM 7115 C CA . LEU A 1 896 ? -29.233 -10.000 26.673 1.00 94.94 896 LEU A CA 1
ATOM 7116 C C . LEU A 1 896 ? -29.566 -9.864 28.159 1.00 94.94 896 LEU A C 1
ATOM 7118 O O . LEU A 1 896 ? -30.470 -10.519 28.684 1.00 94.94 896 LEU A O 1
ATOM 7122 N N . LYS A 1 897 ? -28.875 -8.956 28.847 1.00 94.44 897 LYS A N 1
ATOM 7123 C CA . LYS A 1 897 ? -29.131 -8.652 30.256 1.00 94.44 897 LYS A CA 1
ATOM 7124 C C . LYS A 1 897 ? -29.323 -7.160 30.462 1.00 94.44 897 LYS A C 1
ATOM 7126 O O . LYS A 1 897 ? -28.450 -6.370 30.106 1.00 94.44 897 LYS A O 1
ATOM 7131 N N . VAL A 1 898 ? -30.423 -6.787 31.111 1.00 93.62 898 VAL A N 1
ATOM 7132 C CA . VAL A 1 898 ? -30.718 -5.403 31.513 1.00 93.62 898 VAL A CA 1
ATOM 7133 C C . VAL A 1 898 ? -30.594 -5.213 33.023 1.00 93.62 898 VAL A C 1
ATOM 7135 O O . VAL A 1 898 ? -30.754 -6.162 33.797 1.00 93.62 898 VAL A O 1
ATOM 7138 N N . VAL A 1 899 ? -30.307 -3.984 33.455 1.00 91.69 899 VAL A N 1
ATOM 7139 C CA . VAL A 1 899 ? -30.197 -3.581 34.866 1.00 91.69 899 VAL A CA 1
ATOM 7140 C C . VAL A 1 899 ? -30.914 -2.262 35.108 1.00 9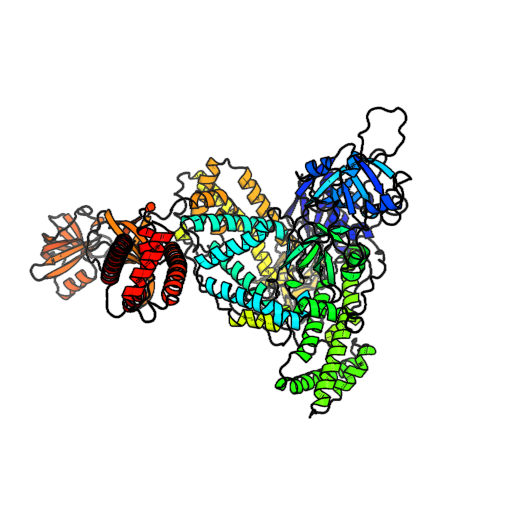1.69 899 VAL A C 1
ATOM 7142 O O . VAL A 1 899 ? -30.958 -1.404 34.241 1.00 91.69 899 VAL A O 1
ATOM 7145 N N . GLY A 1 900 ? -31.444 -2.073 36.313 1.00 87.44 900 GLY A N 1
ATOM 7146 C CA . GLY A 1 900 ? -32.084 -0.821 36.704 1.00 87.44 900 GLY A CA 1
ATOM 7147 C C . GLY A 1 900 ? -33.600 -0.813 36.541 1.00 87.44 900 GLY A C 1
ATOM 7148 O O . GLY A 1 900 ? -34.194 0.253 36.574 1.00 87.44 900 GLY A O 1
ATOM 7149 N N . LEU A 1 901 ? -34.237 -1.983 36.454 1.00 86.75 901 LEU A N 1
ATOM 7150 C CA . LEU A 1 901 ? -35.705 -2.128 36.416 1.00 86.75 901 LEU A CA 1
ATOM 7151 C C . LEU A 1 901 ? -36.427 -1.496 37.623 1.00 86.75 901 LEU A C 1
ATOM 7153 O O . LEU A 1 901 ? -37.625 -1.246 37.562 1.00 86.75 901 LEU A O 1
ATOM 7157 N N . HIS A 1 902 ? -35.710 -1.239 38.718 1.00 81.31 902 HIS A N 1
ATOM 7158 C CA . HIS A 1 902 ? -36.220 -0.579 39.921 1.00 81.31 902 HIS A CA 1
ATOM 7159 C C . HIS A 1 902 ? -36.124 0.954 39.884 1.00 81.31 902 HIS A C 1
ATOM 7161 O O . HIS A 1 902 ? -36.605 1.600 40.815 1.00 81.31 902 HIS A O 1
ATOM 7167 N N . PHE A 1 903 ? -35.467 1.539 38.877 1.00 83.44 903 PHE A N 1
ATOM 7168 C CA . PHE A 1 903 ? -35.367 2.989 38.737 1.00 83.44 903 PHE A CA 1
ATOM 7169 C C . PHE A 1 903 ? -36.608 3.574 38.048 1.00 83.44 903 PHE A C 1
ATOM 7171 O O . PHE A 1 903 ? -37.237 2.888 37.243 1.00 83.44 903 PHE A O 1
ATOM 7178 N N . PRO A 1 904 ? -36.926 4.863 38.289 1.00 79.75 904 PRO A N 1
ATOM 7179 C CA . PRO A 1 904 ? -38.044 5.547 37.631 1.00 79.75 904 PRO A CA 1
ATOM 7180 C C . PRO A 1 904 ? -37.947 5.615 36.101 1.00 79.75 904 PRO A C 1
ATOM 7182 O O . PRO A 1 904 ? -38.942 5.887 35.444 1.00 79.75 904 PRO A O 1
ATOM 7185 N N . THR A 1 905 ? -36.763 5.378 35.530 1.00 83.69 905 THR A N 1
ATOM 7186 C CA . THR A 1 905 ? -36.550 5.306 34.077 1.00 83.69 905 THR A CA 1
ATOM 7187 C C . THR A 1 905 ? -37.223 4.095 33.424 1.00 83.69 905 THR A C 1
ATOM 7189 O O . THR A 1 905 ? -37.368 4.082 32.207 1.00 83.69 905 THR A O 1
ATOM 7192 N N . ASN A 1 906 ? -37.623 3.081 34.200 1.00 89.31 906 ASN A N 1
ATOM 7193 C CA . ASN A 1 906 ? -38.436 1.969 33.717 1.00 89.31 906 ASN A CA 1
ATOM 7194 C C . ASN A 1 906 ? -39.918 2.377 33.657 1.00 89.31 906 ASN A C 1
ATOM 7196 O O . ASN A 1 906 ? -40.607 2.442 34.677 1.00 89.31 906 ASN A O 1
ATOM 7200 N N . GLU A 1 907 ? -40.433 2.573 32.447 1.00 89.56 907 GLU A N 1
ATOM 7201 C CA . GLU A 1 907 ? -41.808 3.018 32.194 1.00 89.56 907 GLU A CA 1
ATOM 7202 C C . GLU A 1 907 ? -42.855 1.901 32.369 1.00 89.56 907 GLU A C 1
ATOM 7204 O O . GLU A 1 907 ? -44.060 2.157 32.336 1.00 89.56 907 GLU A O 1
ATOM 7209 N N . HIS A 1 908 ? -42.416 0.657 32.594 1.00 85.69 908 HIS A N 1
ATOM 7210 C CA . HIS A 1 908 ? -43.284 -0.482 32.924 1.00 85.69 908 HIS A CA 1
ATOM 7211 C C . HIS A 1 908 ? -43.481 -0.670 34.437 1.00 85.69 908 HIS A C 1
ATOM 7213 O O . HIS A 1 908 ? -44.205 -1.575 34.867 1.00 85.69 908 HIS A O 1
ATOM 7219 N N . GLY A 1 909 ? -42.850 0.171 35.263 1.00 75.56 909 GLY A N 1
ATOM 7220 C CA . GLY A 1 909 ? -42.985 0.149 36.719 1.00 75.56 909 GLY A CA 1
ATOM 7221 C C . GLY A 1 909 ? -42.648 -1.217 37.333 1.00 75.56 909 GLY A C 1
ATOM 7222 O O . GLY A 1 909 ? -41.650 -1.847 36.989 1.00 75.56 909 GLY A O 1
ATOM 7223 N N . ASN A 1 910 ? -43.503 -1.706 38.239 1.00 71.69 910 ASN A N 1
ATOM 7224 C CA . ASN A 1 910 ? -43.278 -2.950 38.996 1.00 71.69 910 ASN A CA 1
ATOM 7225 C C . ASN A 1 910 ? -43.765 -4.233 38.284 1.00 71.69 910 ASN A C 1
ATOM 7227 O O . ASN A 1 910 ? -43.979 -5.253 38.953 1.00 71.69 910 ASN A O 1
ATOM 7231 N N . LYS A 1 911 ? -43.968 -4.205 36.957 1.00 78.00 911 LYS A N 1
ATOM 7232 C CA . LYS A 1 911 ? -44.400 -5.382 36.184 1.00 78.00 911 LYS A CA 1
ATOM 7233 C C . LYS A 1 911 ? -43.449 -6.566 36.417 1.00 78.00 911 LYS A C 1
ATOM 7235 O O . LYS A 1 911 ? -42.230 -6.435 36.344 1.00 78.00 911 LYS A O 1
ATOM 7240 N N . GLN A 1 912 ? -44.022 -7.730 36.726 1.00 75.81 912 GLN A N 1
ATOM 7241 C CA . GLN A 1 912 ? -43.280 -8.966 36.979 1.00 75.81 912 GLN A CA 1
ATOM 7242 C C . GLN A 1 912 ? -43.169 -9.770 35.684 1.00 75.81 912 GLN A C 1
ATOM 7244 O O . GLN A 1 912 ? -44.073 -10.539 35.368 1.00 75.81 912 GLN A O 1
ATOM 7249 N N . TRP A 1 913 ? -42.064 -9.590 34.966 1.00 85.38 913 TRP A N 1
ATOM 7250 C CA . TRP A 1 913 ? -41.774 -10.306 33.724 1.00 85.38 913 TRP A CA 1
ATOM 7251 C C . TRP A 1 913 ? -41.452 -11.783 33.999 1.00 85.38 913 TRP A C 1
ATOM 7253 O O . TRP A 1 913 ? -40.507 -12.083 34.737 1.00 85.38 913 TRP A O 1
ATOM 7263 N N . ARG A 1 914 ? -42.244 -12.706 33.440 1.00 85.06 914 ARG A N 1
ATOM 7264 C CA . ARG A 1 914 ? -42.187 -14.163 33.695 1.00 85.06 914 ARG A CA 1
ATOM 7265 C C . ARG A 1 914 ? -41.885 -14.988 32.441 1.00 85.06 914 ARG A C 1
ATOM 7267 O O . ARG A 1 914 ? -42.092 -16.199 32.448 1.00 85.06 914 ARG A O 1
ATOM 7274 N N . GLY A 1 915 ? -41.380 -14.347 31.394 1.00 87.19 915 GLY A N 1
ATOM 7275 C CA . GLY A 1 915 ? -41.075 -14.965 30.108 1.00 87.19 915 GLY A CA 1
ATOM 7276 C C . GLY A 1 915 ? -42.123 -14.698 29.032 1.00 87.19 915 GLY A C 1
ATOM 7277 O O . GLY A 1 915 ? -42.088 -15.367 28.007 1.00 87.19 915 GLY A O 1
ATOM 7278 N N . GLU A 1 916 ? -43.047 -13.751 29.235 1.00 88.38 916 GLU A N 1
ATOM 7279 C CA . GLU A 1 916 ? -43.939 -13.318 28.161 1.00 88.38 916 GLU A CA 1
ATOM 7280 C C . GLU A 1 916 ? -43.153 -12.801 26.949 1.00 88.38 916 GLU A C 1
ATOM 7282 O O . GLU A 1 916 ? -42.122 -12.133 27.085 1.00 88.38 916 GLU A O 1
ATOM 7287 N N . GLU A 1 917 ? -43.659 -13.129 25.762 1.00 94.00 917 GLU A N 1
ATOM 7288 C CA . GLU A 1 917 ? -43.097 -12.690 24.492 1.00 94.00 917 GLU A CA 1
ATOM 7289 C C . GLU A 1 917 ? -43.599 -11.295 24.147 1.00 94.00 917 GLU A C 1
ATOM 7291 O O . GLU A 1 917 ? -44.805 -11.050 24.119 1.00 94.00 917 GLU A O 1
ATOM 7296 N N . VAL A 1 918 ? -42.662 -10.396 23.868 1.00 95.06 918 VAL A N 1
ATOM 7297 C CA . VAL A 1 918 ? -42.950 -8.992 23.583 1.00 95.06 918 VAL A CA 1
ATOM 7298 C C . VAL A 1 918 ? -42.087 -8.454 22.451 1.00 95.06 918 VAL A C 1
ATOM 7300 O O . VAL A 1 918 ? -40.984 -8.951 22.204 1.00 95.06 918 VAL A O 1
ATOM 7303 N N . ASP A 1 919 ? -42.599 -7.421 21.781 1.00 95.56 919 ASP A N 1
ATOM 7304 C CA . ASP A 1 919 ? -41.863 -6.666 20.772 1.00 95.56 919 ASP A CA 1
ATOM 7305 C C . ASP A 1 919 ? -40.893 -5.690 21.446 1.00 95.56 919 ASP A C 1
ATOM 7307 O O . ASP A 1 919 ? -41.279 -4.820 22.239 1.00 95.56 919 ASP A O 1
ATOM 7311 N N . CYS A 1 920 ? -39.620 -5.843 21.101 1.00 96.44 920 CYS A N 1
ATOM 7312 C CA . CYS A 1 920 ? -38.496 -5.119 21.664 1.00 96.44 920 CYS A CA 1
ATOM 7313 C C . CYS A 1 920 ? -37.760 -4.295 20.602 1.00 96.44 920 CYS A C 1
ATOM 7315 O O . CYS A 1 920 ? -37.715 -4.648 19.422 1.00 96.44 920 CYS A O 1
ATOM 7317 N N . GLU A 1 921 ? -37.100 -3.229 21.048 1.00 96.19 921 GLU A N 1
ATOM 7318 C CA . GLU A 1 921 ? -36.188 -2.424 20.234 1.00 96.19 921 GLU A CA 1
ATOM 7319 C C . GLU A 1 921 ? -34.942 -2.033 21.040 1.00 96.19 921 GLU A C 1
ATOM 7321 O O . GLU A 1 921 ? -35.049 -1.631 22.201 1.00 96.19 921 GLU A O 1
ATOM 7326 N N . ILE A 1 922 ? -33.753 -2.112 20.433 1.00 95.00 922 ILE A N 1
ATOM 7327 C CA . ILE A 1 922 ? -32.547 -1.486 20.995 1.00 95.00 922 ILE A CA 1
ATOM 7328 C C . ILE A 1 922 ? -32.585 0.009 20.690 1.00 95.00 922 ILE A C 1
ATOM 7330 O O . ILE A 1 922 ? -32.563 0.395 19.527 1.00 95.00 922 ILE A O 1
ATOM 7334 N N . ALA A 1 923 ? -32.545 0.860 21.711 1.00 94.50 923 ALA A N 1
ATOM 7335 C CA . ALA A 1 923 ? -32.504 2.312 21.539 1.00 94.50 923 ALA A CA 1
ATOM 7336 C C . ALA A 1 923 ? -31.396 2.950 22.386 1.00 94.50 923 ALA A C 1
ATOM 7338 O O . ALA A 1 923 ? -30.845 2.317 23.287 1.00 94.50 923 ALA A O 1
ATOM 7339 N N . LEU A 1 924 ? -31.075 4.213 22.104 1.00 92.94 924 LEU A N 1
ATOM 7340 C CA . LEU A 1 924 ? -30.295 5.056 23.009 1.00 92.94 924 LEU A CA 1
ATOM 7341 C C . LEU A 1 924 ? -31.243 5.863 23.894 1.00 92.94 924 LEU A C 1
ATOM 7343 O O . LEU A 1 924 ? -32.299 6.307 23.441 1.00 92.94 924 LEU A O 1
ATOM 7347 N N . HIS A 1 925 ? -30.873 6.031 25.160 1.00 91.56 925 HIS A N 1
ATOM 7348 C CA . HIS A 1 925 ? -31.603 6.877 26.094 1.00 91.56 925 HIS A CA 1
ATOM 7349 C C . HIS A 1 925 ? -30.638 7.539 27.086 1.00 91.56 925 HIS A C 1
ATOM 7351 O O . HIS A 1 925 ? -29.779 6.842 27.637 1.00 91.56 925 HIS A O 1
ATOM 7357 N N . PRO A 1 926 ? -30.769 8.851 27.354 1.00 90.62 926 PRO A N 1
ATOM 7358 C CA . PRO A 1 926 ? -29.959 9.532 28.358 1.00 90.62 926 PRO A CA 1
ATOM 7359 C C . PRO A 1 926 ? -30.350 9.063 29.765 1.00 90.62 926 PRO A C 1
ATOM 7361 O O . PRO A 1 926 ? -31.525 9.076 30.133 1.00 90.62 926 PRO A O 1
ATOM 7364 N N . ILE A 1 927 ? -29.378 8.625 30.559 1.00 86.44 927 ILE A N 1
ATOM 7365 C CA . ILE A 1 927 ? -29.568 8.192 31.948 1.00 86.44 927 ILE A CA 1
ATOM 7366 C C . ILE A 1 927 ? -28.571 8.956 32.827 1.00 86.44 927 ILE A C 1
ATOM 7368 O O . ILE A 1 927 ? -27.387 8.978 32.491 1.00 86.44 927 ILE A O 1
ATOM 7372 N N . PRO A 1 928 ? -29.007 9.573 33.942 1.00 81.75 928 PRO A N 1
ATOM 7373 C CA . PRO A 1 928 ? -28.102 10.269 34.846 1.00 81.75 928 PRO A CA 1
ATOM 7374 C C . PRO A 1 928 ? -27.120 9.290 35.497 1.00 81.75 928 PRO A C 1
ATOM 7376 O O . PRO A 1 928 ? -27.499 8.217 35.977 1.00 81.75 928 PRO A O 1
ATOM 7379 N N . ASP A 1 929 ? -25.849 9.667 35.510 1.00 81.56 929 ASP A N 1
ATOM 7380 C CA . ASP A 1 929 ? -24.803 8.971 36.242 1.00 81.56 929 ASP A CA 1
ATOM 7381 C C . ASP A 1 929 ? -24.865 9.291 37.755 1.00 81.56 929 ASP A C 1
ATOM 7383 O O . ASP A 1 929 ? -25.812 9.898 38.261 1.00 81.56 929 ASP A O 1
ATOM 7387 N N . LYS A 1 930 ? -23.839 8.883 38.515 1.00 77.19 930 LYS A N 1
ATOM 7388 C CA . LYS A 1 930 ? -23.770 9.165 39.962 1.00 77.19 930 LYS A CA 1
ATOM 7389 C C . LYS A 1 930 ? -23.572 10.650 40.291 1.00 77.19 930 LYS A C 1
ATOM 7391 O O . LYS A 1 930 ? -23.834 11.031 41.429 1.00 77.19 930 LYS A O 1
ATOM 7396 N N . SER A 1 931 ? -23.074 11.449 39.347 1.00 80.69 931 SER A N 1
ATOM 7397 C CA . SER A 1 931 ? -22.874 12.894 39.495 1.00 80.69 931 SER A CA 1
ATOM 7398 C C . SER A 1 931 ? -24.094 13.712 39.051 1.00 80.69 931 SER A C 1
ATOM 7400 O O . SER A 1 931 ? -24.167 14.906 39.333 1.00 80.69 931 SER A O 1
ATOM 7402 N N . GLY A 1 932 ? -25.077 13.066 38.414 1.00 79.38 932 GLY A N 1
ATOM 7403 C CA . GLY A 1 932 ? -26.263 13.698 37.842 1.00 79.38 932 GLY A CA 1
ATOM 7404 C C . GLY A 1 932 ? -26.089 14.122 36.380 1.00 79.38 932 GLY A C 1
ATOM 7405 O O . GLY A 1 932 ? -27.028 14.661 35.796 1.00 79.38 932 GLY A O 1
ATOM 7406 N N . GLN A 1 933 ? -24.929 13.866 35.768 1.00 85.50 933 GLN A N 1
ATOM 7407 C CA . GLN A 1 933 ? -24.685 14.123 34.353 1.00 85.50 933 GLN A CA 1
ATOM 7408 C C . GLN A 1 933 ? -25.379 13.056 33.498 1.00 85.50 933 GLN A C 1
ATOM 7410 O O . GLN A 1 933 ? -25.291 11.862 33.778 1.00 85.50 933 GLN A O 1
ATOM 7415 N N . LEU A 1 934 ? -26.086 13.480 32.448 1.00 87.06 934 LEU A N 1
ATOM 7416 C CA . LEU A 1 934 ? -26.760 12.560 31.532 1.00 87.06 934 LEU A CA 1
ATOM 7417 C C . LEU A 1 934 ? -25.745 11.864 30.618 1.00 87.06 934 LEU A C 1
ATOM 7419 O O . LEU A 1 934 ? -24.992 12.520 29.902 1.00 87.06 934 LEU A O 1
ATOM 7423 N N . GLU A 1 935 ? -25.775 10.535 30.617 1.00 85.25 935 GLU A N 1
ATOM 7424 C CA . GLU A 1 935 ? -24.973 9.671 29.753 1.00 85.25 935 GLU A CA 1
ATOM 7425 C C . GLU A 1 935 ? -25.911 8.879 28.829 1.00 85.25 935 GLU A C 1
ATOM 7427 O O . GLU A 1 935 ? -26.867 8.258 29.302 1.00 85.25 935 GLU A O 1
ATOM 7432 N N . GLU A 1 936 ? -25.672 8.881 27.515 1.00 89.31 936 GLU A N 1
ATOM 7433 C CA . GLU A 1 936 ? -26.444 8.035 26.597 1.00 89.31 936 GLU A CA 1
ATOM 7434 C C . GLU A 1 936 ? -26.115 6.556 26.814 1.00 89.31 936 GLU A C 1
ATOM 7436 O O . GLU A 1 936 ? -24.972 6.124 26.668 1.00 89.31 936 GLU A O 1
ATOM 7441 N N . LYS A 1 937 ? -27.134 5.752 27.131 1.00 90.12 937 LYS A N 1
ATOM 7442 C CA . LYS A 1 937 ? -26.997 4.301 27.311 1.00 90.12 937 LYS A CA 1
ATOM 7443 C C . LYS A 1 937 ? -27.832 3.545 26.299 1.00 90.12 937 LYS A C 1
ATOM 7445 O O . LYS A 1 937 ? -28.929 3.973 25.944 1.00 90.12 937 LYS A O 1
ATOM 7450 N N . ARG A 1 938 ? -27.337 2.376 25.879 1.00 93.00 938 ARG A N 1
ATOM 7451 C CA . ARG A 1 938 ? -28.152 1.408 25.137 1.00 93.00 938 ARG A CA 1
ATOM 7452 C C . ARG A 1 938 ? -29.165 0.782 26.076 1.00 93.00 938 ARG A C 1
ATOM 7454 O O . ARG A 1 938 ? -28.797 0.168 27.078 1.00 93.00 938 ARG A O 1
ATOM 7461 N N . ILE A 1 939 ? -30.431 0.938 25.728 1.00 95.12 939 ILE A N 1
ATOM 7462 C CA . ILE A 1 939 ? -31.572 0.425 26.471 1.00 95.12 939 ILE A CA 1
ATOM 7463 C C . ILE A 1 939 ? -32.391 -0.515 25.597 1.00 95.12 939 ILE A C 1
ATOM 7465 O O . ILE A 1 939 ? -32.282 -0.500 24.369 1.00 95.12 939 ILE A O 1
ATOM 7469 N N . ILE A 1 940 ? -33.222 -1.325 26.244 1.00 95.94 940 ILE A N 1
ATOM 7470 C CA . ILE A 1 940 ? -34.286 -2.070 25.573 1.00 95.94 940 ILE A CA 1
ATOM 7471 C C . ILE A 1 940 ? -35.586 -1.290 25.753 1.00 95.94 940 ILE A C 1
ATOM 7473 O O . ILE A 1 940 ? -35.956 -0.952 26.881 1.00 95.94 940 ILE A O 1
ATOM 7477 N N . LYS A 1 941 ? -36.271 -0.992 24.650 1.00 95.94 941 LYS A N 1
ATOM 7478 C CA . LYS A 1 941 ? -37.679 -0.594 24.664 1.00 95.94 941 LYS A CA 1
ATOM 7479 C C . LYS A 1 941 ? -38.539 -1.828 24.482 1.00 95.94 941 LYS A C 1
ATOM 7481 O O . LYS A 1 941 ? -38.187 -2.698 23.697 1.00 95.94 941 LYS A O 1
ATOM 7486 N N . VAL A 1 942 ? -39.666 -1.861 25.173 1.00 94.25 942 VAL A N 1
ATOM 7487 C CA . VAL A 1 942 ? -40.734 -2.837 24.979 1.00 94.25 942 VAL A CA 1
ATOM 7488 C C . VAL A 1 942 ? -41.991 -2.052 24.648 1.00 94.25 942 VAL A C 1
ATOM 7490 O O . VAL A 1 942 ? -42.364 -1.173 25.426 1.00 94.25 942 VAL A O 1
ATOM 7493 N N . GLU A 1 943 ? -42.607 -2.325 23.496 1.00 87.75 943 GLU A N 1
ATOM 7494 C CA . GLU A 1 943 ? -43.812 -1.612 23.030 1.00 87.75 943 GLU A CA 1
ATOM 7495 C C . GLU A 1 943 ? -43.639 -0.073 23.058 1.00 87.75 943 GLU A C 1
ATOM 7497 O O . GLU A 1 943 ? -44.462 0.665 23.598 1.00 87.75 943 GLU A O 1
ATOM 7502 N N . ASN A 1 944 ? -42.516 0.422 22.517 1.00 86.81 944 ASN A N 1
ATOM 7503 C CA . ASN A 1 944 ? -42.094 1.837 22.500 1.00 86.81 944 ASN A CA 1
ATOM 7504 C C . ASN A 1 944 ? -41.787 2.491 23.861 1.00 86.81 944 ASN A C 1
ATOM 7506 O O . ASN A 1 944 ? -41.355 3.645 23.879 1.00 86.81 944 ASN A O 1
ATOM 7510 N N . LYS A 1 945 ? -41.920 1.766 24.975 1.00 92.62 945 LYS A N 1
ATOM 7511 C CA . LYS A 1 945 ? -41.605 2.241 26.330 1.00 92.62 945 LYS A CA 1
ATOM 7512 C C . LYS A 1 945 ? -40.266 1.706 26.825 1.00 92.62 945 LYS A C 1
ATOM 7514 O O . LYS A 1 945 ? -39.942 0.540 26.604 1.00 92.62 945 LYS A O 1
ATOM 7519 N N . VAL A 1 946 ? -39.490 2.528 27.517 1.00 93.62 946 VAL A N 1
ATOM 7520 C CA . VAL A 1 946 ? -38.186 2.184 28.091 1.00 93.62 946 VAL A CA 1
ATOM 7521 C C . VAL A 1 946 ? -38.351 1.130 29.184 1.00 93.62 946 VAL A C 1
ATOM 7523 O O . VAL A 1 946 ? -39.065 1.333 30.165 1.00 93.62 946 VAL A O 1
ATOM 7526 N N . LEU A 1 947 ? -37.658 -0.000 29.026 1.00 93.06 947 LEU A N 1
ATOM 7527 C CA . LEU A 1 947 ? -37.574 -1.045 30.044 1.00 93.06 947 LEU A CA 1
ATOM 7528 C C . LEU A 1 947 ? -36.405 -0.782 30.998 1.00 93.06 947 LEU A C 1
ATOM 7530 O O . LEU A 1 947 ? -36.605 -0.591 32.193 1.00 93.06 947 LEU A O 1
ATOM 7534 N N . ALA A 1 948 ? -35.174 -0.825 30.478 1.00 93.19 948 ALA A N 1
ATOM 7535 C CA . ALA A 1 948 ? -33.944 -0.647 31.250 1.00 93.19 948 ALA A CA 1
ATOM 7536 C C . ALA A 1 948 ? -32.694 -0.622 30.339 1.00 93.19 948 ALA A C 1
ATOM 7538 O O . ALA A 1 948 ? -32.734 -1.169 29.229 1.00 93.19 948 ALA A O 1
ATOM 7539 N N . PRO A 1 949 ? -31.568 -0.036 30.798 1.00 94.56 949 PRO A N 1
ATOM 7540 C CA . PRO A 1 949 ? -30.273 -0.160 30.133 1.00 94.56 949 PRO A CA 1
ATOM 7541 C C . PRO A 1 949 ? -29.713 -1.580 30.158 1.00 94.56 949 PRO A C 1
ATOM 7543 O O . PRO A 1 949 ? -29.890 -2.324 31.127 1.00 94.56 949 PRO A O 1
ATOM 7546 N N . LEU A 1 950 ? -28.982 -1.930 29.098 1.00 93.81 950 LEU A N 1
ATOM 7547 C CA . LEU A 1 950 ? -28.157 -3.134 29.058 1.00 93.81 950 LEU A CA 1
ATOM 7548 C C . LEU A 1 950 ? -27.070 -3.058 30.136 1.00 93.81 950 LEU A C 1
ATOM 7550 O O . LEU A 1 950 ? -26.514 -1.997 30.421 1.00 93.81 950 LEU A O 1
ATOM 7554 N N . THR A 1 951 ? -26.755 -4.198 30.745 1.00 91.12 951 THR A N 1
ATOM 7555 C CA . THR A 1 951 ? -25.611 -4.280 31.659 1.00 91.12 951 THR A CA 1
ATOM 7556 C C . THR A 1 951 ? -24.306 -4.134 30.885 1.00 91.12 951 THR A C 1
ATOM 7558 O O . THR A 1 951 ? -24.233 -4.531 29.725 1.00 91.12 951 THR A O 1
ATOM 7561 N N . ASN A 1 952 ? -23.250 -3.653 31.544 1.00 85.38 952 ASN A N 1
ATOM 7562 C CA . ASN A 1 952 ? -21.943 -3.484 30.902 1.00 85.38 952 ASN A CA 1
ATOM 7563 C C . ASN A 1 952 ? -21.362 -4.790 30.327 1.00 85.38 952 ASN A C 1
ATOM 7565 O O . ASN A 1 952 ? -20.541 -4.702 29.419 1.00 85.38 952 ASN A O 1
ATOM 7569 N N . GLU A 1 953 ? -21.785 -5.959 30.831 1.00 84.88 953 GLU A N 1
ATOM 7570 C CA . GLU A 1 953 ? -21.356 -7.284 30.349 1.00 84.88 953 GLU A CA 1
ATOM 7571 C C . GLU A 1 953 ? -22.239 -7.869 29.260 1.00 84.88 953 GLU A C 1
ATOM 7573 O O . GLU A 1 953 ? -21.840 -8.830 28.612 1.00 84.88 953 GLU A O 1
ATOM 7578 N N . SER A 1 954 ? -23.452 -7.343 29.094 1.00 90.81 954 SER A N 1
ATOM 7579 C CA . SER A 1 954 ? -24.371 -7.899 28.116 1.00 90.81 954 SER A CA 1
ATOM 7580 C C . SER A 1 954 ? -23.791 -7.701 26.719 1.00 90.81 954 SER A C 1
ATOM 7582 O O . SER A 1 954 ? -23.333 -6.591 26.415 1.00 90.81 954 SER A O 1
ATOM 7584 N N . PRO A 1 955 ? -23.888 -8.704 25.830 1.00 91.31 955 PRO A N 1
ATOM 7585 C CA . PRO A 1 955 ? -23.785 -8.413 24.417 1.00 91.31 955 PRO A CA 1
ATOM 7586 C C . PRO A 1 955 ? -24.877 -7.412 24.027 1.00 91.31 955 PRO A C 1
ATOM 7588 O O . PRO A 1 955 ? -25.872 -7.215 24.737 1.00 91.31 955 PRO A O 1
ATOM 7591 N N . ALA A 1 956 ? -24.673 -6.749 22.898 1.00 87.50 956 ALA A N 1
ATOM 7592 C CA . ALA A 1 956 ? -25.601 -5.772 22.362 1.00 87.50 956 ALA A CA 1
ATOM 7593 C C . ALA A 1 956 ? -25.734 -5.957 20.852 1.00 87.50 956 ALA A C 1
ATOM 7595 O O . ALA A 1 956 ? -24.782 -6.342 20.173 1.00 87.50 956 ALA A O 1
ATOM 7596 N N . MET A 1 957 ? -26.917 -5.633 20.340 1.00 90.31 957 MET A N 1
ATOM 7597 C CA . MET A 1 957 ? -27.163 -5.459 18.911 1.00 90.31 957 MET A CA 1
ATOM 7598 C C . MET A 1 957 ? -27.078 -3.971 18.546 1.00 90.31 957 MET A C 1
ATOM 7600 O O . MET A 1 957 ? -27.001 -3.100 19.424 1.00 90.31 957 MET A O 1
ATOM 7604 N N . ALA A 1 958 ? -27.082 -3.675 17.246 1.00 88.69 958 ALA A N 1
ATOM 7605 C CA . ALA A 1 958 ? -27.066 -2.308 16.744 1.00 88.69 958 ALA A CA 1
ATOM 7606 C C . ALA A 1 958 ? -28.295 -1.513 17.221 1.00 88.69 958 ALA A C 1
ATOM 7608 O O . ALA A 1 958 ? -29.398 -2.053 17.350 1.00 88.69 958 ALA A O 1
ATOM 7609 N N . VAL A 1 959 ? -28.115 -0.216 17.462 1.00 89.88 959 VAL A N 1
ATOM 7610 C CA . VAL A 1 959 ? -29.218 0.695 17.810 1.00 89.88 959 VAL A CA 1
ATOM 7611 C C . VAL A 1 959 ? -30.235 0.742 16.665 1.00 89.88 959 VAL A C 1
ATOM 7613 O O . VAL A 1 959 ? -29.850 0.825 15.504 1.00 89.88 959 VAL A O 1
ATOM 7616 N N . GLY A 1 960 ? -31.526 0.676 16.991 1.00 90.94 960 GLY A N 1
ATOM 7617 C CA . GLY A 1 960 ? -32.646 0.576 16.051 1.00 90.94 960 GLY A CA 1
ATOM 7618 C C . GLY A 1 960 ? -33.027 -0.860 15.672 1.00 90.94 960 GLY A C 1
ATOM 7619 O O . GLY A 1 960 ? -33.964 -1.054 14.901 1.00 90.94 960 GLY A O 1
ATOM 7620 N N . THR A 1 961 ? -32.323 -1.875 16.190 1.00 93.31 961 THR A N 1
ATOM 7621 C CA . THR A 1 961 ? -32.687 -3.283 15.957 1.00 93.31 961 THR A CA 1
ATOM 7622 C C . THR A 1 961 ? -34.001 -3.604 16.657 1.00 93.31 961 THR A C 1
ATOM 7624 O O . THR A 1 961 ? -34.108 -3.402 17.868 1.00 93.31 961 THR A O 1
ATOM 7627 N N . LYS A 1 962 ? -34.968 -4.145 15.911 1.00 94.69 962 LYS A N 1
ATOM 7628 C CA . LYS A 1 962 ? -36.267 -4.609 16.420 1.00 94.69 962 LYS A CA 1
ATOM 7629 C C . LYS A 1 962 ? -36.311 -6.130 16.443 1.00 94.69 962 LYS A C 1
ATOM 7631 O O . LYS A 1 962 ? -35.740 -6.761 15.561 1.00 94.69 962 LYS A O 1
ATOM 7636 N N . PHE A 1 963 ? -36.936 -6.720 17.453 1.00 95.56 963 PHE A N 1
ATOM 7637 C CA . PHE A 1 963 ? -36.977 -8.173 17.634 1.00 95.56 963 PHE A CA 1
ATOM 7638 C C . PHE A 1 963 ? -38.055 -8.569 18.638 1.00 95.56 963 PHE A C 1
ATOM 7640 O O . PHE A 1 963 ? -38.458 -7.758 19.467 1.00 95.56 963 PHE A O 1
ATOM 7647 N N . LYS A 1 964 ? -38.472 -9.833 18.627 1.00 96.56 964 LYS A N 1
ATOM 7648 C CA . LYS A 1 964 ? -39.269 -10.415 19.709 1.00 96.56 964 LYS A CA 1
ATOM 7649 C C . LYS A 1 964 ? -38.368 -11.058 20.745 1.00 96.56 964 LYS A C 1
ATOM 7651 O O . LYS A 1 964 ? -37.361 -11.682 20.401 1.00 96.56 964 LYS A O 1
ATOM 7656 N N . ALA A 1 965 ? -38.732 -10.936 22.015 1.00 96.50 965 ALA A N 1
ATOM 7657 C CA . ALA A 1 965 ? -38.006 -11.594 23.091 1.00 96.50 965 ALA A CA 1
ATOM 7658 C C . ALA A 1 965 ? -38.906 -12.013 24.249 1.00 96.50 965 ALA A C 1
ATOM 7660 O O . ALA A 1 965 ? -39.942 -11.404 24.501 1.00 96.50 965 ALA A O 1
ATOM 7661 N N . SER A 1 966 ? -38.467 -13.039 24.976 1.00 96.75 966 SER A N 1
ATOM 7662 C CA . SER A 1 966 ? -39.023 -13.415 26.278 1.00 96.75 966 SER A CA 1
ATOM 7663 C C . SER A 1 966 ? -38.238 -12.723 27.390 1.00 96.75 966 SER A C 1
ATOM 7665 O O . SER A 1 966 ? -37.013 -12.847 27.447 1.00 96.75 966 SER A O 1
ATOM 7667 N N . ILE A 1 967 ? -38.921 -12.000 28.281 1.00 93.69 967 ILE A N 1
ATOM 7668 C CA . ILE A 1 967 ? -38.270 -11.266 29.380 1.00 93.69 967 ILE A CA 1
ATOM 7669 C C . ILE A 1 967 ? -38.478 -12.007 30.700 1.00 93.69 967 ILE A C 1
ATOM 7671 O O . ILE A 1 967 ? -39.606 -12.212 31.141 1.00 93.69 967 ILE A O 1
ATOM 7675 N N . LEU A 1 968 ? -37.381 -12.370 31.360 1.00 92.00 968 LEU A N 1
ATOM 7676 C CA . LEU A 1 968 ? -37.360 -13.053 32.653 1.00 92.00 968 LEU A CA 1
ATOM 7677 C C . LEU A 1 968 ? -36.691 -12.158 33.695 1.00 92.00 968 LEU A C 1
ATOM 7679 O O . LEU A 1 968 ? -35.467 -12.014 33.722 1.00 92.00 968 LEU A O 1
ATOM 7683 N N . ALA A 1 969 ? -37.495 -11.544 34.563 1.00 87.38 969 ALA A N 1
ATOM 7684 C CA . ALA A 1 969 ? -36.971 -10.761 35.674 1.00 87.38 969 ALA A CA 1
ATOM 7685 C C . ALA A 1 969 ? -36.306 -11.676 36.714 1.00 87.38 969 ALA A C 1
ATOM 7687 O O . ALA A 1 969 ? -36.866 -12.704 37.103 1.00 87.38 969 ALA A O 1
ATOM 7688 N N . GLU A 1 970 ? -35.122 -11.295 37.203 1.00 82.06 970 GLU A N 1
ATOM 7689 C CA . GLU A 1 970 ? -34.500 -12.014 38.317 1.00 82.06 970 GLU A CA 1
ATOM 7690 C C . GLU A 1 970 ? -35.370 -11.885 39.583 1.00 82.06 970 GLU A C 1
ATOM 7692 O O . GLU A 1 970 ? -36.071 -10.879 39.754 1.00 82.06 970 GLU A O 1
ATOM 7697 N N . PRO A 1 971 ? -35.328 -12.866 40.505 1.00 74.44 971 PRO A N 1
ATOM 7698 C CA . PRO A 1 971 ? -36.060 -12.782 41.761 1.00 74.44 971 PRO A CA 1
ATOM 7699 C C . PRO A 1 971 ? -35.741 -11.491 42.516 1.00 74.44 971 PRO A C 1
ATOM 7701 O O . PRO A 1 971 ? -34.582 -11.087 42.639 1.00 74.44 971 PRO A O 1
ATOM 7704 N N . SER A 1 972 ? -36.780 -10.856 43.054 1.00 74.56 972 SER A N 1
ATOM 7705 C CA . SER A 1 972 ? -36.629 -9.625 43.822 1.00 74.56 972 SER A CA 1
ATOM 7706 C C . SER A 1 972 ? -35.659 -9.804 44.993 1.00 74.56 972 SER A C 1
ATOM 7708 O O . SER A 1 972 ? -35.756 -10.756 45.768 1.00 74.56 972 SER A O 1
ATOM 7710 N N . SER A 1 973 ? -34.731 -8.860 45.161 1.00 76.31 973 SER A N 1
ATOM 7711 C CA . SER A 1 973 ? -33.786 -8.869 46.285 1.00 76.31 973 SER A CA 1
ATOM 7712 C C . SER A 1 973 ? -34.367 -8.304 47.587 1.00 76.31 973 SER A C 1
ATOM 7714 O O . SER A 1 973 ? -33.657 -8.254 48.599 1.00 76.31 973 SER A O 1
ATOM 7716 N N . GLY A 1 974 ? -35.625 -7.854 47.565 1.00 84.25 974 GLY A N 1
ATOM 7717 C CA . GLY A 1 974 ? -36.258 -7.150 48.670 1.00 84.25 974 GLY A CA 1
ATOM 7718 C C . GLY A 1 974 ? -37.786 -7.228 48.685 1.00 84.25 974 GLY A C 1
ATOM 7719 O O . GLY A 1 974 ? -38.428 -7.679 47.740 1.00 84.25 974 GLY A O 1
ATOM 7720 N N . VAL A 1 975 ? -38.371 -6.763 49.783 1.00 87.75 975 VAL A N 1
ATOM 7721 C CA . VAL A 1 975 ? -39.814 -6.665 50.016 1.00 87.75 975 VAL A CA 1
ATOM 7722 C C . VAL A 1 975 ? -40.126 -5.268 50.535 1.00 87.75 975 VAL A C 1
ATOM 7724 O O . VAL A 1 975 ? -39.415 -4.739 51.385 1.00 87.75 975 VAL A O 1
ATOM 7727 N N . ILE A 1 976 ? -41.185 -4.665 50.015 1.00 88.69 976 ILE A N 1
ATOM 7728 C CA . ILE A 1 976 ? -41.795 -3.449 50.539 1.00 88.69 976 ILE A CA 1
ATOM 7729 C C . ILE A 1 976 ? -42.917 -3.876 51.478 1.00 88.69 976 ILE A C 1
ATOM 7731 O O . ILE A 1 976 ? -43.825 -4.603 51.075 1.00 88.69 976 ILE A O 1
ATOM 7735 N N . ALA A 1 977 ? -42.838 -3.425 52.723 1.00 90.19 977 ALA A N 1
ATOM 7736 C CA . ALA A 1 977 ? -43.869 -3.572 53.730 1.00 90.19 977 ALA A CA 1
ATOM 7737 C C . ALA A 1 977 ? -44.655 -2.264 53.845 1.00 90.19 977 ALA A C 1
ATOM 7739 O O . ALA A 1 977 ? -44.130 -1.261 54.330 1.00 90.19 977 ALA A O 1
ATOM 7740 N N . THR A 1 978 ? -45.912 -2.279 53.411 1.00 90.94 978 THR A N 1
ATOM 7741 C CA . THR A 1 978 ? -46.801 -1.114 53.449 1.00 90.94 978 THR A CA 1
ATOM 7742 C C . THR A 1 978 ? -47.792 -1.242 54.598 1.00 90.94 978 THR A C 1
ATOM 7744 O O . THR A 1 978 ? -48.632 -2.140 54.618 1.00 90.94 978 THR A O 1
ATOM 7747 N N . THR A 1 979 ? -47.708 -0.342 55.571 1.00 88.69 979 THR A N 1
ATOM 7748 C CA . THR A 1 979 ? -48.656 -0.276 56.694 1.00 88.69 979 THR A CA 1
ATOM 7749 C C . THR A 1 979 ? -50.061 0.139 56.226 1.00 88.69 979 THR A C 1
ATOM 7751 O O . THR A 1 979 ? -50.181 0.822 55.207 1.00 88.69 979 THR A O 1
ATOM 7754 N N . PRO A 1 980 ? -51.131 -0.149 56.994 1.00 85.31 980 PRO A N 1
ATOM 7755 C CA . PRO A 1 980 ? -52.492 0.311 56.688 1.00 85.31 980 PRO A CA 1
ATOM 7756 C C . PRO A 1 980 ? -52.635 1.833 56.531 1.00 85.31 980 PRO A C 1
ATOM 7758 O O . PRO A 1 980 ? -53.544 2.300 55.857 1.00 85.31 980 PRO A O 1
ATOM 7761 N N . LYS A 1 981 ? -51.727 2.612 57.139 1.00 84.25 981 LYS A N 1
ATOM 7762 C CA . LYS A 1 981 ? -51.678 4.080 57.033 1.00 84.25 981 LYS A CA 1
ATOM 7763 C C . LYS A 1 981 ? -50.867 4.585 55.829 1.00 84.25 981 LYS A C 1
ATOM 7765 O O . LYS A 1 981 ? -50.631 5.782 55.728 1.00 84.25 981 LYS A O 1
ATOM 7770 N N . GLY A 1 982 ? -50.393 3.694 54.957 1.00 84.06 982 GLY A N 1
ATOM 7771 C CA . GLY A 1 982 ? -49.648 4.041 53.744 1.00 84.06 982 GLY A CA 1
ATOM 7772 C C . GLY A 1 982 ? -48.133 4.199 53.914 1.00 84.06 982 GLY A C 1
ATOM 7773 O O . GLY A 1 982 ? -47.440 4.358 52.917 1.00 84.06 982 GLY A O 1
ATOM 7774 N N . ASN A 1 983 ? -47.580 4.107 55.132 1.00 87.44 983 ASN A N 1
ATOM 7775 C CA . ASN A 1 983 ? -46.122 4.152 55.321 1.00 87.44 983 ASN A CA 1
ATOM 7776 C C . ASN A 1 983 ? -45.461 2.890 54.759 1.00 87.44 983 ASN A C 1
ATOM 7778 O O . ASN A 1 983 ? -45.938 1.787 55.042 1.00 87.44 983 ASN A O 1
ATOM 7782 N N . THR A 1 984 ? -44.346 3.046 54.047 1.00 89.88 984 THR A N 1
ATOM 7783 C CA . THR A 1 984 ? -43.599 1.949 53.418 1.00 89.88 984 THR A CA 1
ATOM 7784 C C . THR A 1 984 ? -42.241 1.743 54.078 1.00 89.88 984 THR A C 1
ATOM 7786 O O . THR A 1 984 ? -41.508 2.703 54.304 1.00 89.88 984 THR A O 1
ATOM 7789 N N . LEU A 1 985 ? -41.876 0.489 54.331 1.00 89.69 985 LEU A N 1
ATOM 7790 C CA . LEU A 1 985 ? -40.550 0.087 54.798 1.00 89.69 985 LEU A CA 1
ATOM 7791 C C . LEU A 1 985 ? -39.957 -0.916 53.817 1.00 89.69 985 LEU A C 1
ATOM 7793 O O . LEU A 1 985 ? -40.619 -1.881 53.438 1.00 89.69 985 LEU A O 1
ATOM 7797 N N . LYS A 1 986 ? -38.707 -0.712 53.415 1.00 89.62 986 LYS A N 1
ATOM 7798 C CA . LYS A 1 986 ? -38.027 -1.578 52.458 1.00 89.62 986 LYS A CA 1
ATOM 7799 C C . LYS A 1 986 ? -37.074 -2.526 53.179 1.00 89.62 986 LYS A C 1
ATOM 7801 O O . LYS A 1 986 ? -36.247 -2.136 54.001 1.00 89.62 986 LYS A O 1
ATOM 7806 N N . ILE A 1 987 ? -37.236 -3.805 52.871 1.00 90.12 987 ILE A N 1
ATOM 7807 C CA . ILE A 1 987 ? -36.562 -4.936 53.500 1.00 90.12 987 ILE A CA 1
ATOM 7808 C C . ILE A 1 987 ? -35.702 -5.587 52.423 1.00 90.12 987 ILE A C 1
ATOM 7810 O O . ILE A 1 987 ? -36.226 -6.117 51.451 1.00 90.12 987 ILE A O 1
ATOM 7814 N N . GLY A 1 988 ? -34.383 -5.521 52.554 1.00 87.56 988 GLY A N 1
ATOM 7815 C CA . GLY A 1 988 ? -33.431 -6.109 51.617 1.00 87.56 988 GLY A CA 1
ATOM 7816 C C . GLY A 1 988 ? -32.908 -7.477 52.056 1.00 87.56 988 GLY A C 1
ATOM 7817 O O . GLY A 1 988 ? -33.242 -8.004 53.115 1.00 87.56 988 GLY A O 1
ATOM 7818 N N . GLN A 1 989 ? -32.016 -8.035 51.235 1.00 85.75 989 GLN A N 1
ATOM 7819 C CA . GLN A 1 989 ? -31.278 -9.276 51.506 1.00 85.75 989 GLN A CA 1
ATOM 7820 C C . GLN A 1 989 ? -32.148 -10.533 51.684 1.00 85.75 989 GLN A C 1
ATOM 7822 O O . GLN A 1 989 ? -31.649 -11.534 52.187 1.00 85.75 989 GLN A O 1
ATOM 7827 N N . ILE A 1 990 ? -33.400 -10.528 51.210 1.00 86.00 990 ILE A N 1
ATOM 7828 C CA . ILE A 1 990 ? -34.355 -11.652 51.339 1.00 86.00 990 ILE A CA 1
ATOM 7829 C C . ILE A 1 990 ? -33.735 -12.982 50.875 1.00 86.00 990 ILE A C 1
ATOM 7831 O O . ILE A 1 990 ? -33.944 -14.030 51.483 1.00 86.00 990 ILE A O 1
ATOM 7835 N N . LYS A 1 991 ? -32.897 -12.930 49.828 1.00 78.56 991 LYS A N 1
ATOM 7836 C CA . LYS A 1 991 ? -32.183 -14.086 49.261 1.00 78.56 991 LYS A CA 1
ATOM 7837 C C . LYS A 1 991 ? -31.311 -14.863 50.263 1.00 78.56 991 LYS A C 1
ATOM 7839 O O . LYS A 1 991 ? -31.046 -16.041 50.039 1.00 78.56 991 LYS A O 1
ATOM 7844 N N . ASN A 1 992 ? -30.872 -14.215 51.344 1.00 83.81 992 ASN A N 1
ATOM 7845 C CA . ASN A 1 992 ? -30.007 -14.800 52.370 1.00 83.81 992 ASN A CA 1
ATOM 7846 C C . ASN A 1 992 ? -30.795 -15.481 53.505 1.00 83.81 992 ASN A C 1
ATOM 7848 O O . ASN A 1 992 ? -30.177 -16.075 54.385 1.00 83.81 992 ASN A O 1
ATOM 7852 N N . PHE A 1 993 ? -32.129 -15.391 53.512 1.00 88.00 993 PHE A N 1
ATOM 7853 C CA . PHE A 1 993 ? -32.963 -15.827 54.634 1.00 88.00 993 PHE A CA 1
ATOM 7854 C C . PHE A 1 993 ? -34.068 -16.816 54.218 1.00 88.00 993 PHE A C 1
ATOM 7856 O O . PHE A 1 993 ? -34.108 -17.300 53.083 1.00 88.00 993 PHE A O 1
ATOM 7863 N N . ALA A 1 994 ? -34.954 -17.156 55.163 1.00 85.25 994 ALA A N 1
ATOM 7864 C CA . ALA A 1 994 ? -35.915 -18.258 55.051 1.00 85.25 994 ALA A CA 1
ATOM 7865 C C . ALA A 1 994 ? -36.884 -18.107 53.865 1.00 85.25 994 ALA A C 1
ATOM 7867 O O . ALA A 1 994 ? -37.263 -19.093 53.235 1.00 85.25 994 ALA A O 1
ATOM 7868 N N . TYR A 1 995 ? -37.221 -16.870 53.500 1.00 86.00 995 TYR A N 1
ATOM 7869 C CA . TYR A 1 995 ? -38.218 -16.559 52.474 1.00 86.00 995 TYR A CA 1
ATOM 7870 C C . TYR A 1 995 ? -37.621 -16.291 51.083 1.00 86.00 995 TYR A C 1
ATOM 7872 O O . TYR A 1 995 ? -38.295 -15.745 50.214 1.00 86.00 995 TYR A O 1
ATOM 7880 N N . ARG A 1 996 ? -36.377 -16.717 50.823 1.00 79.31 996 ARG A N 1
ATOM 7881 C CA . ARG A 1 996 ? -35.643 -16.478 49.561 1.00 79.31 996 ARG A CA 1
ATOM 7882 C C . ARG A 1 996 ? -36.343 -16.909 48.261 1.00 79.31 996 ARG A C 1
ATOM 7884 O O . ARG A 1 996 ? -35.969 -16.425 47.200 1.00 79.31 996 ARG A O 1
ATOM 7891 N N . LYS A 1 997 ? -37.304 -17.840 48.319 1.00 78.69 997 LYS A N 1
ATOM 7892 C CA . LYS A 1 997 ? -38.088 -18.317 47.158 1.00 78.69 997 LYS A CA 1
ATOM 7893 C C . LYS A 1 997 ? -39.548 -17.841 47.175 1.00 78.69 997 LYS A C 1
ATOM 7895 O O . LYS A 1 997 ? -40.309 -18.207 46.286 1.00 78.69 997 LYS A O 1
ATOM 7900 N N . HIS A 1 998 ? -39.956 -17.082 48.191 1.00 81.25 998 HIS A N 1
ATOM 7901 C CA . HIS A 1 998 ? -41.345 -16.667 48.362 1.00 81.25 998 HIS A CA 1
ATOM 7902 C C . HIS A 1 998 ? -41.637 -15.383 47.572 1.00 81.25 998 HIS A C 1
ATOM 7904 O O . HIS A 1 998 ? -40.829 -14.456 47.572 1.00 81.25 998 HIS A O 1
ATOM 7910 N N . SER A 1 999 ? -42.790 -15.327 46.900 1.00 77.69 999 SER A N 1
ATOM 7911 C CA . SER A 1 999 ? -43.223 -14.169 46.109 1.00 77.69 999 SER A CA 1
ATOM 7912 C C . SER A 1 999 ? -44.376 -13.456 46.804 1.00 77.69 999 SER A C 1
ATOM 7914 O O . SER A 1 999 ? -45.459 -14.016 46.937 1.00 77.69 999 SER A O 1
ATOM 7916 N N . TRP A 1 1000 ? -44.170 -12.196 47.171 1.00 83.44 1000 TRP A N 1
ATOM 7917 C CA . TRP A 1 1000 ? -45.131 -11.387 47.914 1.00 83.44 1000 TRP A CA 1
ATOM 7918 C C . TRP A 1 1000 ? -46.005 -10.552 46.970 1.00 83.44 1000 TRP A C 1
ATOM 7920 O O . TRP A 1 1000 ? -45.486 -9.783 46.157 1.00 83.44 1000 TRP A O 1
ATOM 7930 N N . GLN A 1 1001 ? -47.330 -10.692 47.084 1.00 80.38 1001 GLN A N 1
ATOM 7931 C CA . GLN A 1 1001 ? -48.328 -10.026 46.227 1.00 80.38 1001 GLN A CA 1
ATOM 7932 C C . GLN A 1 1001 ? -49.333 -9.186 47.036 1.00 80.38 1001 GLN A C 1
ATOM 7934 O O . GLN A 1 1001 ? -50.542 -9.313 46.881 1.00 80.38 1001 GLN A O 1
ATOM 7939 N N . GLY A 1 1002 ? -48.838 -8.349 47.949 1.00 82.06 1002 GLY A N 1
ATOM 7940 C CA . GLY A 1 1002 ? -49.677 -7.485 48.788 1.00 82.06 1002 GLY A CA 1
ATOM 7941 C C . GLY A 1 1002 ? -50.366 -8.215 49.943 1.00 82.06 1002 GLY A C 1
ATOM 7942 O O . GLY A 1 1002 ? -51.319 -7.687 50.513 1.00 82.06 1002 GLY A O 1
ATOM 7943 N N . GLN A 1 1003 ? -49.888 -9.412 50.288 1.00 86.75 1003 GLN A N 1
ATOM 7944 C CA . GLN A 1 1003 ? -50.420 -10.213 51.388 1.00 86.75 1003 GLN A CA 1
ATOM 7945 C C . GLN A 1 1003 ? -50.174 -9.497 52.715 1.00 86.75 1003 GLN A C 1
ATOM 7947 O O . GLN A 1 1003 ? -49.079 -8.988 52.958 1.00 86.75 1003 GLN A O 1
ATOM 7952 N N . GLU A 1 1004 ? -51.193 -9.446 53.565 1.00 88.94 1004 GLU A N 1
ATOM 7953 C CA . GLU A 1 1004 ? -51.077 -8.848 54.888 1.00 88.94 1004 GLU A CA 1
ATOM 7954 C C . GLU A 1 1004 ? -50.332 -9.794 55.830 1.00 88.94 1004 GLU A C 1
ATOM 7956 O O . GLU A 1 1004 ? -50.664 -10.973 55.939 1.00 88.94 1004 GLU A O 1
ATOM 7961 N N . ALA A 1 1005 ? -49.301 -9.279 56.492 1.00 90.19 1005 ALA A N 1
ATOM 7962 C CA . ALA A 1 1005 ? -48.440 -10.057 57.360 1.00 90.19 1005 ALA A CA 1
ATOM 7963 C C . ALA A 1 1005 ? -48.025 -9.241 58.586 1.00 90.19 1005 ALA A C 1
ATOM 7965 O O . ALA A 1 1005 ? -47.841 -8.021 58.524 1.00 90.19 1005 ALA A O 1
ATOM 7966 N N . LYS A 1 1006 ? -47.852 -9.927 59.717 1.00 91.75 1006 LYS A N 1
ATOM 7967 C CA . LYS A 1 1006 ? -47.355 -9.330 60.957 1.00 91.75 1006 LYS A CA 1
ATOM 7968 C C . LYS A 1 1006 ? -45.839 -9.494 61.008 1.00 91.75 1006 LYS A C 1
ATOM 7970 O O . LYS A 1 1006 ? -45.341 -10.580 61.288 1.00 91.75 1006 LYS A O 1
ATOM 7975 N N . ILE A 1 1007 ? -45.114 -8.416 60.733 1.00 93.25 1007 ILE A N 1
ATOM 7976 C CA . ILE A 1 1007 ? -43.648 -8.406 60.749 1.00 93.25 1007 ILE A CA 1
ATOM 7977 C C . ILE A 1 1007 ? -43.120 -7.784 62.041 1.00 93.25 1007 ILE A C 1
ATOM 7979 O O . ILE A 1 1007 ? -43.739 -6.879 62.604 1.00 93.25 1007 ILE A O 1
ATOM 7983 N N . ASN A 1 1008 ? -41.963 -8.253 62.504 1.00 92.31 1008 ASN A N 1
ATOM 7984 C CA . ASN A 1 1008 ? -41.261 -7.699 63.658 1.00 92.31 1008 ASN A CA 1
ATOM 7985 C C . ASN A 1 1008 ? -39.850 -7.240 63.270 1.00 92.31 1008 ASN A C 1
ATOM 7987 O O . ASN A 1 1008 ? -39.086 -8.011 62.691 1.00 92.31 1008 ASN A O 1
ATOM 7991 N N . ILE A 1 1009 ? -39.508 -5.995 63.596 1.00 93.19 1009 ILE A N 1
ATOM 7992 C CA . ILE A 1 1009 ? -38.246 -5.335 63.239 1.00 93.19 1009 ILE A CA 1
ATOM 7993 C C . ILE A 1 1009 ? -37.453 -5.080 64.520 1.00 93.19 1009 ILE A C 1
ATOM 7995 O O . ILE A 1 1009 ? -37.874 -4.272 65.343 1.00 93.19 1009 ILE A O 1
ATOM 7999 N N . ALA A 1 1010 ? -36.301 -5.723 64.697 1.00 90.25 1010 ALA A N 1
ATOM 8000 C CA . ALA A 1 1010 ? -35.472 -5.564 65.893 1.00 90.25 1010 ALA A CA 1
ATOM 8001 C C . ALA A 1 1010 ? -33.998 -5.339 65.540 1.00 90.25 1010 ALA A C 1
ATOM 8003 O O . ALA A 1 1010 ? -33.496 -5.858 64.544 1.00 90.25 1010 ALA A O 1
ATOM 8004 N N . LEU A 1 1011 ? -33.285 -4.582 66.377 1.00 88.19 1011 LEU A N 1
ATOM 8005 C CA . LEU A 1 1011 ? -31.827 -4.492 66.295 1.00 88.19 1011 LEU A CA 1
ATOM 8006 C C . LEU A 1 1011 ? -31.202 -5.740 66.921 1.00 88.19 1011 LEU A C 1
ATOM 8008 O O . LEU A 1 1011 ? -31.283 -5.935 68.132 1.00 88.19 1011 LEU A O 1
ATOM 8012 N N . VAL A 1 1012 ? -30.561 -6.565 66.095 1.00 87.06 1012 VAL A N 1
ATOM 8013 C CA . VAL A 1 1012 ? -29.927 -7.821 66.513 1.00 87.06 1012 VAL A CA 1
ATOM 8014 C C . VAL A 1 1012 ? -28.417 -7.718 66.318 1.00 87.06 1012 VAL A C 1
ATOM 8016 O O . VAL A 1 1012 ? -27.946 -7.213 65.300 1.00 87.06 1012 VAL A O 1
ATOM 8019 N N . ASN A 1 1013 ? -27.634 -8.172 67.296 1.00 80.06 1013 ASN A N 1
ATOM 8020 C CA . ASN A 1 1013 ? -26.175 -8.163 67.205 1.00 80.06 1013 ASN A CA 1
ATOM 8021 C C . ASN A 1 1013 ? -25.692 -9.327 66.324 1.00 80.06 1013 ASN A C 1
ATOM 8023 O O . ASN A 1 1013 ? -26.041 -10.477 66.575 1.00 80.06 1013 ASN A O 1
ATOM 8027 N N . ASN A 1 1014 ? -24.892 -9.043 65.295 1.00 73.38 1014 ASN A N 1
ATOM 8028 C CA . ASN A 1 1014 ? -24.438 -10.040 64.318 1.00 73.38 1014 ASN A CA 1
ATOM 8029 C C . ASN A 1 1014 ? -23.070 -10.675 64.647 1.00 73.38 1014 ASN A C 1
ATOM 8031 O O . ASN A 1 1014 ? -22.456 -11.290 63.777 1.00 73.38 1014 ASN A O 1
ATOM 8035 N N . GLY A 1 1015 ? -22.546 -10.471 65.861 1.00 63.50 1015 GLY A N 1
ATOM 8036 C CA . GLY A 1 1015 ? -21.247 -11.008 66.289 1.00 63.50 1015 GLY A CA 1
ATOM 8037 C C . GLY A 1 1015 ? -20.020 -10.297 65.696 1.00 63.50 1015 GLY A C 1
ATOM 8038 O O . GLY A 1 1015 ? -18.899 -10.651 66.039 1.00 63.50 1015 GLY A O 1
ATOM 8039 N N . ARG A 1 1016 ? -20.203 -9.272 64.847 1.00 60.22 1016 ARG A N 1
ATOM 8040 C CA . ARG A 1 1016 ? -19.128 -8.440 64.262 1.00 60.22 1016 ARG A CA 1
ATOM 8041 C C . ARG A 1 1016 ? -19.159 -6.983 64.749 1.00 60.22 1016 ARG A C 1
ATOM 8043 O O . ARG A 1 1016 ? -18.680 -6.088 64.060 1.00 60.22 1016 ARG A O 1
ATOM 8050 N N . GLY A 1 1017 ? -19.759 -6.729 65.915 1.00 60.34 1017 GLY A N 1
ATOM 8051 C CA . GLY A 1 1017 ? -19.780 -5.409 66.562 1.00 60.34 1017 GLY A CA 1
ATOM 8052 C C . GLY A 1 1017 ? -20.778 -4.394 65.987 1.00 60.34 1017 GLY A C 1
ATOM 8053 O O . GLY A 1 1017 ? -20.778 -3.245 66.420 1.00 60.34 1017 GLY A O 1
ATOM 8054 N N . ARG A 1 1018 ? -21.650 -4.782 65.042 1.00 71.88 1018 ARG A N 1
ATOM 8055 C CA . ARG A 1 1018 ? -22.672 -3.894 64.459 1.00 71.88 1018 ARG A CA 1
ATOM 8056 C C . ARG A 1 1018 ? -24.064 -4.513 64.585 1.00 71.88 1018 ARG A C 1
ATOM 8058 O O . ARG A 1 1018 ? -24.314 -5.591 64.054 1.00 71.88 1018 ARG A O 1
ATOM 8065 N N . ALA A 1 1019 ? -24.976 -3.820 65.266 1.00 82.12 1019 ALA A N 1
ATOM 8066 C CA . ALA A 1 1019 ? -26.378 -4.223 65.320 1.00 82.12 1019 ALA A CA 1
ATOM 8067 C C . ALA A 1 1019 ? -27.035 -4.035 63.942 1.00 82.12 1019 ALA A C 1
ATOM 8069 O O . ALA A 1 1019 ? -26.895 -2.974 63.330 1.00 82.12 1019 ALA A O 1
ATOM 8070 N N . ILE A 1 1020 ? -27.724 -5.067 63.452 1.00 88.12 1020 ILE A N 1
ATOM 8071 C CA . ILE A 1 1020 ? -28.457 -5.055 62.182 1.00 88.12 1020 ILE A CA 1
ATOM 8072 C C . ILE A 1 1020 ? -29.968 -4.984 62.448 1.00 88.12 1020 ILE A C 1
ATOM 8074 O O . ILE A 1 1020 ? -30.449 -5.672 63.349 1.00 88.12 1020 ILE A O 1
ATOM 8078 N N . PRO A 1 1021 ? -30.734 -4.175 61.695 1.00 90.75 1021 PRO A N 1
ATOM 8079 C CA . PRO A 1 1021 ? -32.188 -4.114 61.818 1.00 90.75 1021 PRO A CA 1
ATOM 8080 C C . PRO A 1 1021 ? -32.822 -5.321 61.113 1.00 90.75 1021 PRO A C 1
ATOM 8082 O O . PRO A 1 1021 ? -33.198 -5.255 59.941 1.00 90.75 1021 PRO A O 1
ATOM 8085 N N . LEU A 1 1022 ? -32.886 -6.455 61.807 1.00 92.12 1022 LEU A N 1
ATOM 8086 C CA . LEU A 1 1022 ? -33.429 -7.695 61.265 1.00 92.12 1022 LEU A CA 1
ATOM 8087 C C . LEU A 1 1022 ? -34.959 -7.648 61.288 1.00 92.12 1022 LEU A C 1
ATOM 8089 O O . LEU A 1 1022 ? -35.570 -7.361 62.318 1.00 92.12 1022 LEU A O 1
ATOM 8093 N N . VAL A 1 1023 ? -35.569 -7.969 60.152 1.00 92.88 1023 VAL A N 1
ATOM 8094 C CA . VAL A 1 1023 ? -37.013 -8.135 60.013 1.00 92.88 1023 VAL A CA 1
ATOM 8095 C C . VAL A 1 1023 ? -37.342 -9.618 60.044 1.00 92.88 1023 VAL A C 1
ATOM 8097 O O . VAL A 1 1023 ? -36.749 -10.411 59.313 1.00 92.88 1023 VAL A O 1
ATOM 8100 N N . THR A 1 1024 ? -38.295 -9.988 60.888 1.00 92.19 1024 THR A N 1
ATOM 8101 C CA . THR A 1 1024 ? -38.774 -11.358 61.071 1.00 92.19 1024 THR A CA 1
ATOM 8102 C C . THR A 1 1024 ? -40.258 -11.455 60.745 1.00 92.19 1024 THR A C 1
ATOM 8104 O O . THR A 1 1024 ? -41.017 -10.511 60.971 1.00 92.19 1024 THR A O 1
ATOM 8107 N N . LEU A 1 1025 ? -40.655 -12.601 60.205 1.00 91.56 1025 LEU A N 1
ATOM 8108 C CA . LEU A 1 1025 ? -42.028 -12.991 59.919 1.00 91.56 1025 LEU A CA 1
ATOM 8109 C C . LEU A 1 1025 ? -42.220 -14.404 60.476 1.00 91.56 1025 LEU A C 1
ATOM 8111 O O . LEU A 1 1025 ? -41.359 -15.254 60.268 1.00 91.56 1025 LEU A O 1
ATOM 8115 N N . ASP A 1 1026 ? -43.284 -14.632 61.246 1.00 86.69 1026 ASP A N 1
ATOM 8116 C CA . ASP A 1 1026 ? -43.569 -15.919 61.907 1.00 86.69 1026 ASP A CA 1
ATOM 8117 C C . ASP A 1 1026 ? -42.363 -16.511 62.669 1.00 86.69 1026 ASP A C 1
ATOM 8119 O O . ASP A 1 1026 ? -42.105 -17.712 62.648 1.00 86.69 1026 ASP A O 1
ATOM 8123 N N . GLY A 1 1027 ? -41.566 -15.645 63.306 1.00 83.12 1027 GLY A N 1
ATOM 8124 C CA . GLY A 1 1027 ? -40.352 -16.025 64.042 1.00 83.12 1027 GLY A CA 1
ATOM 8125 C C . GLY A 1 1027 ? -39.119 -16.320 63.175 1.00 83.12 1027 GLY A C 1
ATOM 8126 O O . GLY A 1 1027 ? -38.018 -16.426 63.711 1.00 83.12 1027 GLY A O 1
ATOM 8127 N N . ASN A 1 1028 ? -39.257 -16.384 61.850 1.00 91.38 1028 ASN A N 1
ATOM 8128 C CA . ASN A 1 1028 ? -38.158 -16.603 60.913 1.00 91.38 1028 ASN A CA 1
ATOM 8129 C C . ASN A 1 1028 ? -37.631 -15.283 60.344 1.00 91.38 1028 ASN A C 1
ATOM 8131 O O . ASN A 1 1028 ? -38.381 -14.334 60.124 1.00 91.38 1028 ASN A O 1
ATOM 8135 N N . ALA A 1 1029 ? -36.332 -15.217 60.050 1.00 90.62 1029 ALA A N 1
ATOM 8136 C CA . ALA A 1 1029 ? -35.749 -14.052 59.392 1.00 90.62 1029 ALA A CA 1
ATOM 8137 C C . ALA A 1 1029 ? -36.320 -13.881 57.973 1.00 90.62 1029 ALA A C 1
ATOM 8139 O O . ALA A 1 1029 ? -36.237 -14.785 57.139 1.00 90.62 1029 ALA A O 1
ATOM 8140 N N . LEU A 1 1030 ? -36.888 -12.704 57.711 1.00 90.94 1030 LEU A N 1
ATOM 8141 C CA . LEU A 1 1030 ? -37.371 -12.276 56.402 1.00 90.94 1030 LEU A CA 1
ATOM 8142 C C . LEU A 1 1030 ? -36.257 -11.573 55.627 1.00 90.94 1030 LEU A C 1
ATOM 8144 O O . LEU A 1 1030 ? -35.984 -11.930 54.484 1.00 90.94 1030 LEU A O 1
ATOM 8148 N N . GLY A 1 1031 ? -35.591 -10.606 56.256 1.00 91.38 1031 GLY A N 1
ATOM 8149 C CA . GLY A 1 1031 ? -34.555 -9.792 55.629 1.00 91.38 1031 GLY A CA 1
ATOM 8150 C C . GLY A 1 1031 ? -33.997 -8.733 56.571 1.00 91.38 1031 GLY A C 1
ATOM 8151 O O . GLY A 1 1031 ? -34.316 -8.713 57.757 1.00 91.38 1031 GLY A O 1
ATOM 8152 N N . VAL A 1 1032 ? -33.171 -7.836 56.043 1.00 91.44 1032 VAL A N 1
ATOM 8153 C CA . VAL A 1 1032 ? -32.608 -6.705 56.797 1.00 91.44 1032 VAL A CA 1
ATOM 8154 C C . VAL A 1 1032 ? -33.229 -5.419 56.278 1.00 91.44 1032 VAL A C 1
ATOM 8156 O O . VAL A 1 1032 ? -33.318 -5.229 55.067 1.00 91.44 1032 VAL A O 1
ATOM 8159 N N . LEU A 1 1033 ? -33.660 -4.541 57.177 1.00 91.44 1033 LEU A N 1
ATOM 8160 C CA . LEU A 1 1033 ? -34.200 -3.236 56.811 1.00 91.44 1033 LEU A CA 1
ATOM 8161 C C . LEU A 1 1033 ? -33.151 -2.427 56.027 1.00 91.44 1033 LEU A C 1
ATOM 8163 O O . LEU A 1 1033 ? -31.969 -2.444 56.378 1.00 91.44 1033 LEU A O 1
ATOM 8167 N N . ASP A 1 1034 ? -33.556 -1.746 54.956 1.00 88.44 1034 ASP A N 1
ATOM 8168 C CA . ASP A 1 1034 ? -32.625 -0.905 54.204 1.00 88.44 1034 ASP A CA 1
ATOM 8169 C C . ASP A 1 1034 ? -32.242 0.371 54.971 1.00 88.44 1034 ASP A C 1
ATOM 8171 O O . ASP A 1 1034 ? -32.869 0.739 55.964 1.00 88.44 1034 ASP A O 1
ATOM 8175 N N . LYS A 1 1035 ? -31.181 1.048 54.519 1.00 85.94 1035 LYS A N 1
ATOM 8176 C CA . LYS A 1 1035 ? -30.584 2.181 55.240 1.00 85.94 1035 LYS A CA 1
ATOM 8177 C C . LYS A 1 1035 ? -31.552 3.359 55.410 1.00 85.94 1035 LYS A C 1
ATOM 8179 O O . LYS A 1 1035 ? -31.521 4.028 56.437 1.00 85.94 1035 LYS A O 1
ATOM 8184 N N . GLU A 1 1036 ? -32.389 3.626 54.413 1.00 85.56 1036 GLU A N 1
ATOM 8185 C CA . GLU A 1 1036 ? -33.334 4.746 54.433 1.00 85.56 1036 GLU A CA 1
ATOM 8186 C C . GLU A 1 1036 ? -34.511 4.455 55.367 1.00 85.56 1036 GLU A C 1
ATOM 8188 O O . GLU A 1 1036 ? -34.882 5.285 56.194 1.00 85.56 1036 GLU A O 1
ATOM 8193 N N . SER A 1 1037 ? -35.041 3.236 55.311 1.00 89.12 1037 SER A N 1
ATOM 8194 C CA . SER A 1 1037 ? -36.067 2.739 56.227 1.00 89.12 1037 SER A CA 1
ATOM 8195 C C . SER A 1 1037 ? -35.540 2.672 57.666 1.00 89.12 1037 SER A C 1
ATOM 8197 O O . SER A 1 1037 ? -36.258 3.003 58.607 1.00 89.12 1037 SER A O 1
ATOM 8199 N N . GLU A 1 1038 ? -34.269 2.299 57.849 1.00 89.12 1038 GLU A N 1
ATOM 8200 C CA . GLU A 1 1038 ? -33.585 2.297 59.146 1.00 89.12 1038 GLU A CA 1
ATOM 8201 C C . GLU A 1 1038 ? -33.470 3.708 59.724 1.00 89.12 1038 GLU A C 1
ATOM 8203 O O . GLU A 1 1038 ? -33.830 3.909 60.884 1.00 89.12 1038 GLU A O 1
ATOM 8208 N N . MET A 1 1039 ? -33.020 4.688 58.932 1.00 86.06 1039 MET A N 1
ATOM 8209 C CA . MET A 1 1039 ? -32.968 6.093 59.360 1.00 86.06 1039 MET A CA 1
ATOM 8210 C C . MET A 1 1039 ? -34.364 6.616 59.704 1.00 86.06 1039 MET A C 1
ATOM 8212 O O . MET A 1 1039 ? -34.558 7.148 60.792 1.00 86.06 1039 MET A O 1
ATOM 8216 N N . ASN A 1 1040 ? -35.358 6.348 58.854 1.00 87.12 1040 ASN A N 1
ATOM 8217 C CA . ASN A 1 1040 ? -36.746 6.748 59.071 1.00 87.12 1040 ASN A CA 1
ATOM 8218 C C . ASN A 1 1040 ? -37.339 6.222 60.387 1.00 87.12 1040 ASN A C 1
ATOM 8220 O O . ASN A 1 1040 ? -38.108 6.930 61.046 1.00 87.12 1040 ASN A O 1
ATOM 8224 N N . LEU A 1 1041 ? -37.023 4.981 60.768 1.00 88.75 1041 LEU A N 1
ATOM 8225 C CA . LEU A 1 1041 ? -37.459 4.424 62.049 1.00 88.75 1041 LEU A CA 1
ATOM 8226 C C . LEU A 1 1041 ? -36.618 4.944 63.222 1.00 88.75 1041 LEU A C 1
ATOM 8228 O O . LEU A 1 1041 ? -37.170 5.152 64.302 1.00 88.75 1041 LEU A O 1
ATOM 8232 N N . LYS A 1 1042 ? -35.312 5.180 63.029 1.00 86.56 1042 LYS A N 1
ATOM 8233 C CA . LYS A 1 1042 ? -34.423 5.752 64.055 1.00 86.56 1042 LYS A CA 1
ATOM 8234 C C . LYS A 1 1042 ? -34.804 7.180 64.427 1.00 86.56 1042 LYS A C 1
ATOM 8236 O O . LYS A 1 1042 ? -34.945 7.458 65.610 1.00 86.56 1042 LYS A O 1
ATOM 8241 N N . GLU A 1 1043 ? -35.036 8.051 63.449 1.00 88.38 1043 GLU A N 1
ATOM 8242 C CA . GLU A 1 1043 ? -35.442 9.451 63.664 1.00 88.38 1043 GLU A CA 1
ATOM 8243 C C . GLU A 1 1043 ? -36.762 9.569 64.436 1.00 88.38 1043 GLU A C 1
ATOM 8245 O O . GLU A 1 1043 ? -36.996 10.542 65.147 1.00 88.38 1043 GLU A O 1
ATOM 8250 N N . ARG A 1 1044 ? -37.614 8.543 64.341 1.00 86.88 1044 ARG A N 1
ATOM 8251 C CA . ARG A 1 1044 ? -38.899 8.455 65.045 1.00 86.88 1044 ARG A CA 1
ATOM 8252 C C . ARG A 1 1044 ? -38.826 7.655 66.353 1.00 86.88 1044 ARG A C 1
ATOM 8254 O O . ARG A 1 1044 ? -39.863 7.419 66.964 1.00 86.88 1044 ARG A O 1
ATOM 8261 N N . ASN A 1 1045 ? -37.634 7.224 66.784 1.00 86.44 1045 ASN A N 1
ATOM 8262 C CA . ASN A 1 1045 ? -37.406 6.364 67.957 1.00 86.44 1045 ASN A CA 1
ATOM 8263 C C . ASN A 1 1045 ? -38.184 5.029 67.939 1.00 86.44 1045 ASN A C 1
ATOM 8265 O O . ASN A 1 1045 ? -38.525 4.477 68.984 1.00 86.44 1045 ASN A O 1
ATOM 8269 N N . LEU A 1 1046 ? -38.456 4.483 66.751 1.00 85.69 1046 LEU A N 1
ATOM 8270 C CA . LEU A 1 1046 ? -39.236 3.254 66.557 1.00 85.69 1046 LEU A CA 1
ATOM 8271 C C . LEU A 1 1046 ? -38.371 1.994 66.383 1.00 85.69 1046 LEU A C 1
ATOM 8273 O O . LEU A 1 1046 ? -38.911 0.895 66.285 1.00 85.69 1046 LEU A O 1
ATOM 8277 N N . LEU A 1 1047 ? -37.041 2.121 66.351 1.00 86.56 1047 LEU A N 1
ATOM 8278 C CA . LEU A 1 1047 ? -36.116 0.999 66.175 1.00 86.56 1047 LEU A CA 1
ATOM 8279 C C . LEU A 1 1047 ? -35.308 0.736 67.456 1.00 86.56 1047 LEU A C 1
ATOM 8281 O O . LEU A 1 1047 ? -34.493 1.561 67.862 1.00 86.56 1047 LEU A O 1
ATOM 8285 N N . SER A 1 1048 ? -35.503 -0.428 68.085 1.00 84.62 1048 SER A N 1
ATOM 8286 C CA . SER A 1 1048 ? -34.805 -0.821 69.321 1.00 84.62 1048 SER A CA 1
ATOM 8287 C C . SER A 1 1048 ? -34.556 -2.335 69.402 1.00 84.62 1048 SER A C 1
ATOM 8289 O O . SER A 1 1048 ? -35.027 -3.103 68.561 1.00 84.62 1048 SER A O 1
ATOM 8291 N N . ALA A 1 1049 ? -33.840 -2.780 70.441 1.00 77.62 1049 ALA A N 1
ATOM 8292 C CA . ALA A 1 1049 ? -33.641 -4.203 70.733 1.00 77.62 1049 ALA A CA 1
ATOM 8293 C C . ALA A 1 1049 ? -34.928 -4.925 71.188 1.00 77.62 1049 ALA A C 1
ATOM 8295 O O . ALA A 1 1049 ? -35.013 -6.142 71.064 1.00 77.62 1049 ALA A O 1
ATOM 8296 N N . LYS A 1 1050 ? -35.945 -4.196 71.684 1.00 78.00 1050 LYS A N 1
ATOM 8297 C CA . LYS A 1 1050 ? -37.238 -4.780 72.100 1.00 78.00 1050 LYS A CA 1
ATOM 8298 C C . LYS A 1 1050 ? -38.124 -5.202 70.915 1.00 78.00 1050 LYS A C 1
ATOM 8300 O O . LYS A 1 1050 ? -39.071 -5.951 71.121 1.00 78.00 1050 LYS A O 1
ATOM 8305 N N . GLY A 1 1051 ? -37.791 -4.764 69.698 1.00 81.94 1051 GLY A N 1
ATOM 8306 C CA . GLY A 1 1051 ? -38.538 -5.064 68.476 1.00 81.94 1051 GLY A CA 1
ATOM 8307 C C . GLY A 1 1051 ? -39.777 -4.183 68.276 1.00 81.94 1051 GLY A C 1
ATOM 8308 O O . GLY A 1 1051 ? -40.464 -3.818 69.226 1.00 81.94 1051 GLY A O 1
ATOM 8309 N N . LEU A 1 1052 ? -40.052 -3.824 67.025 1.00 88.81 1052 LEU A N 1
ATOM 8310 C CA . LEU A 1 1052 ? -41.264 -3.148 66.573 1.00 88.81 1052 LEU A CA 1
ATOM 8311 C C . LEU A 1 1052 ? -42.095 -4.139 65.768 1.00 88.81 1052 LEU A C 1
ATOM 8313 O O . LEU A 1 1052 ? -41.697 -4.540 64.675 1.00 88.81 1052 LEU A O 1
ATOM 8317 N N . THR A 1 1053 ? -43.267 -4.495 66.284 1.00 89.50 1053 THR A N 1
ATOM 8318 C CA . THR A 1 1053 ? -44.212 -5.351 65.568 1.00 89.50 1053 THR A CA 1
ATOM 8319 C C . THR A 1 1053 ? -45.278 -4.512 64.882 1.00 89.50 1053 THR A C 1
ATOM 8321 O O . THR A 1 1053 ? -45.928 -3.686 65.520 1.00 89.50 1053 THR A O 1
ATOM 8324 N N . LEU A 1 1054 ? -45.485 -4.744 63.590 1.00 90.06 1054 LEU A N 1
ATOM 8325 C CA . LEU A 1 1054 ? -46.481 -4.037 62.796 1.00 90.06 1054 LEU A CA 1
ATOM 8326 C C . LEU A 1 1054 ? -47.114 -4.961 61.757 1.00 90.06 1054 LEU A C 1
ATOM 8328 O O . LEU A 1 1054 ? -46.492 -5.906 61.273 1.00 90.06 1054 LEU A O 1
ATOM 8332 N N . VAL A 1 1055 ? -48.373 -4.683 61.436 1.00 90.44 1055 VAL A N 1
ATOM 8333 C CA . VAL A 1 1055 ? -49.083 -5.338 60.337 1.00 90.44 1055 VAL A CA 1
ATOM 8334 C C . VAL A 1 1055 ? -48.817 -4.533 59.072 1.00 90.44 1055 VAL A C 1
ATOM 8336 O O . VAL A 1 1055 ? -48.992 -3.312 59.064 1.00 90.44 1055 VAL A O 1
ATOM 8339 N N . ALA A 1 1056 ? -48.355 -5.201 58.022 1.00 91.94 1056 ALA A N 1
ATOM 8340 C CA . ALA A 1 1056 ? -48.069 -4.581 56.741 1.00 91.94 1056 ALA A CA 1
ATOM 8341 C C . ALA A 1 1056 ? -48.434 -5.513 55.589 1.00 91.94 1056 ALA A C 1
ATOM 8343 O O . ALA A 1 1056 ? -48.294 -6.730 55.680 1.00 91.94 1056 ALA A O 1
ATOM 8344 N N . ARG A 1 1057 ? -48.861 -4.924 54.474 1.00 92.19 1057 ARG A N 1
ATOM 8345 C CA . ARG A 1 1057 ? -48.974 -5.621 53.197 1.00 92.19 1057 ARG A CA 1
ATOM 8346 C C . ARG A 1 1057 ? -47.586 -5.754 52.595 1.00 92.19 1057 ARG A C 1
ATOM 8348 O O . ARG A 1 1057 ? -46.919 -4.749 52.358 1.00 92.19 1057 ARG A O 1
ATOM 8355 N N . LEU A 1 1058 ? -47.154 -6.989 52.379 1.00 89.88 1058 LEU A N 1
ATOM 8356 C CA . LEU A 1 1058 ? -45.856 -7.307 51.806 1.00 89.88 1058 LEU A CA 1
ATOM 8357 C C . LEU A 1 1058 ? -45.982 -7.449 50.293 1.00 89.88 1058 LEU A C 1
ATOM 8359 O O . LEU A 1 1058 ? -46.767 -8.249 49.787 1.00 89.88 1058 LEU A O 1
ATOM 8363 N N . SER A 1 1059 ? -45.174 -6.695 49.564 1.00 86.50 1059 SER A N 1
ATOM 8364 C CA . SER A 1 1059 ? -45.046 -6.778 48.108 1.00 86.50 1059 SER A CA 1
ATOM 8365 C C . SER A 1 1059 ? -43.575 -6.848 47.730 1.00 86.50 1059 SER A C 1
ATOM 8367 O O . SER A 1 1059 ? -42.763 -6.156 48.338 1.00 86.50 1059 SER A O 1
ATOM 8369 N N . ASN A 1 1060 ? -43.209 -7.658 46.739 1.00 82.25 1060 ASN A N 1
ATOM 8370 C CA . ASN A 1 1060 ? -41.828 -7.694 46.253 1.00 82.25 1060 ASN A CA 1
ATOM 8371 C C . ASN A 1 1060 ? -41.364 -6.289 45.835 1.00 82.25 1060 ASN A C 1
ATOM 8373 O O . ASN A 1 1060 ? -42.119 -5.545 45.208 1.00 82.25 1060 ASN A O 1
ATOM 8377 N N . THR A 1 1061 ? -40.108 -5.934 46.122 1.00 79.25 1061 THR A N 1
ATOM 8378 C CA . THR A 1 1061 ? -39.492 -4.788 45.434 1.00 79.25 1061 THR A CA 1
ATOM 8379 C C . THR A 1 1061 ? -39.404 -5.085 43.929 1.00 79.25 1061 THR A C 1
ATOM 8381 O O . THR A 1 1061 ? -39.291 -6.261 43.562 1.00 79.25 1061 THR A O 1
ATOM 8384 N N . PRO A 1 1062 ? -39.433 -4.085 43.035 1.00 75.00 1062 PRO A N 1
ATOM 8385 C CA . PRO A 1 1062 ? -39.083 -4.317 41.637 1.00 75.00 1062 PRO A CA 1
ATOM 8386 C C . PRO A 1 1062 ? -37.723 -5.014 41.519 1.00 75.00 1062 PRO A C 1
ATOM 8388 O O . PRO A 1 1062 ? -36.802 -4.753 42.299 1.00 75.00 1062 PRO A O 1
ATOM 8391 N N . SER A 1 1063 ? -37.619 -5.939 40.565 1.00 81.31 1063 SER A N 1
ATOM 8392 C CA . SER A 1 1063 ? -36.373 -6.647 40.280 1.00 81.31 1063 SER A CA 1
ATOM 8393 C C . SER A 1 1063 ? -35.279 -5.663 39.877 1.00 81.31 1063 SER A C 1
ATOM 8395 O O . SER A 1 1063 ? -35.546 -4.591 39.340 1.00 81.31 1063 SER A O 1
ATOM 8397 N N . THR A 1 1064 ? -34.023 -6.013 40.137 1.00 85.44 1064 THR A N 1
ATOM 8398 C CA . THR A 1 1064 ? -32.892 -5.161 39.747 1.00 85.44 1064 THR A CA 1
ATOM 8399 C C . THR A 1 1064 ? -32.490 -5.402 38.296 1.00 85.44 1064 THR A C 1
ATOM 8401 O O . THR A 1 1064 ? -32.111 -4.458 37.606 1.00 85.44 1064 THR A O 1
ATOM 8404 N N . THR A 1 1065 ? -32.581 -6.648 37.837 1.00 89.50 1065 THR A N 1
ATOM 8405 C CA . THR A 1 1065 ? -32.100 -7.134 36.539 1.00 89.50 1065 THR A CA 1
ATOM 8406 C C . THR A 1 1065 ? -33.127 -8.062 35.892 1.00 89.50 1065 THR A C 1
ATOM 8408 O O . THR A 1 1065 ? -33.960 -8.659 36.579 1.00 89.50 1065 THR A O 1
ATOM 8411 N N . ALA A 1 1066 ? -33.061 -8.188 34.569 1.00 91.25 1066 ALA A N 1
ATOM 8412 C CA . ALA A 1 1066 ? -33.798 -9.195 33.811 1.00 91.25 1066 ALA A CA 1
ATOM 8413 C C . ALA A 1 1066 ? -32.924 -9.762 32.692 1.00 91.25 1066 ALA A C 1
ATOM 8415 O O . ALA A 1 1066 ? -32.059 -9.062 32.152 1.00 91.25 1066 ALA A O 1
ATOM 8416 N N . GLN A 1 1067 ? -33.170 -11.024 32.358 1.00 94.31 1067 GLN A N 1
ATOM 8417 C CA . GLN A 1 1067 ? -32.705 -11.644 31.125 1.00 94.31 1067 GLN A CA 1
ATOM 8418 C C . GLN A 1 1067 ? -33.720 -11.380 30.015 1.00 94.31 1067 GLN A C 1
ATOM 8420 O O . GLN A 1 1067 ? -34.929 -11.434 30.243 1.00 94.31 1067 GLN A O 1
ATOM 8425 N N . VAL A 1 1068 ? -33.220 -11.100 28.819 1.00 95.19 1068 VAL A N 1
ATOM 8426 C CA . VAL A 1 1068 ? -34.015 -10.903 27.610 1.00 95.19 1068 VAL A CA 1
ATOM 8427 C C . VAL A 1 1068 ? -33.537 -11.915 26.581 1.00 95.19 1068 VAL A C 1
ATOM 8429 O O . VAL A 1 1068 ? -32.428 -11.804 26.063 1.00 95.19 1068 VAL A O 1
ATOM 8432 N N . ILE A 1 1069 ? -34.370 -12.921 26.330 1.00 96.44 1069 ILE A N 1
ATOM 8433 C CA . ILE A 1 1069 ? -34.077 -14.038 25.431 1.00 96.44 1069 ILE A CA 1
ATOM 8434 C C . ILE A 1 1069 ? -34.670 -13.703 24.066 1.00 96.44 1069 ILE A C 1
ATOM 8436 O O . ILE A 1 1069 ? -35.887 -13.736 23.885 1.00 96.44 1069 ILE A O 1
ATOM 8440 N N . VAL A 1 1070 ? -33.808 -13.329 23.129 1.00 95.94 1070 VAL A N 1
ATOM 8441 C CA . VAL A 1 1070 ? -34.147 -12.911 21.767 1.00 95.94 1070 VAL A CA 1
ATOM 8442 C C . VAL A 1 1070 ? -34.575 -14.117 20.936 1.00 95.94 1070 VAL A C 1
ATOM 8444 O O . VAL A 1 1070 ? -33.934 -15.164 20.990 1.00 95.94 1070 VAL A O 1
ATOM 8447 N N . LYS A 1 1071 ? -35.616 -13.945 20.118 1.00 95.38 1071 LYS A N 1
ATOM 8448 C CA . LYS A 1 1071 ? -35.992 -14.881 19.054 1.00 95.38 1071 LYS A CA 1
ATOM 8449 C C . LYS A 1 1071 ? -35.258 -14.540 17.753 1.00 95.38 1071 LYS A C 1
ATOM 8451 O O . LYS A 1 1071 ? -35.624 -13.544 17.117 1.00 95.38 1071 LYS A O 1
ATOM 8456 N N . PRO A 1 1072 ? -34.235 -15.312 17.346 1.00 92.38 1072 PRO A N 1
ATOM 8457 C CA . PRO A 1 1072 ? -33.348 -14.941 16.241 1.00 92.38 1072 PRO A CA 1
ATOM 8458 C C . PRO A 1 1072 ? -34.063 -14.658 14.917 1.00 92.38 1072 PRO A C 1
ATOM 8460 O O . PRO A 1 1072 ? -33.720 -13.708 14.222 1.00 92.38 1072 PRO A O 1
ATOM 8463 N N . GLU A 1 1073 ? -35.089 -15.441 14.592 1.00 92.12 1073 GLU A N 1
ATOM 8464 C CA . GLU A 1 1073 ? -35.864 -15.354 13.351 1.00 92.12 1073 GLU A CA 1
ATOM 8465 C C . GLU A 1 1073 ? -36.710 -14.078 13.229 1.00 92.12 1073 GLU A C 1
ATOM 8467 O O . GLU A 1 1073 ? -37.229 -13.776 12.158 1.00 92.12 1073 GLU A O 1
ATOM 8472 N N . THR A 1 1074 ? -36.856 -13.326 14.322 1.00 93.69 1074 THR A N 1
ATOM 8473 C CA . THR A 1 1074 ? -37.655 -12.092 14.373 1.00 93.69 1074 THR A CA 1
ATOM 8474 C C . THR A 1 1074 ? -36.808 -10.823 14.325 1.00 93.69 1074 THR A C 1
ATOM 8476 O O . THR A 1 1074 ? -37.358 -9.722 14.321 1.00 93.69 1074 THR A O 1
ATOM 8479 N N . VAL A 1 1075 ? -35.479 -10.961 14.334 1.00 93.06 1075 VAL A N 1
ATOM 8480 C CA . VAL A 1 1075 ? -34.566 -9.822 14.391 1.00 93.06 1075 VAL A CA 1
ATOM 8481 C C . VAL A 1 1075 ? -34.569 -9.080 13.060 1.00 93.06 1075 VAL A C 1
ATOM 8483 O O . VAL A 1 1075 ? -34.316 -9.654 12.005 1.00 93.06 1075 VAL A O 1
ATOM 8486 N N . LEU A 1 1076 ? -34.821 -7.777 13.135 1.00 91.31 1076 LEU A N 1
ATOM 8487 C CA . LEU A 1 1076 ? -34.851 -6.864 12.008 1.00 91.31 1076 LEU A CA 1
ATOM 8488 C C . LEU A 1 1076 ? -33.925 -5.679 12.287 1.00 91.31 1076 LEU A C 1
ATOM 8490 O O . LEU A 1 1076 ? -34.179 -4.855 13.172 1.00 91.31 1076 LEU A O 1
ATOM 8494 N N . TYR A 1 1077 ? -32.847 -5.587 11.512 1.00 90.56 1077 TYR A N 1
ATOM 8495 C CA . TYR A 1 1077 ? -31.828 -4.556 11.682 1.00 90.56 1077 TYR A CA 1
ATOM 8496 C C . TYR A 1 1077 ? -32.219 -3.230 11.011 1.00 90.56 1077 TYR A C 1
ATOM 8498 O O . TYR A 1 1077 ? -32.903 -3.224 9.980 1.00 90.56 1077 TYR A O 1
ATOM 8506 N N . PRO A 1 1078 ? -31.728 -2.082 11.517 1.00 86.25 1078 PRO A N 1
ATOM 8507 C CA . PRO A 1 1078 ? -32.074 -0.763 10.978 1.00 86.25 1078 PRO A CA 1
ATOM 8508 C C . PRO A 1 1078 ? -31.644 -0.572 9.515 1.00 86.25 1078 PRO A C 1
ATOM 8510 O O . PRO A 1 1078 ? -32.265 0.189 8.776 1.00 86.25 1078 PRO A O 1
ATOM 8513 N N . TRP A 1 1079 ? -30.578 -1.240 9.068 1.00 83.75 1079 TRP A N 1
ATOM 8514 C CA . TRP A 1 1079 ? -30.137 -1.167 7.672 1.00 83.75 1079 TRP A CA 1
ATOM 8515 C C . TRP A 1 1079 ? -30.995 -2.011 6.729 1.00 83.75 1079 TRP A C 1
ATOM 8517 O O . TRP A 1 1079 ? -31.195 -1.607 5.588 1.00 83.75 1079 TRP A O 1
ATOM 8527 N N . GLN A 1 1080 ? -31.536 -3.143 7.191 1.00 83.12 1080 GLN A N 1
ATOM 8528 C CA . GLN A 1 1080 ? -32.469 -3.956 6.405 1.00 83.12 1080 GLN A CA 1
ATOM 8529 C C . GLN A 1 1080 ? -33.786 -3.208 6.187 1.00 83.12 1080 GLN A C 1
ATOM 8531 O O . GLN A 1 1080 ? -34.315 -3.218 5.080 1.00 83.12 1080 GLN A O 1
ATOM 8536 N N . GLN A 1 1081 ? -34.267 -2.493 7.210 1.00 77.44 1081 GLN A N 1
ATOM 8537 C CA . GLN A 1 1081 ? -35.431 -1.608 7.088 1.00 77.44 1081 GLN A CA 1
ATOM 8538 C C . GLN A 1 1081 ? -35.194 -0.518 6.041 1.00 77.44 1081 GLN A C 1
ATOM 8540 O O . GLN A 1 1081 ? -35.977 -0.391 5.104 1.00 77.44 1081 GLN A O 1
ATOM 8545 N N . ARG A 1 1082 ? -34.070 0.203 6.140 1.00 78.88 1082 ARG A N 1
ATOM 8546 C CA . ARG A 1 1082 ? -33.708 1.249 5.169 1.00 78.88 1082 ARG A CA 1
ATOM 8547 C C . ARG A 1 1082 ? -33.569 0.713 3.742 1.00 78.88 1082 ARG A C 1
ATOM 8549 O O . ARG A 1 1082 ? -33.937 1.399 2.792 1.00 78.88 1082 ARG A O 1
ATOM 8556 N N . GLU A 1 1083 ? -33.023 -0.489 3.570 1.00 74.38 1083 GLU A N 1
ATOM 8557 C CA . GLU A 1 1083 ? -32.901 -1.126 2.254 1.00 74.38 1083 GLU A CA 1
ATOM 8558 C C . GLU A 1 1083 ? -34.274 -1.509 1.688 1.00 74.38 1083 GLU A C 1
ATOM 8560 O O . GLU A 1 1083 ? -34.558 -1.219 0.528 1.00 74.38 1083 GLU A O 1
ATOM 8565 N N . LEU A 1 1084 ? -35.154 -2.085 2.511 1.00 75.69 1084 LEU A N 1
ATOM 8566 C CA . LEU A 1 1084 ? -36.524 -2.407 2.119 1.00 75.69 1084 LEU A CA 1
ATOM 8567 C C . LEU A 1 1084 ? -37.297 -1.142 1.720 1.00 75.69 1084 LEU A C 1
ATOM 8569 O O . LEU A 1 1084 ? -37.947 -1.121 0.677 1.00 75.69 1084 LEU A O 1
ATOM 8573 N N . GLU A 1 1085 ? -37.175 -0.066 2.498 1.00 75.31 1085 GLU A N 1
ATOM 8574 C CA . GLU A 1 1085 ? -37.768 1.237 2.187 1.00 75.31 1085 GLU A CA 1
ATOM 8575 C C . GLU A 1 1085 ? -37.240 1.804 0.866 1.00 75.31 1085 GLU A C 1
ATOM 8577 O O . GLU A 1 1085 ? -38.032 2.242 0.031 1.00 75.31 1085 GLU A O 1
ATOM 8582 N N . LYS A 1 1086 ? -35.922 1.743 0.625 1.00 76.00 1086 LYS A N 1
ATOM 8583 C CA . LYS A 1 1086 ? -35.319 2.154 -0.653 1.00 76.00 1086 LYS A CA 1
ATOM 8584 C C . LYS A 1 1086 ? -35.830 1.324 -1.824 1.00 76.00 1086 LYS A C 1
ATOM 8586 O O . LYS A 1 1086 ? -36.155 1.894 -2.861 1.00 76.00 1086 LYS A O 1
ATOM 8591 N N . GLN A 1 1087 ? -35.924 0.004 -1.677 1.00 75.00 1087 GLN A N 1
ATOM 8592 C CA . GLN A 1 1087 ? -36.464 -0.878 -2.715 1.00 75.00 1087 GLN A CA 1
ATOM 8593 C C . GLN A 1 1087 ? -37.937 -0.576 -2.994 1.00 75.00 1087 GLN A C 1
ATOM 8595 O O . GLN A 1 1087 ? -38.354 -0.545 -4.152 1.00 75.00 1087 GLN A O 1
ATOM 8600 N N . MET A 1 1088 ? -38.726 -0.318 -1.949 1.00 76.44 1088 MET A N 1
ATOM 8601 C CA . MET A 1 1088 ? -40.118 0.096 -2.092 1.00 76.44 1088 MET A CA 1
ATOM 8602 C C . MET A 1 1088 ? -40.233 1.445 -2.802 1.00 76.44 1088 MET A C 1
ATOM 8604 O O . MET A 1 1088 ? -41.066 1.582 -3.692 1.00 76.44 1088 MET A O 1
ATOM 8608 N N . GLU A 1 1089 ? -39.400 2.428 -2.461 1.00 76.81 1089 GLU A N 1
ATOM 8609 C CA . GLU A 1 1089 ? -39.427 3.746 -3.101 1.00 76.81 1089 GLU A CA 1
ATOM 8610 C C . GLU A 1 1089 ? -38.915 3.696 -4.551 1.00 76.81 1089 GLU A C 1
ATOM 8612 O O . GLU A 1 1089 ? -39.499 4.330 -5.425 1.00 76.81 1089 GLU A O 1
ATOM 8617 N N . ALA A 1 1090 ? -37.910 2.867 -4.854 1.00 77.75 1090 ALA A N 1
ATOM 8618 C CA . ALA A 1 1090 ? -37.465 2.611 -6.225 1.00 77.75 1090 ALA A CA 1
ATOM 8619 C C . ALA A 1 1090 ? -38.576 1.962 -7.067 1.00 77.75 1090 ALA A C 1
ATOM 8621 O O . ALA A 1 1090 ? -38.857 2.421 -8.174 1.00 77.75 1090 ALA A O 1
ATOM 8622 N N . LYS A 1 1091 ? -39.269 0.950 -6.522 1.00 82.12 1091 LYS A N 1
ATOM 8623 C CA . LYS A 1 1091 ? -40.450 0.354 -7.165 1.00 82.12 1091 LYS A CA 1
ATOM 8624 C C . LYS A 1 1091 ? -41.546 1.395 -7.394 1.00 82.12 1091 LYS A C 1
ATOM 8626 O O . LYS A 1 1091 ? -42.092 1.462 -8.489 1.00 82.12 1091 LYS A O 1
ATOM 8631 N N . ARG A 1 1092 ? -41.835 2.245 -6.403 1.00 84.00 1092 ARG A N 1
ATOM 8632 C CA . ARG A 1 1092 ? -42.782 3.365 -6.554 1.00 84.00 1092 ARG A CA 1
ATOM 8633 C C . ARG A 1 1092 ? -42.366 4.322 -7.672 1.00 84.00 1092 ARG A C 1
ATOM 8635 O O . ARG A 1 1092 ? -43.228 4.746 -8.428 1.00 84.00 1092 ARG A O 1
ATOM 8642 N N . GLY A 1 1093 ? -41.072 4.607 -7.821 1.00 85.12 1093 GLY A N 1
ATOM 8643 C CA . GLY A 1 1093 ? -40.536 5.407 -8.925 1.00 85.12 1093 GLY A CA 1
ATOM 8644 C C . GLY A 1 1093 ? -40.816 4.801 -10.305 1.00 85.12 1093 GLY A C 1
ATOM 8645 O O . GLY A 1 1093 ? -41.250 5.518 -11.201 1.00 85.12 1093 GLY A O 1
ATOM 8646 N N . VAL A 1 1094 ? -40.652 3.482 -10.461 1.00 88.56 1094 VAL A N 1
ATOM 8647 C CA . VAL A 1 1094 ? -40.990 2.766 -11.708 1.00 88.56 1094 VAL A CA 1
ATOM 8648 C C . VAL A 1 1094 ? -42.487 2.864 -12.011 1.00 88.56 1094 VAL A C 1
ATOM 8650 O O . VAL A 1 1094 ? -42.870 3.289 -13.100 1.00 88.56 1094 VAL A O 1
ATOM 8653 N N . TYR A 1 1095 ? -43.343 2.557 -11.033 1.00 90.19 1095 TYR A N 1
ATOM 8654 C CA . TYR A 1 1095 ? -44.797 2.663 -11.204 1.00 90.19 1095 TYR A CA 1
ATOM 8655 C C . TYR A 1 1095 ? -45.256 4.102 -11.456 1.00 90.19 1095 TYR A C 1
ATOM 8657 O O . TYR A 1 1095 ? -46.237 4.328 -12.161 1.00 90.19 1095 TYR A O 1
ATOM 8665 N N . ARG A 1 1096 ? -44.529 5.091 -10.928 1.00 92.00 1096 ARG A N 1
ATOM 8666 C CA . ARG A 1 1096 ? -44.784 6.500 -11.211 1.00 92.00 1096 ARG A CA 1
ATOM 8667 C C . ARG A 1 1096 ? -44.475 6.854 -12.663 1.00 92.00 1096 ARG A C 1
ATOM 8669 O O . ARG A 1 1096 ? -45.290 7.524 -13.283 1.00 92.00 1096 ARG A O 1
ATOM 8676 N N . GLN A 1 1097 ? -43.349 6.395 -13.205 1.00 91.38 1097 GLN A N 1
ATOM 8677 C CA . GLN A 1 1097 ? -43.024 6.605 -14.620 1.00 91.38 1097 GLN A CA 1
ATOM 8678 C C . GLN A 1 1097 ? -44.072 5.963 -15.535 1.00 91.38 1097 GLN A C 1
ATOM 8680 O O . GLN A 1 1097 ? -44.493 6.579 -16.510 1.00 91.38 1097 GLN A O 1
ATOM 8685 N N . GLN A 1 1098 ? -44.544 4.759 -15.192 1.00 91.81 1098 GLN A N 1
ATOM 8686 C CA . GLN A 1 1098 ? -45.639 4.106 -15.915 1.00 91.81 1098 GLN A CA 1
ATOM 8687 C C . GLN A 1 1098 ? -46.938 4.919 -15.840 1.00 91.81 1098 GLN A C 1
ATOM 8689 O O . GLN A 1 1098 ? -47.563 5.166 -16.868 1.00 91.81 1098 GLN A O 1
ATOM 8694 N N . TYR A 1 1099 ? -47.322 5.392 -14.648 1.00 94.06 1099 TYR A N 1
ATOM 8695 C CA . TYR A 1 1099 ? -48.480 6.276 -14.487 1.00 94.06 1099 TYR A CA 1
ATOM 8696 C C . TYR A 1 1099 ? -48.349 7.544 -15.346 1.00 94.06 1099 TYR A C 1
ATOM 8698 O O . TYR A 1 1099 ? -49.289 7.905 -16.044 1.00 94.06 1099 TYR A O 1
ATOM 8706 N N . GLU A 1 1100 ? -47.189 8.208 -15.331 1.00 92.69 1100 GLU A N 1
ATOM 8707 C CA . GLU A 1 1100 ? -46.943 9.433 -16.105 1.00 92.69 1100 GLU A CA 1
ATOM 8708 C C . GLU A 1 1100 ? -46.994 9.193 -17.616 1.00 92.69 1100 GLU A C 1
ATOM 8710 O O . GLU A 1 1100 ? -47.511 10.042 -18.342 1.00 92.69 1100 GLU A O 1
ATOM 8715 N N . ALA A 1 1101 ? -46.517 8.038 -18.088 1.00 91.38 1101 ALA A N 1
ATOM 8716 C CA . ALA A 1 1101 ? -46.629 7.645 -19.488 1.00 91.38 1101 ALA A CA 1
ATOM 8717 C C . ALA A 1 1101 ? -48.103 7.515 -19.909 1.00 91.38 1101 ALA A C 1
ATOM 8719 O O . ALA A 1 1101 ? -48.532 8.204 -20.837 1.00 91.38 1101 ALA A O 1
ATOM 8720 N N . TYR A 1 1102 ? -48.903 6.740 -19.165 1.00 92.00 1102 TYR A N 1
ATOM 8721 C CA . TYR A 1 1102 ? -50.336 6.606 -19.440 1.00 92.00 1102 TYR A CA 1
ATOM 8722 C C . TYR A 1 1102 ? -51.073 7.943 -19.322 1.00 92.00 1102 TYR A C 1
ATOM 8724 O O . TYR A 1 1102 ? -51.875 8.284 -20.187 1.00 92.00 1102 TYR A O 1
ATOM 8732 N N . ALA A 1 1103 ? -50.791 8.736 -18.287 1.00 88.69 1103 ALA A N 1
ATOM 8733 C CA . ALA A 1 1103 ? -51.426 10.036 -18.089 1.00 88.69 1103 ALA A CA 1
ATOM 8734 C C . ALA A 1 1103 ? -51.075 11.020 -19.220 1.00 88.69 1103 ALA A C 1
ATOM 8736 O O . ALA A 1 1103 ? -51.929 11.800 -19.646 1.00 88.69 1103 ALA A O 1
ATOM 8737 N N . SER A 1 1104 ? -49.846 10.963 -19.748 1.00 87.75 1104 SER A N 1
ATOM 8738 C CA . SER A 1 1104 ? -49.434 11.753 -20.912 1.00 87.75 1104 SER A CA 1
ATOM 8739 C C . SER A 1 1104 ? -50.204 11.351 -22.169 1.00 87.75 1104 SER A C 1
ATOM 8741 O O . SER A 1 1104 ? -50.683 12.229 -22.890 1.00 87.75 1104 SER A O 1
ATOM 8743 N N . ASP A 1 1105 ? -50.389 10.052 -22.407 1.00 85.31 1105 ASP A N 1
ATOM 8744 C CA . ASP A 1 1105 ? -51.162 9.556 -23.549 1.00 85.31 1105 ASP A CA 1
ATOM 8745 C C . ASP A 1 1105 ? -52.646 9.932 -23.449 1.00 85.31 1105 ASP A C 1
ATOM 8747 O O . ASP A 1 1105 ? -53.243 10.363 -24.439 1.00 85.31 1105 ASP A O 1
ATOM 8751 N N . VAL A 1 1106 ? -53.222 9.891 -22.242 1.00 85.75 1106 VAL A N 1
ATOM 8752 C CA . VAL A 1 1106 ? -54.568 10.423 -21.974 1.00 85.75 1106 VAL A CA 1
ATOM 8753 C C . VAL A 1 1106 ? -54.638 11.922 -22.277 1.00 85.75 1106 VAL A C 1
ATOM 8755 O O . VAL A 1 1106 ? -55.578 12.371 -22.931 1.00 85.75 1106 VAL A O 1
ATOM 8758 N N . GLY A 1 1107 ? -53.634 12.699 -21.861 1.00 77.75 1107 GLY A N 1
ATOM 8759 C CA . GLY A 1 1107 ? -53.576 14.148 -22.081 1.00 77.75 1107 GLY A CA 1
ATOM 8760 C C . GLY A 1 1107 ? -53.391 14.568 -23.545 1.00 77.75 1107 GLY A C 1
ATOM 8761 O O . GLY A 1 1107 ? -53.808 15.662 -23.922 1.00 77.75 1107 GLY A O 1
ATOM 8762 N N . ARG A 1 1108 ? -52.808 13.707 -24.392 1.00 79.31 1108 ARG A N 1
ATOM 8763 C CA . ARG A 1 1108 ? -52.710 13.926 -25.850 1.00 79.31 1108 ARG A CA 1
ATOM 8764 C C . ARG A 1 1108 ? -54.037 13.706 -26.573 1.00 79.31 1108 ARG A C 1
ATOM 8766 O O . ARG A 1 1108 ? -54.192 14.154 -27.710 1.00 79.31 1108 ARG A O 1
ATOM 8773 N N . ASN A 1 1109 ? -54.999 13.040 -25.938 1.00 77.12 1109 ASN A N 1
ATOM 8774 C CA . ASN A 1 1109 ? -56.323 12.873 -26.507 1.00 77.12 1109 ASN A CA 1
ATOM 8775 C C . ASN A 1 1109 ? -57.129 14.176 -26.377 1.00 77.12 1109 ASN A C 1
ATOM 8777 O O . ASN A 1 1109 ? -57.584 14.543 -25.294 1.00 77.12 1109 ASN A O 1
ATOM 8781 N N . SER A 1 1110 ? -57.340 14.863 -27.504 1.00 61.28 1110 SER A N 1
ATOM 8782 C CA . SER A 1 1110 ? -58.059 16.146 -27.568 1.00 61.28 1110 SER A CA 1
ATOM 8783 C C . SER A 1 1110 ? -59.462 16.131 -26.937 1.00 61.28 1110 SER A C 1
ATOM 8785 O O . SER A 1 1110 ? -59.908 17.168 -26.452 1.00 61.28 1110 SER A O 1
ATOM 8787 N N . SER A 1 1111 ? -60.136 14.972 -26.864 1.00 69.00 1111 SER A N 1
ATOM 8788 C CA . SER A 1 1111 ? -61.455 14.834 -26.223 1.00 69.00 1111 SER A CA 1
ATOM 8789 C C . SER A 1 1111 ? -61.408 14.784 -24.690 1.00 69.00 1111 SER A C 1
ATOM 8791 O O . SER A 1 1111 ? -62.452 14.852 -24.047 1.00 69.00 1111 SER A O 1
ATOM 8793 N N . LEU A 1 1112 ? -60.221 14.626 -24.099 1.00 69.56 1112 LEU A N 1
ATOM 8794 C CA . LEU A 1 1112 ? -59.986 14.573 -22.650 1.00 69.56 1112 LEU A CA 1
ATOM 8795 C C . LEU A 1 1112 ? -59.095 15.730 -22.164 1.00 69.56 1112 LEU A C 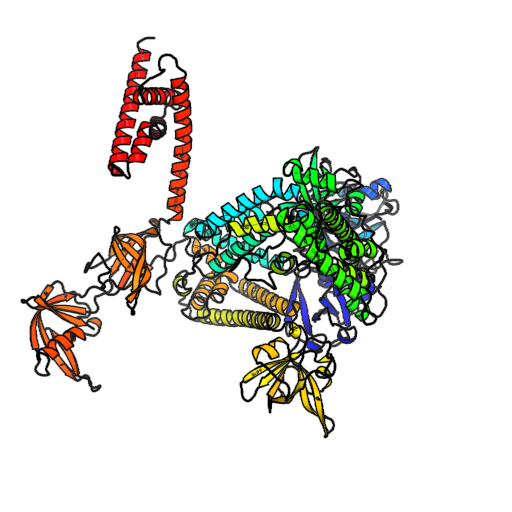1
ATOM 8797 O O . LEU A 1 1112 ? -58.693 15.765 -20.999 1.00 69.56 1112 LEU A O 1
ATOM 8801 N N . ALA A 1 1113 ? -58.815 16.709 -23.029 1.00 63.47 1113 ALA A N 1
ATOM 8802 C CA . ALA A 1 1113 ? -58.092 17.918 -22.663 1.00 63.47 1113 ALA A CA 1
ATOM 8803 C C . ALA A 1 1113 ? -58.875 18.711 -21.596 1.00 63.47 1113 ALA A C 1
ATOM 8805 O O . ALA A 1 1113 ? -60.006 19.135 -21.826 1.00 63.47 1113 ALA A O 1
ATOM 8806 N N . GLY A 1 1114 ? -58.280 18.899 -20.412 1.00 66.69 1114 GLY A N 1
ATOM 8807 C CA . GLY A 1 1114 ? -58.930 19.560 -19.270 1.00 66.69 1114 GLY A CA 1
ATOM 8808 C C . GLY A 1 1114 ? -59.800 18.646 -18.394 1.00 66.69 1114 GLY A C 1
ATOM 8809 O O . GLY A 1 1114 ? -60.549 19.147 -17.556 1.00 66.69 1114 GLY A O 1
ATOM 8810 N N . ALA A 1 1115 ? -59.713 17.322 -18.566 1.00 75.31 1115 ALA A N 1
ATOM 8811 C CA . ALA A 1 1115 ? -60.371 16.348 -17.698 1.00 75.31 1115 ALA A CA 1
ATOM 8812 C C . ALA A 1 1115 ? -59.973 16.519 -16.219 1.00 75.31 1115 ALA A C 1
ATOM 8814 O O . ALA A 1 1115 ? -58.843 16.884 -15.893 1.00 75.31 1115 ALA A O 1
ATOM 8815 N N . SER A 1 1116 ? -60.907 16.225 -15.307 1.00 82.56 1116 SER A N 1
ATOM 8816 C CA . SER A 1 1116 ? -60.616 16.248 -13.871 1.00 82.56 1116 SER A CA 1
ATOM 8817 C C . SER A 1 1116 ? -59.558 15.192 -13.504 1.00 82.56 1116 SER A C 1
ATOM 8819 O O . SER A 1 1116 ? -59.516 14.140 -14.147 1.00 82.56 1116 SER A O 1
ATOM 8821 N N . PRO A 1 1117 ? -58.744 15.409 -12.450 1.00 82.69 1117 PRO A N 1
ATOM 8822 C CA . PRO A 1 1117 ? -57.718 14.448 -12.019 1.00 82.69 1117 PRO A CA 1
ATOM 8823 C C . PRO A 1 1117 ? -58.262 13.028 -11.818 1.00 82.69 1117 PRO A C 1
ATOM 8825 O O . PRO A 1 1117 ? -57.659 12.051 -12.244 1.00 82.69 1117 PRO A O 1
ATOM 8828 N N . HIS A 1 1118 ? -59.475 12.927 -11.273 1.00 86.94 1118 HIS A N 1
ATOM 8829 C CA . HIS A 1 1118 ? -60.188 11.664 -11.125 1.00 86.94 1118 HIS A CA 1
ATOM 8830 C C . HIS A 1 1118 ? -60.470 10.965 -12.469 1.00 86.94 1118 HIS A C 1
ATOM 8832 O O . HIS A 1 1118 ? -60.316 9.753 -12.590 1.00 86.94 1118 HIS A O 1
ATOM 8838 N N . LEU A 1 1119 ? -60.900 11.710 -13.494 1.00 85.75 1119 LEU A N 1
ATOM 8839 C CA . LEU A 1 1119 ? -61.190 11.134 -14.808 1.00 85.75 1119 LEU A CA 1
ATOM 8840 C C . LEU A 1 1119 ? -59.909 10.689 -15.529 1.00 85.75 1119 LEU A C 1
ATOM 8842 O O . LEU A 1 1119 ? -59.942 9.704 -16.266 1.00 85.75 1119 LEU A O 1
ATOM 8846 N N . ILE A 1 1120 ? -58.794 11.386 -15.285 1.00 88.38 1120 ILE A N 1
ATOM 8847 C CA . ILE A 1 1120 ? -57.461 10.985 -15.750 1.00 88.38 1120 ILE A CA 1
ATOM 8848 C C . ILE A 1 1120 ? -57.071 9.649 -15.111 1.00 88.38 1120 ILE A C 1
ATOM 8850 O O . ILE A 1 1120 ? -56.726 8.726 -15.841 1.00 88.38 1120 ILE A O 1
ATOM 8854 N N . ASP A 1 1121 ? -57.215 9.498 -13.791 1.00 92.94 1121 ASP A N 1
ATOM 8855 C CA . ASP A 1 1121 ? -56.905 8.245 -13.085 1.00 92.94 1121 ASP A CA 1
ATOM 8856 C C . ASP A 1 1121 ? -57.730 7.053 -13.607 1.00 92.94 1121 ASP A C 1
ATOM 8858 O O . ASP A 1 1121 ? -57.200 5.955 -13.783 1.00 92.94 1121 ASP A O 1
ATOM 8862 N N . VAL A 1 1122 ? -59.018 7.260 -13.909 1.00 91.81 1122 VAL A N 1
ATOM 8863 C CA . VAL A 1 1122 ? -59.893 6.226 -14.498 1.00 91.81 1122 VAL A CA 1
ATOM 8864 C C . VAL A 1 1122 ? -59.430 5.819 -15.898 1.00 91.81 1122 VAL A C 1
ATOM 8866 O O . VAL A 1 1122 ? -59.440 4.632 -16.229 1.00 91.81 1122 VAL A O 1
ATOM 8869 N N . GLU A 1 1123 ? -59.005 6.773 -16.727 1.00 89.69 1123 GLU A N 1
ATOM 8870 C CA . GLU A 1 1123 ? -58.533 6.470 -18.080 1.00 89.69 1123 GLU A CA 1
ATOM 8871 C C . GLU A 1 1123 ? -57.133 5.837 -18.077 1.00 89.69 1123 GLU A C 1
ATOM 8873 O O . GLU A 1 1123 ? -56.887 4.894 -18.828 1.00 89.69 1123 GLU A O 1
ATOM 8878 N N . VAL A 1 1124 ? -56.253 6.266 -17.167 1.00 92.12 1124 VAL A N 1
ATOM 8879 C CA . VAL A 1 1124 ? -54.965 5.610 -16.900 1.00 92.12 1124 VAL A CA 1
ATOM 8880 C C . VAL A 1 1124 ? -55.184 4.164 -16.473 1.00 92.12 1124 VAL A C 1
ATOM 8882 O O . VAL A 1 1124 ? -54.540 3.267 -17.010 1.00 92.12 1124 VAL A O 1
ATOM 8885 N N . ALA A 1 1125 ? -56.126 3.911 -15.559 1.00 92.69 1125 ALA A N 1
ATOM 8886 C CA . ALA A 1 1125 ? -56.481 2.555 -15.158 1.00 92.69 1125 ALA A CA 1
ATOM 8887 C C . ALA A 1 1125 ? -56.954 1.721 -16.355 1.00 92.69 1125 ALA A C 1
ATOM 8889 O O . ALA A 1 1125 ? -56.575 0.559 -16.470 1.00 92.69 1125 ALA A O 1
ATOM 8890 N N . ARG A 1 1126 ? -57.753 2.306 -17.258 1.00 91.94 1126 ARG A N 1
ATOM 8891 C CA . ARG A 1 1126 ? -58.253 1.628 -18.461 1.00 91.94 1126 ARG A CA 1
ATOM 8892 C C . ARG A 1 1126 ? -57.125 1.224 -19.411 1.00 91.94 1126 ARG A C 1
ATOM 8894 O O . ARG A 1 1126 ? -57.120 0.090 -19.884 1.00 91.94 1126 ARG A O 1
ATOM 8901 N N . LEU A 1 1127 ? -56.191 2.136 -19.682 1.00 90.50 1127 LEU A N 1
ATOM 8902 C CA . LEU A 1 1127 ? -55.019 1.861 -20.517 1.00 90.50 1127 LEU A CA 1
ATOM 8903 C C . LEU A 1 1127 ? -54.112 0.815 -19.862 1.00 90.50 1127 LEU A C 1
ATOM 8905 O O . LEU A 1 1127 ? -53.778 -0.180 -20.493 1.00 90.50 1127 LEU A O 1
ATOM 8909 N N . ALA A 1 1128 ? -53.819 0.968 -18.571 1.00 90.62 1128 ALA A N 1
ATOM 8910 C CA . ALA A 1 1128 ? -53.002 0.011 -17.835 1.00 90.62 1128 ALA A CA 1
ATOM 8911 C C . ALA A 1 1128 ? -53.639 -1.392 -17.793 1.00 90.62 1128 ALA A C 1
ATOM 8913 O O . ALA A 1 1128 ? -52.936 -2.385 -17.936 1.00 90.62 1128 ALA A O 1
ATOM 8914 N N . TYR A 1 1129 ? -54.968 -1.497 -17.661 1.00 92.75 1129 TYR A N 1
ATOM 8915 C CA . TYR A 1 1129 ? -55.674 -2.780 -17.768 1.00 92.75 1129 TYR A CA 1
ATOM 8916 C C . TYR A 1 1129 ? -55.566 -3.406 -19.161 1.00 92.75 1129 TYR A C 1
ATOM 8918 O O . TYR A 1 1129 ? -55.490 -4.630 -19.251 1.00 92.75 1129 TYR A O 1
ATOM 8926 N N . ALA A 1 1130 ? -55.591 -2.596 -20.225 1.00 87.00 1130 ALA A N 1
ATOM 8927 C CA . ALA A 1 1130 ? -55.436 -3.084 -21.594 1.00 87.00 1130 ALA A CA 1
ATOM 8928 C C . ALA A 1 1130 ? -54.022 -3.632 -21.849 1.00 87.00 1130 ALA A C 1
ATOM 8930 O O . ALA A 1 1130 ? -53.883 -4.616 -22.574 1.00 87.00 1130 ALA A O 1
ATOM 8931 N N . ASP A 1 1131 ? -53.012 -3.035 -21.214 1.00 88.69 1131 ASP A N 1
ATOM 8932 C CA . ASP A 1 1131 ? -51.611 -3.414 -21.389 1.00 88.69 1131 ASP A CA 1
ATOM 8933 C C . ASP A 1 1131 ? -51.193 -4.599 -20.505 1.00 88.69 1131 ASP A C 1
ATOM 8935 O O . ASP A 1 1131 ? -50.515 -5.507 -20.985 1.00 88.69 1131 ASP A O 1
ATOM 8939 N N . THR A 1 1132 ? -51.585 -4.624 -19.224 1.00 87.38 1132 THR A N 1
ATOM 8940 C CA . THR A 1 1132 ? -51.081 -5.632 -18.266 1.00 87.38 1132 THR A CA 1
ATOM 8941 C C . THR A 1 1132 ? -52.067 -6.758 -17.969 1.00 87.38 1132 THR A C 1
ATOM 8943 O O . THR A 1 1132 ? -51.658 -7.867 -17.631 1.00 87.38 1132 THR A O 1
ATOM 8946 N N . GLY A 1 1133 ? -53.376 -6.493 -18.039 1.00 85.88 1133 GLY A N 1
ATOM 8947 C CA . GLY A 1 1133 ? -54.421 -7.427 -17.608 1.00 85.88 1133 GLY A CA 1
ATOM 8948 C C . GLY A 1 1133 ? -54.439 -7.756 -16.102 1.00 85.88 1133 GLY A C 1
ATOM 8949 O O . GLY A 1 1133 ? -55.343 -8.465 -15.655 1.00 85.88 1133 GLY A O 1
ATOM 8950 N N . ASP A 1 1134 ? -53.500 -7.240 -15.298 1.00 89.00 1134 ASP A N 1
ATOM 8951 C CA . ASP A 1 1134 ? -53.361 -7.548 -13.869 1.00 89.00 1134 ASP A CA 1
ATOM 8952 C C . ASP A 1 1134 ? -53.930 -6.425 -12.985 1.00 89.00 1134 ASP A C 1
ATOM 8954 O O . ASP A 1 1134 ? -53.408 -5.313 -12.888 1.00 89.00 1134 ASP A O 1
ATOM 8958 N N . SER A 1 1135 ? -55.003 -6.748 -12.258 1.00 87.06 1135 SER A N 1
ATOM 8959 C CA . SER A 1 1135 ? -55.654 -5.834 -11.317 1.00 87.06 1135 SER A CA 1
ATOM 8960 C C . SER A 1 1135 ? -54.749 -5.391 -10.163 1.00 87.06 1135 SER A C 1
ATOM 8962 O O . SER A 1 1135 ? -54.959 -4.305 -9.622 1.00 87.06 1135 SER A O 1
ATOM 8964 N N . HIS A 1 1136 ? -53.774 -6.199 -9.752 1.00 87.94 1136 HIS A N 1
ATOM 8965 C CA . HIS A 1 1136 ? -52.825 -5.837 -8.704 1.00 87.94 1136 HIS A CA 1
ATOM 8966 C C . HIS A 1 1136 ? -51.779 -4.840 -9.214 1.00 87.94 1136 HIS A C 1
ATOM 8968 O O . HIS A 1 1136 ? -51.477 -3.853 -8.536 1.00 87.94 1136 HIS A O 1
ATOM 8974 N N . GLU A 1 1137 ? -51.277 -5.047 -10.430 1.00 88.94 1137 GLU A N 1
ATOM 8975 C CA . GLU A 1 1137 ? -50.333 -4.131 -11.070 1.00 88.94 1137 GLU A CA 1
ATOM 8976 C C . GLU A 1 1137 ? -50.983 -2.768 -11.339 1.00 88.94 1137 GLU A C 1
ATOM 8978 O O . GLU A 1 1137 ? -50.447 -1.738 -10.928 1.00 88.94 1137 GLU A O 1
ATOM 8983 N N . VAL A 1 1138 ? -52.208 -2.754 -11.879 1.00 90.88 1138 VAL A N 1
ATOM 8984 C CA . VAL A 1 1138 ? -52.979 -1.515 -12.084 1.00 90.88 1138 VAL A CA 1
ATOM 8985 C C . VAL A 1 1138 ? -53.229 -0.784 -10.762 1.00 90.88 1138 VAL A C 1
ATOM 8987 O O . VAL A 1 1138 ? -53.077 0.435 -10.693 1.00 90.88 1138 VAL A O 1
ATOM 8990 N N . ALA A 1 1139 ? -53.558 -1.501 -9.681 1.00 91.00 1139 ALA A N 1
ATOM 8991 C CA . ALA A 1 1139 ? -53.724 -0.884 -8.361 1.00 91.00 1139 ALA A CA 1
ATOM 8992 C C . ALA A 1 1139 ? -52.423 -0.232 -7.867 1.00 91.00 1139 ALA A C 1
ATOM 8994 O O . ALA A 1 1139 ? -52.443 0.823 -7.229 1.00 91.00 1139 ALA A O 1
ATOM 8995 N N . THR A 1 1140 ? -51.285 -0.849 -8.181 1.00 88.69 1140 THR A N 1
ATOM 8996 C CA . THR A 1 1140 ? -49.965 -0.359 -7.786 1.00 88.69 1140 THR A CA 1
ATOM 8997 C C . THR A 1 1140 ? -49.564 0.878 -8.592 1.00 88.69 1140 THR A C 1
ATOM 8999 O O . THR A 1 1140 ? -49.084 1.844 -7.999 1.00 88.69 1140 THR A O 1
ATOM 9002 N N . ILE A 1 1141 ? -49.855 0.919 -9.895 1.00 91.44 1141 ILE A N 1
ATOM 9003 C CA . ILE A 1 1141 ? -49.689 2.113 -10.742 1.00 91.44 1141 ILE A CA 1
ATOM 9004 C C . ILE A 1 1141 ? -50.554 3.268 -10.215 1.00 91.44 1141 ILE A C 1
ATOM 9006 O O . ILE A 1 1141 ? -50.045 4.358 -9.953 1.00 91.44 1141 ILE A O 1
ATOM 9010 N N . LEU A 1 1142 ? -51.841 3.019 -9.951 1.00 93.06 1142 LEU A N 1
ATOM 9011 C CA . LEU A 1 1142 ? -52.771 4.030 -9.427 1.00 93.06 1142 LEU A CA 1
ATOM 9012 C C . LEU A 1 1142 ? -52.409 4.528 -8.024 1.00 93.06 1142 LEU A C 1
ATOM 9014 O O . LEU A 1 1142 ? -52.720 5.668 -7.672 1.00 93.06 1142 LEU A O 1
ATOM 9018 N N . SER A 1 1143 ? -51.700 3.720 -7.231 1.00 91.44 1143 SER A N 1
ATOM 9019 C CA . SER A 1 1143 ? -51.162 4.161 -5.939 1.00 91.44 1143 SER A CA 1
ATOM 9020 C C . SER A 1 1143 ? -50.138 5.302 -6.067 1.00 91.44 1143 SER A C 1
ATOM 9022 O O . SER A 1 1143 ? -49.815 5.947 -5.070 1.00 91.44 1143 SER A O 1
ATOM 9024 N N . GLN A 1 1144 ? -49.622 5.547 -7.279 1.00 93.38 1144 GLN A N 1
ATOM 9025 C CA . GLN A 1 1144 ? -48.694 6.631 -7.614 1.00 93.38 1144 GLN A CA 1
ATOM 9026 C C . GLN A 1 1144 ? -49.355 7.789 -8.384 1.00 93.38 1144 GLN A C 1
ATOM 9028 O O . GLN A 1 1144 ? -48.641 8.677 -8.866 1.00 93.38 1144 GLN A O 1
ATOM 9033 N N . SER A 1 1145 ? -50.691 7.813 -8.469 1.00 93.12 1145 SER A N 1
ATOM 9034 C CA . SER A 1 1145 ? -51.457 8.946 -9.009 1.00 93.12 1145 SER A CA 1
ATOM 9035 C C . SER A 1 1145 ? -51.174 10.242 -8.252 1.00 93.12 1145 SER A C 1
ATOM 9037 O O . SER A 1 1145 ? -50.776 10.239 -7.079 1.00 93.12 1145 SER A O 1
ATOM 9039 N N . ASP A 1 1146 ? -51.393 11.378 -8.914 1.00 90.38 1146 ASP A N 1
ATOM 9040 C CA . ASP A 1 1146 ? -51.174 12.693 -8.303 1.00 90.38 1146 ASP A CA 1
ATOM 9041 C C . ASP A 1 1146 ? -52.053 12.889 -7.059 1.00 90.38 1146 ASP A C 1
ATOM 9043 O O . ASP A 1 1146 ? -51.574 13.385 -6.037 1.00 90.38 1146 ASP A O 1
ATOM 9047 N N . GLN A 1 1147 ? -53.298 12.401 -7.105 1.00 89.69 1147 GLN A N 1
ATOM 9048 C CA . GLN A 1 1147 ? -54.250 12.448 -5.995 1.00 89.69 1147 GLN A CA 1
ATOM 9049 C C . GLN A 1 1147 ? -53.739 11.673 -4.767 1.00 89.69 1147 GLN A C 1
ATOM 9051 O O . GLN A 1 1147 ? -53.682 12.210 -3.658 1.00 89.69 1147 GLN A O 1
ATOM 9056 N N . VAL A 1 1148 ? -53.301 10.422 -4.953 1.00 90.25 1148 VAL A N 1
ATOM 9057 C CA . VAL A 1 1148 ? -52.813 9.578 -3.847 1.00 90.25 1148 VAL A CA 1
ATOM 9058 C C . VAL A 1 1148 ? -51.490 10.107 -3.280 1.00 90.25 1148 VAL A C 1
ATOM 9060 O O . VAL A 1 1148 ? -51.257 10.034 -2.068 1.00 90.25 1148 VAL A O 1
ATOM 9063 N N . ARG A 1 1149 ? -50.623 10.690 -4.119 1.00 89.00 1149 ARG A N 1
ATOM 9064 C CA . ARG A 1 1149 ? -49.371 11.324 -3.671 1.00 89.00 1149 ARG A CA 1
ATOM 9065 C C . ARG A 1 1149 ? -49.615 12.601 -2.871 1.00 89.00 1149 ARG A C 1
ATOM 9067 O O . ARG A 1 1149 ? -48.920 12.809 -1.876 1.00 89.00 1149 ARG A O 1
ATOM 9074 N N . GLN A 1 1150 ? -50.596 13.420 -3.252 1.00 87.81 1150 GLN A N 1
ATOM 9075 C CA . GLN A 1 1150 ? -50.996 14.592 -2.466 1.00 87.81 1150 GLN A CA 1
ATOM 9076 C C . GLN A 1 1150 ? -51.480 14.187 -1.070 1.00 87.81 1150 GLN A C 1
ATOM 9078 O O . GLN A 1 1150 ? -51.036 14.767 -0.078 1.00 87.81 1150 GLN A O 1
ATOM 9083 N N . TRP A 1 1151 ? -52.299 13.136 -0.964 1.00 88.38 1151 TRP A N 1
ATOM 9084 C CA . TRP A 1 1151 ? -52.716 12.612 0.341 1.00 88.38 1151 TRP A CA 1
ATOM 9085 C C . TRP A 1 1151 ? -51.535 12.109 1.167 1.00 88.38 1151 TRP A C 1
ATOM 9087 O O . TRP A 1 1151 ? -51.408 12.476 2.335 1.00 88.38 1151 TRP A O 1
ATOM 9097 N N . ARG A 1 1152 ? -50.609 11.362 0.554 1.00 84.94 1152 ARG A N 1
ATOM 9098 C CA . ARG A 1 1152 ? -49.386 10.899 1.229 1.00 84.94 1152 ARG A CA 1
ATOM 9099 C C . ARG A 1 1152 ? -48.544 12.063 1.766 1.00 84.94 1152 ARG A C 1
ATOM 9101 O O . ARG A 1 1152 ? -48.004 11.962 2.864 1.00 84.94 1152 ARG A O 1
ATOM 9108 N N . ALA A 1 1153 ? -48.442 13.165 1.022 1.00 83.19 1153 ALA A N 1
ATOM 9109 C CA . ALA A 1 1153 ? -47.722 14.364 1.454 1.00 83.19 1153 ALA A CA 1
ATOM 9110 C C . ALA A 1 1153 ? -48.412 15.096 2.622 1.00 83.19 1153 ALA A C 1
ATOM 9112 O O . ALA A 1 1153 ? -47.747 15.794 3.383 1.00 83.19 1153 ALA A O 1
ATOM 9113 N N . SER A 1 1154 ? -49.727 14.919 2.788 1.00 79.69 1154 SER A N 1
ATOM 9114 C CA . SER A 1 1154 ? -50.519 15.547 3.854 1.00 79.69 1154 SER A CA 1
ATOM 9115 C C . SER A 1 1154 ? -50.559 14.763 5.175 1.00 79.69 1154 SER A C 1
ATOM 9117 O O . SER A 1 1154 ? -50.985 15.319 6.187 1.00 79.69 1154 SER A O 1
ATOM 9119 N N . VAL A 1 1155 ? -50.069 13.513 5.199 1.00 80.31 1155 VAL A N 1
ATOM 9120 C CA . VAL A 1 1155 ? -50.050 12.650 6.400 1.00 80.31 1155 VAL A CA 1
ATOM 9121 C C . VAL A 1 1155 ? -49.454 13.351 7.630 1.00 80.31 1155 VAL A C 1
ATOM 9123 O O . VAL A 1 1155 ? -50.098 13.328 8.672 1.00 80.31 1155 VAL A O 1
ATOM 9126 N N . PRO A 1 1156 ? -48.300 14.047 7.568 1.00 61.78 1156 PRO A N 1
ATOM 9127 C CA . PRO A 1 1156 ? -47.735 14.680 8.764 1.00 61.78 1156 PRO A CA 1
ATOM 9128 C C . PRO A 1 1156 ? -48.627 15.765 9.391 1.00 61.78 1156 PRO A C 1
ATOM 9130 O O . PRO A 1 1156 ? -48.423 16.116 10.548 1.00 61.78 1156 PRO A O 1
ATOM 9133 N N . ASN A 1 1157 ? -49.593 16.302 8.637 1.00 54.84 1157 ASN A N 1
ATOM 9134 C CA . ASN A 1 1157 ? -50.332 17.512 8.991 1.00 54.84 1157 ASN A CA 1
ATOM 9135 C C . ASN A 1 1157 ? -51.839 17.287 9.217 1.00 54.84 1157 ASN A C 1
ATOM 9137 O O . ASN A 1 1157 ? -52.488 18.188 9.745 1.00 54.84 1157 ASN A O 1
ATOM 9141 N N . ALA A 1 1158 ? -52.414 16.146 8.805 1.00 56.97 1158 ALA A N 1
ATOM 9142 C CA . ALA A 1 1158 ? -53.874 15.971 8.808 1.00 56.97 1158 ALA A CA 1
ATOM 9143 C C . ALA A 1 1158 ? -54.415 14.533 8.980 1.00 56.97 1158 ALA A C 1
ATOM 9145 O O . ALA A 1 1158 ? -55.601 14.400 9.273 1.00 56.97 1158 ALA A O 1
ATOM 9146 N N . LEU A 1 1159 ? -53.614 13.470 8.796 1.00 59.38 1159 LEU A N 1
ATOM 9147 C CA . LEU A 1 1159 ? -54.088 12.070 8.775 1.00 59.38 1159 LEU A CA 1
ATOM 9148 C C . LEU A 1 1159 ? -53.086 11.126 9.450 1.00 59.38 1159 LEU A C 1
ATOM 9150 O O . LEU A 1 1159 ? -51.881 11.248 9.241 1.00 59.38 1159 LEU A O 1
ATOM 9154 N N . SER A 1 1160 ? -53.557 10.123 10.190 1.00 76.00 1160 SER A N 1
ATOM 9155 C CA . SER A 1 1160 ? -52.692 9.011 10.601 1.00 76.00 1160 SER A CA 1
ATOM 9156 C C . SER A 1 1160 ? -52.284 8.150 9.394 1.00 76.00 1160 SER A C 1
ATOM 9158 O O . SER A 1 1160 ? -52.951 8.128 8.356 1.00 76.00 1160 SER A O 1
ATOM 9160 N N . TRP A 1 1161 ? -51.173 7.414 9.515 1.00 76.38 1161 TRP A N 1
ATOM 9161 C CA . TRP A 1 1161 ? -50.698 6.536 8.436 1.00 76.38 1161 TRP A CA 1
ATOM 9162 C C . TRP A 1 1161 ? -51.743 5.478 8.049 1.00 76.38 1161 TRP A C 1
ATOM 9164 O O . TRP A 1 1161 ? -51.924 5.200 6.864 1.00 76.38 1161 TRP A O 1
ATOM 9174 N N . ASP A 1 1162 ? -52.474 4.943 9.030 1.00 76.00 1162 ASP A N 1
ATOM 9175 C CA . ASP A 1 1162 ? -53.523 3.945 8.805 1.00 76.00 1162 ASP A CA 1
ATOM 9176 C C . ASP A 1 1162 ? -54.745 4.537 8.086 1.00 76.00 1162 ASP A C 1
ATOM 9178 O O . ASP A 1 1162 ? -55.283 3.912 7.169 1.00 76.00 1162 ASP A O 1
ATOM 9182 N N . GLU A 1 1163 ? -55.149 5.764 8.430 1.00 78.56 1163 GLU A N 1
ATOM 9183 C CA . GLU A 1 1163 ? -56.230 6.475 7.732 1.00 78.56 1163 GLU A CA 1
ATOM 9184 C C . GLU A 1 1163 ? -55.862 6.766 6.274 1.00 78.56 1163 GLU A C 1
ATOM 9186 O O . GLU A 1 1163 ? -56.664 6.497 5.379 1.00 78.56 1163 GLU A O 1
ATOM 9191 N N . TYR A 1 1164 ? -54.631 7.219 6.011 1.00 86.44 1164 TYR A N 1
ATOM 9192 C CA . TYR A 1 1164 ? -54.130 7.405 4.646 1.00 86.44 1164 TYR A CA 1
ATOM 9193 C C . TYR A 1 1164 ? -54.155 6.100 3.841 1.00 86.44 1164 TYR A C 1
ATOM 9195 O O . TYR A 1 1164 ? -54.631 6.082 2.704 1.00 86.44 1164 TYR A O 1
ATOM 9203 N N . VAL A 1 1165 ? -53.655 4.997 4.412 1.00 83.44 1165 VAL A N 1
ATOM 9204 C CA . VAL A 1 1165 ? -53.615 3.702 3.717 1.00 83.44 1165 VAL A CA 1
ATOM 9205 C C . VAL A 1 1165 ? -55.025 3.229 3.364 1.00 83.44 1165 VAL A C 1
ATOM 9207 O O . VAL A 1 1165 ? -55.234 2.715 2.262 1.00 83.44 1165 VAL A O 1
ATOM 9210 N N . ASN A 1 1166 ? -55.992 3.407 4.265 1.00 87.56 1166 ASN A N 1
ATOM 9211 C CA . ASN A 1 1166 ? -57.384 3.042 4.010 1.00 87.56 1166 ASN A CA 1
ATOM 9212 C C . ASN A 1 1166 ? -58.009 3.929 2.926 1.00 87.56 1166 ASN A C 1
ATOM 9214 O O . ASN A 1 1166 ? -58.539 3.396 1.950 1.00 87.56 1166 ASN A O 1
ATOM 9218 N N . GLN A 1 1167 ? -57.840 5.251 3.019 1.00 90.50 1167 GLN A N 1
ATOM 9219 C CA . GLN A 1 1167 ? -58.337 6.207 2.026 1.00 90.50 1167 GLN A CA 1
ATOM 9220 C C . GLN A 1 1167 ? -57.764 5.941 0.624 1.00 90.50 1167 GLN A C 1
ATOM 9222 O O . GLN A 1 1167 ? -58.500 5.905 -0.363 1.00 90.50 1167 GLN A O 1
ATOM 9227 N N . ALA A 1 1168 ? -56.455 5.697 0.523 1.00 88.69 1168 ALA A N 1
ATOM 9228 C CA . ALA A 1 1168 ? -55.801 5.391 -0.745 1.00 88.69 1168 ALA A CA 1
ATOM 9229 C C . ALA A 1 1168 ? -56.318 4.076 -1.353 1.00 88.69 1168 ALA A C 1
ATOM 9231 O O . ALA A 1 1168 ? -56.570 4.008 -2.556 1.00 88.69 1168 ALA A O 1
ATOM 9232 N N . LYS A 1 1169 ? -56.517 3.031 -0.536 1.00 90.75 1169 LYS A N 1
ATOM 9233 C CA . LYS A 1 1169 ? -57.066 1.745 -1.000 1.00 90.75 1169 LYS A CA 1
ATOM 9234 C C . LYS A 1 1169 ? -58.500 1.877 -1.503 1.00 90.75 1169 LYS A C 1
ATOM 9236 O O . LYS A 1 1169 ? -58.830 1.277 -2.524 1.00 90.75 1169 LYS A O 1
ATOM 9241 N N . GLU A 1 1170 ? -59.345 2.624 -0.801 1.00 92.50 1170 GLU A N 1
ATOM 9242 C CA . GLU A 1 1170 ? -60.728 2.868 -1.219 1.00 92.50 1170 GLU A CA 1
ATOM 9243 C C . GLU A 1 1170 ? -60.784 3.626 -2.545 1.00 92.50 1170 GLU A C 1
ATOM 9245 O O . GLU A 1 1170 ? -61.482 3.195 -3.463 1.00 92.50 1170 GLU A O 1
ATOM 9250 N N . TYR A 1 1171 ? -59.972 4.677 -2.688 1.00 94.19 1171 TYR A N 1
ATOM 9251 C CA . TYR A 1 1171 ? -59.870 5.434 -3.932 1.00 94.19 1171 TYR A CA 1
ATOM 9252 C C . TYR A 1 1171 ? -59.417 4.570 -5.109 1.00 94.19 1171 TYR A C 1
ATOM 9254 O O . TYR A 1 1171 ? -60.070 4.553 -6.149 1.00 94.19 1171 TYR A O 1
ATOM 9262 N N . VAL A 1 1172 ? -58.341 3.794 -4.941 1.00 92.94 1172 VAL A N 1
ATOM 9263 C CA . VAL A 1 1172 ? -57.835 2.915 -6.005 1.00 92.94 1172 VAL A CA 1
ATOM 9264 C C . VAL A 1 1172 ? -58.893 1.887 -6.417 1.00 92.94 1172 VAL A C 1
ATOM 9266 O O . VAL A 1 1172 ? -59.120 1.697 -7.610 1.00 92.94 1172 VAL A O 1
ATOM 9269 N N . ARG A 1 1173 ? -59.598 1.264 -5.462 1.00 92.38 1173 ARG A N 1
ATOM 9270 C CA . ARG A 1 1173 ? -60.690 0.319 -5.771 1.00 92.38 1173 ARG A CA 1
ATOM 9271 C C . ARG A 1 1173 ? -61.830 0.982 -6.537 1.00 92.38 1173 ARG A C 1
ATOM 9273 O O . ARG A 1 1173 ? -62.375 0.376 -7.462 1.00 92.38 1173 ARG A O 1
ATOM 9280 N N . TYR A 1 1174 ? -62.185 2.205 -6.159 1.00 92.56 1174 TYR A N 1
ATOM 9281 C CA . TYR A 1 1174 ? -63.212 2.980 -6.839 1.00 92.56 1174 TYR A CA 1
ATOM 9282 C C . TYR A 1 1174 ? -62.808 3.294 -8.286 1.00 92.56 1174 TYR A C 1
ATOM 9284 O O . TYR A 1 1174 ? -63.548 2.948 -9.206 1.00 92.56 1174 TYR A O 1
ATOM 9292 N N . VAL A 1 1175 ? -61.598 3.820 -8.505 1.00 93.12 1175 VAL A N 1
ATOM 9293 C CA . VAL A 1 1175 ? -61.056 4.107 -9.846 1.00 93.12 1175 VAL A CA 1
ATOM 9294 C C . VAL A 1 1175 ? -61.013 2.844 -10.712 1.00 93.12 1175 VAL A C 1
ATOM 9296 O O . VAL A 1 1175 ? -61.437 2.863 -11.866 1.00 93.12 1175 VAL A O 1
ATOM 9299 N N . GLN A 1 1176 ? -60.563 1.717 -10.156 1.00 92.31 1176 GLN A N 1
ATOM 9300 C CA . GLN A 1 1176 ? -60.538 0.438 -10.869 1.00 92.31 1176 GLN A CA 1
ATOM 9301 C C . GLN A 1 1176 ? -61.934 -0.060 -11.259 1.00 92.31 1176 GLN A C 1
ATOM 9303 O O . GLN A 1 1176 ? -62.086 -0.659 -12.324 1.00 92.31 1176 GLN A O 1
ATOM 9308 N N . SER A 1 1177 ? -62.940 0.169 -10.413 1.00 88.69 1177 SER A N 1
ATOM 9309 C CA . SER A 1 1177 ? -64.330 -0.211 -10.692 1.00 88.69 1177 SER A CA 1
ATOM 9310 C C . SER A 1 1177 ? -64.918 0.670 -11.795 1.00 88.69 1177 SER A C 1
ATOM 9312 O O . SER A 1 1177 ? -65.422 0.148 -12.788 1.00 88.69 1177 SER A O 1
ATOM 9314 N N . ALA A 1 1178 ? -64.726 1.989 -11.696 1.00 88.12 1178 ALA A N 1
ATOM 9315 C CA . ALA A 1 1178 ? -65.152 2.950 -12.712 1.00 88.12 1178 ALA A CA 1
ATOM 9316 C C . ALA A 1 1178 ? -64.492 2.688 -14.080 1.00 88.12 1178 ALA A C 1
ATOM 9318 O O . ALA A 1 1178 ? -65.148 2.769 -15.117 1.00 88.12 1178 ALA A O 1
ATOM 9319 N N . ALA A 1 1179 ? -63.211 2.303 -14.106 1.00 88.75 1179 ALA A N 1
ATOM 9320 C CA . ALA A 1 1179 ? -62.509 1.955 -15.342 1.00 88.75 1179 ALA A CA 1
ATOM 9321 C C . ALA A 1 1179 ? -63.075 0.690 -16.013 1.00 88.75 1179 ALA A C 1
ATOM 9323 O O . ALA A 1 1179 ? -63.189 0.636 -17.241 1.00 88.75 1179 ALA A O 1
ATOM 9324 N N . LYS A 1 1180 ? -63.471 -0.318 -15.222 1.00 83.25 1180 LYS A N 1
ATOM 9325 C CA . LYS A 1 1180 ? -64.126 -1.537 -15.728 1.00 83.25 1180 LYS A CA 1
ATOM 9326 C C . LYS A 1 1180 ? -65.525 -1.247 -16.270 1.00 83.25 1180 LYS A C 1
ATOM 9328 O O . LYS A 1 1180 ? -65.854 -1.700 -17.362 1.00 83.25 1180 LYS A O 1
ATOM 9333 N N . GLU A 1 1181 ? -66.321 -0.451 -15.560 1.00 81.69 1181 GLU A N 1
ATOM 9334 C CA . GLU A 1 1181 ? -67.652 -0.026 -16.020 1.00 81.69 1181 GLU A CA 1
ATOM 9335 C C . GLU A 1 1181 ? -67.574 0.765 -17.331 1.00 81.69 1181 GLU A C 1
ATOM 9337 O O . GLU A 1 1181 ? -68.318 0.493 -18.274 1.00 81.69 1181 GLU A O 1
ATOM 9342 N N . ARG A 1 1182 ? -66.603 1.678 -17.436 1.00 75.25 1182 ARG A N 1
ATOM 9343 C CA . ARG A 1 1182 ? -66.368 2.470 -18.647 1.00 75.25 1182 ARG A CA 1
ATOM 9344 C C . ARG A 1 1182 ? -65.875 1.621 -19.821 1.00 75.25 1182 ARG A C 1
ATOM 9346 O O . ARG A 1 1182 ? -66.289 1.846 -20.954 1.00 75.25 1182 ARG A O 1
ATOM 9353 N N . SER A 1 1183 ? -65.046 0.608 -19.560 1.00 69.06 1183 SER A N 1
ATOM 9354 C CA . SER A 1 1183 ? -64.625 -0.366 -20.581 1.00 69.06 1183 SER A CA 1
ATOM 9355 C C . SER A 1 1183 ? -65.807 -1.174 -21.124 1.00 69.06 1183 SER A C 1
ATOM 9357 O O . SER A 1 1183 ? -65.876 -1.432 -22.324 1.00 69.06 1183 SER A O 1
ATOM 9359 N N . ASN A 1 1184 ? -66.771 -1.517 -20.262 1.00 61.16 1184 ASN A N 1
ATOM 9360 C CA . ASN A 1 1184 ? -67.986 -2.226 -20.658 1.00 61.16 1184 ASN A CA 1
ATOM 9361 C C . ASN A 1 1184 ? -68.945 -1.336 -21.470 1.00 61.16 1184 ASN A C 1
ATOM 9363 O O . ASN A 1 1184 ? -69.554 -1.830 -22.417 1.00 61.16 1184 ASN A O 1
ATOM 9367 N N . GLN A 1 1185 ? -69.033 -0.031 -21.179 1.00 56.56 1185 GLN A N 1
ATOM 9368 C CA . GLN A 1 1185 ? -69.837 0.918 -21.969 1.00 56.56 1185 GLN A CA 1
ATOM 9369 C C . GLN A 1 1185 ? -69.314 1.098 -23.404 1.00 56.56 1185 GLN A C 1
ATOM 9371 O O . GLN A 1 1185 ? -70.110 1.122 -24.337 1.00 56.56 1185 GLN A O 1
ATOM 9376 N N . VAL A 1 1186 ? -67.991 1.114 -23.612 1.00 52.50 1186 VAL A N 1
ATOM 9377 C CA . VAL A 1 1186 ? -67.387 1.196 -24.960 1.00 52.50 1186 VAL A CA 1
ATOM 9378 C C . VAL A 1 1186 ? -67.581 -0.104 -25.765 1.00 52.50 1186 VAL A C 1
ATOM 9380 O O . VAL A 1 1186 ? -67.542 -0.080 -26.993 1.00 52.50 1186 VAL A O 1
ATOM 9383 N N . SER A 1 1187 ? -67.835 -1.243 -25.103 1.00 45.84 1187 SER A N 1
ATOM 9384 C CA . SER A 1 1187 ? -68.134 -2.518 -25.781 1.00 45.84 1187 SER A CA 1
ATOM 9385 C C . SER A 1 1187 ? -69.580 -2.642 -26.287 1.00 45.84 1187 SER A C 1
ATOM 9387 O O . SER A 1 1187 ? -69.829 -3.455 -27.170 1.00 45.84 1187 SER A O 1
ATOM 9389 N N . PHE A 1 1188 ? -70.515 -1.833 -25.770 1.00 39.06 1188 PHE A N 1
ATOM 9390 C CA . PHE A 1 1188 ? -71.925 -1.814 -26.197 1.00 39.06 1188 PHE A CA 1
ATOM 9391 C C . PHE A 1 1188 ? -72.212 -0.820 -27.339 1.00 39.06 1188 PHE A C 1
ATOM 9393 O O . PHE A 1 1188 ? -73.276 -0.897 -27.948 1.00 39.06 1188 PHE A O 1
ATOM 9400 N N . GLU A 1 1189 ? -71.279 0.091 -27.644 1.00 37.66 1189 GLU A N 1
ATOM 9401 C CA . GLU A 1 1189 ? -71.367 1.058 -28.755 1.00 37.66 1189 GLU A CA 1
ATOM 9402 C C . GLU A 1 1189 ? -70.539 0.654 -29.997 1.00 37.66 1189 GLU A C 1
ATOM 9404 O O . GLU A 1 1189 ? -70.370 1.460 -30.913 1.00 37.66 1189 GLU A O 1
ATOM 9409 N N . ARG A 1 1190 ? -70.024 -0.584 -30.051 1.00 34.34 1190 ARG A N 1
ATOM 9410 C CA . ARG A 1 1190 ? -69.350 -1.149 -31.234 1.00 34.34 1190 ARG A CA 1
ATOM 9411 C C . ARG A 1 1190 ? -70.205 -2.155 -31.984 1.00 34.34 1190 ARG A C 1
ATOM 9413 O O . ARG A 1 1190 ? -70.804 -3.027 -31.319 1.00 34.34 1190 ARG A O 1
#

pLDDT: mean 87.06, std 12.53, range [25.34, 98.62]

Secondary structure (DSSP, 8-state):
-EEEEEEEETTTTEEEEEEEEEES-HHHHH-TT--EEEEE--TTT--GGGGS-BTTBEEEEEETTEEEEESS-HHHHH-SSHHHHHHSTTGGG---SEEEEEEEEEEEEE-TTT---TTSS-HHHHHTT-BTTEEEE-HHHHHHHHS-SS--EEEEEEE-SBTTB-S-EEEEEEEEE-GGGGT---S---S-S-PPSS-SEEEEGGGB-SS-GGGSPPSEEEEEEEEEEEEEE---EEEE-HHHHHTT-HHHIIIIIHHHHHHHHHHHHHHTT-HHHHHHHHHHHHHHHHTS-SS---------TTGGG-HHHHHHHHHHHHHHHHHHHHHHHTT-TTTTSHHHHHHHHHHHHHHHHHHHTTTT-EEEEEEEEE-TTS-TTEEE-TTSPTT-EEEEE-SSP-SGGGEEEEEE---TTTTT-TTEEEE-HHHHHHHH---SSS-EEEEEEGGGSHHHHHHHHHHTSTTTSPPPP--PPPPPP-S-HHHHHHHHT---HHHHHHHHHHHHHHHHHHHHS-HHHHHHHHHHHHHHHHHHHHHHH-TT------HHHHHHHHHHHT--SS--HHHHHHHHHHHHHHHHHHHHHHHHHHHHHHHGGG-S----HHHHHHHHHHT-SS--HHHHHT-TTT-TTBTTTBPPP--S-SHHHHHHHHHHHH-------PPPGGGGGGGSPPP--HHHHHHHHHHHHHHHHHHHHHHHHHHHHHH-GGGGS-EEEEE-TTT--EEEEE-TTTTTTTTSS---TTS-EEEEEEEEE--S-TTSS--EEEEEEEEETTEEEEEEEEEEPHHHHHHHT--TT-EEEEEEEEEE----HHHHHHHHHHHHHHHHHHHHHS-HHHHHHHHHHHHHHHSSS-SS-TTTTHHHHHH-HHHHHHHHTS----EEEEE-TTSTT-TTTT---EEEEEEEEEEEEEEE-TTS-EEEEEEEEETTEEEEEBPTTS--PPTT-EEEEEEEEPPPSEEEEE-TTS-EEEEE-GGGSTTTT---EEEEEEEEEEEEE-SSS-EEEEEEETTEEEEEE-HHHHHHHHHTT---TT-EEEEEEEEEPPPSEEEEEE-GGG-B-HHHHHHHHHHHHHHHHHHHHHHHHHHHHHHH-GGGTT--HHHHHHHHHHHHHHHH--HHHHHHHHTTSHHHHHHHHHHHHH--HHHHHHHHHHHHHHHHHHHHHHHHHHHH--

Foldseek 3Di:
DKAWAWEDELQLLGTPPFIFIFAQFQLCVAPVPKHKYWYADDLVDDFLNSQQAHPCWHFQAFEFRTTITINDNVNCLEAVALLLRLLCVCRRRQHFPDKDKDAQAKEFEAALVQQDQVPQDDSVVSNQQAHQQEHEFELVLVCVQPVGSFKKFWKKKWAYQDPPQRTIWIFTFIYGYANVQQARDRPDDPDDDDDRHGGRMYGYQNRTRHLDDPRRDDGYIDGGTMMMGGRGIWAKAKFFCWLLNLLQAQQLLVPQNLVVLLVLLVQLLVQQFPLLSLLVVLLVVLCVRCVSPVPDDDPPFNDLVVCPVPSPVVVVVNVLSVLLSLQSVLLSVAFVQCSQALLNLVVSLVVSLVSLLCLLGRRVDIFMKTQEDEGPVDDLQEKADLPDDAQFKKWKAGPPDLHLLRTDIHGHHHDPSNNSHHRYMYHHQCSCCQRHVDDRSGGMMGMDTCVSRVSSNVSSVVCNPPVNDFPGQDQDDFARDDDDSSNSSSQLNDFCLNVLSLLLSLLSQLLCLLVQPDPVCLLVLLVLLLCLLVVVVVQQVDPVHPAHAPPVLVVLSVLSVPDDPDDDPVRSNVNSVSSNVLSSVLSNLSSNQSSQSVCSSSHSGHRDVNSSVNSCSNSVSDDQQQSVCSPCLQNVCDLQPAHRDGDTRGSSSVSSVSSRVSRDHHPSHHAALLLCLLLDDDFPDVVLLVVLVVLLVVLVVLVCVLVVLSVCCSLFVQLLAKWKWKQFPVPRDTWIFGPQVPFVQSVQPQAPAPDWDWWKWFKAAPPPCCPDPQGIFIWTFDQDPNDTDTTTRGGIGPSSCVVVVDDGGDMRGRIIIHIDGGSGPVSSVSSVSVSLVSLVVVLVPDDPVSLLSSLSSNCNVQRDNDPPHSVSNVSSCSNPSVSSSVSSNFDSQQKFKFFDQLPPLAPVHQDQQQFDKFKKFWAWDFDQDPVGDTDTATFIDTPNGTRGGTDSSHNDRDHGKIFIWTKHFDFFQWKWWAAPVGDTWIFGRQCVWDCNPPAADQDKFKKKWAFDDPVPPGTFGFIDGPNTTRGTTDPVSVVVCVVVVNYYRVIHIGITGIHGRRGGMMMIRTDRVGIDDPVNVVVVVVVVVVLLVVLLVLLVVQLVVQCPPPVCPPPDLLVSLLSSLLVVCVVPVDLVSSLSSSCSRPVLVVLVVCCVPDHPPVRSVVVSNVSSVVSNVSSVVVVVVVVVVD

Organism: Gloeothece verrucosa (strain PCC 7822) (NCBI:txid497965)